Protein 8EWO (pdb70)

Secondary structure (DSSP, 8-state):
--EEEEEEEETTTEEEEEEEETTTTEEEEE--S-HHHHHHHHHHSTT-EEEEEE--S--HHHHTTHHHHHHHH--EEEEETTS--TT-SEEE-TT-EEEETTEEEEEEE--SSSTT-EEEEE-SSS-EEEEETSEETTEE---SSS-HHHHHHHHHHHHTS-TT-EEEESB--HHHHHHHHHHH-TT-HHHHHHHHHHHHHHHTT----SEEHHHHHHH-GGG-TTSHHHHHHHHHHHSS---SHHHHHHHHHHHHHT-/-EEEEEEEETTTEEEEEEEETTTTEEEEE--S-HHHHHHHHHH-TT-EEEEEE-----HHHHTTHHHHHHHH--EEEEETTS--TT--EEE-TT-EEEETTEEEEEEE--SSSTT-EEEEE-SSS-EEEEETSEETTEE---SSS-HHHHHHHHHHHHTS-TT-EEEESB--HHHHHHHHHHH-TT-HHHHHHHHHHHHHHHTT----SEEHHHHHHH-GGG-TTSHHHHHHHHHHHTS---SHHHHHHHHHHHHHH-/---EEEEEEETTTEEEEEEEETTTTEEEEE--S-HHHHHHHHHT-TT-EEEEEE--S--HHHHTTHHHHHHHH-PEEEEETTS--TT--EEE-TT-EEEETTEEEEEEE--SSSSS-EEEEE-SSS-EEEEETSEETTEE---SSS-HHHHHHHHHHHHTS-TT-EEEESB--HHHHHHHHHHH-TT-HHHHHHHHHHHHHHHTT----SEEHHHHHHH-GGG-TTSHHHHHHHHHHH-S---SHHHHHHHHHHHHHH-

Organism: Pseudomonas aeruginosa (strain ATCC 15692 / DSM 22644 / CIP 104116 / JCM 14847 / LMG 12228 / 1C / PRS 101 / PAO1) (NCBI:txid208964)

Sequence (776 aa):
GMIQIDALPAFNDNYIWLLQDATSRRCAVVDPGDAKPVEAWLAAHPDWRLSDILVTHHHHDHVGGVAALKELTGARVLGPANEKIPARDLALEDGERVEVLGLVFEIFHVPGHTLGHIAYYHPAETPLLFCGDTLFAAGCGRLFEGTPAQMHHSLARLAALPANTRVYCTHEYTLSNLRFALAVEPDNAALRERFEEATRLRERDRITLPSEISLELSTNPFLRVSENSVKKKADQRSGQQNRTPEEVFAVLRAWKDQFMIQIDALPAFNDNYIWLLQDATSRRCAVVDPGDAKPVEAWLAAHPDWRLSDILVTHHHHDHVGGVAALKELTGARVLGPANEKIPARDLALEDGERVEVLGLVFEIFHVPGHTLGHIAYYHPAETPLLFCGDTLFAAGCGRLFEGTPAQMHHSLARLAALPANTRVYCTHEYTLSNLRFALAVEPDNAALRERFEEATRLRERDRITLPSEISLELSTNPFLRVSENSVKKKADQRSGQQNRTPEEVFAVLRAWKDQFGMIQIDALPAFNDNYIWLLQDATSRRCAVVDPGDAKPVEAWLAAHPDWRLSDILVTHHHHDHVGGVAALKELTGARVLGPANEKIPARDLALEDGERVEVLGLVFEIFHVPGHTLGHIAYYHPAETPLLFCGDTLFAAGCGRLFEGTPAQMHHSLARLAALPANTRVYCTHEYTLSNLRFALAVEPDNAALRERFEEATRLRERDRITLPSEISLELSTNPFLRVSENSVKKKADQRSGQQNRTPEEVFAVLRAWKDQF

Radius of gyration: 31.12 Å; Cα contacts (8 Å, |Δi|>4): 1729; chains: 3; bounding box: 74×85×74 Å

InterPro domains:
  IPR001279 Metallo-beta-lactamase [PF00753] (14-170)
  IPR001279 Metallo-beta-lactamase [SM00849] (12-170)
  IPR017782 Hydroxyacylglutathione hydrolase [MF_01374] (2-258)
  IPR017782 Hydroxyacylglutathione hydrolase [PIRSF005457] (2-258)
  IPR017782 Hydroxyacylglutathione hydrolase [TIGR03413] (4-258)
  IPR032282 Hydroxyacylglutathione hydrolase, C-terminal domain [PF16123] (171-258)
  IPR035680 Hydroxyacylglutathione hydrolase, MBL domain [cd07723] (6-170)
  IPR036866 Ribonuclease Z/Hydroxyacylglutathione hydrolase-like [G3DSA:3.60.15.10] (1-258)
  IPR036866 Ribonuclease Z/Hydroxyacylglutathione hydrolase-like [SSF56281] (3-258)
  IPR050110 Glyoxalase II family hydroxyacylglutathione hydrolases [PTHR43705] (1-258)

B-factor: mean 32.52, std 9.12, range [14.45, 100.07]

Nearest PDB structures (foldseek):
  8ewo-assembly2_B  TM=1.002E+00  e=4.260E-54  Pseudomonas aeruginosa PAO1
  6s0i-assembly1_A  TM=9.677E-01  e=2.431E-33  Escherichia coli K-12
  2qed-assembly1_A  TM=9.613E-01  e=3.698E-31  Salmonella enterica subsp. enterica serovar Typhimurium str. LT2
  1xm8-assembly2_B  TM=9.574E-01  e=1.861E-28  Arabidopsis thaliana
  1qh5-assembly1_B  TM=9.199E-01  e=3.093E-29  Homo sapiens

Structure (mmCIF, N/CA/C/O backbone):
data_8EWO
#
_entry.id   8EWO
#
_cell.length_a   70.723
_cell.length_b   76.608
_cell.length_c   75.430
_cell.angle_alpha   90.000
_cell.angle_beta   94.630
_cell.angle_gamma   90.000
#
_symmetry.space_group_name_H-M   'P 1 21 1'
#
loop_
_entity.id
_entity.type
_entity.pdbx_description
1 polymer PA1813
2 non-polymer GLYCEROL
3 non-polymer 'ZINC ION'
4 non-polymer 'CHLORIDE ION'
5 water water
#
loop_
_atom_site.group_PDB
_atom_site.id
_atom_site.type_symbol
_atom_site.label_atom_id
_atom_site.label_alt_id
_atom_site.label_comp_id
_atom_site.label_asym_id
_atom_site.label_entity_id
_atom_site.label_seq_id
_atom_site.pdbx_PDB_ins_code
_atom_site.Cartn_x
_atom_site.Cartn_y
_atom_site.Cartn_z
_atom_site.occupancy
_atom_site.B_iso_or_equiv
_atom_site.auth_seq_id
_atom_site.auth_comp_id
_atom_site.auth_asym_id
_atom_site.auth_atom_id
_atom_site.pdbx_PDB_model_num
ATOM 1 N N . GLY A 1 1 ? 26.03900 -15.11500 10.94200 1.000 45.74041 0 GLY A N 1
ATOM 2 C CA . GLY A 1 1 ? 25.91600 -13.70700 10.61400 1.000 52.37103 0 GLY A CA 1
ATOM 3 C C . GLY A 1 1 ? 25.84300 -12.81600 11.83900 1.000 48.20372 0 GLY A C 1
ATOM 4 O O . GLY A 1 1 ? 26.51200 -11.78500 11.91000 1.000 44.32983 0 GLY A O 1
ATOM 5 N N . MET A 1 2 ? 25.02300 -13.21700 12.80700 1.000 50.36693 1 MET A N 1
ATOM 6 C CA . MET A 1 2 ? 24.88100 -12.44600 14.03500 1.000 45.33941 1 MET A CA 1
ATOM 7 C C . MET A 1 2 ? 26.13000 -12.59300 14.89600 1.000 41.62044 1 MET A C 1
ATOM 8 O O . MET A 1 2 ? 26.62800 -13.70400 15.10600 1.000 38.82199 1 MET A O 1
ATOM 13 N N . ILE A 1 3 ? 26.64400 -11.46900 15.38600 1.000 34.33891 2 ILE A N 1
ATOM 14 C CA . ILE A 1 3 ? 27.86800 -11.43800 16.17900 1.000 34.92771 2 ILE A CA 1
ATOM 15 C C . ILE A 1 3 ? 27.52100 -10.89900 17.55900 1.000 30.91222 2 ILE A C 1
ATOM 16 O O . ILE A 1 3 ? 27.14700 -9.72700 17.70000 1.000 28.76166 2 ILE A O 1
ATOM 21 N N . GLN A 1 4 ? 27.63900 -11.75100 18.57400 1.000 30.44444 3 GLN A N 1
ATOM 22 C CA . GLN A 1 4 ? 27.48200 -11.33200 19.95800 1.000 27.87251 3 GLN A CA 1
ATOM 23 C C . GLN A 1 4 ? 28.81300 -10.81700 20.48600 1.000 27.13729 3 GLN A C 1
ATOM 24 O O . GLN A 1 4 ? 29.86300 -11.42700 20.25700 1.000 22.95210 3 GLN A O 1
ATOM 30 N N . ILE A 1 5 ? 28.76600 -9.68700 21.18600 1.000 24.07342 4 ILE A N 1
ATOM 31 C CA . ILE A 1 5 ? 29.95600 -9.02900 21.71400 1.000 25.48971 4 ILE A CA 1
ATOM 32 C C . ILE A 1 5 ? 29.79500 -8.89700 23.22100 1.000 26.23365 4 ILE A C 1
ATOM 33 O O . ILE A 1 5 ? 28.89300 -8.19500 23.69600 1.000 25.48780 4 ILE A O 1
ATOM 38 N N . ASP A 1 6 ? 30.67000 -9.56400 23.97100 1.000 24.57861 5 ASP A N 1
ATOM 39 C CA . ASP A 1 6 ? 30.60600 -9.57300 25.42500 1.000 24.69343 5 ASP A CA 1
ATOM 40 C C . ASP A 1 6 ? 31.97100 -9.23700 26.00700 1.000 28.27263 5 ASP A C 1
ATOM 41 O O . ASP A 1 6 ? 33.01100 -9.58000 25.43800 1.000 28.97415 5 ASP A O 1
ATOM 46 N N . ALA A 1 7 ? 31.95400 -8.56500 27.15600 1.000 23.85748 6 ALA A N 1
ATOM 47 C CA . ALA A 1 7 ? 33.17600 -8.17600 27.84300 1.000 26.01782 6 ALA A CA 1
ATOM 48 C C . ALA A 1 7 ? 33.56500 -9.23700 28.86300 1.000 25.21953 6 ALA A C 1
ATOM 49 O O . ALA A 1 7 ? 32.74200 -9.64600 29.68800 1.000 25.49941 6 ALA A O 1
ATOM 51 N N . LEU A 1 8 ? 34.82000 -9.68100 28.79900 1.000 23.63913 7 LEU A N 1
ATOM 52 C CA . LEU A 1 8 ? 35.37600 -10.54300 29.82900 1.000 26.17906 7 LEU A CA 1
ATOM 53 C C . LEU A 1 8 ? 36.16100 -9.67800 30.80100 1.000 27.32595 7 LEU A C 1
ATOM 54 O O . LEU A 1 8 ? 37.17100 -9.07800 30.40000 1.000 28.36945 7 LEU A O 1
ATOM 59 N N . PRO A 1 9 ? 35.74700 -9.56500 32.06100 1.000 27.13083 8 PRO A N 1
ATOM 60 C CA . PRO A 1 9 ? 36.50200 -8.73500 33.00700 1.000 29.61836 8 PRO A CA 1
ATOM 61 C C . PRO A 1 9 ? 37.88900 -9.31300 33.25100 1.000 26.64251 8 PRO A C 1
ATOM 62 O O . PRO A 1 9 ? 38.08500 -10.53000 33.25800 1.000 24.98024 8 PRO A O 1
ATOM 66 N N . ALA A 1 10 ? 38.86100 -8.42100 33.43100 1.000 27.72516 9 ALA A N 1
ATOM 67 C CA . ALA A 1 10 ? 40.23400 -8.83000 33.69200 1.000 32.37064 9 ALA A CA 1
ATOM 68 C C . ALA A 1 10 ? 40.94700 -7.72000 34.44700 1.000 33.18491 9 ALA A C 1
ATOM 69 O O . ALA A 1 10 ? 40.61200 -6.54000 34.30300 1.000 28.73460 9 ALA A O 1
ATOM 71 N N . PHE A 1 11 ? 41.92600 -8.11600 35.25400 1.000 33.03660 10 PHE A N 1
ATOM 72 C CA . PHE A 1 11 ? 42.78400 -7.18700 36.01200 1.000 32.20544 10 PHE A CA 1
ATOM 73 C C . PHE A 1 11 ? 41.88000 -6.35300 36.92700 1.000 32.50303 10 PHE A C 1
ATOM 74 O O . PHE A 1 11 ? 40.94100 -6.89400 37.53000 1.000 31.85634 10 PHE A O 1
ATOM 82 N N . ASN A 1 12 ? 42.13200 -5.05100 37.05400 1.000 39.77912 11 ASN A N 1
ATOM 83 C CA . ASN A 1 12 ? 41.31600 -4.16700 37.87800 1.000 39.05839 11 ASN A CA 1
ATOM 84 C C . ASN A 1 12 ? 40.13800 -3.59100 37.10000 1.000 40.73185 11 ASN A C 1
ATOM 85 O O . ASN A 1 12 ? 38.99500 -3.63700 37.56700 1.000 41.91535 11 ASN A O 1
ATOM 90 N N . ASP A 1 13 ? 40.40200 -3.04700 35.90900 1.000 30.10603 12 ASP A N 1
ATOM 91 C CA . ASP A 1 13 ? 39.36900 -2.36700 35.13900 1.000 30.26384 12 ASP A CA 1
ATOM 92 C C . ASP A 1 13 ? 39.43300 -2.70500 33.65300 1.000 28.39441 12 ASP A C 1
ATOM 93 O O . ASP A 1 13 ? 38.90900 -1.94300 32.83400 1.000 32.31999 12 ASP A O 1
ATOM 98 N N . ASN A 1 14 ? 40.05400 -3.82000 33.28300 1.000 28.04980 13 ASN A N 1
ATOM 99 C CA . ASN A 1 14 ? 40.21000 -4.18300 31.88400 1.000 27.36273 13 ASN A CA 1
ATOM 100 C C . ASN A 1 14 ? 39.01500 -4.99200 31.39300 1.000 30.82469 13 ASN A C 1
ATOM 101 O O . ASN A 1 14 ? 38.38600 -5.73600 32.15100 1.000 27.79499 13 ASN A O 1
ATOM 106 N N . TYR A 1 15 ? 38.70800 -4.83400 30.10700 1.000 26.48618 14 TYR A N 1
ATOM 107 C CA . TYR A 1 15 ? 37.67400 -5.61000 29.43400 1.000 27.46135 14 TYR A CA 1
ATOM 108 C C . TYR A 1 15 ? 38.29400 -6.28400 28.22000 1.000 25.03472 14 TYR A C 1
ATOM 109 O O . TYR A 1 15 ? 38.87800 -5.61100 27.36400 1.000 23.86993 14 TYR A O 1
ATOM 118 N N . ILE A 1 16 ? 38.17300 -7.60600 28.14900 1.000 24.11330 15 ILE A N 1
ATOM 119 C CA . ILE A 1 16 ? 38.63000 -8.38000 27.00100 1.000 23.57807 15 ILE A CA 1
ATOM 120 C C . ILE A 1 16 ? 37.39300 -8.68200 26.16300 1.000 23.47034 15 ILE A C 1
ATOM 121 O O . ILE A 1 16 ? 36.65900 -9.63600 26.43400 1.000 23.17352 15 ILE A O 1
ATOM 126 N N . TRP A 1 17 ? 37.15700 -7.85900 25.14400 1.000 22.66681 16 TRP A N 1
ATOM 127 C CA . TRP A 1 17 ? 35.97000 -8.01000 24.31500 1.000 23.86787 16 TRP A CA 1
ATOM 128 C C . TRP A 1 17 ? 36.02800 -9.31700 23.53600 1.000 23.69862 16 TRP A C 1
ATOM 129 O O . TRP A 1 17 ? 37.01600 -9.60500 22.85300 1.000 22.84808 16 TRP A O 1
ATOM 140 N N . LEU A 1 18 ? 34.96400 -10.10700 23.64400 1.000 20.65312 17 LEU A N 1
ATOM 141 C CA . LEU A 1 18 ? 34.87700 -11.42300 23.02400 1.000 23.27036 17 LEU A CA 1
ATOM 142 C C . LEU A 1 18 ? 33.79500 -11.38300 21.95000 1.000 22.94491 17 LEU A C 1
ATOM 143 O O . LEU A 1 18 ? 32.60000 -11.34300 22.26300 1.000 21.90441 17 LEU A O 1
ATOM 148 N N . LEU A 1 19 ? 34.21600 -11.38300 20.69000 1.000 23.37393 18 LEU A N 1
ATOM 149 C CA . LEU A 1 19 ? 33.29800 -11.40800 19.56100 1.000 27.51159 18 LEU A CA 1
ATOM 150 C C . LEU A 1 19 ? 32.92400 -12.85500 19.26500 1.000 27.01847 18 LEU A C 1
ATOM 151 O O . LEU A 1 19 ? 33.80300 -13.71700 19.17500 1.000 25.19682 18 LEU A O 1
ATOM 156 N N . GLN A 1 20 ? 31.62500 -13.12100 19.12100 1.000 22.68485 19 GLN A N 1
ATOM 157 C CA . GLN A 1 20 ? 31.11800 -14.48700 19.04000 1.000 25.80515 19 GLN A CA 1
ATOM 158 C C . GLN A 1 20 ? 30.22900 -14.65400 17.81700 1.000 29.30326 19 GLN A C 1
ATOM 159 O O . GLN A 1 20 ? 29.22900 -13.94400 17.66900 1.000 25.11435 19 GLN A O 1
ATOM 165 N N . ASP A 1 21 ? 30.59000 -15.59800 16.95100 1.000 25.59585 20 ASP A N 1
ATOM 166 C CA . ASP A 1 21 ? 29.70400 -16.09800 15.90400 1.000 24.54508 20 ASP A CA 1
ATOM 167 C C . ASP A 1 21 ? 29.14800 -17.42100 16.42000 1.000 31.48568 20 ASP A C 1
ATOM 168 O O . ASP A 1 21 ? 29.79800 -18.46400 16.31400 1.000 29.82140 20 ASP A O 1
ATOM 173 N N . ALA A 1 22 ? 27.94400 -17.37400 16.98900 1.000 29.32149 21 ALA A N 1
ATOM 174 C CA . ALA A 1 22 ? 27.37500 -18.54200 17.64700 1.000 31.58617 21 ALA A CA 1
ATOM 175 C C . ALA A 1 22 ? 26.80300 -19.56600 16.67500 1.000 30.95723 21 ALA A C 1
ATOM 176 O O . ALA A 1 22 ? 26.46800 -20.67600 17.10100 1.000 32.29729 21 ALA A O 1
ATOM 178 N N . THR A 1 23 ? 26.68100 -19.22900 15.39000 1.000 29.44983 22 THR A N 1
ATOM 179 C CA . THR A 1 23 ? 26.22000 -20.21400 14.41700 1.000 29.06517 22 THR A CA 1
ATOM 180 C C . THR A 1 23 ? 27.36900 -21.10500 13.96100 1.000 27.35349 22 THR A C 1
ATOM 181 O O . THR A 1 23 ? 27.27400 -22.33600 14.02600 1.000 30.66002 22 THR A O 1
ATOM 185 N N . SER A 1 24 ? 28.46600 -20.50100 13.50500 1.000 28.47644 23 SER A N 1
ATOM 186 C CA . SER A 1 24 ? 29.66500 -21.25900 13.17300 1.000 29.16250 23 SER A CA 1
ATOM 187 C C . SER A 1 24 ? 30.49000 -21.62100 14.40100 1.000 26.94256 23 SER A C 1
ATOM 188 O O . SER A 1 24 ? 31.45500 -22.38300 14.27400 1.000 27.24952 23 SER A O 1
ATOM 191 N N . ARG A 1 25 ? 30.13300 -21.09500 15.57500 1.000 28.03666 24 ARG A N 1
ATOM 192 C CA . ARG A 1 25 ? 30.81800 -21.40000 16.83300 1.000 31.39874 24 ARG A CA 1
ATOM 193 C C . ARG A 1 25 ? 32.29900 -21.03300 16.76600 1.000 28.65375 24 ARG A C 1
ATOM 194 O O . ARG A 1 25 ? 33.16900 -21.79100 17.19800 1.000 27.97113 24 ARG A O 1
ATOM 202 N N . ARG A 1 26 ? 32.58400 -19.85500 16.21700 1.000 26.36313 25 ARG A N 1
ATOM 203 C CA . ARG A 1 26 ? 33.92400 -19.28900 16.19400 1.000 23.61377 25 ARG A CA 1
ATOM 204 C C . ARG A 1 26 ? 33.91100 -17.95200 16.92000 1.000 23.35635 25 ARG A C 1
ATOM 205 O O . ARG A 1 26 ? 32.94300 -17.19100 16.81900 1.000 28.61074 25 ARG A O 1
ATOM 213 N N . CYS A 1 27 ? 34.98600 -17.66800 17.64800 1.000 26.38770 26 CYS A N 1
ATOM 214 C CA . CYS A 1 27 ? 35.07100 -16.46200 18.45400 1.000 24.42514 26 CYS A CA 1
ATOM 215 C C . CYS A 1 27 ? 36.41400 -15.77500 18.24600 1.000 26.10110 26 CYS A C 1
ATOM 216 O O . CYS A 1 27 ? 37.40200 -16.39300 17.83800 1.000 26.79303 26 CYS A O 1
ATOM 219 N N . ALA A 1 28 ? 36.42500 -14.47300 18.52800 1.000 25.72908 27 ALA A N 1
ATOM 220 C CA . ALA A 1 28 ? 37.62500 -13.65100 18.49800 1.000 22.45789 27 ALA A CA 1
ATOM 221 C C . ALA A 1 28 ? 37.69500 -12.83500 19.78000 1.000 23.98659 27 ALA A C 1
ATOM 222 O O . ALA A 1 28 ? 36.68900 -12.62800 20.46400 1.000 25.69556 27 ALA A O 1
ATOM 224 N N . VAL A 1 29 ? 38.89900 -12.36900 20.10500 1.000 22.90702 28 VAL A N 1
ATOM 225 C CA . VAL A 1 29 ? 39.11900 -11.57200 21.30300 1.000 22.14392 28 VAL A CA 1
ATOM 226 C C . VAL A 1 29 ? 39.94800 -10.34700 20.94100 1.000 23.56136 28 VAL A C 1
ATOM 227 O O . VAL A 1 29 ? 40.75800 -10.37300 20.00900 1.000 20.94282 28 VAL A O 1
ATOM 231 N N . VAL A 1 30 ? 39.73100 -9.26600 21.68700 1.000 23.93664 29 VAL A N 1
ATOM 232 C CA . VAL A 1 30 ? 40.43500 -8.00100 21.49700 1.000 23.03324 29 VAL A CA 1
ATOM 233 C C . VAL A 1 30 ? 41.24400 -7.72000 22.75600 1.000 25.57389 29 VAL A C 1
ATOM 234 O O . VAL A 1 30 ? 40.68100 -7.64800 23.85600 1.000 26.25874 29 VAL A O 1
ATOM 238 N N . ASP A 1 31 ? 42.56000 -7.56500 22.59300 1.000 25.87170 30 ASP A N 1
ATOM 239 C CA . ASP A 1 31 ? 43.48300 -7.20700 23.66700 1.000 24.46777 30 ASP A CA 1
ATOM 240 C C . ASP A 1 31 ? 43.37400 -8.15300 24.86000 1.000 25.38238 30 ASP A C 1
ATOM 241 O O . ASP A 1 31 ? 42.93000 -7.73700 25.93800 1.000 23.67771 30 ASP A O 1
ATOM 246 N N . PRO A 1 32 ? 43.76500 -9.42300 24.72000 1.000 26.76188 31 PRO A N 1
ATOM 247 C CA . PRO A 1 32 ? 43.71000 -10.33000 25.88400 1.000 25.81544 31 PRO A CA 1
ATOM 248 C C . PRO A 1 32 ? 44.94500 -10.20800 26.77400 1.000 27.90536 31 PRO A C 1
ATOM 249 O O . PRO A 1 32 ? 45.89100 -10.99600 26.72400 1.000 28.12786 31 PRO A O 1
ATOM 253 N N . GLY A 1 33 ? 44.94400 -9.17400 27.61900 1.000 26.09924 32 GLY A N 1
ATOM 254 C CA . GLY A 1 33 ? 46.04100 -8.97400 28.54900 1.000 28.94966 32 GLY A CA 1
ATOM 255 C C . GLY A 1 33 ? 46.17100 -10.06800 29.58600 1.000 28.00525 32 GLY A C 1
ATOM 256 O O . GLY A 1 33 ? 47.25400 -10.24700 30.15200 1.000 26.50671 32 GLY A O 1
ATOM 257 N N . ASP A 1 34 ? 45.08900 -10.79400 29.85200 1.000 27.72873 33 ASP A N 1
ATOM 258 C CA . ASP A 1 34 ? 45.10000 -11.94600 30.74400 1.000 27.64559 33 ASP A CA 1
ATOM 259 C C . ASP A 1 34 ? 44.48100 -13.11100 29.99100 1.000 28.42674 33 ASP A C 1
ATOM 260 O O . ASP A 1 34 ? 43.29400 -13.07000 29.65000 1.000 29.00947 33 ASP A O 1
ATOM 265 N N . ALA A 1 35 ? 45.28500 -14.13900 29.71500 1.000 30.91855 34 ALA A N 1
ATOM 266 C CA . ALA A 1 35 ? 44.79600 -15.27300 28.94200 1.000 31.11703 34 ALA A CA 1
ATOM 267 C C . ALA A 1 35 ? 43.81700 -16.13600 29.72400 1.000 27.77960 34 ALA A C 1
ATOM 268 O O . ALA A 1 35 ? 43.09300 -16.93000 29.11800 1.000 29.01013 34 ALA A O 1
ATOM 270 N N . LYS A 1 36 ? 43.76700 -15.99300 31.05200 1.000 31.04221 35 LYS A N 1
ATOM 271 C CA . LYS A 1 36 ? 42.99800 -16.94900 31.84900 1.000 32.75322 35 LYS A CA 1
ATOM 272 C C . LYS A 1 36 ? 41.49400 -16.79700 31.63800 1.000 32.02988 35 LYS A C 1
ATOM 273 O O . LYS A 1 36 ? 40.81500 -17.82600 31.46900 1.000 29.87873 35 LYS A O 1
ATOM 279 N N . PRO A 1 37 ? 40.90600 -15.59200 31.63200 1.000 31.08067 36 PRO A N 1
ATOM 280 C CA . PRO A 1 37 ? 39.46300 -15.50300 31.33200 1.000 30.60542 36 PRO A CA 1
ATOM 281 C C . PRO A 1 37 ? 39.08600 -16.08100 29.97900 1.000 28.63782 36 PRO A C 1
ATOM 282 O O . PRO A 1 37 ? 37.98000 -16.61900 29.83000 1.000 28.49848 36 PRO A O 1
ATOM 286 N N . VAL A 1 38 ? 39.97100 -15.98800 28.98500 1.000 29.17902 37 VAL A N 1
ATOM 287 C CA . VAL A 1 38 ? 39.67000 -16.54400 27.67000 1.000 27.07990 37 VAL A CA 1
ATOM 288 C C . VAL A 1 38 ? 39.75600 -18.06600 27.70000 1.000 29.98731 37 VAL A C 1
ATOM 289 O O . VAL A 1 38 ? 38.89500 -18.76000 27.14400 1.000 28.10755 37 VAL A O 1
ATOM 293 N N . GLU A 1 39 ? 40.79000 -18.61000 28.34900 1.000 29.03434 38 GLU A N 1
ATOM 294 C CA . GLU A 1 39 ? 40.92000 -20.06100 28.44800 1.000 31.16050 38 GLU A CA 1
ATOM 295 C C . GLU A 1 39 ? 39.73500 -20.67300 29.18400 1.000 30.28304 38 GLU A C 1
ATOM 296 O O . GLU A 1 39 ? 39.29300 -21.78000 28.85300 1.000 29.38305 38 GLU A O 1
ATOM 302 N N . ALA A 1 40 ? 39.20700 -19.96600 30.18700 1.000 29.85233 39 ALA A N 1
ATOM 303 C CA . ALA A 1 40 ? 38.05200 -20.47200 30.92000 1.000 27.05012 39 ALA A CA 1
ATOM 304 C C . ALA A 1 40 ? 36.80800 -20.50100 30.04100 1.000 27.74212 39 ALA A C 1
ATOM 305 O O . ALA A 1 40 ? 36.05000 -21.47800 30.06200 1.000 27.37208 39 ALA A O 1
ATOM 307 N N . TRP A 1 41 ? 36.58100 -19.43900 29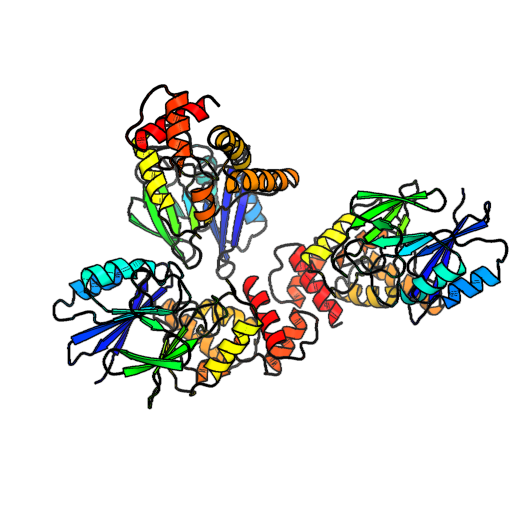.26400 1.000 26.71004 40 TRP A N 1
ATOM 308 C CA . TRP A 1 41 ? 35.43500 -19.41500 28.36100 1.000 26.57749 40 TRP A CA 1
ATOM 309 C C . TRP A 1 41 ? 35.55300 -20.49600 27.29500 1.000 30.06039 40 TRP A C 1
ATOM 310 O O . TRP A 1 41 ? 34.56400 -21.16000 26.96000 1.000 31.06022 40 TRP A O 1
ATOM 321 N N . LEU A 1 42 ? 36.75800 -20.69100 26.75400 1.000 30.08607 41 LEU A N 1
ATOM 322 C CA . LEU A 1 42 ? 36.96000 -21.72900 25.74800 1.000 28.76420 41 LEU A CA 1
ATOM 323 C C . LEU A 1 42 ? 36.78800 -23.11800 26.34800 1.000 31.61359 41 LEU A C 1
ATOM 324 O O . LEU A 1 42 ? 36.27500 -24.02700 25.68400 1.000 30.68662 41 LEU A O 1
ATOM 329 N N . ALA A 1 43 ? 37.21600 -23.30400 27.59900 1.000 29.32729 42 ALA A N 1
ATOM 330 C CA . ALA A 1 43 ? 36.98700 -24.57900 28.27000 1.000 26.52935 42 ALA A CA 1
ATOM 331 C C . ALA A 1 43 ? 35.50000 -24.82000 28.49700 1.000 26.44909 42 ALA A C 1
ATOM 332 O O . ALA A 1 43 ? 35.02700 -25.95700 28.39600 1.000 26.36523 42 ALA A O 1
ATOM 334 N N . ALA A 1 44 ? 34.74600 -23.76300 28.80100 1.000 29.61432 43 ALA A N 1
ATOM 335 C CA . ALA A 1 44 ? 33.31000 -23.91300 28.98900 1.000 29.89413 43 ALA A CA 1
ATOM 336 C C . ALA A 1 44 ? 32.57400 -24.09700 27.66900 1.000 29.26831 43 ALA A C 1
ATOM 337 O O . ALA A 1 44 ? 31.42700 -24.55600 27.67400 1.000 31.52840 43 ALA A O 1
ATOM 339 N N . HIS A 1 45 ? 33.20600 -23.75600 26.54700 1.000 28.97253 44 HIS A N 1
ATOM 340 C CA . HIS A 1 45 ? 32.63700 -23.94500 25.21300 1.000 31.15596 44 HIS A CA 1
ATOM 341 C C . HIS A 1 45 ? 33.62200 -24.74600 24.36900 1.000 32.86525 44 HIS A C 1
ATOM 342 O O . HIS A 1 45 ? 34.24600 -24.21500 23.44100 1.000 26.90508 44 HIS A O 1
ATOM 349 N N . PRO A 1 46 ? 33.78200 -26.04100 24.66600 1.000 33.00662 45 PRO A N 1
ATOM 350 C CA . PRO A 1 46 ? 34.86400 -26.80600 24.02300 1.000 29.71173 45 PRO A CA 1
ATOM 351 C C . PRO A 1 46 ? 34.68600 -26.99100 22.52600 1.000 30.07427 45 PRO A C 1
ATOM 352 O O . PRO A 1 46 ? 35.68800 -27.15500 21.81800 1.000 31.53171 45 PRO A O 1
ATOM 356 N N . ASP A 1 47 ? 33.45600 -26.97200 22.01500 1.000 30.38018 46 ASP A N 1
ATOM 357 C CA . ASP A 1 47 ? 33.24800 -27.12600 20.58000 1.000 28.84279 46 ASP A CA 1
ATOM 358 C C . ASP A 1 47 ? 33.45700 -25.82900 19.80800 1.000 30.39512 46 ASP A C 1
ATOM 359 O O . ASP A 1 47 ? 33.27700 -25.82000 18.58500 1.000 30.82985 46 ASP A O 1
ATOM 364 N N . TRP A 1 48 ? 33.83100 -24.74600 20.48300 1.000 29.18756 47 TRP A N 1
ATOM 365 C CA . TRP A 1 48 ? 34.13600 -23.48200 19.83200 1.000 27.28190 47 TRP A CA 1
ATOM 366 C C . TRP A 1 48 ? 35.61200 -23.42300 19.44900 1.000 29.65043 47 TRP A C 1
ATOM 367 O O . TRP A 1 48 ? 36.43700 -24.20200 19.93100 1.000 28.13347 47 TRP A O 1
ATOM 378 N N . ARG A 1 49 ? 35.93700 -22.47500 18.57200 1.000 29.97693 48 ARG A N 1
ATOM 379 C CA . ARG A 1 49 ? 37.31400 -22.22500 18.16700 1.000 28.17424 48 ARG A CA 1
ATOM 380 C C . ARG A 1 49 ? 37.60600 -20.73600 18.24700 1.000 31.15808 48 ARG A C 1
ATOM 381 O O . ARG A 1 49 ? 36.85300 -19.92200 17.70300 1.000 28.27722 48 ARG A O 1
ATOM 389 N N . LEU A 1 50 ? 38.69700 -20.38400 18.92500 1.000 28.23249 49 LEU A N 1
ATOM 390 C CA . LEU A 1 50 ? 39.19300 -19.01200 18.92300 1.000 29.51814 49 LEU A CA 1
ATOM 391 C C . LEU A 1 50 ? 39.99600 -18.80400 17.64400 1.000 29.45858 49 LEU A C 1
ATOM 392 O O . LEU A 1 50 ? 41.08000 -19.37200 17.48400 1.000 29.20842 49 LEU A O 1
ATOM 397 N N . SER A 1 51 ? 39.46400 -17.99800 16.72800 1.000 28.39995 50 SER A N 1
ATOM 398 C CA . SER A 1 51 ? 40.04300 -17.87400 15.39700 1.000 28.10073 50 SER A CA 1
ATOM 399 C C . SER A 1 51 ? 40.95800 -16.67000 15.23300 1.000 26.64011 50 SER A C 1
ATOM 400 O O . SER A 1 51 ? 41.92700 -16.74900 14.47200 1.000 28.40516 50 SER A O 1
ATOM 403 N N . ASP A 1 52 ? 40.68400 -15.56100 15.91700 1.000 25.19031 51 ASP A N 1
ATOM 404 C CA . ASP A 1 52 ? 41.44600 -14.33900 15.71000 1.000 27.18289 51 ASP A CA 1
ATOM 405 C C . ASP A 1 52 ? 41.68600 -13.62500 17.03100 1.000 24.99278 51 ASP A C 1
ATOM 406 O O . ASP A 1 52 ? 40.80900 -13.58800 17.89800 1.000 22.41304 51 ASP A O 1
ATOM 411 N N . ILE A 1 53 ? 42.88000 -13.05500 17.16900 1.000 24.23270 52 ILE A N 1
ATOM 412 C CA . ILE A 1 53 ? 43.25900 -12.24900 18.32300 1.000 24.47817 52 ILE A CA 1
ATOM 413 C C . ILE A 1 53 ? 43.64000 -10.86900 17.80800 1.000 23.66220 52 ILE A C 1
ATOM 414 O O . ILE A 1 53 ? 44.57700 -10.73700 17.01000 1.000 24.18440 52 ILE A O 1
ATOM 419 N N . LEU A 1 54 ? 42.91700 -9.84800 18.26000 1.000 23.52347 53 LEU A N 1
ATOM 420 C CA . LEU A 1 54 ? 43.07300 -8.48400 17.76800 1.000 24.83248 53 LEU A CA 1
ATOM 421 C C . LEU A 1 54 ? 43.71500 -7.62900 18.85400 1.000 23.50710 53 LEU A C 1
ATOM 422 O O . LEU A 1 54 ? 43.18800 -7.53400 19.96800 1.000 23.56547 53 LEU A O 1
ATOM 427 N N . VAL A 1 55 ? 44.84400 -7.00800 18.52800 1.000 26.49547 54 VAL A N 1
ATOM 428 C CA . VAL A 1 55 ? 45.59300 -6.17400 19.46000 1.000 23.89841 54 VAL A CA 1
ATOM 429 C C . VAL A 1 55 ? 45.54300 -4.73300 18.97400 1.000 24.26225 54 VAL A C 1
ATOM 430 O O . VAL A 1 55 ? 45.63700 -4.47200 17.76900 1.000 29.09407 54 VAL A O 1
ATOM 434 N N . THR A 1 56 ? 45.38400 -3.79700 19.91200 1.000 24.72836 55 THR A N 1
ATOM 435 C CA . THR A 1 56 ? 45.38300 -2.37200 19.60100 1.000 26.28369 55 THR A CA 1
ATOM 436 C C . THR A 1 56 ? 46.75300 -1.73000 19.79000 1.000 26.11694 55 THR A C 1
ATOM 437 O O . THR A 1 56 ? 47.25300 -1.07200 18.87400 1.000 29.95589 55 THR A O 1
ATOM 441 N N . HIS A 1 57 ? 47.37100 -1.89900 20.95900 1.000 26.77078 56 HIS A N 1
ATOM 442 C CA . HIS A 1 57 ? 48.71600 -1.39300 21.20000 1.000 28.82849 56 HIS A CA 1
ATOM 443 C C . HIS A 1 57 ? 49.48000 -2.37200 22.08500 1.000 29.33879 56 HIS A C 1
ATOM 444 O O . HIS A 1 57 ? 48.93100 -3.36000 22.58200 1.000 27.05914 56 HIS A O 1
ATOM 451 N N . HIS A 1 58 ? 50.76400 -2.07700 22.28300 1.000 27.97159 57 HIS A N 1
ATOM 452 C CA . HIS A 1 58 ? 51.73000 -3.02200 22.83300 1.000 29.27540 57 HIS A CA 1
ATOM 453 C C . HIS A 1 58 ? 51.73000 -3.09600 24.35700 1.000 26.79185 57 HIS A C 1
ATOM 454 O O . HIS A 1 58 ? 52.60600 -3.76100 24.92000 1.000 26.16155 57 HIS A O 1
ATOM 461 N N . HIS A 1 59 ? 50.78900 -2.45100 25.03900 1.000 29.39574 58 HIS A N 1
ATOM 462 C CA . HIS A 1 59 ? 50.87000 -2.37200 26.49100 1.000 28.96593 58 HIS A CA 1
ATOM 463 C C . HIS A 1 59 ? 50.57100 -3.72200 27.13700 1.000 30.56185 58 HIS A C 1
ATOM 464 O O . HIS A 1 59 ? 49.85900 -4.56400 26.58300 1.000 29.30395 58 HIS A O 1
ATOM 471 N N . HIS A 1 60 ? 51.13400 -3.91300 28.33500 1.000 31.74187 59 HIS A N 1
ATOM 472 C CA . HIS A 1 60 ? 51.11100 -5.21800 28.99100 1.000 27.84749 59 HIS A CA 1
ATOM 473 C C . HIS A 1 60 ? 49.68800 -5.72300 29.20300 1.000 29.87358 59 HIS A C 1
ATOM 474 O O . HIS A 1 60 ? 49.40700 -6.91000 28.99700 1.000 27.64356 59 HIS A O 1
ATOM 481 N N . ASP A 1 61 ? 48.77700 -4.84300 29.61200 1.000 29.70780 60 ASP A N 1
ATOM 482 C CA . ASP A 1 61 ? 47.41600 -5.27400 29.91700 1.000 28.80942 60 ASP A CA 1
ATOM 483 C C . ASP A 1 61 ? 46.59500 -5.58300 28.67200 1.000 29.98280 60 ASP A C 1
ATOM 484 O O . ASP A 1 61 ? 45.38600 -5.83300 28.78900 1.000 27.54129 60 ASP A O 1
ATOM 489 N N . HIS A 1 62 ? 47.21900 -5.57800 27.49200 1.000 27.76429 61 HIS A N 1
ATOM 490 C CA . HIS A 1 62 ? 46.54700 -5.92500 26.25000 1.000 28.30981 61 HIS A CA 1
ATOM 491 C C . HIS A 1 62 ? 47.17100 -7.10500 25.52000 1.000 27.18057 61 HIS A C 1
ATOM 492 O O . HIS A 1 62 ? 46.48900 -7.72200 24.69500 1.000 26.25574 61 HIS A O 1
ATOM 499 N N . VAL A 1 63 ? 48.43200 -7.44100 25.79900 1.000 25.20709 62 VAL A N 1
ATOM 500 C CA . VAL A 1 63 ? 49.12800 -8.52300 25.11700 1.000 26.69924 62 VAL A CA 1
ATOM 501 C C . VAL A 1 63 ? 49.65400 -9.57100 26.08800 1.000 27.89715 62 VAL A C 1
ATOM 502 O O . VAL A 1 63 ? 50.35400 -10.49400 25.67200 1.000 31.95985 62 VAL A O 1
ATOM 506 N N . GLY A 1 64 ? 49.33100 -9.45000 27.37700 1.000 26.51007 63 GLY A N 1
ATOM 507 C CA . GLY A 1 64 ? 49.90300 -10.34900 28.36600 1.000 29.09924 63 GLY A CA 1
ATOM 508 C C . GLY A 1 64 ? 49.58600 -11.81000 28.11600 1.000 25.96580 63 GLY A C 1
ATOM 509 O O . GLY A 1 64 ? 50.40200 -12.68600 28.41600 1.000 23.52486 63 GLY A O 1
ATOM 510 N N . GLY A 1 65 ? 48.40900 -12.09600 27.56300 1.000 22.60620 64 GLY A N 1
ATOM 511 C CA . GLY A 1 65 ? 48.01300 -13.45800 27.26800 1.000 23.06197 64 GLY A CA 1
ATOM 512 C C . GLY A 1 65 ? 47.96900 -13.82800 25.80300 1.000 26.61318 64 GLY A C 1
ATOM 513 O O . GLY A 1 65 ? 47.40200 -14.87600 25.46500 1.000 27.68809 64 GLY A O 1
ATOM 514 N N . VAL A 1 66 ? 48.55100 -13.02100 24.91500 1.000 31.19565 65 VAL A N 1
ATOM 515 C CA . VAL A 1 66 ? 48.43600 -13.28000 23.48300 1.000 27.65692 65 VAL A CA 1
ATOM 516 C C . VAL A 1 66 ? 49.25000 -14.50900 23.09200 1.000 30.87681 65 VAL A C 1
ATOM 517 O O . VAL A 1 66 ? 48.77200 -15.38200 22.35800 1.000 28.92749 65 VAL A O 1
ATOM 521 N N . ALA A 1 67 ? 50.49100 -14.59700 23.58200 1.000 26.05624 66 ALA A N 1
ATOM 522 C CA . ALA A 1 67 ? 51.36400 -15.70000 23.19100 1.000 28.65525 66 ALA A CA 1
ATOM 523 C C . ALA A 1 67 ? 50.81500 -17.04100 23.66400 1.000 28.02042 66 ALA A C 1
ATOM 524 O O . ALA A 1 67 ? 50.86100 -18.03300 22.92700 1.000 29.75473 66 ALA A O 1
ATOM 526 N N . ALA A 1 68 ? 50.29100 -17.09000 24.89100 1.000 28.60919 67 ALA A N 1
ATOM 527 C CA . ALA A 1 68 ? 49.76300 -18.34400 25.41600 1.000 25.40398 67 ALA A CA 1
ATOM 528 C C . ALA A 1 68 ? 48.48100 -18.75600 24.70800 1.000 26.04878 67 ALA A C 1
ATOM 529 O O . ALA A 1 68 ? 48.21000 -19.95400 24.56700 1.000 28.10111 67 ALA A O 1
ATOM 531 N N . LEU A 1 69 ? 47.68300 -17.78800 24.25600 1.000 26.09447 68 LEU A N 1
ATOM 532 C CA . LEU A 1 69 ? 46.44000 -18.12600 23.57000 1.000 29.56706 68 LEU A CA 1
ATOM 533 C C . LEU A 1 69 ? 46.70900 -18.68100 22.17600 1.000 27.28201 68 LEU A C 1
ATOM 534 O O . LEU A 1 69 ? 46.03100 -19.61800 21.73600 1.000 26.87393 68 LEU A O 1
ATOM 539 N N . LYS A 1 70 ? 47.69400 -18.12100 21.46800 1.000 24.83991 69 LYS A N 1
ATOM 540 C CA . LYS A 1 70 ? 48.04500 -18.64400 20.15000 1.000 28.18541 69 LYS A CA 1
ATOM 541 C C . LYS A 1 70 ? 48.54100 -20.08100 20.24600 1.000 29.51799 69 LYS A C 1
ATOM 542 O O . LYS A 1 70 ? 48.08500 -20.95800 19.50500 1.000 31.18876 69 LYS A O 1
ATOM 548 N N . GLU A 1 71 ? 49.47900 -20.34400 21.15900 1.000 28.41758 70 GLU A N 1
ATOM 549 C CA . GLU A 1 71 ? 49.95600 -21.70800 21.35200 1.000 32.20507 70 GLU A CA 1
ATOM 550 C C . GLU A 1 71 ? 48.83800 -22.64100 21.79800 1.000 32.04166 70 GLU A C 1
ATOM 551 O O . GLU A 1 71 ? 48.94500 -23.85700 21.60900 1.000 36.99915 70 GLU A O 1
ATOM 557 N N . LEU A 1 72 ? 47.76600 -22.10000 22.37300 1.000 29.38187 71 LEU A N 1
ATOM 558 C CA . LEU A 1 72 ? 46.63800 -22.92100 22.79200 1.000 30.11342 71 LEU A CA 1
ATOM 559 C C . LEU A 1 72 ? 45.65500 -23.14500 21.64900 1.000 31.37783 71 LEU A C 1
ATOM 560 O O . LEU A 1 72 ? 45.18900 -24.26900 21.43100 1.000 31.93079 71 LEU A O 1
ATOM 565 N N . THR A 1 73 ? 45.33000 -22.08400 20.90600 1.000 32.03362 72 THR A N 1
ATOM 566 C CA . THR A 1 73 ? 44.27500 -22.13600 19.90500 1.000 28.55257 72 THR A CA 1
ATOM 567 C C . THR A 1 73 ? 44.76600 -22.03400 18.46900 1.000 26.53008 72 THR A C 1
ATOM 568 O O . THR A 1 73 ? 44.02400 -22.41000 17.55700 1.000 26.84822 72 THR A O 1
ATOM 572 N N . GLY A 1 74 ? 45.98200 -21.54300 18.24300 1.000 32.01413 73 GLY A N 1
ATOM 573 C CA . GLY A 1 74 ? 46.44100 -21.30400 16.89000 1.000 26.69877 73 GLY A CA 1
ATOM 574 C C . GLY A 1 74 ? 45.82000 -20.10400 16.21700 1.000 27.50297 73 GLY A C 1
ATOM 575 O O . GLY A 1 74 ? 45.97100 -19.94700 15.00200 1.000 28.95408 73 GLY A O 1
ATOM 576 N N . ALA A 1 75 ? 45.13300 -19.25000 16.97200 1.000 23.22501 74 ALA A N 1
ATOM 577 C CA . ALA A 1 75 ? 44.41700 -18.12600 16.38900 1.000 26.49066 74 ALA A CA 1
ATOM 578 C C . ALA A 1 75 ? 45.37200 -17.17000 15.68500 1.000 24.64894 74 ALA A C 1
ATOM 579 O O . ALA A 1 75 ? 46.53800 -17.02500 16.06200 1.000 28.13790 74 ALA A O 1
ATOM 581 N N . ARG A 1 76 ? 44.86400 -16.51900 14.64300 1.000 26.50376 75 ARG A N 1
ATOM 582 C CA . ARG A 1 76 ? 45.62900 -15.49200 13.95200 1.000 26.32180 75 ARG A CA 1
ATOM 583 C C . ARG A 1 76 ? 45.71900 -14.24600 14.82300 1.000 25.22482 75 ARG A C 1
ATOM 584 O O . ARG A 1 76 ? 44.70100 -13.72800 15.28900 1.000 22.11410 75 ARG A O 1
ATOM 592 N N . VAL A 1 77 ? 46.93900 -13.77100 15.04800 1.000 26.67631 76 VAL A N 1
ATOM 593 C CA . VAL A 1 77 ? 47.18400 -12.60200 15.88300 1.000 25.99934 76 VAL A CA 1
ATOM 594 C C . VAL A 1 77 ? 47.30700 -11.39000 14.97000 1.000 23.96342 76 VAL A C 1
ATOM 595 O O . VAL A 1 77 ? 48.23700 -11.29800 14.16200 1.000 22.17398 76 VAL A O 1
ATOM 599 N N . LEU A 1 78 ? 46.36100 -10.46500 15.09400 1.000 26.34289 77 LEU A N 1
ATOM 600 C CA . LEU A 1 78 ? 46.40600 -9.18800 14.39700 1.000 25.23253 77 LEU A CA 1
ATOM 601 C C . LEU A 1 78 ? 46.95100 -8.13100 15.34600 1.000 21.58234 77 LEU A C 1
ATOM 602 O O . LEU A 1 78 ? 46.52000 -8.04700 16.50100 1.000 21.27521 77 LEU A O 1
ATOM 607 N N . GLY A 1 79 ? 47.89700 -7.33400 14.86200 1.000 21.30854 78 GLY A N 1
ATOM 608 C CA . GLY A 1 79 ? 48.51400 -6.32400 15.68300 1.000 28.00552 78 GLY A CA 1
ATOM 609 C C . GLY A 1 79 ? 48.96100 -5.11500 14.89100 1.000 30.95096 78 GLY A C 1
ATOM 610 O O . GLY A 1 79 ? 49.06700 -5.14500 13.66100 1.000 32.47897 78 GLY A O 1
ATOM 611 N N . PRO A 1 80 ? 49.23300 -4.01700 15.59000 1.000 31.84445 79 PRO A N 1
ATOM 612 C CA . PRO A 1 80 ? 49.71500 -2.81600 14.90500 1.000 31.49908 79 PRO A CA 1
ATOM 613 C C . PRO A 1 80 ? 51.15300 -2.98700 14.44600 1.000 33.59700 79 PRO A C 1
ATOM 614 O O . PRO A 1 80 ? 51.96700 -3.62500 15.11700 1.000 32.13094 79 PRO A O 1
ATOM 618 N N . ALA A 1 81 ? 51.45800 -2.41400 13.28700 1.000 33.91750 80 ALA A N 1
ATOM 619 C CA . ALA A 1 81 ? 52.83400 -2.38500 12.82500 1.000 34.55423 80 ALA A CA 1
ATOM 620 C C . ALA A 1 81 ? 53.63900 -1.37900 13.64200 1.000 36.40750 80 ALA A C 1
ATOM 621 O O . ALA A 1 81 ? 53.08700 -0.51900 14.33700 1.000 36.49135 80 ALA A O 1
ATOM 623 N N . ASN A 1 82 ? 54.96500 -1.50600 13.56000 1.000 34.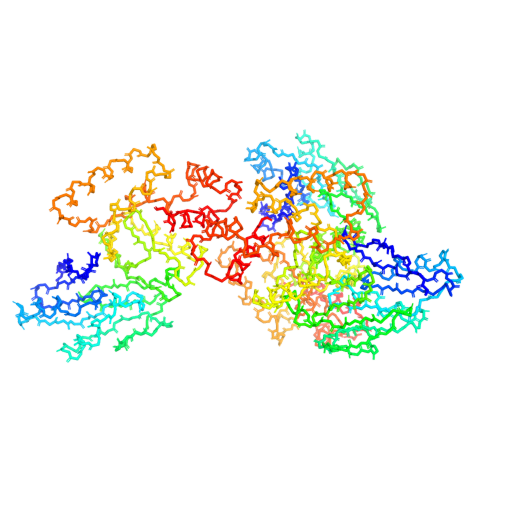83074 81 ASN A N 1
ATOM 624 C CA . ASN A 1 82 ? 55.89800 -0.59500 14.22500 1.000 37.29212 81 ASN A CA 1
ATOM 625 C C . ASN A 1 82 ? 55.74700 -0.62700 15.74500 1.000 37.64187 81 ASN A C 1
ATOM 626 O O . ASN A 1 82 ? 56.05600 0.34900 16.43300 1.000 32.89944 81 ASN A O 1
ATOM 631 N N . GLU A 1 83 ? 55.26000 -1.74800 16.27300 1.000 32.49336 82 GLU A N 1
ATOM 632 C CA . GLU A 1 83 ? 55.25800 -2.02500 17.70100 1.000 33.03801 82 GLU A CA 1
ATOM 633 C C . GLU A 1 83 ? 55.53000 -3.50800 17.89100 1.000 36.02034 82 GLU A C 1
ATOM 634 O O . GLU A 1 83 ? 55.12400 -4.33400 17.06900 1.000 37.28689 82 GLU A O 1
ATOM 640 N N . LYS A 1 84 ? 56.23000 -3.84700 18.96900 1.000 37.39345 83 LYS A N 1
ATOM 641 C CA . LYS A 1 84 ? 56.48900 -5.25000 19.25800 1.000 34.80524 83 LYS A CA 1
ATOM 642 C C . LYS A 1 84 ? 55.22700 -5.86900 19.85200 1.000 36.03338 83 LYS A C 1
ATOM 643 O O . LYS A 1 84 ? 54.74100 -5.43500 20.90300 1.000 36.86857 83 LYS A O 1
ATOM 649 N N . ILE A 1 85 ? 54.66800 -6.84600 19.14900 1.000 35.51337 84 ILE A N 1
ATOM 650 C CA . ILE A 1 85 ? 53.43200 -7.50600 19.54100 1.000 34.09350 84 ILE A CA 1
ATOM 651 C C . ILE A 1 85 ? 53.71000 -9.00300 19.60200 1.000 32.56084 84 ILE A C 1
ATOM 652 O O . ILE A 1 85 ? 54.16400 -9.58600 18.61300 1.000 34.83293 84 ILE A O 1
ATOM 657 N N . PRO A 1 86 ? 53.46500 -9.66400 20.73100 1.000 32.67734 85 PRO A N 1
ATOM 658 C CA . PRO A 1 86 ? 53.81600 -11.08600 20.84600 1.000 31.44673 85 PRO A CA 1
ATOM 659 C C . PRO A 1 86 ? 53.05200 -11.93700 19.84100 1.000 32.46836 85 PRO A C 1
ATOM 660 O O . PRO A 1 86 ? 51.83900 -11.79200 19.67100 1.000 33.35584 85 PRO A O 1
ATOM 664 N N . ALA A 1 87 ? 53.78800 -12.81800 19.16000 1.000 32.31807 86 ALA A N 1
ATOM 665 C CA . ALA A 1 87 ? 53.21900 -13.82000 18.25700 1.000 32.19536 86 ALA A CA 1
ATOM 666 C C . ALA A 1 87 ? 52.36600 -13.19600 17.15600 1.000 32.37378 86 ALA A C 1
ATOM 667 O O . ALA A 1 87 ? 51.41700 -13.81600 16.67200 1.000 34.79235 86 ALA A O 1
ATOM 669 N N . ARG A 1 88 ? 52.70100 -11.97700 16.74000 1.000 32.49556 87 ARG A N 1
ATOM 670 C CA . ARG A 1 88 ? 51.89800 -11.28100 15.74300 1.000 31.62147 87 ARG A CA 1
ATOM 671 C C . ARG A 1 88 ? 52.05300 -11.93300 14.37400 1.000 30.32508 87 ARG A C 1
ATOM 672 O O . ARG A 1 88 ? 53.17200 -12.17200 13.91000 1.000 26.89579 87 ARG A O 1
ATOM 680 N N . ASP A 1 89 ? 50.92100 -12.21800 13.72700 1.000 31.37177 88 ASP A N 1
ATOM 681 C CA . ASP A 1 89 ? 50.90800 -12.77400 12.37800 1.000 26.97207 88 ASP A CA 1
ATOM 682 C C . ASP A 1 89 ? 50.79000 -11.69500 11.30700 1.000 26.26607 88 ASP A C 1
ATOM 683 O O . ASP A 1 89 ? 51.45100 -11.78000 10.26600 1.000 24.91147 88 ASP A O 1
ATOM 688 N N . LEU A 1 90 ? 49.95700 -10.68500 11.53900 1.000 27.97683 89 LEU A N 1
ATOM 689 C CA . LEU A 1 90 ? 49.68100 -9.64500 10.55700 1.000 28.44936 89 LEU A CA 1
ATOM 690 C C . LEU A 1 90 ? 50.00300 -8.28800 11.16400 1.000 29.91247 89 LEU A C 1
ATOM 691 O O . LEU A 1 90 ? 49.40500 -7.89900 12.17300 1.000 29.54530 89 LEU A O 1
ATOM 696 N N . ALA A 1 91 ? 50.94800 -7.57600 10.55400 1.000 33.35947 90 ALA A N 1
ATOM 697 C CA . ALA A 1 91 ? 51.25000 -6.20100 10.92800 1.000 33.55054 90 ALA A CA 1
ATOM 698 C C . ALA A 1 91 ? 50.32200 -5.27400 10.15300 1.000 31.50912 90 ALA A C 1
ATOM 699 O O . ALA A 1 91 ? 50.30900 -5.29400 8.91700 1.000 34.30307 90 ALA A O 1
ATOM 701 N N . LEU A 1 92 ? 49.54800 -4.47000 10.87300 1.000 31.24310 91 LEU A N 1
ATOM 702 C CA . LEU A 1 92 ? 48.48100 -3.67500 10.27900 1.000 30.40911 91 LEU A CA 1
ATOM 703 C C . LEU A 1 92 ? 48.92100 -2.22600 10.12000 1.000 34.41817 91 LEU A C 1
ATOM 704 O O . LEU A 1 92 ? 49.45500 -1.62500 11.05900 1.000 37.21568 91 LEU A O 1
ATOM 709 N N . GLU A 1 93 ? 48.69100 -1.67300 8.93400 1.000 37.66324 92 GLU A N 1
ATOM 710 C CA . GLU A 1 93 ? 48.99200 -0.28600 8.61600 1.000 35.77876 92 GLU A CA 1
ATOM 711 C C . GLU A 1 93 ? 47.69900 0.51100 8.49700 1.000 32.74095 92 GLU A C 1
ATOM 712 O O . GLU A 1 93 ? 46.59800 -0.04300 8.46100 1.000 32.32596 92 GLU A O 1
ATOM 718 N N . ASP A 1 94 ? 47.84500 1.83200 8.42800 1.000 34.06036 93 ASP A N 1
ATOM 719 C CA . ASP A 1 94 ? 46.68600 2.70300 8.28800 1.000 30.58097 93 ASP A CA 1
ATOM 720 C C . ASP A 1 94 ? 46.05500 2.52600 6.91400 1.000 33.71323 93 ASP A C 1
ATOM 721 O O . ASP A 1 94 ? 46.75100 2.51800 5.89300 1.000 35.56448 93 ASP A O 1
ATOM 726 N N . GLY A 1 95 ? 44.73100 2.38700 6.88900 1.000 33.79338 94 GLY A N 1
ATOM 727 C CA . GLY A 1 95 ? 43.99400 2.22100 5.65900 1.000 33.19201 94 GLY A CA 1
ATOM 728 C C . GLY A 1 95 ? 43.75300 0.78500 5.24700 1.000 32.51486 94 GLY A C 1
ATOM 729 O O . GLY A 1 95 ? 42.89700 0.53700 4.39100 1.000 34.74601 94 GLY A O 1
ATOM 730 N N . GLU A 1 96 ? 44.48100 -0.16500 5.82600 1.000 33.27270 95 GLU A N 1
ATOM 731 C CA . GLU A 1 96 ? 44.27800 -1.56400 5.49000 1.000 33.03503 95 GLU A CA 1
ATOM 732 C C . GLU A 1 96 ? 42.95500 -2.06300 6.06300 1.000 32.23751 95 GLU A C 1
ATOM 733 O O . GLU A 1 96 ? 42.36000 -1.45300 6.95600 1.000 34.35034 95 GLU A O 1
ATOM 739 N N . ARG A 1 97 ? 42.49200 -3.19100 5.53100 1.000 27.84515 96 ARG A N 1
ATOM 740 C CA . ARG A 1 97 ? 41.24100 -3.79700 5.95900 1.000 26.77641 96 ARG A CA 1
ATOM 741 C C . ARG A 1 97 ? 41.45800 -5.27900 6.22400 1.000 25.31009 96 ARG A C 1
ATOM 742 O O . ARG A 1 97 ? 42.25500 -5.93100 5.54300 1.000 27.46745 96 ARG A O 1
ATOM 750 N N . VAL A 1 98 ? 40.75500 -5.80100 7.23000 1.000 24.89825 97 VAL A N 1
ATOM 751 C CA . VAL A 1 98 ? 40.83200 -7.20600 7.60100 1.000 23.74789 97 VAL A CA 1
ATOM 752 C C . VAL A 1 98 ? 39.41900 -7.74300 7.77000 1.000 25.15328 97 VAL A C 1
ATOM 753 O O . VAL A 1 98 ? 38.46700 -6.99600 8.00000 1.000 29.41153 97 VAL A O 1
ATOM 757 N N . GLU A 1 99 ? 39.29400 -9.06300 7.65400 1.000 27.72661 98 GLU A N 1
ATOM 758 C CA . GLU A 1 99 ? 38.01800 -9.75400 7.80900 1.000 26.76089 98 GLU A CA 1
ATOM 759 C C . GLU A 1 99 ? 38.11900 -10.67900 9.01500 1.000 24.19360 98 GLU A C 1
ATOM 760 O O . GLU A 1 99 ? 38.89600 -11.64100 9.00500 1.000 23.13455 98 GLU A O 1
ATOM 766 N N . VAL A 1 100 ? 37.33700 -10.38700 10.05000 1.000 23.64775 99 VAL A N 1
ATOM 767 C CA . VAL A 1 100 ? 37.30400 -11.17500 11.27600 1.000 22.29900 99 VAL A CA 1
ATOM 768 C C . VAL A 1 100 ? 35.86500 -11.61100 11.50800 1.000 22.52341 99 VAL A C 1
ATOM 769 O O . VAL A 1 100 ? 34.97200 -10.76500 11.64700 1.000 19.86689 99 VAL A O 1
ATOM 773 N N . LEU A 1 101 ? 35.64400 -12.92700 11.54800 1.000 22.93514 100 LEU A N 1
ATOM 774 C CA . LEU A 1 101 ? 34.30600 -13.50000 11.71400 1.000 23.82084 100 LEU A CA 1
ATOM 775 C C . LEU A 1 101 ? 33.34500 -12.97100 10.65300 1.000 23.72234 100 LEU A C 1
ATOM 776 O O . LEU A 1 101 ? 32.16400 -12.73100 10.91400 1.000 25.70043 100 LEU A O 1
ATOM 781 N N . GLY A 1 102 ? 33.86000 -12.78100 9.43800 1.000 23.56133 101 GLY A N 1
ATOM 782 C CA . GLY A 1 102 ? 33.07300 -12.27100 8.33700 1.000 23.81786 101 GLY A CA 1
ATOM 783 C C . GLY A 1 102 ? 32.87000 -10.77100 8.31800 1.000 26.44243 101 GLY A C 1
ATOM 784 O O . GLY A 1 102 ? 32.31600 -10.25200 7.34000 1.000 28.10263 101 GLY A O 1
ATOM 785 N N . LEU A 1 103 ? 33.29400 -10.05400 9.35600 1.000 23.77429 102 LEU A N 1
ATOM 786 C CA . LEU A 1 103 ? 33.12900 -8.60800 9.43000 1.000 23.56302 102 LEU A CA 1
ATOM 787 C C . LEU A 1 103 ? 34.39000 -7.91500 8.93100 1.000 25.19701 102 LEU A C 1
ATOM 788 O O . LEU A 1 103 ? 35.49500 -8.21300 9.39800 1.000 22.57341 102 LEU A O 1
ATOM 793 N N . VAL A 1 104 ? 34.22000 -6.99100 7.99000 1.000 23.27753 103 VAL A N 1
ATOM 794 C CA . VAL A 1 104 ? 35.33600 -6.19200 7.49800 1.000 25.76241 103 VAL A CA 1
ATOM 795 C C . VAL A 1 104 ? 35.63300 -5.08900 8.50500 1.000 25.29025 103 VAL A C 1
ATOM 796 O O . VAL A 1 104 ? 34.71900 -4.41200 8.99200 1.000 24.79560 103 VAL A O 1
ATOM 800 N N . PHE A 1 105 ? 36.91200 -4.91200 8.82500 1.000 26.57232 104 PHE A N 1
ATOM 801 C CA . PHE A 1 105 ? 37.36000 -3.91300 9.78300 1.000 24.88399 104 PHE A CA 1
ATOM 802 C C . PHE A 1 105 ? 38.37100 -2.99100 9.11800 1.000 29.28248 104 PHE A C 1
ATOM 803 O O . PHE A 1 105 ? 39.36100 -3.45900 8.54600 1.000 29.93905 104 PHE A O 1
ATOM 811 N N . GLU A 1 106 ? 38.11700 -1.68700 9.19000 1.000 29.99139 105 GLU A N 1
ATOM 812 C CA . GLU A 1 106 ? 39.08500 -0.69700 8.74100 1.000 30.19618 105 GLU A CA 1
ATOM 813 C C . GLU A 1 106 ? 40.09200 -0.41800 9.84800 1.000 31.66189 105 GLU A C 1
ATOM 814 O O . GLU A 1 106 ? 39.73200 -0.33100 11.02600 1.000 30.94013 105 GLU A O 1
ATOM 820 N N . ILE A 1 107 ? 41.35800 -0.27600 9.46800 1.000 28.43013 106 ILE A N 1
ATOM 821 C CA . ILE A 1 107 ? 42.44300 -0.05800 10.41900 1.000 29.07638 106 ILE A CA 1
ATOM 822 C C . ILE A 1 107 ? 42.77700 1.42700 10.43600 1.000 27.29446 106 ILE A C 1
ATOM 823 O O . ILE A 1 107 ? 43.22200 1.98500 9.42500 1.000 27.19908 106 ILE A O 1
ATOM 828 N N . PHE A 1 108 ? 42.57000 2.06800 11.58300 1.000 25.59342 107 PHE A N 1
ATOM 829 C CA . PHE A 1 108 ? 42.91400 3.47200 11.77500 1.000 28.61840 107 PHE A CA 1
ATOM 830 C C . PHE A 1 108 ? 44.17500 3.55900 12.62600 1.000 30.29280 107 PHE A C 1
ATOM 831 O O . PHE A 1 108 ? 44.17900 3.11000 13.77700 1.000 29.26409 107 PHE A O 1
ATOM 839 N N . HIS A 1 109 ? 45.23600 4.13800 12.06800 1.000 27.96529 108 HIS A N 1
ATOM 840 C CA . HIS A 1 109 ? 46.43100 4.43600 12.85200 1.000 26.95262 108 HIS A CA 1
ATOM 841 C C . HIS A 1 109 ? 46.14500 5.67500 13.69100 1.000 29.50699 108 HIS A C 1
ATOM 842 O O . HIS A 1 109 ? 45.97500 6.77400 13.15200 1.000 27.39273 108 HIS A O 1
ATOM 849 N N . VAL A 1 110 ? 46.08600 5.50300 15.00800 1.000 29.73013 109 VAL A N 1
ATOM 850 C CA . VAL A 1 110 ? 45.68700 6.58400 15.90500 1.000 31.26124 109 VAL A CA 1
ATOM 851 C C . VAL A 1 110 ? 46.79800 6.85600 16.91300 1.000 30.35801 109 VAL A C 1
ATOM 852 O O . VAL A 1 110 ? 46.73600 6.36800 18.05100 1.000 29.33512 109 VAL A O 1
ATOM 856 N N . PRO A 1 111 ? 47.82300 7.62400 16.54800 1.000 34.63163 110 PRO A N 1
ATOM 857 C CA . PRO A 1 111 ? 48.88900 7.93200 17.50800 1.000 30.60468 110 PRO A CA 1
ATOM 858 C C . PRO A 1 111 ? 48.38000 8.78900 18.65700 1.000 29.71954 110 PRO A C 1
ATOM 859 O O . PRO A 1 111 ? 47.40000 9.52800 18.53000 1.000 29.57053 110 PRO A O 1
ATOM 863 N N . GLY A 1 112 ? 49.06400 8.68000 19.79300 1.000 32.68763 111 GLY A N 1
ATOM 864 C CA . GLY A 1 112 ? 48.69900 9.43900 20.97400 1.000 33.03055 111 GLY A CA 1
ATOM 865 C C . GLY A 1 112 ? 49.02700 8.71800 22.26400 1.000 31.99078 111 GLY A C 1
ATOM 866 O O . GLY A 1 112 ? 50.01500 9.04100 22.93300 1.000 34.25316 111 GLY A O 1
ATOM 867 N N . HIS A 1 113 ? 48.19100 7.74500 22.63200 1.000 34.12300 112 HIS A N 1
ATOM 868 C CA . HIS A 1 113 ? 48.49000 6.90400 23.78600 1.000 32.44354 112 HIS A CA 1
ATOM 869 C C . HIS A 1 113 ? 49.82100 6.19000 23.59800 1.000 32.28298 112 HIS A C 1
ATOM 870 O O . HIS A 1 113 ? 50.69000 6.22200 24.47700 1.000 34.30253 112 HIS A O 1
ATOM 877 N N . THR A 1 114 ? 49.99500 5.53900 22.45100 1.000 32.22159 113 THR A N 1
ATOM 878 C CA . THR A 1 114 ? 51.28000 5.03000 21.99700 1.000 31.42399 113 THR A CA 1
ATOM 879 C C . THR A 1 114 ? 51.49200 5.48800 20.5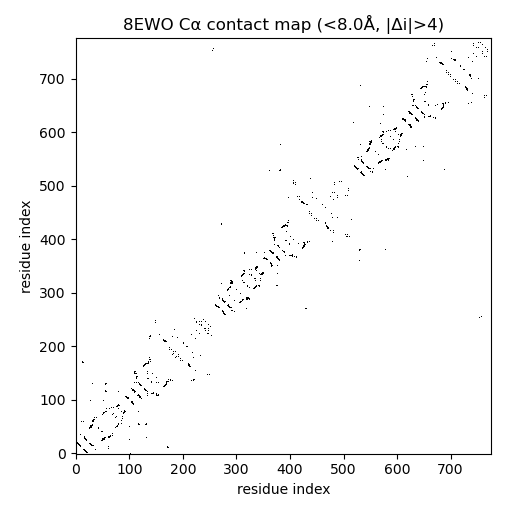6100 1.000 31.85216 113 THR A C 1
ATOM 880 O O . THR A 1 114 ? 50.56600 5.96200 19.89600 1.000 29.62366 113 THR A O 1
ATOM 884 N N . LEU A 1 115 ? 52.72800 5.34500 20.07700 1.000 31.20370 114 LEU A N 1
ATOM 885 C CA . LEU A 1 115 ? 53.04000 5.82500 18.73500 1.000 30.33243 114 LEU A CA 1
ATOM 886 C C . LEU A 1 115 ? 52.40900 4.95200 17.65700 1.000 28.88895 114 LEU A C 1
ATOM 887 O O . LEU A 1 115 ? 52.02800 5.46200 16.59800 1.000 29.44110 114 LEU A O 1
ATOM 892 N N . GLY A 1 116 ? 52.27900 3.65200 17.90300 1.000 28.95402 115 GLY A N 1
ATOM 893 C CA . GLY A 1 116 ? 51.74200 2.72700 16.92900 1.000 28.28545 115 GLY A CA 1
ATOM 894 C C . GLY A 1 116 ? 50.33000 2.24500 17.18300 1.000 30.61666 115 GLY A C 1
ATOM 895 O O . GLY A 1 116 ? 49.88700 1.30900 16.50700 1.000 36.43383 115 GLY A O 1
ATOM 896 N N . HIS A 1 117 ? 49.60900 2.85000 18.12700 1.000 26.79443 116 HIS A N 1
ATOM 897 C CA . HIS A 1 117 ? 48.24600 2.43600 18.44300 1.000 28.65929 116 HIS A CA 1
ATOM 898 C C . HIS A 1 117 ? 47.36500 2.44700 17.19800 1.000 27.02572 116 HIS A C 1
ATOM 899 O O . HIS A 1 117 ? 47.42500 3.37100 16.38300 1.000 26.41923 116 HIS A O 1
ATOM 906 N N . ILE A 1 118 ? 46.55000 1.40300 17.05200 1.000 26.67252 117 ILE A N 1
ATOM 907 C CA . ILE A 1 118 ? 45.59000 1.30000 15.96200 1.000 29.95082 117 ILE A CA 1
ATOM 908 C C . ILE A 1 118 ? 44.19800 1.08700 16.54700 1.000 28.30157 117 ILE A C 1
ATOM 909 O O . ILE A 1 118 ? 44.02900 0.84200 17.74200 1.000 27.85855 117 ILE A O 1
ATOM 914 N N . ALA A 1 119 ? 43.19400 1.17900 15.67600 1.000 28.66194 118 ALA A N 1
ATOM 915 C CA . ALA A 1 119 ? 41.80500 0.96500 16.05400 1.000 23.93995 118 ALA A CA 1
ATOM 916 C C . ALA A 1 119 ? 41.09800 0.18800 14.95100 1.000 24.66030 118 ALA A C 1
ATOM 917 O O . ALA A 1 119 ? 41.41700 0.33200 13.76800 1.000 22.67867 118 ALA A O 1
ATOM 919 N N . TYR A 1 120 ? 40.13200 -0.63500 15.35300 1.000 23.49762 119 TYR A N 1
ATOM 920 C CA . TYR A 1 120 ? 39.39200 -1.50000 14.44100 1.000 21.49844 119 TYR A CA 1
ATOM 921 C C . TYR A 1 120 ? 37.98500 -0.94400 14.25900 1.000 24.98426 119 TYR A C 1
ATOM 922 O O . TYR A 1 120 ? 37.22100 -0.85500 15.22600 1.000 24.72437 119 TYR A O 1
ATOM 931 N N . TYR A 1 121 ? 37.64300 -0.58700 13.02200 1.000 25.47236 120 TYR A N 1
ATOM 932 C CA . TYR A 1 121 ? 36.36300 0.03500 12.70300 1.000 26.56808 120 TYR A CA 1
ATOM 933 C C . TYR A 1 121 ? 35.61600 -0.82800 11.69600 1.000 26.53470 120 TYR A C 1
ATOM 934 O O . TYR A 1 121 ? 36.12500 -1.08900 10.60200 1.000 31.11197 120 TYR A O 1
ATOM 943 N N . HIS A 1 122 ? 34.40600 -1.25200 12.06000 1.000 25.96233 121 HIS A N 1
ATOM 944 C CA . HIS A 1 122 ? 33.56400 -2.05900 11.18400 1.000 27.06674 121 HIS A CA 1
ATOM 945 C C . HIS A 1 122 ? 32.39100 -1.22700 10.69100 1.000 27.92030 121 HIS A C 1
ATOM 946 O O . HIS A 1 122 ? 31.60100 -0.73700 11.51200 1.000 24.44503 121 HIS A O 1
ATOM 953 N N . PRO A 1 123 ? 32.23100 -1.03400 9.38200 1.000 28.11471 122 PRO A N 1
ATOM 954 C CA . PRO A 1 123 ? 31.09400 -0.24600 8.89300 1.000 27.70871 122 PRO A CA 1
ATOM 955 C C . PRO A 1 123 ? 29.85100 -1.09500 8.68100 1.000 30.25357 122 PRO A C 1
ATOM 956 O O . PRO A 1 123 ? 29.92200 -2.18100 8.09600 1.000 30.46636 122 PRO A O 1
ATOM 960 N N . ALA A 1 124 ? 28.71300 -0.60400 9.15900 1.000 28.65052 123 ALA A N 1
ATOM 961 C CA . ALA A 1 124 ? 27.41800 -1.26000 9.00700 1.000 27.04989 123 ALA A CA 1
ATOM 962 C C . ALA A 1 124 ? 26.35400 -0.25900 9.44100 1.000 27.00949 123 ALA A C 1
ATOM 963 O O . ALA A 1 124 ? 26.65700 0.90100 9.73700 1.000 29.31152 123 ALA A O 1
ATOM 965 N N . GLU A 1 125 ? 25.09900 -0.71600 9.47600 1.000 24.87121 124 GLU A N 1
ATOM 966 C CA . GLU A 1 125 ? 24.02500 0.13400 9.98300 1.000 26.45094 124 GLU A CA 1
ATOM 967 C C . GLU A 1 125 ? 24.33600 0.61800 11.39100 1.000 25.66864 124 GLU A C 1
ATOM 968 O O . GLU A 1 125 ? 24.11600 1.79000 11.72000 1.000 25.99307 124 GLU A O 1
ATOM 974 N N . THR A 1 126 ? 24.85300 -0.27100 12.23400 1.000 24.93828 125 THR A N 1
ATOM 975 C CA . THR A 1 126 ? 25.38300 0.09200 13.54700 1.000 25.30916 125 THR A CA 1
ATOM 976 C C . THR A 1 126 ? 26.87300 -0.21100 13.53700 1.000 23.98946 125 THR A C 1
ATOM 977 O O . THR A 1 126 ? 27.27700 -1.37100 13.73400 1.000 24.32435 125 THR A O 1
ATOM 981 N N . PRO A 1 127 ? 27.72400 0.77800 13.28100 1.000 27.85977 126 PRO A N 1
ATOM 982 C CA . PRO A 1 127 ? 29.16400 0.51400 13.21600 1.000 26.02365 126 PRO A CA 1
ATOM 983 C C . PRO A 1 127 ? 29.72600 0.11100 14.57000 1.000 26.03435 126 PRO A C 1
ATOM 984 O O . PRO A 1 127 ? 29.13700 0.35800 15.62500 1.000 24.57314 126 PRO A O 1
ATOM 988 N N . LEU A 1 128 ? 30.89000 -0.53300 14.52000 1.000 27.85489 127 LEU A N 1
ATOM 989 C CA . LEU A 1 128 ? 31.61100 -0.97500 15.70500 1.000 26.80648 127 LEU A CA 1
ATOM 990 C C . LEU A 1 128 ? 33.01600 -0.39300 15.68200 1.000 26.18238 127 LEU A C 1
ATOM 991 O O . LEU A 1 128 ? 33.66500 -0.36100 14.63200 1.000 27.52610 127 LEU A O 1
ATOM 996 N N . LEU A 1 129 ? 33.48300 0.06600 16.84200 1.000 26.56247 128 LEU A N 1
ATOM 997 C CA . LEU A 1 129 ? 34.79800 0.68300 16.96800 1.000 25.64491 128 LEU A CA 1
ATOM 998 C C . LEU A 1 129 ? 35.52100 0.08000 18.16300 1.000 23.56075 128 LEU A C 1
ATOM 999 O O . LEU A 1 129 ? 35.04600 0.18700 19.29800 1.000 23.66732 128 LEU A O 1
ATOM 1004 N N . PHE A 1 130 ? 36.66200 -0.54900 17.90700 1.000 23.55886 129 PHE A N 1
ATOM 1005 C CA . PHE A 1 130 ? 37.53800 -1.07600 18.95000 1.000 23.24702 129 PHE A CA 1
ATOM 1006 C C . PHE A 1 130 ? 38.77700 -0.18600 18.97900 1.000 22.64204 129 PHE A C 1
ATOM 1007 O O . PHE A 1 130 ? 39.68900 -0.35400 18.16500 1.000 21.76475 129 PHE A O 1
ATOM 1015 N N . CYS A 1 131 ? 38.80100 0.76800 19.91100 1.000 24.57471 130 CYS A N 1
ATOM 1016 C CA . CYS A 1 131 ? 39.83300 1.79700 19.95000 1.000 26.57431 130 CYS A CA 1
ATOM 1017 C C . CYS A 1 131 ? 40.78300 1.65200 21.13300 1.000 25.89368 130 CYS A C 1
ATOM 1018 O O . CYS A 1 131 ? 41.58800 2.55700 21.37800 1.000 27.07075 130 CYS A O 1
ATOM 1021 N N . GLY A 1 132 ? 40.70400 0.55100 21.87400 1.000 22.40575 131 GLY A N 1
ATOM 1022 C CA . GLY A 1 132 ? 41.69800 0.26400 22.89800 1.000 23.80012 131 GLY A CA 1
ATOM 1023 C C . GLY A 1 132 ? 41.77100 1.34200 23.96400 1.000 25.68536 131 GLY A C 1
ATOM 1024 O O . GLY A 1 132 ? 40.81200 1.58300 24.70900 1.000 25.21480 131 GLY A O 1
ATOM 1025 N N . ASP A 1 133 ? 42.92700 2.00300 24.04500 1.000 23.59678 132 ASP A N 1
ATOM 1026 C CA . ASP A 1 133 ? 43.18000 3.04000 25.03600 1.000 26.12828 132 ASP A CA 1
ATOM 1027 C C . ASP A 1 133 ? 43.21000 4.44000 24.43600 1.000 30.16912 132 ASP A C 1
ATOM 1028 O O . ASP A 1 133 ? 43.62800 5.38300 25.11500 1.000 31.37214 132 ASP A O 1
ATOM 1033 N N . THR A 1 134 ? 42.78700 4.60200 23.18200 1.000 25.46325 133 THR A N 1
ATOM 1034 C CA . THR A 1 134 ? 42.81700 5.92400 22.55700 1.000 26.49845 133 THR A CA 1
ATOM 1035 C C . THR A 1 134 ? 41.63300 6.76900 23.01900 1.000 27.74487 133 THR A C 1
ATOM 1036 O O . THR A 1 134 ? 41.80600 7.78200 23.70400 1.000 29.78879 133 THR A O 1
ATOM 1040 N N . LEU A 1 135 ? 40.42100 6.36400 22.65300 1.000 27.24031 134 LEU A N 1
ATOM 1041 C CA . LEU A 1 135 ? 39.20500 7.04900 23.07000 1.000 26.52507 134 LEU A CA 1
ATOM 1042 C C . LEU A 1 135 ? 38.51500 6.23800 24.15800 1.000 30.20690 134 LEU A C 1
ATOM 1043 O O . LEU A 1 135 ? 38.24200 5.04700 23.97200 1.000 31.82996 134 LEU A O 1
ATOM 1048 N N . PHE A 1 136 ? 38.24100 6.88000 25.28800 1.000 24.71978 135 PHE A N 1
ATOM 1049 C CA . PHE A 1 136 ? 37.52300 6.27000 26.39500 1.000 25.72929 135 PHE A CA 1
ATOM 1050 C C . PHE A 1 136 ? 36.12400 6.86400 26.49500 1.000 25.39944 135 PHE A C 1
ATOM 1051 O O . PHE A 1 136 ? 35.81200 7.89300 25.89000 1.000 26.26370 135 PHE A O 1
ATOM 1059 N N . ALA A 1 137 ? 35.27600 6.19800 27.27500 1.000 26.51051 136 ALA A N 1
ATOM 1060 C CA . ALA A 1 137 ? 33.94200 6.71600 27.55900 1.000 24.22572 136 ALA A CA 1
ATOM 1061 C C . ALA A 1 137 ? 34.07600 7.99700 28.37000 1.000 27.75311 136 ALA A C 1
ATOM 1062 O O . ALA A 1 137 ? 34.43300 7.95500 29.55300 1.000 27.66272 136 ALA A O 1
ATOM 1064 N N . ALA A 1 138 ? 33.80700 9.13600 27.72700 1.000 30.29817 137 ALA A N 1
ATOM 1065 C CA . ALA A 1 138 ? 33.94100 10.46100 28.33800 1.000 28.56576 137 ALA A CA 1
ATOM 1066 C C . ALA A 1 138 ? 35.38200 10.76000 28.74700 1.000 30.04425 137 ALA A C 1
ATOM 1067 O O . ALA A 1 138 ? 35.62600 11.50200 29.70100 1.000 28.45751 137 ALA A O 1
ATOM 1069 N N . GLY A 1 139 ? 36.34300 10.19800 28.03000 1.000 27.51551 138 GLY A N 1
ATOM 1070 C CA . GLY A 1 139 ? 37.73300 10.46000 28.31100 1.000 28.22076 138 GLY A CA 1
ATOM 1071 C C . GLY A 1 139 ? 38.63000 10.07500 27.15700 1.000 30.37608 138 GLY A C 1
ATOM 1072 O O . GLY A 1 139 ? 38.17900 9.90400 26.02300 1.000 24.74938 138 GLY A O 1
ATOM 1073 N N . CYS A 1 140 ? 39.92000 9.94900 27.46300 1.000 26.35242 139 CYS A N 1
ATOM 1074 C CA . CYS A 1 140 ? 40.91300 9.52000 26.48900 1.000 27.70215 139 CYS A CA 1
ATOM 1075 C C . CYS A 1 140 ? 42.13300 9.02000 27.24800 1.000 30.17029 139 CYS A C 1
ATOM 1076 O O . CYS A 1 140 ? 42.26700 9.23100 28.45600 1.000 32.26482 139 CYS A O 1
ATOM 1079 N N . GLY A 1 141 ? 43.02600 8.34800 26.52200 1.000 27.66603 140 GLY A N 1
ATOM 1080 C CA . GLY A 1 141 ? 44.19600 7.77500 27.14800 1.000 27.66657 140 GLY A CA 1
ATOM 1081 C C . GLY A 1 141 ? 45.26300 8.80600 27.46100 1.000 31.87525 140 GLY A C 1
ATOM 1082 O O . GLY A 1 141 ? 45.29200 9.90600 26.91100 1.000 32.89309 140 GLY A O 1
ATOM 1083 N N . ARG A 1 142 ? 46.15500 8.43500 28.37400 1.000 27.46767 141 ARG A N 1
ATOM 1084 C CA . ARG A 1 142 ? 47.28400 9.28600 28.70900 1.000 32.00037 141 ARG A CA 1
ATOM 1085 C C . ARG A 1 142 ? 48.34200 9.20900 27.61600 1.000 34.54223 141 ARG A C 1
ATOM 1086 O O . ARG A 1 142 ? 48.47600 8.19900 26.91900 1.000 33.04616 141 ARG A O 1
ATOM 1094 N N . LEU A 1 143 ? 49.09700 10.29700 27.46800 1.000 33.40994 142 LEU A N 1
ATOM 1095 C CA . LEU A 1 143 ? 50.09000 10.41000 26.39900 1.000 31.21016 142 LEU A CA 1
ATOM 1096 C C . LEU A 1 143 ? 51.40700 9.77500 26.85000 1.000 34.49458 142 LEU A C 1
ATOM 1097 O O . LEU A 1 143 ? 52.39800 10.44300 27.15100 1.000 35.53490 142 LEU A O 1
ATOM 1102 N N . PHE A 1 144 ? 51.39600 8.44000 26.88800 1.000 33.89379 143 PHE A N 1
ATOM 1103 C CA . PHE A 1 144 ? 52.59900 7.70500 27.26300 1.000 31.52804 143 PHE A CA 1
ATOM 1104 C C . PHE A 1 144 ? 53.71400 7.89700 26.24500 1.000 34.18902 143 PHE A C 1
ATOM 1105 O O . PHE A 1 144 ? 54.89200 7.94000 26.61900 1.000 37.36352 143 PHE A O 1
ATOM 1113 N N . GLU A 1 145 ? 53.37000 8.02200 24.96200 1.000 38.15494 144 GLU A N 1
ATOM 1114 C CA . GLU A 1 145 ? 54.38100 8.08700 23.91200 1.000 36.17865 144 GLU A CA 1
ATOM 1115 C C . GLU A 1 145 ? 54.11800 9.20800 22.91200 1.000 32.41401 144 GLU A C 1
ATOM 1116 O O . GLU A 1 145 ? 55.06200 9.76200 22.34000 1.000 36.24577 144 GLU A O 1
ATOM 1122 N N . GLY A 1 146 ? 52.84600 9.54500 22.68100 1.000 34.33999 145 GLY A N 1
ATOM 1123 C CA . GLY A 1 146 ? 52.50700 10.52200 21.66800 1.000 31.56562 145 GLY A CA 1
ATOM 1124 C C . GLY A 1 146 ? 52.39900 11.94100 22.20500 1.000 33.80382 145 GLY A C 1
ATOM 1125 O O . GLY A 1 146 ? 52.46800 12.19100 23.40700 1.000 36.95918 145 GLY A O 1
ATOM 1126 N N . THR A 1 147 ? 52.22700 12.88100 21.27500 1.000 31.46028 146 THR A N 1
ATOM 1127 C CA . THR A 1 147 ? 52.05500 14.29400 21.56600 1.000 33.36409 146 THR A CA 1
ATOM 1128 C C . THR A 1 147 ? 50.57700 14.65500 21.59200 1.000 32.43543 146 THR A C 1
ATOM 1129 O O . THR A 1 147 ? 49.74100 13.93200 21.04200 1.000 35.24438 146 THR A O 1
ATOM 1133 N N . PRO A 1 148 ? 50.21200 15.76500 22.24200 1.000 32.60541 147 PRO A N 1
ATOM 1134 C CA . PRO A 1 148 ? 48.80100 16.19000 22.20900 1.000 32.40528 147 PRO A CA 1
ATOM 1135 C C . PRO A 1 148 ? 48.29200 16.47400 20.80800 1.000 36.33313 147 PRO A C 1
ATOM 1136 O O . PRO A 1 148 ? 47.10800 16.24700 20.53000 1.000 35.99562 147 PRO A O 1
ATOM 1140 N N . ALA A 1 149 ? 49.15400 16.96500 19.91400 1.000 32.70302 148 ALA A N 1
ATOM 1141 C CA . ALA A 1 149 ? 48.73900 17.17300 18.53100 1.000 35.39251 148 ALA A CA 1
ATOM 1142 C C . ALA A 1 149 ? 48.37900 15.85300 17.86200 1.000 35.05263 148 ALA A C 1
ATOM 1143 O O . ALA A 1 149 ? 47.40900 15.77800 17.09800 1.000 34.80989 148 ALA A O 1
ATOM 1145 N N . GLN A 1 150 ? 49.14500 14.79700 18.14500 1.000 35.47891 149 GLN A N 1
ATOM 1146 C CA . GLN A 1 150 ? 48.84400 13.48700 17.57700 1.000 32.94318 149 GLN A CA 1
ATOM 1147 C C . GLN A 1 150 ? 47.54000 12.93300 18.13600 1.000 35.49790 149 GLN A C 1
ATOM 1148 O O . GLN A 1 150 ? 46.69200 12.43500 17.38600 1.000 35.63132 149 GLN A O 1
ATOM 1154 N N . MET A 1 151 ? 47.36200 13.01000 19.45800 1.000 32.22847 150 MET A N 1
ATOM 1155 C CA . MET A 1 151 ? 46.17800 12.42300 20.07800 1.000 33.85235 150 MET A CA 1
ATOM 1156 C C . MET A 1 151 ? 44.91200 13.17300 19.67900 1.000 32.58823 150 MET A C 1
ATOM 1157 O O . MET A 1 151 ? 43.86500 12.55400 19.45100 1.000 30.21506 150 MET A O 1
ATOM 1162 N N . HIS A 1 152 ? 44.98600 14.50400 19.58400 1.000 33.40898 151 HIS A N 1
ATOM 1163 C CA . HIS A 1 152 ? 43.82800 15.27500 19.14500 1.000 31.71511 151 HIS A CA 1
ATOM 1164 C C . HIS A 1 152 ? 43.43400 14.91700 17.71800 1.000 32.67286 151 HIS A C 1
ATOM 1165 O O . HIS A 1 152 ? 42.24500 14.74900 17.41900 1.000 34.53198 151 HIS A O 1
ATOM 1172 N N . HIS A 1 153 ? 44.41800 14.79500 16.82300 1.000 34.05774 152 HIS A N 1
ATOM 1173 C CA . HIS A 1 153 ? 44.12700 14.38400 15.45300 1.000 35.38349 152 HIS A CA 1
ATOM 1174 C C . HIS A 1 153 ? 43.50600 12.99400 15.42300 1.000 31.51249 152 HIS A C 1
ATOM 1175 O O . HIS A 1 153 ? 42.61200 12.72400 14.61200 1.000 35.43783 152 HIS A O 1
ATOM 1182 N N . SER A 1 154 ? 43.96800 12.09900 16.29600 1.000 30.74935 153 SER A N 1
ATOM 1183 C CA . SER A 1 154 ? 43.42200 10.74600 16.33000 1.000 35.11059 153 SER A CA 1
ATOM 1184 C C . SER A 1 154 ? 41.97300 10.75200 16.80200 1.000 33.10444 153 SER A C 1
ATOM 1185 O O . SER A 1 154 ? 41.10100 10.14700 16.16800 1.000 32.61874 153 SER A O 1
ATOM 1188 N N . LEU A 1 155 ? 41.69800 11.43400 17.91700 1.000 31.71690 154 LEU A N 1
ATOM 1189 C CA . LEU A 1 155 ? 40.32600 11.52300 18.40600 1.000 29.25128 154 LEU A CA 1
ATOM 1190 C C . LEU A 1 155 ? 39.42900 12.26200 17.42300 1.000 32.79451 154 LEU A C 1
ATOM 1191 O O . LEU A 1 155 ? 38.23200 11.96400 17.33100 1.000 34.48058 154 LEU A O 1
ATOM 1196 N N . ALA A 1 156 ? 39.98300 13.22600 16.68300 1.000 31.41848 155 ALA A N 1
ATOM 1197 C CA . ALA A 1 156 ? 39.19400 13.93000 15.67800 1.000 31.01360 155 ALA A CA 1
ATOM 1198 C C . ALA A 1 156 ? 38.73200 12.98100 14.57900 1.000 32.37502 155 ALA A C 1
ATOM 1199 O O . ALA A 1 156 ? 37.61600 13.11400 14.06200 1.000 28.06842 155 ALA A O 1
ATOM 1201 N N . ARG A 1 157 ? 39.57800 12.01500 14.20900 1.000 31.50667 156 ARG A N 1
ATOM 1202 C CA . ARG A 1 157 ? 39.18000 11.02100 13.21700 1.000 29.45489 156 ARG A CA 1
ATOM 1203 C C . ARG A 1 157 ? 38.03800 10.16100 13.74000 1.000 33.26541 156 ARG A C 1
ATOM 1204 O O . ARG A 1 157 ? 37.05300 9.91500 13.03300 1.000 31.34260 156 ARG A O 1
ATOM 1212 N N . LEU A 1 158 ? 38.15300 9.69700 14.98700 1.000 28.33178 157 LEU A N 1
ATOM 1213 C CA . LEU A 1 158 ? 37.11300 8.85100 15.56100 1.000 32.31944 157 LEU A CA 1
ATOM 1214 C C . LEU A 1 158 ? 35.81600 9.62000 15.77800 1.000 28.41473 157 LEU A C 1
ATOM 1215 O O . LEU A 1 158 ? 34.72900 9.04000 15.67000 1.000 25.51434 157 LEU A O 1
ATOM 1220 N N . ALA A 1 159 ? 35.90500 10.91700 16.07800 1.000 26.86076 158 ALA A N 1
ATOM 1221 C CA . ALA A 1 159 ? 34.70200 11.71700 16.27100 1.000 29.30315 158 ALA A CA 1
ATOM 1222 C C . ALA A 1 159 ? 33.92600 11.91600 14.97700 1.000 28.92136 158 ALA A C 1
ATOM 1223 O O . ALA A 1 159 ? 32.71600 12.16100 15.02600 1.000 30.15428 158 ALA A O 1
ATOM 1225 N N . ALA A 1 160 ? 34.59100 11.81600 13.82500 1.000 27.09785 159 ALA A N 1
ATOM 1226 C CA . ALA A 1 160 ? 33.92600 11.96000 12.53700 1.000 27.65591 159 ALA A CA 1
ATOM 1227 C C . ALA A 1 160 ? 33.20000 10.69500 12.09900 1.000 28.05252 159 ALA A C 1
ATOM 1228 O O . ALA A 1 160 ? 32.48400 10.72900 11.09300 1.000 30.25769 159 ALA A O 1
ATOM 1230 N N . LEU A 1 161 ? 33.37000 9.58900 12.82100 1.000 29.27997 160 LEU A N 1
ATOM 1231 C CA . LEU A 1 161 ? 32.66900 8.35800 12.50700 1.000 28.12670 160 LEU A CA 1
ATOM 1232 C C . LEU A 1 161 ? 31.16600 8.53900 12.72900 1.000 28.60307 160 LEU A C 1
ATOM 1233 O O . LEU A 1 161 ? 30.74200 9.49400 13.38500 1.000 28.92365 160 LEU A O 1
ATOM 1238 N N . PRO A 1 162 ? 30.34000 7.64900 12.16700 1.000 28.44306 161 PRO A N 1
ATOM 1239 C CA . PRO A 1 162 ? 28.88500 7.79100 12.32200 1.000 29.44106 161 PRO A CA 1
ATOM 1240 C C . PRO A 1 162 ? 28.47600 7.94100 13.78200 1.000 30.06640 161 PRO A C 1
ATOM 1241 O O . PRO A 1 162 ? 29.12700 7.41800 14.69000 1.000 26.07449 161 PRO A O 1
ATOM 1245 N N . ALA A 1 163 ? 27.37900 8.67300 13.99700 1.000 31.44195 162 ALA A N 1
ATOM 1246 C CA . ALA A 1 163 ? 26.98200 9.04200 15.35300 1.000 26.51816 162 ALA A CA 1
ATOM 1247 C C . ALA A 1 163 ? 26.65600 7.81600 16.19700 1.000 26.52105 162 ALA A C 1
ATOM 1248 O O . ALA A 1 163 ? 26.92800 7.79700 17.40300 1.000 26.93751 162 ALA A O 1
ATOM 1250 N N . ASN A 1 164 ? 26.07800 6.78500 15.58700 1.000 25.98893 163 ASN A N 1
ATOM 1251 C CA . ASN A 1 164 ? 25.68800 5.58200 16.31200 1.000 27.80701 163 ASN A CA 1
ATOM 1252 C C . ASN A 1 164 ? 26.79500 4.53500 16.36500 1.000 27.27912 163 ASN A C 1
ATOM 1253 O O . ASN A 1 164 ? 26.52600 3.38900 16.74000 1.000 26.40065 163 ASN A O 1
ATOM 1258 N N . THR A 1 165 ? 28.02400 4.89900 16.00000 1.000 26.13450 164 THR A N 1
ATOM 1259 C CA . THR A 1 165 ? 29.14200 3.97000 16.10000 1.000 27.38815 164 THR A CA 1
ATOM 1260 C C . THR A 1 165 ? 29.36800 3.58400 17.55600 1.000 24.78953 164 THR A C 1
ATOM 1261 O O . THR A 1 165 ? 29.44500 4.44700 18.43500 1.000 26.00352 164 THR A O 1
ATOM 1265 N N . ARG A 1 166 ? 29.46600 2.28200 17.80900 1.000 22.45277 165 ARG A N 1
ATOM 1266 C CA . ARG A 1 166 ? 29.59300 1.76400 19.16400 1.000 24.96989 165 ARG A CA 1
ATOM 1267 C C . ARG A 1 166 ? 31.06400 1.73500 19.56300 1.000 26.74746 165 ARG A C 1
ATOM 1268 O O . ARG A 1 166 ? 31.88800 1.12300 18.87600 1.000 27.39745 165 ARG A O 1
ATOM 1276 N N . VAL A 1 167 ? 31.38400 2.39100 20.67500 1.000 25.48961 166 VAL A N 1
ATOM 1277 C CA . VAL A 1 167 ? 32.75800 2.57700 21.12600 1.000 26.34365 166 VAL A CA 1
ATOM 1278 C C . VAL A 1 167 ? 33.08500 1.47800 22.12800 1.000 25.54221 166 VAL A C 1
ATOM 1279 O O . VAL A 1 167 ? 32.53200 1.44600 23.23200 1.000 25.38733 166 VAL A O 1
ATOM 1283 N N . TYR A 1 168 ? 33.99600 0.58400 21.75500 1.000 22.60869 167 TYR A N 1
ATOM 1284 C CA . TYR A 1 168 ? 34.42800 -0.50700 22.62100 1.000 23.01082 167 TYR A CA 1
ATOM 1285 C C . TYR A 1 168 ? 35.85400 -0.24400 23.09700 1.000 23.82914 167 TYR A C 1
ATOM 1286 O O . TYR A 1 168 ? 36.81300 -0.87200 22.64300 1.000 24.31327 167 TYR A O 1
ATOM 1295 N N . CYS A 1 169 ? 35.99200 0.69700 24.02700 1.000 25.41587 168 CYS A N 1
ATOM 1296 C CA . CYS A 1 169 ? 37.28900 0.93300 24.64200 1.000 27.18033 168 CYS A CA 1
ATOM 1297 C C . CYS A 1 169 ? 37.59200 -0.18200 25.64100 1.000 26.00261 168 CYS A C 1
ATOM 1298 O O . CYS A 1 169 ? 36.77200 -1.07000 25.89100 1.000 29.32782 168 CYS A O 1
ATOM 1301 N N . THR A 1 170 ? 38.78700 -0.13900 26.22600 1.000 24.36637 169 THR A N 1
ATOM 1302 C CA . THR A 1 170 ? 39.26200 -1.26800 27.01700 1.000 27.01746 169 THR A CA 1
ATOM 1303 C C . THR A 1 170 ? 38.91800 -1.15800 28.49800 1.000 26.67714 169 THR A C 1
ATOM 1304 O O . THR A 1 170 ? 38.54900 -2.16200 29.11800 1.000 30.46011 169 THR A O 1
ATOM 1308 N N . HIS A 1 171 ? 39.02500 0.02900 29.08100 1.000 23.52930 170 HIS A N 1
ATOM 1309 C CA . HIS A 1 171 ? 39.03900 0.16700 30.52900 1.000 27.73468 170 HIS A CA 1
ATOM 1310 C C . HIS A 1 171 ? 37.71900 0.70600 31.06700 1.000 28.45140 170 HIS A C 1
ATOM 1311 O O . HIS A 1 171 ? 37.00100 1.45200 30.39500 1.000 25.16435 170 HIS A O 1
ATOM 1318 N N . GLU A 1 172 ? 37.42000 0.32400 32.30900 1.000 26.33565 171 GLU A N 1
ATOM 1319 C CA . GLU A 1 172 ? 36.25600 0.82500 33.04200 1.000 30.33812 171 GLU A CA 1
ATOM 1320 C C . GLU A 1 172 ? 36.63600 2.12300 33.75900 1.000 27.20488 171 GLU A C 1
ATOM 1321 O O . GLU A 1 172 ? 36.73700 2.19800 34.98500 1.000 28.87971 171 GLU A O 1
ATOM 1327 N N . TYR A 1 173 ? 36.85700 3.16100 32.95300 1.000 28.10931 172 TYR A N 1
ATOM 1328 C CA . TYR A 1 173 ? 37.25400 4.47600 33.44100 1.000 27.64898 172 TYR A CA 1
ATOM 1329 C C . TYR A 1 173 ? 36.10300 5.47600 33.45800 1.000 30.23535 172 TYR A C 1
ATOM 1330 O O . TYR A 1 173 ? 36.32800 6.65300 33.75800 1.000 35.05921 172 TYR A O 1
ATOM 1339 N N . THR A 1 174 ? 34.88000 5.03800 33.15300 1.000 30.64476 173 THR A N 1
ATOM 1340 C CA . THR A 1 174 ? 33.80600 5.97900 32.83700 1.000 33.81033 173 THR A CA 1
ATOM 1341 C C . THR A 1 174 ? 33.47000 6.87800 34.02300 1.000 33.04521 173 THR A C 1
ATOM 1342 O O . THR A 1 174 ? 33.31100 8.09400 33.86400 1.000 33.30015 173 THR A O 1
ATOM 1346 N N . LEU A 1 175 ? 33.34700 6.29900 35.22100 1.000 28.21409 174 LEU A N 1
ATOM 1347 C CA . LEU A 1 175 ? 32.95600 7.09800 36.37900 1.000 32.27998 174 LEU A CA 1
ATOM 1348 C C . LEU A 1 175 ? 34.01400 8.14200 36.71700 1.000 37.37073 174 LEU A C 1
ATOM 1349 O O . LEU A 1 175 ? 33.68400 9.28600 37.05100 1.000 38.63433 174 LEU A O 1
ATOM 1354 N N . SER A 1 176 ? 35.29300 7.76900 36.63700 1.000 35.52731 175 SER A N 1
ATOM 1355 C CA . SER A 1 176 ? 36.35500 8.74300 36.86200 1.000 35.41163 175 SER A CA 1
ATOM 1356 C C . SER A 1 176 ? 36.44000 9.73900 35.71200 1.000 35.22562 175 SER A C 1
ATOM 1357 O O . SER A 1 176 ? 36.71900 10.92400 35.93000 1.000 36.47972 175 SER A O 1
ATOM 1360 N N . ASN A 1 177 ? 36.19900 9.27700 34.48300 1.000 30.54322 176 ASN A N 1
ATOM 1361 C CA . ASN A 1 177 ? 36.25000 10.17000 33.32900 1.000 31.02084 176 ASN A CA 1
ATOM 1362 C C . ASN A 1 177 ? 35.15800 11.23000 33.40000 1.000 29.95432 176 ASN A C 1
ATOM 1363 O O . ASN A 1 177 ? 35.38000 12.38700 33.02600 1.000 29.07587 176 ASN A O 1
ATOM 1368 N N . LEU A 1 178 ? 33.96900 10.85300 33.87500 1.000 31.66259 177 LEU A N 1
ATOM 1369 C CA . LEU A 1 178 ? 32.87600 11.81300 33.96700 1.000 31.97645 177 LEU A CA 1
ATOM 1370 C C . LEU A 1 178 ? 33.08700 12.80100 35.10700 1.000 34.63932 177 LEU A C 1
ATOM 1371 O O . LEU A 1 178 ? 32.63900 13.95000 35.01900 1.000 33.42983 177 LEU A O 1
ATOM 1376 N N . ARG A 1 179 ? 33.76100 12.37600 36.18000 1.000 37.80234 178 ARG A N 1
ATOM 1377 C CA . ARG A 1 179 ? 34.03400 13.28600 37.28700 1.000 34.59303 178 ARG A CA 1
ATOM 1378 C C . ARG A 1 179 ? 34.94000 14.42900 36.84800 1.000 32.61803 178 ARG A C 1
ATOM 1379 O O . ARG A 1 179 ? 34.75500 15.57600 37.27100 1.000 31.51380 178 ARG A O 1
ATOM 1387 N N . PHE A 1 180 ? 35.92700 14.13500 35.99800 1.000 31.64434 179 PHE A N 1
ATOM 1388 C CA . PHE A 1 180 ? 36.76900 15.19600 35.45900 1.000 36.46728 179 PHE A CA 1
ATOM 1389 C C . PHE A 1 180 ? 35.98900 16.08000 34.49700 1.000 37.33028 179 PHE A C 1
ATOM 1390 O O . PHE A 1 180 ? 36.18400 17.30100 34.46900 1.000 39.25639 179 PHE A O 1
ATOM 1398 N N . ALA A 1 181 ? 35.10400 15.47800 33.69800 1.000 35.64177 180 ALA A N 1
ATOM 1399 C CA . ALA A 1 181 ? 34.31500 16.25000 32.74300 1.000 37.20430 180 ALA A CA 1
ATOM 1400 C C . ALA A 1 181 ? 33.44500 17.28000 33.45000 1.000 38.31223 180 ALA A C 1
ATOM 1401 O O . ALA A 1 181 ? 33.24100 18.38700 32.93800 1.000 37.01330 180 ALA A O 1
ATOM 1403 N N . LEU A 1 182 ? 32.92200 16.93400 34.62900 1.000 36.90769 181 LEU A N 1
ATOM 1404 C CA . LEU A 1 182 ? 32.12200 17.88800 35.38800 1.000 38.21257 181 LEU A CA 1
ATOM 1405 C C . LEU A 1 182 ? 32.95600 19.07800 35.84100 1.000 39.13846 181 LEU A C 1
ATOM 1406 O O . LEU A 1 182 ? 32.41400 20.17000 36.04900 1.000 37.54150 181 LEU A O 1
ATOM 1411 N N . ALA A 1 183 ? 34.26900 18.89400 35.99600 1.000 38.14586 182 ALA A N 1
ATOM 1412 C CA . ALA A 1 183 ? 35.13400 20.02100 36.31700 1.000 39.77036 182 ALA A CA 1
ATOM 1413 C C . ALA A 1 183 ? 35.38900 20.90700 35.10600 1.000 39.75878 182 ALA A C 1
ATOM 1414 O O . ALA A 1 183 ? 35.70600 22.08900 35.27400 1.000 40.05473 182 ALA A O 1
ATOM 1416 N N . VAL A 1 184 ? 35.25300 20.36600 33.89400 1.000 39.17371 183 VAL A N 1
ATOM 1417 C CA . VAL A 1 184 ? 35.42800 21.17600 32.69300 1.000 42.29002 183 VAL A CA 1
ATOM 1418 C C . VAL A 1 184 ? 34.13700 21.90100 32.33600 1.000 45.02490 183 VAL A C 1
ATOM 1419 O O . VAL A 1 184 ? 34.15200 23.09400 32.01200 1.000 50.69283 183 VAL A O 1
ATOM 1423 N N . GLU A 1 185 ? 33.00300 21.20300 32.38700 1.000 45.36037 184 GLU A N 1
ATOM 1424 C CA . GLU A 1 185 ? 31.69400 21.78000 32.07800 1.000 47.12331 184 GLU A CA 1
ATOM 1425 C C . GLU A 1 185 ? 30.70800 21.39200 33.17000 1.000 50.13789 184 GLU A C 1
ATOM 1426 O O . GLU A 1 185 ? 29.94900 20.42300 33.02200 1.000 50.21566 184 GLU A O 1
ATOM 1432 N N . PRO A 1 186 ? 30.68400 22.12900 34.28300 1.000 55.29565 185 PRO A N 1
ATOM 1433 C CA . PRO A 1 186 ? 29.67600 21.85600 35.32000 1.000 59.79027 185 PRO A CA 1
ATOM 1434 C C . PRO A 1 186 ? 28.25600 22.18700 34.88900 1.000 60.85737 185 PRO A C 1
ATOM 1435 O O . PRO A 1 186 ? 27.31100 21.76100 35.56600 1.000 63.70969 185 PRO A O 1
ATOM 1439 N N . ASP A 1 187 ? 28.07400 22.92100 33.79000 1.000 60.73884 186 ASP A N 1
ATOM 1440 C CA . ASP A 1 187 ? 26.75500 23.33300 33.32600 1.000 64.34420 186 ASP A CA 1
ATOM 1441 C C . ASP A 1 187 ? 26.30100 22.55700 32.09300 1.000 59.99800 186 ASP A C 1
ATOM 1442 O O . ASP A 1 187 ? 25.36300 22.98000 31.41000 1.000 62.92536 186 ASP A O 1
ATOM 1447 N N . ASN A 1 188 ? 26.94700 21.43300 31.79200 1.000 56.64100 187 ASN A N 1
ATOM 1448 C CA . ASN A 1 188 ? 26.54300 20.59000 30.67200 1.000 51.69629 187 ASN A CA 1
ATOM 1449 C C . ASN A 1 188 ? 25.38700 19.70400 31.12400 1.000 44.96815 187 ASN A C 1
ATOM 1450 O O . ASN A 1 188 ? 25.57400 18.79200 31.93600 1.000 45.01872 187 ASN A O 1
ATOM 1455 N N . ALA A 1 189 ? 24.18900 19.97200 30.59800 1.000 47.32624 188 ALA A N 1
ATOM 1456 C CA . ALA A 1 189 ? 23.01400 19.21000 31.00800 1.000 47.02974 188 ALA A CA 1
ATOM 1457 C C . ALA A 1 189 ? 23.14000 17.74100 30.62200 1.000 47.15131 188 ALA A C 1
ATOM 1458 O O . ALA A 1 189 ? 22.82400 16.85300 31.42300 1.000 47.48582 188 ALA A O 1
ATOM 1460 N N . ALA A 1 190 ? 23.60300 17.46500 29.40100 1.000 42.79784 189 ALA A N 1
ATOM 1461 C CA . ALA A 1 190 ? 23.74900 16.08000 28.96300 1.000 46.77369 189 ALA A CA 1
ATOM 1462 C C . ALA A 1 190 ? 24.82800 15.35700 29.75900 1.000 46.46344 189 ALA A C 1
ATOM 1463 O O . ALA A 1 190 ? 24.65600 14.19000 30.13100 1.000 41.54979 189 ALA A O 1
ATOM 1465 N N . LEU A 1 191 ? 25.94900 16.03100 30.02800 1.000 44.11842 190 LEU A N 1
ATOM 1466 C CA . LEU A 1 191 ? 27.01100 15.40800 30.81100 1.000 44.87709 190 LEU A CA 1
ATOM 1467 C C . LEU A 1 191 ? 26.55200 15.13000 32.23500 1.000 43.53912 190 LEU A C 1
ATOM 1468 O O . LEU A 1 191 ? 26.84800 14.06700 32.79500 1.000 34.94636 190 LEU A O 1
ATOM 1473 N N . ARG A 1 192 ? 25.83100 16.07800 32.84000 1.000 46.75412 191 ARG A N 1
ATOM 1474 C CA . ARG A 1 192 ? 25.29800 15.85200 34.17800 1.000 47.70466 191 ARG A CA 1
ATOM 1475 C C . ARG A 1 192 ? 24.36600 14.64700 34.19500 1.000 46.89941 191 ARG A C 1
ATOM 1476 O O . ARG A 1 192 ? 24.44000 13.81100 35.10200 1.000 44.43739 191 ARG A O 1
ATOM 1484 N N . GLU A 1 193 ? 23.49700 14.53200 33.18800 1.000 52.89076 192 GLU A N 1
ATOM 1485 C CA . GLU A 1 193 ? 22.61700 13.37200 33.09500 1.000 54.90924 192 GLU A CA 1
ATOM 1486 C C . GLU A 1 193 ? 23.41400 12.07900 32.98000 1.000 52.62995 192 GLU A C 1
ATOM 1487 O O . GLU A 1 193 ? 23.08500 11.07700 33.62600 1.000 49.87666 192 GLU A O 1
ATOM 1493 N N . ARG A 1 194 ? 24.47300 12.08300 32.16600 1.000 44.80936 193 ARG A N 1
ATOM 1494 C CA . ARG A 1 194 ? 25.25200 10.86600 31.96400 1.000 45.01243 193 ARG A CA 1
ATOM 1495 C C . ARG A 1 194 ? 25.99400 10.46100 33.23200 1.000 42.52055 193 ARG A C 1
ATOM 1496 O O . ARG A 1 194 ? 26.14700 9.26700 33.51200 1.000 41.86979 193 ARG A O 1
ATOM 1504 N N . PHE A 1 195 ? 26.46400 11.44000 34.01100 1.000 42.13377 194 PHE A N 1
ATOM 1505 C CA . PHE A 1 195 ? 27.19400 11.11900 35.23500 1.000 44.24800 194 PHE A CA 1
ATOM 1506 C C . PHE A 1 195 ? 26.30700 10.38100 36.22900 1.000 43.67917 194 PHE A C 1
ATOM 1507 O O . PHE A 1 195 ? 26.74500 9.41600 36.86600 1.000 43.78787 194 PHE A O 1
ATOM 1515 N N . GLU A 1 196 ? 25.05500 10.82100 36.37800 1.000 43.80936 195 GLU A N 1
ATOM 1516 C CA . GLU A 1 196 ? 24.13600 10.11800 37.26500 1.000 45.81815 195 GLU A CA 1
ATOM 1517 C C . GLU A 1 196 ? 23.77100 8.74600 36.71700 1.000 46.04099 195 GLU A C 1
ATOM 1518 O O . GLU A 1 196 ? 23.52700 7.81900 37.49500 1.000 46.78192 195 GLU A O 1
ATOM 1524 N N . GLU A 1 197 ? 23.73700 8.59300 35.39200 1.000 47.13081 196 GLU A N 1
ATOM 1525 C CA . GLU A 1 197 ? 23.42700 7.29200 34.80700 1.000 47.31091 196 GLU A CA 1
ATOM 1526 C C . GLU A 1 197 ? 24.54600 6.29300 35.07400 1.000 43.44145 196 GLU A C 1
ATOM 1527 O O . GLU A 1 197 ? 24.29200 5.16200 35.50700 1.000 41.18718 196 GLU A O 1
ATOM 1533 N N . ALA A 1 198 ? 25.79500 6.69200 34.82300 1.000 40.78481 197 ALA A N 1
ATOM 1534 C CA . ALA A 1 198 ? 26.91600 5.79400 35.07600 1.000 43.53050 197 ALA A CA 1
ATOM 1535 C C . ALA A 1 198 ? 27.09000 5.52100 36.56400 1.000 44.59204 197 ALA A C 1
ATOM 1536 O O . ALA A 1 198 ? 27.61200 4.46500 36.94100 1.000 45.40950 197 ALA A O 1
ATOM 1538 N N . THR A 1 199 ? 26.66000 6.45200 37.41800 1.000 42.79711 198 THR A N 1
ATOM 1539 C CA . THR A 1 199 ? 26.74600 6.23000 38.85800 1.000 45.56785 198 THR A CA 1
ATOM 1540 C C . THR A 1 199 ? 25.84100 5.08300 39.29400 1.000 49.30666 198 THR A C 1
ATOM 1541 O O . THR A 1 199 ? 26.19300 4.31700 40.19900 1.000 53.39958 198 THR A O 1
ATOM 1545 N N . ARG A 1 200 ? 24.67500 4.94000 38.65900 1.000 48.47705 199 ARG A N 1
ATOM 1546 C CA . ARG A 1 200 ? 23.79200 3.82200 38.97900 1.000 48.22077 199 ARG A CA 1
ATOM 1547 C C . ARG A 1 200 ? 24.36300 2.50600 38.46300 1.000 49.89431 199 ARG A C 1
ATOM 1548 O O . ARG A 1 200 ? 24.35900 1.49600 39.17600 1.000 50.93047 199 ARG A O 1
ATOM 1556 N N . LEU A 1 201 ? 24.85200 2.50000 37.21900 1.000 50.79808 200 LEU A N 1
ATOM 1557 C CA . LEU A 1 201 ? 25.38800 1.27600 36.63000 1.000 46.64375 200 LEU A CA 1
AT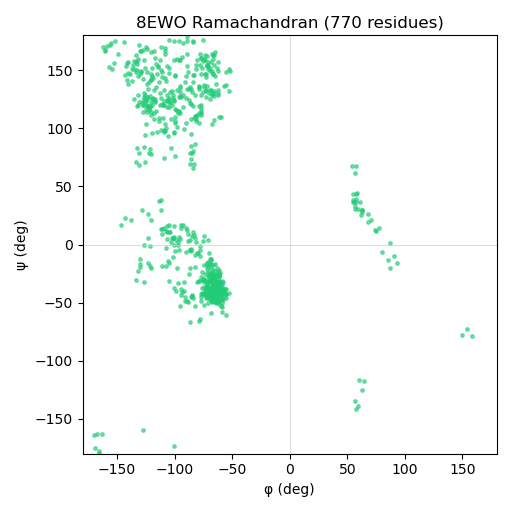OM 1558 C C . LEU A 1 201 ? 26.54000 0.72500 37.45900 1.000 50.04830 200 LEU A C 1
ATOM 1559 O O . LEU A 1 201 ? 26.58700 -0.47300 37.76400 1.000 49.62093 200 LEU A O 1
ATOM 1564 N N . ARG A 1 202 ? 27.48200 1.59200 37.83900 1.000 48.50004 201 ARG A N 1
ATOM 1565 C CA . ARG A 1 202 ? 28.63300 1.13600 38.60900 1.000 48.03233 201 ARG A CA 1
ATOM 1566 C C . ARG A 1 202 ? 28.24200 0.74900 40.03000 1.000 48.36631 201 ARG A C 1
ATOM 1567 O O . ARG A 1 202 ? 28.90600 -0.09400 40.64300 1.000 52.68045 201 ARG A O 1
ATOM 1575 N N . GLU A 1 203 ? 27.17800 1.34800 40.56900 1.000 50.89783 202 GLU A N 1
ATOM 1576 C CA . GLU A 1 203 ? 26.69400 0.93400 41.88200 1.000 49.52588 202 GLU A CA 1
ATOM 1577 C C . GLU A 1 203 ? 26.07500 -0.45600 41.83200 1.000 54.04714 202 GLU A C 1
ATOM 1578 O O . GLU A 1 203 ? 26.11700 -1.18900 42.82700 1.000 50.72364 202 GLU A O 1
ATOM 1584 N N . ARG A 1 204 ? 25.49900 -0.83200 40.69400 1.000 54.65727 203 ARG A N 1
ATOM 1585 C CA . ARG A 1 204 ? 25.05100 -2.19700 40.45500 1.000 53.75118 203 ARG A CA 1
ATOM 1586 C C . ARG A 1 204 ? 26.15000 -3.07300 39.87000 1.000 52.99681 203 ARG A C 1
ATOM 1587 O O . ARG A 1 204 ? 25.89200 -4.24200 39.56000 1.000 52.59895 203 ARG A O 1
ATOM 1595 N N . ASP A 1 205 ? 27.36000 -2.53100 39.71500 1.000 54.04034 204 ASP A N 1
ATOM 1596 C CA . ASP A 1 205 ? 28.49700 -3.24700 39.13200 1.000 51.73040 204 ASP A CA 1
ATOM 1597 C C . ASP A 1 205 ? 28.17500 -3.75600 37.72900 1.000 50.65804 204 ASP A C 1
ATOM 1598 O O . ASP A 1 205 ? 28.50300 -4.88700 37.36500 1.000 54.04474 204 ASP A O 1
ATOM 1603 N N . ARG A 1 206 ? 27.52900 -2.90900 36.93300 1.000 49.26164 205 ARG A N 1
ATOM 1604 C CA . ARG A 1 206 ? 27.23000 -3.20500 35.54200 1.000 43.10904 205 ARG A CA 1
ATOM 1605 C C . ARG A 1 206 ? 28.13200 -2.38200 34.63300 1.000 38.19889 205 ARG A C 1
ATOM 1606 O O . ARG A 1 206 ? 28.60000 -1.30100 35.00400 1.000 39.80537 205 ARG A O 1
ATOM 1614 N N . ILE A 1 207 ? 28.37100 -2.90800 33.43200 1.000 34.72963 206 ILE A N 1
ATOM 1615 C CA . ILE A 1 207 ? 29.31000 -2.28400 32.51100 1.000 32.67033 206 ILE A CA 1
ATOM 1616 C C . ILE A 1 207 ? 28.75200 -0.95700 32.00600 1.000 34.37754 206 ILE A C 1
ATOM 1617 O O . ILE A 1 207 ? 27.53300 -0.76200 31.90200 1.000 39.23219 206 ILE A O 1
ATOM 1622 N N . THR A 1 208 ? 29.65400 -0.02300 31.70900 1.000 32.02946 207 THR A N 1
ATOM 1623 C CA . THR A 1 208 ? 29.29900 1.25300 31.10400 1.000 34.83714 207 THR A CA 1
ATOM 1624 C C . THR A 1 208 ? 29.63600 1.30400 29.61900 1.000 32.74563 207 THR A C 1
ATOM 1625 O O . THR A 1 208 ? 29.57900 2.38000 29.01500 1.000 30.44686 207 THR A O 1
ATOM 1629 N N . LEU A 1 209 ? 29.98300 0.16900 29.02200 1.000 34.38551 208 LEU A N 1
ATOM 1630 C CA . LEU A 1 209 ? 30.40100 0.07900 27.63500 1.000 29.72731 208 LEU A CA 1
ATOM 1631 C C . LEU A 1 209 ? 29.54600 -0.94700 26.90800 1.000 31.93664 208 LEU A C 1
ATOM 1632 O O . LEU A 1 209 ? 29.05600 -1.89900 27.52400 1.000 33.89774 208 LEU A O 1
ATOM 1637 N N . PRO A 1 210 ? 29.35200 -0.78600 25.59100 1.000 29.31164 209 PRO A N 1
ATOM 1638 C CA . PRO A 1 210 ? 29.94100 0.22100 24.69800 1.000 28.90293 209 PRO A CA 1
ATOM 1639 C C . PRO A 1 210 ? 29.24400 1.57500 24.74500 1.000 32.72803 209 PRO A C 1
ATOM 1640 O O . PRO A 1 210 ? 28.06800 1.67700 25.07800 1.000 33.40323 209 PRO A O 1
ATOM 1644 N N . SER A 1 211 ? 29.96000 2.64000 24.40700 1.000 29.01130 210 SER A N 1
ATOM 1645 C CA . SER A 1 211 ? 29.37600 3.96500 24.28700 1.000 28.25678 210 SER A CA 1
ATOM 1646 C C . SER A 1 211 ? 29.01700 4.24100 22.83100 1.000 29.80574 210 SER A C 1
ATOM 1647 O O . SER A 1 211 ? 29.29300 3.44300 21.93200 1.000 28.32403 210 SER A O 1
ATOM 1650 N N . GLU A 1 212 ? 28.37700 5.38300 22.60600 1.000 29.87789 211 GLU A N 1
ATOM 1651 C CA . GLU A 1 212 ? 28.05700 5.84800 21.26700 1.000 28.05549 211 GLU A CA 1
ATOM 1652 C C . GLU A 1 212 ? 28.81100 7.14100 20.99000 1.000 30.40523 211 GLU A C 1
ATOM 1653 O O . GLU A 1 212 ? 29.04800 7.94600 21.89700 1.000 30.99232 211 GLU A O 1
ATOM 1659 N N . ILE A 1 213 ? 29.19400 7.32800 19.72500 1.000 26.03624 212 ILE A N 1
ATOM 1660 C CA . ILE A 1 213 ? 29.98100 8.50000 19.35300 1.000 26.82457 212 ILE A CA 1
ATOM 1661 C C . ILE A 1 213 ? 29.19000 9.77800 19.60100 1.000 29.88385 212 ILE A C 1
ATOM 1662 O O . ILE A 1 213 ? 29.74300 10.79200 20.04400 1.000 27.54110 212 ILE A O 1
ATOM 1667 N N . SER A 1 214 ? 27.88100 9.74500 19.33300 1.000 30.49051 213 SER A N 1
ATOM 1668 C CA . SER A 1 214 ? 27.04900 10.92900 19.53300 1.000 30.82864 213 SER A CA 1
ATOM 1669 C C . SER A 1 214 ? 27.08500 11.38500 20.98500 1.000 31.67318 213 SER A C 1
ATOM 1670 O O . SER A 1 214 ? 27.25600 12.57500 21.27200 1.000 30.98315 213 SER A O 1
ATOM 1673 N N . LEU A 1 215 ? 26.92400 10.44400 21.91900 1.000 29.07731 214 LEU A N 1
ATOM 1674 C CA . LEU A 1 215 ? 27.01000 10.78700 23.33400 1.000 29.60634 214 LEU A CA 1
ATOM 1675 C C . LEU A 1 215 ? 28.39900 11.29400 23.69600 1.000 34.31655 214 LEU A C 1
ATOM 1676 O O . LEU A 1 215 ? 28.53700 12.17200 24.55700 1.000 30.02816 214 LEU A O 1
ATOM 1681 N N . GLU A 1 216 ? 29.43600 10.76300 23.04500 1.000 30.86721 215 GLU A N 1
ATOM 1682 C CA . GLU A 1 216 ? 30.78800 11.25500 23.28200 1.000 30.85946 215 GLU A CA 1
ATOM 1683 C C . GLU A 1 216 ? 30.96400 12.66700 22.73700 1.000 32.80664 215 GLU A C 1
ATOM 1684 O O . GLU A 1 216 ? 31.59500 13.51200 23.38100 1.000 31.97473 215 GLU A O 1
ATOM 1690 N N . LEU A 1 217 ? 30.40500 12.94600 21.55700 1.000 30.29950 216 LEU A N 1
ATOM 1691 C CA . LEU A 1 217 ? 30.52600 14.27900 20.97900 1.000 29.67566 216 LEU A CA 1
ATOM 1692 C C . LEU A 1 217 ? 29.85200 15.34400 21.83400 1.000 31.91832 216 LEU A C 1
ATOM 1693 O O . LEU A 1 217 ? 30.17800 16.52900 21.69800 1.000 36.40955 216 LEU A O 1
ATOM 1698 N N . SER A 1 218 ? 28.93100 14.95300 22.71500 1.000 32.83435 217 SER A N 1
ATOM 1699 C CA . SER A 1 218 ? 28.17900 15.90100 23.52400 1.000 34.50799 217 SER A CA 1
ATOM 1700 C C . SER A 1 218 ? 28.61600 15.95400 24.98200 1.000 35.07590 217 SER A C 1
ATOM 1701 O O . SER A 1 218 ? 28.23800 16.89700 25.68600 1.000 32.90710 217 SER A O 1
ATOM 1704 N N . THR A 1 219 ? 29.39400 14.97800 25.45800 1.000 33.12267 218 THR A N 1
ATOM 1705 C CA . THR A 1 219 ? 29.81300 14.94300 26.85700 1.000 37.49060 218 THR A CA 1
ATOM 1706 C C . THR A 1 219 ? 31.30800 14.73500 27.06900 1.000 35.32835 218 THR A C 1
ATOM 1707 O O . THR A 1 219 ? 31.79700 15.04600 28.16200 1.000 35.71674 218 THR A O 1
ATOM 1711 N N . ASN A 1 220 ? 32.04400 14.22400 26.08700 1.000 37.47474 219 ASN A N 1
ATOM 1712 C CA . ASN A 1 220 ? 33.47300 13.97700 26.26300 1.000 30.10046 219 ASN A CA 1
ATOM 1713 C C . ASN A 1 220 ? 34.24300 15.28400 26.11500 1.000 31.85853 219 ASN A C 1
ATOM 1714 O O . ASN A 1 220 ? 34.19100 15.90100 25.04400 1.000 28.02762 219 ASN A O 1
ATOM 1719 N N . PRO A 1 221 ? 34.97300 15.73100 27.14200 1.000 33.42879 220 PRO A N 1
ATOM 1720 C CA . PRO A 1 221 ? 35.63700 17.04300 27.03700 1.000 32.68790 220 PRO A CA 1
ATOM 1721 C C . PRO A 1 221 ? 36.72900 17.08000 25.98400 1.000 35.04204 220 PRO A C 1
ATOM 1722 O O . PRO A 1 221 ? 36.88600 18.09800 25.29700 1.000 34.86508 220 PRO A O 1
ATOM 1726 N N . PHE A 1 222 ? 37.49300 15.99600 25.83300 1.000 32.37843 221 PHE A N 1
ATOM 1727 C CA . PHE A 1 222 ? 38.57700 15.97800 24.85800 1.000 30.37141 221 PHE A CA 1
ATOM 1728 C C . PHE A 1 222 ? 38.06400 15.99800 23.42400 1.000 27.44682 221 PHE A C 1
ATOM 1729 O O . PHE A 1 222 ? 38.83500 16.29400 22.50500 1.000 24.92600 221 PHE A O 1
ATOM 1737 N N . LEU A 1 223 ? 36.78600 15.69200 23.21300 1.000 33.28837 222 LEU A N 1
ATOM 1738 C CA . LEU A 1 223 ? 36.15600 15.79600 21.90500 1.000 30.61367 222 LEU A CA 1
ATOM 1739 C C . LEU A 1 223 ? 35.40800 17.11100 21.73200 1.000 34.68448 222 LEU A C 1
ATOM 1740 O O . LEU A 1 223 ? 34.72300 17.29800 20.72100 1.000 31.61320 222 LEU A O 1
ATOM 1745 N N . ARG A 1 224 ? 35.52800 18.02700 22.69700 1.000 31.87645 223 ARG A N 1
ATOM 1746 C CA . ARG A 1 224 ? 34.81000 19.29600 22.68600 1.000 36.64731 223 ARG A CA 1
ATOM 1747 C C . ARG A 1 224 ? 35.76000 20.47100 22.88700 1.000 39.26152 223 ARG A C 1
ATOM 1748 O O . ARG A 1 224 ? 35.36600 21.50600 23.43200 1.000 38.86249 223 ARG A O 1
ATOM 1756 N N . VAL A 1 225 ? 37.01400 20.33200 22.44900 1.000 36.47203 224 VAL A N 1
ATOM 1757 C CA . VAL A 1 225 ? 38.00200 21.38900 22.63700 1.000 38.16363 224 VAL A CA 1
ATOM 1758 C C . VAL A 1 225 ? 37.71200 22.62800 21.80500 1.000 41.36798 224 VAL A C 1
ATOM 1759 O O . VAL A 1 225 ? 38.32600 23.67600 22.03900 1.000 40.31901 224 VAL A O 1
ATOM 1763 N N . SER A 1 226 ? 36.79800 22.54000 20.84100 1.000 43.64010 225 SER A N 1
ATOM 1764 C CA . SER A 1 226 ? 36.38200 23.69800 20.06200 1.000 42.54299 225 SER A CA 1
ATOM 1765 C C . SER A 1 226 ? 35.20300 24.43600 20.68200 1.000 42.67584 225 SER A C 1
ATOM 1766 O O . SER A 1 226 ? 34.83200 25.50600 20.18700 1.000 43.77232 225 SER A O 1
ATOM 1769 N N . GLU A 1 227 ? 34.61000 23.89600 21.74300 1.000 45.79216 226 GLU A N 1
ATOM 1770 C CA . GLU A 1 227 ? 33.46900 24.54100 22.37200 1.000 48.13996 226 GLU A CA 1
ATOM 1771 C C . GLU A 1 227 ? 33.91000 25.77700 23.14800 1.000 45.94240 226 GLU A C 1
ATOM 1772 O O . GLU A 1 227 ? 35.01000 25.83200 23.70200 1.000 48.83171 226 GLU A O 1
ATOM 1778 N N . ASN A 1 228 ? 33.02800 26.77900 23.17800 1.000 52.76733 227 ASN A N 1
ATOM 1779 C CA . ASN A 1 228 ? 33.35500 28.03600 23.84500 1.000 51.19069 227 ASN A CA 1
ATOM 1780 C C . ASN A 1 228 ? 33.56000 27.83400 25.34100 1.000 49.03280 227 ASN A C 1
ATOM 1781 O O . ASN A 1 228 ? 34.47900 28.41300 25.93200 1.000 49.79401 227 ASN A O 1
ATOM 1786 N N . SER A 1 229 ? 32.71400 27.01400 25.97000 1.000 49.35045 228 SER A N 1
ATOM 1787 C CA . SER A 1 229 ? 32.82000 26.80400 27.41100 1.000 50.74447 228 SER A CA 1
ATOM 1788 C C . SER A 1 229 ? 34.08700 26.03800 27.77200 1.000 48.76689 228 SER A C 1
ATOM 1789 O O . SER A 1 229 ? 34.74200 26.34900 28.77300 1.000 49.35444 228 SER A O 1
ATOM 1792 N N . VAL A 1 230 ? 34.44500 25.03300 26.97200 1.000 44.82704 229 VAL A N 1
ATOM 1793 C CA . VAL A 1 230 ? 35.64100 24.24600 27.25500 1.000 46.26679 229 VAL A CA 1
ATOM 1794 C C . VAL A 1 230 ? 36.89300 25.08500 27.03400 1.000 50.23043 229 VAL A C 1
ATOM 1795 O O . VAL A 1 230 ? 37.80900 25.09400 27.86500 1.000 52.34450 229 VAL A O 1
ATOM 1799 N N . LYS A 1 231 ? 36.95100 25.79900 25.90700 1.000 51.09017 230 LYS A N 1
ATOM 1800 C CA . LYS A 1 231 ? 38.09100 26.66600 25.63000 1.000 48.20103 230 LYS A CA 1
ATOM 1801 C C . LYS A 1 231 ? 38.23000 27.76000 26.68000 1.000 54.35793 230 LYS A C 1
ATOM 1802 O O . LYS A 1 231 ? 39.34800 28.19700 26.98000 1.000 51.69015 230 LYS A O 1
ATOM 1808 N N . LYS A 1 232 ? 37.11100 28.20800 27.25400 1.000 54.88445 231 LYS A N 1
ATOM 1809 C CA . LYS A 1 232 ? 37.16900 29.24500 28.27800 1.000 54.08812 231 LYS A CA 1
ATOM 1810 C C . LYS A 1 232 ? 37.68500 28.68900 29.59900 1.000 54.32769 231 LYS A C 1
ATOM 1811 O O . LYS A 1 232 ? 38.48500 29.34000 30.28100 1.000 55.14042 231 LYS A O 1
ATOM 1817 N N . LYS A 1 233 ? 37.24000 27.48900 29.97800 1.000 49.38419 232 LYS A N 1
ATOM 1818 C CA . LYS A 1 233 ? 37.79000 26.84500 31.16400 1.000 50.39329 232 LYS A CA 1
ATOM 1819 C C . LYS A 1 233 ? 39.21800 26.36600 30.93800 1.000 53.33607 232 LYS A C 1
ATOM 1820 O O . LYS A 1 233 ? 39.97200 26.22000 31.90700 1.000 55.83072 232 LYS A O 1
ATOM 1826 N N . ALA A 1 234 ? 39.60900 26.12900 29.68400 1.000 51.80090 233 ALA A N 1
ATOM 1827 C CA . ALA A 1 234 ? 40.99000 25.75600 29.39600 1.000 53.27273 233 ALA A CA 1
ATOM 1828 C C . ALA A 1 234 ? 41.93700 26.91800 29.67100 1.000 57.34843 233 ALA A C 1
ATOM 1829 O O . ALA A 1 234 ? 42.99700 26.73700 30.28300 1.000 57.78325 233 ALA A O 1
ATOM 1831 N N . ASP A 1 235 ? 41.57300 28.12200 29.22100 1.000 55.96798 234 ASP A N 1
ATOM 1832 C CA . ASP A 1 235 ? 42.35900 29.30200 29.56600 1.000 57.50629 234 ASP A CA 1
ATOM 1833 C C . ASP A 1 235 ? 42.30700 29.58300 31.06100 1.000 57.48165 234 ASP A C 1
ATOM 1834 O O . ASP A 1 235 ? 43.27300 30.10000 31.63000 1.000 62.66858 234 ASP A O 1
ATOM 1839 N N . GLN A 1 236 ? 41.18900 29.25200 31.71100 1.000 61.05542 235 GLN A N 1
ATOM 1840 C CA . GLN A 1 236 ? 41.07900 29.43900 33.15400 1.000 60.22469 235 GLN A CA 1
ATOM 1841 C C . GLN A 1 236 ? 42.08900 28.57800 33.90100 1.000 60.31668 235 GLN A C 1
ATOM 1842 O O . GLN A 1 236 ? 42.73300 29.04200 34.85000 1.000 58.26297 235 GLN A O 1
ATOM 1848 N N . ARG A 1 237 ? 42.24300 27.31900 33.48600 1.000 60.75698 236 ARG A N 1
ATOM 1849 C CA . ARG A 1 237 ? 43.13600 26.40600 34.19000 1.000 57.90544 236 ARG A CA 1
ATOM 1850 C C . ARG A 1 237 ? 44.59600 26.79300 33.98500 1.000 59.68223 236 ARG A C 1
ATOM 1851 O O . ARG A 1 237 ? 45.38200 26.82100 34.94000 1.000 58.02795 236 ARG A O 1
ATOM 1859 N N . SER A 1 238 ? 44.97600 27.10100 32.74500 1.000 58.84525 237 SER A N 1
ATOM 1860 C CA . SER A 1 238 ? 46.36200 27.41800 32.43100 1.000 58.85137 237 SER A CA 1
ATOM 1861 C C . SER A 1 238 ? 46.70600 28.88500 32.64000 1.000 61.41567 237 SER A C 1
ATOM 1862 O O . SER A 1 238 ? 47.89000 29.21500 32.77600 1.000 66.33464 237 SER A O 1
ATOM 1865 N N . GLY A 1 239 ? 45.71100 29.76800 32.67300 1.000 65.72816 238 GLY A N 1
ATOM 1866 C CA . GLY A 1 239 ? 45.98900 31.18900 32.76200 1.000 59.94329 238 GLY A CA 1
ATOM 1867 C C . GLY A 1 239 ? 46.64000 31.75700 31.52300 1.000 65.66347 238 GLY A C 1
ATOM 1868 O O . GLY A 1 239 ? 47.34600 32.76600 31.60700 1.000 64.91959 238 GLY A O 1
ATOM 1869 N N . GLN A 1 240 ? 46.42000 31.13500 30.37000 1.000 63.67210 239 GLN A N 1
ATOM 1870 C CA . GLN A 1 240 ? 47.08100 31.53500 29.13500 1.000 66.26397 239 GLN A CA 1
ATOM 1871 C C . GLN A 1 240 ? 46.02800 31.76700 28.05400 1.000 71.05324 239 GLN A C 1
ATOM 1872 O O . GLN A 1 240 ? 44.84100 31.98700 28.32600 1.000 72.17843 239 GLN A O 1
ATOM 1878 N N . GLN A 1 241 ? 46.46900 31.72100 26.80000 1.000 72.19007 240 GLN A N 1
ATOM 1879 C CA . GLN A 1 241 ? 45.59600 31.85000 25.63900 1.000 71.31930 240 GLN A CA 1
ATOM 1880 C C . GLN A 1 241 ? 45.81900 30.63300 24.75400 1.000 71.89789 240 GLN A C 1
ATOM 1881 O O . GLN A 1 241 ? 46.83600 30.54400 24.05900 1.000 73.74264 240 GLN A O 1
ATOM 1887 N N . ASN A 1 242 ? 44.87700 29.69600 24.78700 1.000 63.82039 241 ASN A N 1
ATOM 1888 C CA . ASN A 1 242 ? 44.94600 28.49300 23.96100 1.000 58.61397 241 ASN A CA 1
ATOM 1889 C C . ASN A 1 242 ? 44.35200 28.82900 22.59900 1.000 59.85918 241 ASN A C 1
ATOM 1890 O O . ASN A 1 242 ? 43.13800 28.75200 22.39800 1.000 61.58102 241 ASN A O 1
ATOM 1895 N N . ARG A 1 243 ? 45.22300 29.19500 21.65600 1.000 61.53870 242 ARG A N 1
ATOM 1896 C CA . ARG A 1 243 ? 44.78800 29.74600 20.37600 1.000 61.98743 242 ARG A CA 1
ATOM 1897 C C . ARG A 1 243 ? 44.23800 28.68400 19.43100 1.000 62.38661 242 ARG A C 1
ATOM 1898 O O . ARG A 1 243 ? 43.36300 28.98600 18.61400 1.000 63.88191 242 ARG A O 1
ATOM 1906 N N . THR A 1 244 ? 44.73200 27.45500 19.51700 1.000 50.59607 243 THR A N 1
ATOM 1907 C CA . THR A 1 244 ? 44.35300 26.37100 18.62700 1.000 48.35502 243 THR A CA 1
ATOM 1908 C C . THR A 1 244 ? 43.64900 25.26500 19.40400 1.000 49.98672 243 THR A C 1
ATOM 1909 O O . THR A 1 244 ? 43.84900 25.12400 20.61700 1.000 48.74102 243 THR A O 1
ATOM 1913 N N . PRO A 1 245 ? 42.81000 24.46200 18.74000 1.000 50.68205 244 PRO A N 1
ATOM 1914 C CA . PRO A 1 245 ? 42.18400 23.32500 19.44000 1.000 44.90393 244 PRO A CA 1
ATOM 1915 C C . PRO A 1 245 ? 43.18800 22.32100 19.97600 1.000 43.66369 244 PRO A C 1
ATOM 1916 O O . PRO A 1 245 ? 42.87300 21.59700 20.93000 1.000 42.90714 244 PRO A O 1
ATOM 1920 N N . GLU A 1 246 ? 44.38700 22.25000 19.39400 1.000 44.39773 245 GLU A N 1
ATOM 1921 C CA . GLU A 1 246 ? 45.41400 21.35900 19.92200 1.000 43.11186 245 GLU A CA 1
ATOM 1922 C C . GLU A 1 246 ? 45.91100 21.84000 21.28000 1.000 41.40273 245 GLU A C 1
ATOM 1923 O O . GLU A 1 246 ? 46.12000 21.03200 22.19200 1.000 38.23234 245 GLU A O 1
ATOM 1929 N N . GLU A 1 247 ? 46.10200 23.15400 21.43500 1.000 40.75407 246 GLU A N 1
ATOM 1930 C CA . GLU A 1 247 ? 46.55700 23.68900 22.71500 1.000 43.69083 246 GLU A CA 1
ATOM 1931 C C . GLU A 1 247 ? 45.47600 23.56500 23.78300 1.000 44.58222 246 GLU A C 1
ATOM 1932 O O . GLU A 1 247 ? 45.77900 23.28200 24.94800 1.000 39.76972 246 GLU A O 1
ATOM 1938 N N . VAL A 1 248 ? 44.21300 23.78400 23.40600 1.000 45.09249 247 VAL A N 1
ATOM 1939 C CA . VAL A 1 248 ? 43.10700 23.53600 24.32800 1.000 42.92929 247 VAL A CA 1
ATOM 1940 C C . VAL A 1 248 ? 43.13200 22.09000 24.80100 1.000 41.95171 247 VAL A C 1
ATOM 1941 O O . VAL A 1 248 ? 42.88500 21.79800 25.97800 1.000 44.04398 247 VAL A O 1
ATOM 1945 N N . PHE A 1 249 ? 43.43700 21.16400 23.89100 1.000 38.68578 248 PHE A N 1
ATOM 1946 C CA . PHE A 1 249 ? 43.51100 19.75500 24.25800 1.000 35.84787 248 PHE A CA 1
ATOM 1947 C C . PHE A 1 249 ? 44.68400 19.48600 25.19300 1.000 39.92667 248 PHE A C 1
ATOM 1948 O O . PHE A 1 249 ? 44.54600 18.74100 26.17100 1.000 38.84472 248 PHE A O 1
ATOM 1956 N N . ALA A 1 250 ? 45.84600 20.07800 24.90300 1.000 39.71515 249 ALA A N 1
ATOM 1957 C CA . ALA A 1 250 ? 47.04300 19.80200 25.69100 1.000 35.32968 249 ALA A CA 1
ATOM 1958 C C . ALA A 1 250 ? 46.85600 20.20600 27.14700 1.000 37.74715 249 ALA A C 1
ATOM 1959 O O . ALA A 1 250 ? 47.37000 19.54100 28.05500 1.000 32.28572 249 ALA A O 1
ATOM 1961 N N . VAL A 1 251 ? 46.12100 21.29300 27.39100 1.000 37.47551 250 VAL A N 1
ATOM 1962 C CA . VAL A 1 251 ? 45.86400 21.71300 28.76400 1.000 38.61860 250 VAL A CA 1
ATOM 1963 C C . VAL A 1 251 ? 44.91700 20.73700 29.45000 1.000 42.69995 250 VAL A C 1
ATOM 1964 O O . VAL A 1 251 ? 45.10100 20.39400 30.62400 1.000 43.12895 250 VAL A O 1
ATOM 1968 N N . LEU A 1 252 ? 43.90100 20.26100 28.72600 1.000 35.06192 251 LEU A N 1
ATOM 1969 C CA . LEU A 1 252 ? 42.92400 19.35500 29.32200 1.000 35.90466 251 LEU A CA 1
ATOM 1970 C C . LEU A 1 252 ? 43.56600 18.03400 29.73000 1.000 36.79283 251 LEU A C 1
ATOM 1971 O O . LEU A 1 252 ? 43.30700 17.52400 30.82600 1.000 36.18052 251 LEU A O 1
ATOM 1976 N N . ARG A 1 253 ? 44.40300 17.46300 28.86000 1.000 37.94865 252 ARG A N 1
ATOM 1977 C CA . ARG A 1 253 ? 45.04000 16.19000 29.18100 1.000 37.65450 252 ARG A CA 1
ATOM 1978 C C . ARG A 1 253 ? 46.01200 16.33700 30.34500 1.000 34.72062 252 ARG A C 1
ATOM 1979 O O . ARG A 1 253 ? 46.04400 15.48800 31.24300 1.000 32.24900 252 ARG A O 1
ATOM 1987 N N . ALA A 1 254 ? 46.81000 17.40700 30.35000 1.000 39.00043 253 ALA A N 1
ATOM 1988 C CA . ALA A 1 254 ? 47.68300 17.66600 31.49000 1.000 36.30361 253 ALA A CA 1
ATOM 1989 C C . ALA A 1 254 ? 46.88100 17.96900 32.74900 1.000 38.46621 253 ALA A C 1
ATOM 1990 O O . ALA A 1 254 ? 47.32200 17.64400 33.85700 1.000 36.00612 253 ALA A O 1
ATOM 1992 N N . TRP A 1 255 ? 45.70800 18.58800 32.60000 1.000 42.40473 254 TRP A N 1
ATOM 1993 C CA . TRP A 1 255 ? 44.83800 18.83200 33.74600 1.000 38.34611 254 TRP A CA 1
ATOM 1994 C C . TRP A 1 255 ? 44.34000 17.52000 34.33900 1.000 38.89348 254 TRP A C 1
ATOM 1995 O O . TRP A 1 255 ? 44.41900 17.30700 35.55500 1.000 39.06538 254 TRP A O 1
ATOM 2006 N N . LYS A 1 256 ? 43.82700 16.62200 33.49500 1.000 38.70746 255 LYS A N 1
ATOM 2007 C CA . LYS A 1 256 ? 43.33000 15.34800 34.00100 1.000 39.65710 255 LYS A CA 1
ATOM 2008 C C . LYS A 1 256 ? 44.46000 14.46000 34.50100 1.000 37.88230 255 LYS A C 1
ATOM 2009 O O . LYS A 1 256 ? 44.23000 13.59400 35.35200 1.000 40.36360 255 LYS A O 1
ATOM 2015 N N . ASP A 1 257 ? 45.67900 14.65600 33.98700 1.000 35.94465 256 ASP A N 1
ATOM 2016 C CA . ASP A 1 257 ? 46.81400 13.85200 34.43000 1.000 36.24812 256 ASP A CA 1
ATOM 2017 C C . ASP A 1 257 ? 47.08800 14.03600 35.91600 1.000 43.28179 256 ASP A C 1
ATOM 2018 O O . ASP A 1 257 ? 47.66800 13.15100 36.55400 1.000 45.78089 256 ASP A O 1
ATOM 2023 N N . GLN A 1 258 ? 46.69300 15.17800 36.48100 1.000 43.47008 257 GLN A N 1
ATOM 2024 C CA . GLN A 1 258 ? 46.87900 15.45600 37.90000 1.000 46.12356 257 GLN A CA 1
ATOM 2025 C C . GLN A 1 258 ? 45.55200 15.71200 38.60700 1.000 46.29280 257 GLN A C 1
ATOM 2026 O O . GLN A 1 258 ? 45.53200 16.33000 39.67600 1.000 52.43826 257 GLN A O 1
ATOM 2032 N N . PHE A 1 259 ? 44.44700 15.25000 38.03300 1.000 45.58592 258 PHE A N 1
ATOM 2033 C CA . PHE A 1 259 ? 43.13200 15.41900 38.64000 1.000 45.24339 258 PHE A CA 1
ATOM 2034 C C . PHE A 1 259 ? 42.74500 14.16000 39.41100 1.000 46.46335 258 PHE A C 1
ATOM 2035 O O . PHE A 1 259 ? 42.65500 14.16800 40.63800 1.000 43.70656 258 PHE A O 1
ATOM 2044 N N . MET B 1 2 ? 57.55400 38.78800 21.05500 1.000 47.00229 1 MET B N 1
ATOM 2045 C CA . MET B 1 2 ? 57.28500 37.52100 20.38300 1.000 51.53000 1 MET B CA 1
ATOM 2046 C C . MET B 1 2 ? 56.00300 37.61800 19.56200 1.000 47.39584 1 MET B C 1
ATOM 2047 O O . MET B 1 2 ? 54.91800 37.82400 20.10600 1.000 42.17769 1 MET B O 1
ATOM 2052 N N . ILE B 1 3 ? 56.13500 37.46600 18.24700 1.000 41.35835 2 ILE B N 1
ATOM 2053 C CA . ILE B 1 3 ? 55.06200 37.74600 17.30200 1.000 37.48156 2 ILE B CA 1
ATOM 2054 C C . ILE B 1 3 ? 54.60600 36.44000 16.67100 1.000 37.06315 2 ILE B C 1
ATOM 2055 O O . ILE B 1 3 ? 55.43000 35.65600 16.18400 1.000 36.11513 2 ILE B O 1
ATOM 2060 N N . GLN B 1 4 ? 53.29500 36.20900 16.67300 1.000 31.62379 3 GLN B N 1
ATOM 2061 C CA . GLN B 1 4 ? 52.70600 35.09900 15.93700 1.000 28.44300 3 GLN B CA 1
ATOM 2062 C C . GLN B 1 4 ? 52.24500 35.60700 14.57900 1.000 32.50720 3 GLN B C 1
ATOM 2063 O O . GLN B 1 4 ? 51.62200 36.67000 14.48700 1.000 31.92445 3 GLN B O 1
ATOM 2069 N N . ILE B 1 5 ? 52.55700 34.85500 13.52800 1.000 31.00000 4 ILE B N 1
ATOM 2070 C CA . ILE B 1 5 ? 52.25400 35.25000 12.15900 1.000 25.37424 4 ILE B CA 1
ATOM 2071 C C . ILE B 1 5 ? 51.32500 34.21000 11.55000 1.000 28.51703 4 ILE B C 1
ATOM 2072 O O . ILE B 1 5 ? 51.63100 33.01100 11.56700 1.000 28.37643 4 ILE B O 1
ATOM 2077 N N . ASP B 1 6 ? 50.19200 34.67000 11.01900 1.000 27.94339 5 ASP B N 1
ATOM 2078 C CA . ASP B 1 6 ? 49.19100 33.80400 10.41600 1.000 23.01886 5 ASP B CA 1
ATOM 2079 C C . ASP B 1 6 ? 48.74900 34.38500 9.08200 1.000 25.49405 5 ASP B C 1
ATOM 2080 O O . ASP B 1 6 ? 48.72500 35.60500 8.89400 1.000 26.97724 5 ASP B O 1
ATOM 2085 N N . ALA B 1 7 ? 48.39200 33.49900 8.15600 1.000 24.48970 6 ALA B N 1
ATOM 2086 C CA . ALA B 1 7 ? 47.97500 33.88600 6.81500 1.000 26.51421 6 ALA B CA 1
ATOM 2087 C C . ALA B 1 7 ? 46.45500 33.85500 6.72600 1.000 23.07580 6 ALA B C 1
ATOM 2088 O O . ALA B 1 7 ? 45.83500 32.82400 7.00500 1.000 26.68378 6 ALA B O 1
ATOM 2090 N N . LEU B 1 8 ? 45.86200 34.98300 6.33700 1.000 20.65595 7 LEU B N 1
ATOM 2091 C CA . LEU B 1 8 ? 44.43000 35.05000 6.09500 1.000 21.30942 7 LEU B CA 1
ATOM 2092 C C . LEU B 1 8 ? 44.17900 34.87900 4.60600 1.000 24.07822 7 LEU B C 1
ATOM 2093 O O . LEU B 1 8 ? 44.56700 35.75800 3.81800 1.000 22.80278 7 LEU B O 1
ATOM 2098 N N . PRO B 1 9 ? 43.55600 33.78800 4.17000 1.000 19.63338 8 PRO B N 1
ATOM 2099 C CA . PRO B 1 9 ? 43.35800 33.58000 2.73300 1.000 21.85111 8 PRO B CA 1
ATOM 2100 C C . PRO B 1 9 ? 42.39500 34.59700 2.14300 1.000 21.24953 8 PRO B C 1
ATOM 2101 O O . PRO B 1 9 ? 41.47500 35.08200 2.80700 1.000 22.10290 8 PRO B O 1
ATOM 2105 N N . ALA B 1 10 ? 42.62900 34.91800 0.87400 1.000 19.02176 9 ALA B N 1
ATOM 2106 C CA . ALA B 1 10 ? 41.78200 35.84300 0.14000 1.000 23.84212 9 ALA B CA 1
ATOM 2107 C C . ALA B 1 10 ? 41.93500 35.57100 -1.34700 1.000 25.54734 9 ALA B C 1
ATOM 2108 O O . ALA B 1 10 ? 42.97400 35.08200 -1.79900 1.000 22.77522 9 ALA B O 1
ATOM 2110 N N . PHE B 1 11 ? 40.88500 35.89500 -2.09500 1.000 24.30813 10 PHE B N 1
ATOM 2111 C CA . PHE B 1 11 ? 40.85200 35.75100 -3.56100 1.000 25.82793 10 PHE B CA 1
ATOM 2112 C C . PHE B 1 11 ? 41.13700 34.28500 -3.90100 1.000 24.59989 10 PHE B C 1
ATOM 2113 O O . PHE B 1 11 ? 40.67200 33.37900 -3.19100 1.000 26.08555 10 PHE B O 1
ATOM 2121 N N . ASN B 1 12 ? 41.88800 34.02500 -4.97200 1.000 24.59268 11 ASN B N 1
ATOM 2122 C CA . ASN B 1 12 ? 42.17400 32.66100 -5.39900 1.000 24.94266 11 ASN B CA 1
ATOM 2123 C C . ASN B 1 12 ? 43.36200 32.07500 -4.64400 1.000 23.89314 11 ASN B C 1
ATOM 2124 O O . ASN B 1 12 ? 43.30500 30.93500 -4.17100 1.000 27.31290 11 ASN B O 1
ATOM 2129 N N . ASP B 1 13 ? 44.45200 32.84200 -4.52300 1.000 22.68614 12 ASP B N 1
ATOM 2130 C CA . ASP B 1 13 ? 45.64700 32.33400 -3.86100 1.000 23.06466 12 ASP B CA 1
ATOM 2131 C C . ASP B 1 13 ? 46.36400 33.40400 -3.04300 1.000 27.54203 12 ASP B C 1
ATOM 2132 O O . ASP B 1 13 ? 47.56300 33.26300 -2.77700 1.000 28.16377 12 ASP B O 1
ATOM 2137 N N . ASN B 1 14 ? 45.67100 34.46200 -2.63000 1.000 24.97900 13 ASN B N 1
ATOM 2138 C CA . ASN B 1 14 ? 46.30600 35.51500 -1.85000 1.000 26.23553 13 ASN B CA 1
ATOM 2139 C C . ASN B 1 14 ? 46.33300 35.15600 -0.36800 1.000 26.48220 13 ASN B C 1
ATOM 2140 O O . ASN B 1 14 ? 45.42300 34.50600 0.15600 1.000 21.48233 13 ASN B O 1
ATOM 2145 N N . TYR B 1 15 ? 47.39800 35.58900 0.30500 1.000 23.43649 14 TYR B N 1
ATOM 2146 C CA . TYR B 1 15 ? 47.52400 35.48200 1.75200 1.000 22.57712 14 TYR B CA 1
ATOM 2147 C C . TYR B 1 15 ? 47.71900 36.87500 2.32800 1.000 23.67029 14 TYR B C 1
ATOM 2148 O O . TYR B 1 15 ? 48.60100 37.61700 1.88100 1.000 25.70030 14 TYR B O 1
ATOM 2157 N N . ILE B 1 16 ? 46.89500 37.23100 3.30800 1.000 25.06780 15 ILE B N 1
ATOM 2158 C CA . ILE B 1 16 ? 47.04500 38.47700 4.05000 1.000 22.64639 15 ILE B CA 1
ATOM 2159 C C . ILE B 1 16 ? 47.74100 38.11600 5.35500 1.000 23.03304 15 ILE B C 1
ATOM 2160 O O . ILE B 1 16 ? 47.13200 37.53900 6.26100 1.000 22.58535 15 ILE B O 1
ATOM 2165 N N . TRP B 1 17 ? 49.02600 38.44400 5.44900 1.000 26.06710 16 TRP B N 1
ATOM 2166 C CA . TRP B 1 17 ? 49.81000 38.05400 6.61200 1.000 29.38897 16 TRP B CA 1
ATOM 2167 C C . TRP B 1 17 ? 49.40500 38.88100 7.82400 1.000 26.47518 16 TRP B C 1
ATOM 2168 O O . TRP B 1 17 ? 49.27300 40.10600 7.73900 1.000 26.42267 16 TRP B O 1
ATOM 2179 N N . LEU B 1 18 ? 49.19700 38.20400 8.95100 1.000 22.96231 17 LEU B N 1
ATOM 2180 C CA . LEU B 1 18 ? 48.72200 38.82600 10.18100 1.000 23.38848 17 LEU B CA 1
ATOM 2181 C C . LEU B 1 18 ? 49.78600 38.65000 11.25700 1.000 24.34837 17 LEU B C 1
ATOM 2182 O O . LEU B 1 18 ? 49.98600 37.54000 11.76200 1.000 25.49375 17 LEU B O 1
ATOM 2187 N N . LEU B 1 19 ? 50.46300 39.74200 11.60200 1.000 24.30901 18 LEU B N 1
ATOM 2188 C CA . LEU B 1 19 ? 51.44400 39.74500 12.67800 1.000 25.29179 18 LEU B CA 1
ATOM 2189 C C . LEU B 1 19 ? 50.76300 40.19800 13.96200 1.000 27.21682 18 LEU B C 1
ATOM 2190 O O . LEU B 1 19 ? 50.12300 41.25300 13.98700 1.000 28.05978 18 LEU B O 1
ATOM 2195 N N . GLN B 1 20 ? 50.89500 39.40200 15.02200 1.000 28.44202 19 GLN B N 1
ATOM 2196 C CA . GLN B 1 20 ? 50.15700 39.63500 16.25800 1.000 28.15239 19 GLN B CA 1
ATOM 2197 C C . GLN B 1 20 ? 51.10900 39.72300 17.44100 1.000 30.84084 19 GLN B C 1
ATOM 2198 O O . GLN B 1 20 ? 51.93900 38.83100 17.64500 1.000 35.39217 19 GLN B O 1
ATOM 2204 N N . ASP B 1 21 ? 50.97200 40.79100 18.22200 1.000 31.99843 20 ASP B N 1
ATOM 2205 C CA . ASP B 1 21 ? 51.72200 40.99400 19.46000 1.000 31.57335 20 ASP B CA 1
ATOM 2206 C C . ASP B 1 21 ? 50.73700 40.82300 20.61300 1.000 32.76584 20 ASP B C 1
ATOM 2207 O O . ASP B 1 21 ? 50.02200 41.76100 20.97200 1.000 35.23034 20 ASP B O 1
ATOM 2212 N N . ALA B 1 22 ? 50.71200 39.62200 21.19800 1.000 33.79814 21 ALA B N 1
ATOM 2213 C CA . ALA B 1 22 ? 49.75200 39.33900 22.26100 1.000 35.81307 21 ALA B CA 1
ATOM 2214 C C . ALA B 1 22 ? 50.01300 40.18100 23.50300 1.000 37.35094 21 ALA B C 1
ATOM 2215 O O . ALA B 1 22 ? 49.08600 40.44500 24.27800 1.000 35.78427 21 ALA B O 1
ATOM 2217 N N . THR B 1 23 ? 51.26000 40.61300 23.70800 1.000 35.59859 22 THR B N 1
ATOM 2218 C CA . THR B 1 23 ? 51.59400 41.38800 24.89900 1.000 33.42147 22 THR B CA 1
ATOM 2219 C C . THR B 1 23 ? 50.89600 42.74300 24.88900 1.000 37.02073 22 THR B C 1
ATOM 2220 O O . THR B 1 23 ? 50.27600 43.14100 25.88300 1.000 40.26786 22 THR B O 1
ATOM 2224 N N . SER B 1 24 ? 50.98600 43.46400 23.77400 1.000 33.38283 23 SER B N 1
ATOM 2225 C CA . SER B 1 24 ? 50.33800 44.75900 23.61800 1.000 32.54232 23 SER B CA 1
ATOM 2226 C C . SER B 1 24 ? 48.98800 44.66200 22.92000 1.000 35.75502 23 SER B C 1
ATOM 2227 O O . SER B 1 24 ? 48.29500 45.67800 22.80000 1.000 33.29486 23 SER B O 1
ATOM 2230 N N . ARG B 1 25 ? 48.60400 43.46800 22.46200 1.000 38.28804 24 ARG B N 1
ATOM 2231 C CA . ARG B 1 25 ? 47.34100 43.25000 21.75300 1.000 36.90484 24 ARG B CA 1
ATOM 2232 C C . ARG B 1 25 ? 47.21600 44.17800 20.54800 1.000 33.88136 24 ARG B C 1
ATOM 2233 O O . ARG B 1 25 ? 46.16200 44.76400 20.28900 1.000 36.37308 24 ARG B O 1
ATOM 2241 N N . ARG B 1 26 ? 48.31000 44.31200 19.80400 1.000 31.28499 25 ARG B N 1
ATOM 2242 C CA . ARG B 1 26 ? 48.34500 45.07900 18.56900 1.000 30.58431 25 ARG B CA 1
ATOM 2243 C C . ARG B 1 26 ? 48.70500 44.15500 17.41600 1.000 29.18245 25 ARG B C 1
ATOM 2244 O O . ARG B 1 26 ? 49.52400 43.24300 17.57400 1.000 27.62310 25 ARG B O 1
ATOM 2252 N N . CYS B 1 27 ? 48.09300 44.39100 16.25700 1.000 23.98829 26 CYS B N 1
ATOM 2253 C CA . CYS B 1 27 ? 48.33700 43.55800 15.09100 1.000 23.27812 26 CYS B CA 1
ATOM 2254 C C . CYS B 1 27 ? 48.52400 44.43100 13.85900 1.000 23.44957 26 CYS B C 1
ATOM 2255 O O . CYS B 1 27 ? 48.09100 45.58500 13.81300 1.000 22.71572 26 CYS B O 1
ATOM 2258 N N . ALA B 1 28 ? 49.18700 43.85400 12.85800 1.000 25.45748 27 ALA B N 1
ATOM 2259 C CA . ALA B 1 28 ? 49.43000 44.50800 11.58200 1.000 24.97703 27 ALA B CA 1
ATOM 2260 C C . ALA B 1 28 ? 49.18300 43.51100 10.46100 1.000 23.738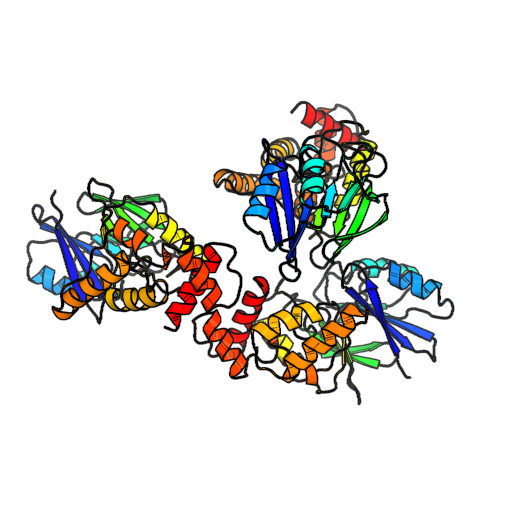36 27 ALA B C 1
ATOM 2261 O O . ALA B 1 28 ? 49.35400 42.30200 10.63700 1.000 25.23919 27 ALA B O 1
ATOM 2263 N N . VAL B 1 29 ? 48.78000 44.02700 9.30400 1.000 23.79424 28 VAL B N 1
ATOM 2264 C CA . VAL B 1 29 ? 48.50700 43.19700 8.13900 1.000 21.80353 28 VAL B CA 1
ATOM 2265 C C . VAL B 1 29 ? 49.41500 43.62900 6.99800 1.000 21.04212 28 VAL B C 1
ATOM 2266 O O . VAL B 1 29 ? 49.76100 44.80700 6.86100 1.000 21.24899 28 VAL B O 1
ATOM 2270 N N . VAL B 1 30 ? 49.80200 42.65900 6.17500 1.000 19.86136 29 VAL B N 1
ATOM 2271 C CA . VAL B 1 30 ? 50.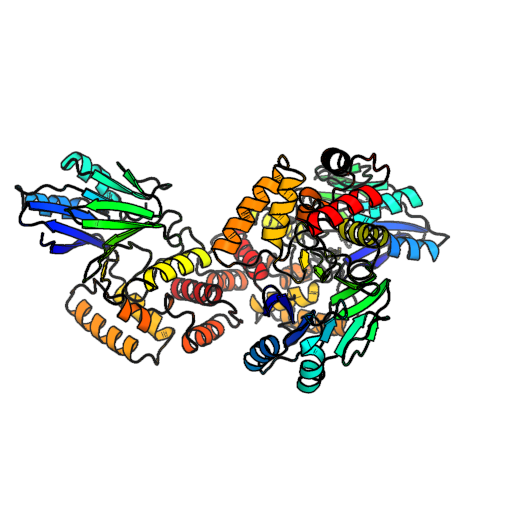59700 42.90300 4.97800 1.000 23.04052 29 VAL B CA 1
ATOM 2272 C C . VAL B 1 30 ? 49.71100 42.66300 3.76300 1.000 24.81025 29 VAL B C 1
ATOM 2273 O O . VAL B 1 30 ? 49.18100 41.55900 3.58000 1.000 23.83399 29 VAL B O 1
ATOM 2277 N N . ASP B 1 31 ? 49.54400 43.70100 2.94000 1.000 24.32944 30 ASP B N 1
ATOM 2278 C CA . ASP B 1 31 ? 48.84900 43.63300 1.65900 1.000 23.99608 30 ASP B CA 1
ATOM 2279 C C . ASP B 1 31 ? 47.41800 43.12700 1.80400 1.000 27.42860 30 ASP B C 1
ATOM 2280 O O . ASP B 1 31 ? 47.09700 42.03200 1.32500 1.000 24.53670 30 ASP B O 1
ATOM 2285 N N . PRO B 1 32 ? 46.52600 43.89100 2.43800 1.000 23.75257 31 PRO B N 1
ATOM 2286 C CA . PRO B 1 32 ? 45.13000 43.43200 2.57100 1.000 21.92814 31 PRO B CA 1
ATOM 2287 C C . PRO B 1 32 ? 44.28500 43.79900 1.35200 1.000 25.97918 31 PRO B C 1
ATOM 2288 O O . PRO B 1 32 ? 43.59100 44.81400 1.29600 1.000 23.72944 31 PRO B O 1
ATOM 2292 N N . GLY B 1 33 ? 44.35300 42.94100 0.33100 1.000 29.01539 32 GLY B N 1
ATOM 2293 C CA . GLY B 1 33 ? 43.57000 43.16700 -0.87200 1.000 27.70381 32 GLY B CA 1
ATOM 2294 C C . GLY B 1 33 ? 42.07800 43.04500 -0.64000 1.000 25.96327 32 GLY B C 1
ATOM 2295 O O . GLY B 1 33 ? 41.28500 43.68900 -1.33300 1.000 26.60472 32 GLY B O 1
ATOM 2296 N N . ASP B 1 34 ? 41.67700 42.22400 0.32700 1.000 27.65754 33 ASP B N 1
ATOM 2297 C CA . ASP B 1 34 ? 40.28700 42.08700 0.74100 1.000 23.47884 33 ASP B CA 1
ATOM 2298 C C . ASP B 1 34 ? 40.19700 42.47400 2.20900 1.000 30.23613 33 ASP B C 1
ATOM 2299 O O . ASP B 1 34 ? 40.92100 41.92300 3.04600 1.000 30.05593 33 ASP B O 1
ATOM 2304 N N . ALA B 1 35 ? 39.31600 43.42700 2.52100 1.000 29.35716 34 ALA B N 1
ATOM 2305 C CA . ALA B 1 35 ? 39.19000 43.89600 3.89600 1.000 28.18233 34 ALA B CA 1
ATOM 2306 C C . ALA B 1 35 ? 38.37200 42.94200 4.75700 1.000 30.69211 34 ALA B C 1
ATOM 2307 O O . ALA B 1 35 ? 38.62800 42.83400 5.96100 1.000 31.08336 34 ALA B O 1
ATOM 2309 N N . LYS B 1 36 ? 37.40400 42.24500 4.16100 1.000 30.24814 35 LYS B N 1
ATOM 2310 C CA . LYS B 1 36 ? 36.52400 41.37700 4.94000 1.000 30.58679 35 LYS B CA 1
ATOM 2311 C C . LYS B 1 36 ? 37.25700 40.31500 5.75800 1.000 32.82883 35 LYS B C 1
ATOM 2312 O O . LYS B 1 36 ? 36.86300 40.10200 6.91900 1.000 32.56207 35 LYS B O 1
ATOM 2318 N N . PRO B 1 37 ? 38.28400 39.61800 5.25000 1.000 29.66769 36 PRO B N 1
ATOM 2319 C CA . PRO B 1 37 ? 38.97900 38.64900 6.12000 1.000 28.39931 36 PRO B CA 1
ATOM 2320 C C . PRO B 1 37 ? 39.64500 39.29100 7.32400 1.000 30.21199 36 PRO B C 1
ATOM 2321 O O . PRO B 1 37 ? 39.66100 38.69500 8.40900 1.000 27.07738 36 PRO B O 1
ATOM 2325 N N . VAL B 1 38 ? 40.20000 40.49500 7.16600 1.000 29.19780 37 VAL B N 1
ATOM 2326 C CA . VAL B 1 38 ? 40.79800 41.18500 8.30500 1.000 27.70382 37 VAL B CA 1
ATOM 2327 C C . VAL B 1 38 ? 39.71600 41.66200 9.26500 1.000 28.55076 37 VAL B C 1
ATOM 2328 O O . VAL B 1 38 ? 39.86300 41.56100 10.48900 1.000 31.12027 37 VAL B O 1
ATOM 2332 N N . GLU B 1 39 ? 38.60800 42.17900 8.72700 1.000 28.67307 38 GLU B N 1
ATOM 2333 C CA . GLU B 1 39 ? 37.50500 42.61600 9.57600 1.000 31.68716 38 GLU B CA 1
ATOM 2334 C C . GLU B 1 39 ? 36.91500 41.45900 10.37100 1.000 31.47436 38 GLU B C 1
ATOM 2335 O O . GLU B 1 39 ? 36.44900 41.65600 11.50000 1.000 30.50856 38 GLU B O 1
ATOM 2341 N N . ALA B 1 40 ? 36.92500 40.25000 9.80500 1.000 28.73892 39 ALA B N 1
ATOM 2342 C CA . ALA B 1 40 ? 36.40300 39.09400 10.52700 1.000 29.56751 39 ALA B CA 1
ATOM 2343 C C . ALA B 1 40 ? 37.27800 38.75000 11.72500 1.000 29.21475 39 ALA B C 1
ATOM 2344 O O . ALA B 1 40 ? 36.76600 38.43000 12.80400 1.000 27.85470 39 ALA B O 1
ATOM 2346 N N . TRP B 1 41 ? 38.60100 38.81000 11.55500 1.000 26.00104 40 TRP B N 1
ATOM 2347 C CA . TRP B 1 41 ? 39.50000 38.53700 12.67100 1.000 27.12980 40 TRP B CA 1
ATOM 2348 C C . TRP B 1 41 ? 39.37000 39.60000 13.75500 1.000 30.57359 40 TRP B C 1
ATOM 2349 O O . TRP B 1 41 ? 39.32800 39.27600 14.94700 1.000 30.89139 40 TRP B O 1
ATOM 2360 N N . LEU B 1 42 ? 39.30000 40.87500 13.35900 1.000 30.15134 41 LEU B N 1
ATOM 2361 C CA . LEU B 1 42 ? 39.16600 41.94800 14.34000 1.000 29.11288 41 LEU B CA 1
ATOM 2362 C C . LEU B 1 42 ? 37.85400 41.83800 15.10400 1.000 29.92054 41 LEU B C 1
ATOM 2363 O O . LEU B 1 42 ? 37.81200 42.07400 16.31700 1.000 30.51515 41 LEU B O 1
ATOM 2368 N N . ALA B 1 43 ? 36.76800 41.48500 14.41000 1.000 27.33028 42 ALA B N 1
ATOM 2369 C CA . ALA B 1 43 ? 35.49200 41.29200 15.09100 1.000 27.78017 42 ALA B CA 1
ATOM 2370 C C . ALA B 1 43 ? 35.54500 40.10900 16.04900 1.000 31.73440 42 ALA B C 1
ATOM 2371 O O . ALA B 1 43 ? 34.84800 40.10900 17.07000 1.000 32.19940 42 ALA B O 1
ATOM 2373 N N . ALA B 1 44 ? 36.35800 39.09700 15.73800 1.000 29.63180 43 ALA B N 1
ATOM 2374 C CA . ALA B 1 44 ? 36.56100 37.97200 16.64100 1.000 31.77160 43 ALA B CA 1
ATOM 2375 C C . ALA B 1 44 ? 37.59400 38.26400 17.71900 1.000 32.38649 43 ALA B C 1
ATOM 2376 O O . ALA B 1 44 ? 37.73800 37.46400 18.65000 1.000 36.04718 43 ALA B O 1
ATOM 2378 N N . HIS B 1 45 ? 38.31200 39.37900 17.61400 1.000 33.03192 44 HIS B N 1
ATOM 2379 C CA . HIS B 1 45 ? 39.28400 39.81100 18.61800 1.000 30.61416 44 HIS B CA 1
ATOM 2380 C C . HIS B 1 45 ? 39.01900 41.27400 18.94600 1.000 33.12991 44 HIS B C 1
ATOM 2381 O O . HIS B 1 45 ? 39.82400 42.15500 18.61900 1.000 33.53957 44 HIS B O 1
ATOM 2388 N N . PRO B 1 46 ? 37.88900 41.57000 19.59700 1.000 37.10077 45 PRO B N 1
ATOM 2389 C CA . PRO B 1 46 ? 37.50300 42.97900 19.78600 1.000 33.31058 45 PRO B CA 1
ATOM 2390 C C . PRO B 1 46 ? 38.47000 43.77300 20.64400 1.000 32.88655 45 PRO B C 1
ATOM 2391 O O . PRO B 1 46 ? 38.55700 44.99700 20.48600 1.000 35.25002 45 PRO B O 1
ATOM 2395 N N . ASP B 1 47 ? 39.20000 43.12200 21.54700 1.000 34.25394 46 ASP B N 1
ATOM 2396 C CA . ASP B 1 47 ? 40.13900 43.82000 22.41500 1.000 37.07772 46 ASP B CA 1
ATOM 2397 C C . ASP B 1 47 ? 41.48400 44.08200 21.74800 1.000 32.35215 46 ASP B C 1
ATOM 2398 O O . ASP B 1 47 ? 42.40200 44.57400 22.41200 1.000 38.07609 46 ASP B O 1
ATOM 2403 N N . TRP B 1 48 ? 41.62100 43.77100 20.46400 1.000 33.39399 47 TRP B N 1
ATOM 2404 C CA . TRP B 1 48 ? 42.84100 44.02200 19.71400 1.000 30.77856 47 TRP B CA 1
ATOM 2405 C C . TRP B 1 48 ? 42.69000 45.27600 18.86100 1.000 33.52056 47 TRP B C 1
ATOM 2406 O O . TRP B 1 48 ? 41.58100 45.71200 18.54100 1.000 36.54556 47 TRP B O 1
ATOM 2417 N N . ARG B 1 49 ? 43.83000 45.85400 18.49100 1.000 31.15160 48 ARG B N 1
ATOM 2418 C CA . ARG B 1 49 ? 43.86800 47.02400 17.62400 1.000 31.91839 48 ARG B CA 1
ATOM 2419 C C . ARG B 1 49 ? 44.78500 46.74800 16.44300 1.000 28.70476 48 ARG B C 1
ATOM 2420 O O . ARG B 1 49 ? 45.91800 46.28900 16.62500 1.000 25.81314 48 ARG B O 1
ATOM 2428 N N . LEU B 1 50 ? 44.29100 47.01900 15.23800 1.000 26.63882 49 LEU B N 1
ATOM 2429 C CA . LEU B 1 50 ? 45.11700 46.96900 14.03700 1.000 24.68894 49 LEU B CA 1
ATOM 2430 C C . LEU B 1 50 ? 45.88200 48.28100 13.93600 1.000 26.35620 49 LEU B C 1
ATOM 2431 O O . LEU B 1 50 ? 45.29700 49.32800 13.63900 1.000 25.80962 49 LEU B O 1
ATOM 2436 N N . SER B 1 51 ? 47.18800 48.23200 14.19100 1.000 21.67059 50 SER B N 1
ATOM 2437 C CA . SER B 1 51 ? 47.98300 49.45100 14.25800 1.000 24.04763 50 SER B CA 1
ATOM 2438 C C . SER B 1 51 ? 48.61700 49.82700 12.92700 1.000 23.03905 50 SER B C 1
ATOM 2439 O O . SER B 1 51 ? 48.77700 51.02100 12.64500 1.000 21.05389 50 SER B O 1
ATOM 2442 N N . ASP B 1 52 ? 48.98000 48.84900 12.10100 1.000 22.33570 51 ASP B N 1
ATOM 2443 C CA . ASP B 1 52 ? 49.75800 49.12400 10.90400 1.000 25.87496 51 ASP B CA 1
ATOM 2444 C C . ASP B 1 52 ? 49.24500 48.30100 9.73200 1.000 23.52948 51 ASP B C 1
ATOM 2445 O O . ASP B 1 52 ? 48.78600 47.16900 9.89800 1.000 24.19284 51 ASP B O 1
ATOM 2450 N N . ILE B 1 53 ? 49.33200 48.89200 8.54300 1.000 20.19233 52 ILE B N 1
ATOM 2451 C CA . ILE B 1 53 ? 49.04400 48.21700 7.28400 1.000 20.58957 52 ILE B CA 1
ATOM 2452 C C . ILE B 1 53 ? 50.28000 48.34800 6.40800 1.000 22.15992 52 ILE B C 1
ATOM 2453 O O . ILE B 1 53 ? 50.69800 49.46600 6.08000 1.000 24.72274 52 ILE B O 1
ATOM 2458 N N . LEU B 1 54 ? 50.86800 47.21300 6.03800 1.000 22.59963 53 LEU B N 1
ATOM 2459 C CA . LEU B 1 54 ? 52.10500 47.17500 5.26600 1.000 21.21707 53 LEU B CA 1
ATOM 2460 C C . LEU B 1 54 ? 51.77800 46.77800 3.83200 1.000 24.72830 53 LEU B C 1
ATOM 2461 O O . LEU B 1 54 ? 51.16900 45.72800 3.59900 1.000 24.06426 53 LEU B O 1
ATOM 2466 N N . VAL B 1 55 ? 52.18200 47.61300 2.87700 1.000 23.42935 54 VAL B N 1
ATOM 2467 C CA . VAL B 1 55 ? 51.90800 47.39500 1.46200 1.000 22.02100 54 VAL B CA 1
ATOM 2468 C C . VAL B 1 55 ? 53.23200 47.24800 0.72700 1.000 24.50387 54 VAL B C 1
ATOM 2469 O O . VAL B 1 55 ? 54.15200 48.04900 0.93000 1.000 27.33300 54 VAL B O 1
ATOM 2473 N N . THR B 1 56 ? 53.32400 46.23000 -0.13100 1.000 23.01743 55 THR B N 1
ATOM 2474 C CA . THR B 1 56 ? 54.52700 45.96400 -0.91600 1.000 26.52170 55 THR B CA 1
ATOM 2475 C C . THR B 1 56 ? 54.48700 46.58600 -2.30700 1.000 27.83991 55 THR B C 1
ATOM 2476 O O . THR B 1 56 ? 55.49400 47.14000 -2.75600 1.000 25.43242 55 THR B O 1
ATOM 2480 N N . HIS B 1 57 ? 53.35800 46.49700 -3.01100 1.000 25.27325 56 HIS B N 1
ATOM 2481 C CA . HIS B 1 57 ? 53.22300 47.14700 -4.30700 1.000 24.80991 56 HIS B CA 1
ATOM 2482 C C . HIS B 1 57 ? 51.75700 47.48600 -4.54600 1.000 25.76863 56 HIS B C 1
ATOM 2483 O O . HIS B 1 57 ? 50.87700 47.13300 -3.75700 1.000 26.65269 56 HIS B O 1
ATOM 2490 N N . HIS B 1 58 ? 51.50400 48.17900 -5.65400 1.000 24.35847 57 HIS B N 1
ATOM 2491 C CA . HIS B 1 58 ? 50.24000 48.86800 -5.89300 1.000 26.78349 57 HIS B CA 1
ATOM 2492 C C . HIS B 1 58 ? 49.15800 47.99400 -6.51600 1.000 26.57167 57 HIS B C 1
ATOM 2493 O O . HIS B 1 58 ? 48.07700 48.50900 -6.82300 1.000 27.33991 57 HIS B O 1
ATOM 2500 N N . HIS B 1 59 ? 49.40700 46.70400 -6.72100 1.000 25.62529 58 HIS B N 1
ATOM 2501 C CA . HIS B 1 59 ? 48.43200 45.87700 -7.41600 1.000 25.03845 58 HIS B CA 1
ATOM 2502 C C . HIS B 1 59 ? 47.18800 45.66400 -6.55700 1.000 27.36152 58 HIS B C 1
ATOM 2503 O O . HIS B 1 59 ? 47.24400 45.67800 -5.32300 1.000 26.49036 58 HIS B O 1
ATOM 2510 N N . HIS B 1 60 ? 46.05300 45.46600 -7.23600 1.000 25.82394 59 HIS B N 1
ATOM 2511 C CA . HIS B 1 60 ? 44.75300 45.49000 -6.56700 1.000 25.87828 59 HIS B CA 1
ATOM 2512 C C . HIS B 1 60 ? 44.64300 44.41500 -5.49300 1.000 24.39971 59 HIS B C 1
ATOM 2513 O O . HIS B 1 60 ? 44.05200 44.64900 -4.43300 1.000 24.97156 59 HIS B O 1
ATOM 2520 N N . ASP B 1 61 ? 45.19600 43.22700 -5.74600 1.000 25.11320 60 ASP B N 1
ATOM 2521 C CA . ASP B 1 61 ? 45.09500 42.14800 -4.77000 1.000 27.21201 60 ASP B CA 1
ATOM 2522 C C . ASP B 1 61 ? 45.95400 42.38700 -3.53600 1.000 28.31994 60 ASP B C 1
ATOM 2523 O O . ASP B 1 61 ? 46.01600 41.51100 -2.66600 1.000 27.34166 60 ASP B O 1
ATOM 2528 N N . HIS B 1 62 ? 46.60900 43.54500 -3.44000 1.000 25.75403 61 HIS B N 1
ATOM 2529 C CA . HIS B 1 62 ? 47.38200 43.91700 -2.26800 1.000 28.78957 61 HIS B CA 1
ATOM 2530 C C . HIS B 1 62 ? 46.91800 45.21000 -1.61400 1.000 28.14449 61 HIS B C 1
ATOM 2531 O O . HIS B 1 62 ? 47.25100 45.44000 -0.44600 1.000 25.77031 61 HIS B O 1
ATOM 2538 N N . VAL B 1 63 ? 46.16100 46.05000 -2.31800 1.000 26.46672 62 VAL B N 1
ATOM 2539 C CA . VAL B 1 63 ? 45.71300 47.33400 -1.79400 1.000 27.23024 62 VAL B CA 1
ATOM 2540 C C . VAL B 1 63 ? 44.19900 47.46600 -1.77500 1.000 27.43697 62 VAL B C 1
ATOM 2541 O O . VAL B 1 63 ? 43.68800 48.49600 -1.32400 1.000 25.93295 62 VAL B O 1
ATOM 2545 N N . GLY B 1 64 ? 43.46500 46.45200 -2.24400 1.000 24.98933 63 GLY B N 1
ATOM 2546 C CA . GLY B 1 64 ? 42.03300 46.60800 -2.45000 1.000 24.47249 63 GLY B CA 1
ATOM 2547 C C . GLY B 1 64 ? 41.25900 46.94900 -1.19100 1.000 25.30817 63 GLY B C 1
ATOM 2548 O O . GLY B 1 64 ? 40.26800 47.68100 -1.24900 1.000 22.38797 63 GLY B O 1
ATOM 2549 N N . GLY B 1 65 ? 41.69000 46.43100 -0.04500 1.000 25.38157 64 GLY B N 1
ATOM 2550 C CA . GLY B 1 65 ? 41.01900 46.67800 1.21300 1.000 24.84606 64 GLY B CA 1
ATOM 2551 C C . GLY B 1 65 ? 41.73300 47.62400 2.15200 1.000 28.69509 64 GLY B C 1
ATOM 2552 O O . GLY B 1 65 ? 41.32400 47.74200 3.31300 1.000 28.73023 64 GLY B O 1
ATOM 2553 N N . VAL B 1 66 ? 42.78000 48.31000 1.69000 1.000 29.91888 65 VAL B N 1
ATOM 2554 C CA . VAL B 1 66 ? 43.55500 49.17500 2.57400 1.000 28.47225 65 VAL B CA 1
ATOM 2555 C C . VAL B 1 66 ? 42.71700 50.35900 3.03900 1.000 30.69638 65 VAL B C 1
ATOM 2556 O O . VAL B 1 66 ? 42.69800 50.69600 4.22900 1.000 33.22402 65 VAL B O 1
ATOM 2560 N N . ALA B 1 67 ? 42.00800 51.00600 2.10900 1.000 28.83204 66 ALA B N 1
ATOM 2561 C CA . ALA B 1 67 ? 41.27200 52.21800 2.45200 1.000 29.93924 66 ALA B CA 1
ATOM 2562 C C . ALA B 1 67 ? 40.14900 51.92900 3.44000 1.000 32.47971 66 ALA B C 1
ATOM 2563 O O . ALA B 1 67 ? 39.93700 52.69100 4.39100 1.000 32.29551 66 ALA B O 1
ATOM 2565 N N . ALA B 1 68 ? 39.41100 50.83700 3.22800 1.000 34.58865 67 ALA B N 1
ATOM 2566 C CA . ALA B 1 68 ? 38.34900 50.48100 4.16300 1.000 31.77642 67 ALA B CA 1
ATOM 2567 C C . ALA B 1 68 ? 38.91100 50.08900 5.52300 1.000 32.04879 67 ALA B C 1
ATOM 2568 O O . ALA B 1 68 ? 38.27600 50.34700 6.55200 1.000 34.90872 67 ALA B O 1
ATOM 2570 N N . LEU B 1 69 ? 40.09700 49.47800 5.54900 1.000 28.52611 68 LEU B N 1
ATOM 2571 C CA . LEU B 1 69 ? 40.68700 49.07400 6.82000 1.000 29.84692 68 LEU B CA 1
ATOM 2572 C C . LEU B 1 69 ? 41.18700 50.28000 7.60700 1.000 30.14522 68 LEU B C 1
ATOM 2573 O O . LEU B 1 69 ? 41.09200 50.30300 8.84000 1.000 31.41652 68 LEU B O 1
ATOM 2578 N N . LYS B 1 70 ? 41.72200 51.29100 6.91700 1.000 28.99445 69 LYS B N 1
ATOM 2579 C CA . LYS B 1 70 ? 42.16000 52.49500 7.61700 1.000 31.26927 69 LYS B CA 1
ATOM 2580 C C . LYS B 1 70 ? 40.97500 53.26800 8.17700 1.000 29.74708 69 LYS B C 1
ATOM 2581 O O . LYS B 1 70 ? 41.03000 53.76700 9.30700 1.000 31.64587 69 LYS B O 1
ATOM 2587 N N . GLU B 1 71 ? 39.89400 53.37800 7.40300 1.000 29.74587 70 GLU B N 1
ATOM 2588 C CA . GLU B 1 71 ? 38.69500 54.04200 7.90200 1.000 30.14653 70 GLU B CA 1
ATOM 2589 C C . GLU B 1 71 ? 38.12700 53.31900 9.11700 1.000 30.43420 70 GLU B C 1
ATOM 2590 O O . GLU B 1 71 ? 37.58000 53.96000 10.02200 1.000 32.48632 70 GLU B O 1
ATOM 2596 N N . LEU B 1 72 ? 38.26900 51.99200 9.16800 1.000 31.16727 71 LEU B N 1
ATOM 2597 C CA . LEU B 1 72 ? 37.79000 51.23100 10.31800 1.000 33.61958 71 LEU B CA 1
ATOM 2598 C C . LEU B 1 72 ? 38.70500 51.41300 11.52400 1.000 32.75506 71 LEU B C 1
ATOM 2599 O O . LEU B 1 72 ? 38.24000 51.75000 12.61700 1.000 36.93615 71 LEU B O 1
ATOM 2604 N N . THR B 1 73 ? 40.00800 51.19500 11.34500 1.000 28.48895 72 THR B N 1
ATOM 2605 C CA . THR B 1 73 ? 40.92000 51.07600 12.47600 1.000 31.51538 72 THR B CA 1
ATOM 2606 C C . THR B 1 73 ? 41.79500 52.30000 12.70100 1.000 28.68846 72 THR B C 1
ATOM 2607 O O . THR B 1 73 ? 42.38200 52.42600 13.78100 1.000 29.14754 72 THR B O 1
ATOM 2611 N N . GLY B 1 74 ? 41.90200 53.19800 11.72600 1.000 31.23751 73 GLY B N 1
ATOM 2612 C CA . GLY B 1 74 ? 42.85300 54.28400 11.84900 1.000 27.75851 73 GLY B CA 1
ATOM 2613 C C . GLY B 1 74 ? 44.29600 53.84400 11.80000 1.000 25.91763 73 GLY B C 1
ATOM 2614 O O . GLY B 1 74 ? 45.17600 54.58600 12.24100 1.000 28.64578 73 GLY B O 1
ATOM 2615 N N . ALA B 1 75 ? 44.56200 52.65300 11.27100 1.000 25.59384 74 ALA B N 1
ATOM 2616 C CA . ALA B 1 75 ? 45.90900 52.10700 11.26500 1.000 26.87460 74 ALA B CA 1
ATOM 2617 C C . ALA B 1 75 ? 46.83000 52.92200 10.36600 1.000 27.70747 74 ALA B C 1
ATOM 2618 O O . ALA B 1 75 ? 46.41400 53.47500 9.34300 1.000 28.35980 74 ALA B O 1
ATOM 2620 N N . ARG B 1 76 ? 48.09700 52.99300 10.76500 1.000 26.59680 75 ARG B N 1
ATOM 2621 C CA . ARG B 1 76 ? 49.11400 53.61100 9.92800 1.000 27.76990 75 ARG B CA 1
ATOM 2622 C C . ARG B 1 76 ? 49.35900 52.74300 8.70100 1.000 25.09122 75 ARG B C 1
ATOM 2623 O O . ARG B 1 76 ? 49.50600 51.52200 8.81200 1.000 23.98686 75 ARG B O 1
ATOM 2631 N N . VAL B 1 77 ? 49.39000 53.36700 7.52800 1.000 23.40917 76 VAL B N 1
ATOM 2632 C CA . VAL B 1 77 ? 49.58300 52.65900 6.26700 1.000 28.50720 76 VAL B CA 1
ATOM 2633 C C . VAL B 1 77 ? 50.99700 52.93400 5.77800 1.000 27.24179 76 VAL B C 1
ATOM 2634 O O . VAL B 1 77 ? 51.38400 54.09400 5.58600 1.000 26.71763 76 VAL B O 1
ATOM 2638 N N . LEU B 1 78 ? 51.76500 51.86800 5.58200 1.000 24.44146 77 LEU B N 1
ATOM 2639 C CA . LEU B 1 78 ? 53.11200 51.94300 5.04000 1.000 28.78793 77 LEU B CA 1
ATOM 2640 C C . LEU B 1 78 ? 53.10400 51.40300 3.61800 1.000 24.84861 77 LEU B C 1
ATOM 2641 O O . LEU B 1 78 ? 52.42300 50.41500 3.32400 1.000 22.76128 77 LEU B O 1
ATOM 2646 N N . GLY B 1 79 ? 53.86100 52.04900 2.73700 1.000 25.75197 78 GLY B N 1
ATOM 2647 C CA . GLY B 1 79 ? 53.90800 51.63900 1.35500 1.000 26.90613 78 GLY B CA 1
ATOM 2648 C C . GLY B 1 79 ? 55.10200 52.19300 0.60800 1.000 27.23598 78 GLY B C 1
ATOM 2649 O O . GLY B 1 79 ? 55.83100 53.05900 1.10200 1.000 29.33677 78 GLY B O 1
ATOM 2650 N N . PRO B 1 80 ? 55.32000 51.69500 -0.60800 1.000 30.95687 79 PRO B N 1
ATOM 2651 C CA . PRO B 1 80 ? 56.43100 52.19400 -1.42400 1.000 31.04119 79 PRO B CA 1
ATOM 2652 C C . PRO B 1 80 ? 56.26700 53.67100 -1.75100 1.000 35.46475 79 PRO B C 1
ATOM 2653 O O . PRO B 1 80 ? 55.16500 54.22300 -1.75100 1.000 35.45231 79 PRO B O 1
ATOM 2657 N N . ALA B 1 81 ? 57.40000 54.31000 -2.04900 1.000 41.96795 80 ALA B N 1
ATOM 2658 C CA . ALA B 1 81 ? 57.42500 55.76100 -2.18100 1.000 45.49928 80 ALA B CA 1
ATOM 2659 C C . ALA B 1 81 ? 56.92900 56.24100 -3.54000 1.000 49.08896 80 ALA B C 1
ATOM 2660 O O . ALA B 1 81 ? 56.33400 57.32100 -3.62400 1.000 52.60462 80 ALA B O 1
ATOM 2662 N N . ASN B 1 82 ? 57.15400 55.47300 -4.60300 1.000 39.97398 81 ASN B N 1
ATOM 2663 C CA . ASN B 1 82 ? 56.88000 55.92100 -5.96400 1.000 39.47977 81 ASN B CA 1
ATOM 2664 C C . ASN B 1 82 ? 55.75300 55.12600 -6.61900 1.000 41.49606 81 ASN B C 1
ATOM 2665 O O . ASN B 1 82 ? 55.79400 54.82800 -7.81400 1.000 38.69884 81 ASN B O 1
ATOM 2670 N N . GLU B 1 83 ? 54.73300 54.77500 -5.83900 1.000 36.75030 82 GLU B N 1
ATOM 2671 C CA . GLU B 1 83 ? 53.54000 54.12500 -6.36000 1.000 34.38384 82 GLU B CA 1
ATOM 2672 C C . GLU B 1 83 ? 52.31900 54.69100 -5.65000 1.000 37.41261 82 GLU B C 1
ATOM 2673 O O . GLU B 1 83 ? 52.41200 55.22700 -4.54200 1.000 37.88285 82 GLU B O 1
ATOM 2679 N N . LYS B 1 84 ? 51.16600 54.57200 -6.30600 1.000 36.34994 83 LYS B N 1
ATOM 2680 C CA . LYS B 1 84 ? 49.90600 55.04200 -5.73900 1.000 35.27383 83 LYS B CA 1
ATOM 2681 C C . LYS B 1 84 ? 49.35400 53.96700 -4.81000 1.000 39.35395 83 LYS B C 1
ATOM 2682 O O . LYS B 1 84 ? 48.90400 52.91100 -5.26600 1.000 35.81940 83 LYS B O 1
ATOM 2688 N N . ILE B 1 85 ? 49.39300 54.23300 -3.50900 1.000 38.26415 84 ILE B N 1
ATOM 2689 C CA . ILE B 1 85 ? 48.87600 53.32900 -2.49100 1.000 34.04272 84 ILE B CA 1
ATOM 2690 C C . ILE B 1 85 ? 47.73500 54.04000 -1.77700 1.000 33.51795 84 ILE B C 1
ATOM 2691 O O . ILE B 1 85 ? 47.93100 55.14900 -1.27700 1.000 32.47112 84 ILE B O 1
ATOM 2696 N N . PRO B 1 86 ? 46.54200 53.45200 -1.71100 1.000 34.47363 85 PRO B N 1
ATOM 2697 C CA . PRO B 1 86 ? 45.40800 54.14900 -1.09000 1.000 31.14503 85 PRO B CA 1
ATOM 2698 C C . PRO B 1 86 ? 45.66700 54.43900 0.38100 1.000 29.44801 85 PRO B C 1
ATOM 2699 O O . PRO B 1 86 ? 46.04800 53.55300 1.15000 1.000 32.32864 85 PRO B O 1
ATOM 2703 N N . ALA B 1 87 ? 45.47100 55.70500 0.75900 1.000 29.81016 86 ALA B N 1
ATOM 2704 C CA . ALA B 1 87 ? 45.53600 56.15000 2.15300 1.000 33.21193 86 ALA B CA 1
ATOM 2705 C C . ALA B 1 87 ? 46.91400 55.91000 2.76400 1.000 28.12644 86 ALA B C 1
ATOM 2706 O O . ALA B 1 87 ? 47.03900 55.58200 3.94500 1.000 29.67801 86 ALA B O 1
ATOM 2708 N N . ARG B 1 88 ? 47.95900 56.09300 1.96000 1.000 29.57986 87 ARG B N 1
ATOM 2709 C CA . ARG B 1 88 ? 49.31600 55.85800 2.43400 1.000 30.72890 87 ARG B CA 1
ATOM 2710 C C . ARG B 1 88 ? 49.77200 56.98500 3.35300 1.000 31.50385 87 ARG B C 1
ATOM 2711 O O . ARG B 1 88 ? 49.56800 58.16800 3.06600 1.000 33.05978 87 ARG B O 1
ATOM 2719 N N . ASP B 1 89 ? 50.39600 56.60800 4.46900 1.000 30.41928 88 ASP B N 1
ATOM 2720 C CA . ASP B 1 89 ? 50.90900 57.56900 5.43600 1.000 32.99144 88 ASP B CA 1
ATOM 2721 C C . ASP B 1 89 ? 52.42200 57.71900 5.39200 1.000 29.55893 88 ASP B C 1
ATOM 2722 O O . ASP B 1 89 ? 52.93200 58.80700 5.67600 1.000 32.63350 88 ASP B O 1
ATOM 2727 N N . LEU B 1 90 ? 53.15100 56.66000 5.04400 1.000 29.72893 89 LEU B N 1
ATOM 2728 C CA . LEU B 1 90 ? 54.61000 56.68100 5.02300 1.000 33.89334 89 LEU B CA 1
ATOM 2729 C C . LEU B 1 90 ? 55.09500 56.20600 3.66200 1.000 35.52294 89 LEU B C 1
ATOM 2730 O O . LEU B 1 90 ? 54.81100 55.07200 3.26000 1.000 31.46546 89 LEU B O 1
ATOM 2735 N N . ALA B 1 91 ? 55.82500 57.07000 2.95900 1.000 35.60878 90 ALA B N 1
ATOM 2736 C CA . ALA B 1 91 ? 56.42200 56.72700 1.67000 1.000 35.90808 90 ALA B CA 1
ATOM 2737 C C . ALA B 1 91 ? 57.83000 56.20700 1.93300 1.000 36.04135 90 ALA B C 1
ATOM 2738 O O . ALA B 1 91 ? 58.76800 56.98500 2.12200 1.000 37.92275 90 ALA B O 1
ATOM 2740 N N . LEU B 1 92 ? 57.97800 54.88500 1.94300 1.000 33.28629 91 LEU B N 1
ATOM 2741 C CA . LEU B 1 92 ? 59.23100 54.24800 2.32200 1.000 36.40773 91 LEU B CA 1
ATOM 2742 C C . LEU B 1 92 ? 60.16200 54.13800 1.12100 1.000 39.05453 91 LEU B C 1
ATOM 2743 O O . LEU B 1 92 ? 59.74100 53.72900 0.03400 1.000 36.44477 91 LEU B O 1
ATOM 2748 N N . GLU B 1 93 ? 61.42400 54.50100 1.32500 1.000 37.83170 92 GLU B N 1
ATOM 2749 C CA . GLU B 1 93 ? 62.46100 54.39500 0.31100 1.000 36.64984 92 GLU B CA 1
ATOM 2750 C C . GLU B 1 93 ? 63.46700 53.32300 0.71200 1.000 37.42590 92 GLU B C 1
ATOM 2751 O O . GLU B 1 93 ? 63.46200 52.82000 1.83800 1.000 39.01628 92 GLU B O 1
ATOM 2757 N N . ASP B 1 94 ? 64.34100 52.98100 -0.23300 1.000 37.13225 93 ASP B N 1
ATOM 2758 C CA . ASP B 1 94 ? 65.31800 51.92500 -0.00200 1.000 36.32691 93 ASP B CA 1
ATOM 2759 C C . ASP B 1 94 ? 66.28300 52.30800 1.11300 1.000 39.10688 93 ASP B C 1
ATOM 2760 O O . ASP B 1 94 ? 66.74800 53.44800 1.19400 1.000 34.03580 93 ASP B O 1
ATOM 2765 N N . GLY B 1 95 ? 66.58900 51.33800 1.97300 1.000 38.84229 94 GLY B N 1
ATOM 2766 C CA . GLY B 1 95 ? 67.48700 51.54800 3.08500 1.000 33.22221 94 GLY B CA 1
ATOM 2767 C C . GLY B 1 95 ? 66.84300 52.10400 4.33600 1.000 37.27889 94 GLY B C 1
ATOM 2768 O O . GLY B 1 95 ? 67.47500 52.07900 5.40000 1.000 42.47304 94 GLY B O 1
ATOM 2769 N N . GLU B 1 96 ? 65.61400 52.60500 4.24800 1.000 34.23316 95 GLU B N 1
ATOM 2770 C CA . GLU B 1 96 ? 64.94300 53.15600 5.41600 1.000 35.40624 95 GLU B CA 1
ATOM 2771 C C . GLU B 1 96 ? 64.54300 52.04600 6.38100 1.000 37.07880 95 GLU B C 1
ATOM 2772 O O . GLU B 1 96 ? 64.34100 50.89300 5.98900 1.000 34.92064 95 GLU B O 1
ATOM 2778 N N . ARG B 1 97 ? 64.43100 52.40600 7.65800 1.000 34.64390 96 ARG B N 1
ATOM 2779 C CA . ARG B 1 97 ? 63.99100 51.48600 8.69600 1.000 34.05044 96 ARG B CA 1
ATOM 2780 C C . ARG B 1 97 ? 62.73300 52.02000 9.36300 1.000 33.66485 96 ARG B C 1
ATOM 2781 O O . ARG B 1 97 ? 62.59700 53.22800 9.58000 1.000 34.38415 96 ARG B O 1
ATOM 2789 N N . VAL B 1 98 ? 61.81500 51.11000 9.68100 1.000 29.70764 97 VAL B N 1
ATOM 2790 C CA . VAL B 1 98 ? 60.59300 51.43400 10.40000 1.000 25.94051 97 VAL B CA 1
ATOM 2791 C C . VAL B 1 98 ? 60.48400 50.50100 11.59800 1.000 27.11135 97 VAL B C 1
ATOM 2792 O O . VAL B 1 98 ? 61.20100 49.50600 11.71000 1.000 27.19169 97 VAL B O 1
ATOM 2796 N N . GLU B 1 99 ? 59.56900 50.84100 12.50200 1.000 29.31994 98 GLU B N 1
ATOM 2797 C CA . GLU B 1 99 ? 59.28600 50.03400 13.68400 1.000 26.68820 98 GLU B CA 1
ATOM 2798 C C . GLU B 1 99 ? 57.82100 49.62300 13.63700 1.000 25.81345 98 GLU B C 1
ATOM 2799 O O . GLU B 1 99 ? 56.92900 50.47300 13.73500 1.000 29.07293 98 GLU B O 1
ATOM 2805 N N . VAL B 1 100 ? 57.57500 48.32500 13.49000 1.000 22.14278 99 VAL B N 1
ATOM 2806 C CA . VAL B 1 100 ? 56.22900 47.76800 13.43000 1.000 23.05343 99 VAL B CA 1
ATOM 2807 C C . VAL B 1 100 ? 56.10300 46.73600 14.54000 1.000 25.81253 99 VAL B C 1
ATOM 2808 O O . VAL B 1 100 ? 56.82700 45.73200 14.54300 1.000 25.87783 99 VAL B O 1
ATOM 2812 N N . LEU B 1 101 ? 55.19000 46.98600 15.48100 1.000 23.90694 100 LEU B N 1
ATOM 2813 C CA . LEU B 1 101 ? 54.93400 46.07500 16.59900 1.000 24.51622 100 LEU B CA 1
ATOM 2814 C C . LEU B 1 101 ? 56.20000 45.83000 17.41900 1.000 32.33263 100 LEU B C 1
ATOM 2815 O O . LEU B 1 101 ? 56.44000 44.72500 17.91300 1.000 32.76009 100 LEU B O 1
ATOM 2820 N N . GLY B 1 102 ? 57.01600 46.87100 17.56800 1.000 28.78815 101 GLY B N 1
ATOM 2821 C CA . GLY B 1 102 ? 58.24500 46.75800 18.32500 1.000 27.36033 101 GLY B CA 1
ATOM 2822 C C . GLY B 1 102 ? 59.36500 46.01800 17.63000 1.000 30.61103 101 GLY B C 1
ATOM 2823 O O . GLY B 1 102 ? 60.36000 45.68400 18.27900 1.000 32.56721 101 GLY B O 1
ATOM 2824 N N . LEU B 1 103 ? 59.23800 45.74800 16.33400 1.000 26.65633 102 LEU B N 1
ATOM 2825 C CA . LEU B 1 103 ? 60.26800 45.06000 15.57100 1.000 27.13847 102 LEU B CA 1
ATOM 2826 C C . LEU B 1 103 ? 60.91200 46.01700 14.57800 1.000 26.95497 102 LEU B C 1
ATOM 2827 O O . LEU B 1 103 ? 60.24000 46.88700 14.01500 1.000 28.70123 102 LEU B O 1
ATOM 2832 N N . VAL B 1 104 ? 62.21200 45.84800 14.36400 1.000 28.14547 103 VAL B N 1
ATOM 2833 C CA . VAL B 1 104 ? 62.92500 46.61100 13.34700 1.000 27.35202 103 VAL B CA 1
ATOM 2834 C C . VAL B 1 104 ? 62.64200 46.00300 11.98200 1.000 27.45978 103 VAL B C 1
ATOM 2835 O O . VAL B 1 104 ? 62.66600 44.77900 11.81100 1.000 27.48445 103 VAL B O 1
ATOM 2839 N N . PHE B 1 105 ? 62.36300 46.85900 11.00100 1.000 28.13342 104 PHE B N 1
ATOM 2840 C CA . PHE B 1 105 ? 62.13200 46.42600 9.62800 1.000 26.69495 104 PHE B CA 1
ATOM 2841 C C . PHE B 1 105 ? 62.97700 47.28000 8.69800 1.000 28.24611 104 PHE B C 1
ATOM 2842 O O . PHE B 1 105 ? 62.86000 48.50900 8.70400 1.000 26.16090 104 PHE B O 1
ATOM 2850 N N . GLU B 1 106 ? 63.83100 46.63100 7.91100 1.000 30.67993 105 GLU B N 1
ATOM 2851 C CA . GLU B 1 106 ? 64.56300 47.30100 6.84700 1.000 31.53582 105 GLU B CA 1
ATOM 2852 C C . GLU B 1 106 ? 63.75200 47.24300 5.56000 1.000 31.39863 105 GLU B C 1
ATOM 2853 O O . GLU B 1 106 ? 63.06100 46.25600 5.29100 1.000 26.44806 105 GLU B O 1
ATOM 2859 N N . ILE B 1 107 ? 63.83900 48.30700 4.76700 1.000 33.75558 106 ILE B N 1
ATOM 2860 C CA . ILE B 1 107 ? 63.07800 48.43100 3.52900 1.000 31.22318 106 ILE B CA 1
ATOM 2861 C C . ILE B 1 107 ? 64.01800 48.18600 2.35700 1.000 29.60019 106 ILE B C 1
ATOM 2862 O O . ILE B 1 107 ? 65.04000 48.86700 2.21500 1.000 30.87294 106 ILE B O 1
ATOM 2867 N N . PHE B 1 108 ? 63.67200 47.21600 1.51700 1.000 30.75171 107 PHE B N 1
ATOM 2868 C CA . PHE B 1 108 ? 64.43300 46.89400 0.31600 1.000 33.14941 107 PHE B CA 1
ATOM 2869 C C . PHE B 1 108 ? 63.61300 47.29400 -0.90300 1.000 31.46634 107 PHE B C 1
ATOM 2870 O O . PHE B 1 108 ? 62.50000 46.79400 -1.09300 1.000 28.61037 107 PHE B O 1
ATOM 2878 N N . HIS B 1 109 ? 64.16000 48.18700 -1.72300 1.000 33.90995 108 HIS B N 1
ATOM 2879 C CA . HIS B 1 109 ? 63.54400 48.51300 -3.00300 1.000 30.48911 108 HIS B CA 1
ATOM 2880 C C . HIS B 1 109 ? 63.85000 47.39300 -3.98900 1.000 29.33656 108 HIS B C 1
ATOM 2881 O O . HIS B 1 109 ? 65.01400 47.16800 -4.33700 1.000 35.00694 108 HIS B O 1
ATOM 2888 N N . VAL B 1 110 ? 62.81400 46.68800 -4.43000 1.000 28.50472 109 VAL B N 1
ATOM 2889 C CA . VAL B 1 110 ? 63.00500 45.51300 -5.27500 1.000 26.96303 109 VAL B CA 1
ATOM 2890 C C . VAL B 1 110 ? 62.25300 45.69000 -6.59000 1.000 28.81687 109 VAL B C 1
ATOM 2891 O O . VAL B 1 110 ? 61.16500 45.12400 -6.76700 1.000 27.84200 109 VAL B O 1
ATOM 2895 N N . PRO B 1 111 ? 62.79000 46.45400 -7.53900 1.000 29.37831 110 PRO B N 1
ATOM 2896 C CA . PRO B 1 111 ? 62.12100 46.59000 -8.83600 1.000 28.24910 110 PRO B CA 1
ATOM 2897 C C . PRO B 1 111 ? 62.13100 45.27800 -9.60400 1.000 27.04333 110 PRO B C 1
ATOM 2898 O O . PRO B 1 111 ? 63.06600 44.47900 -9.50900 1.000 24.39878 110 PRO B O 1
ATOM 2902 N N . GLY B 1 112 ? 61.06500 45.06200 -10.37100 1.000 27.65003 111 GLY B N 1
ATOM 2903 C CA . GLY B 1 112 ? 60.92300 43.84400 -11.14300 1.000 26.63321 111 GLY B CA 1
ATOM 2904 C C . GLY B 1 112 ? 59.48200 43.55000 -11.49800 1.000 27.08822 111 GLY B C 1
ATOM 2905 O O . GLY B 1 112 ? 59.05300 43.79200 -12.63100 1.000 24.46579 111 GLY B O 1
ATOM 2906 N N . HIS B 1 113 ? 58.73000 43.01100 -10.53500 1.000 25.18542 112 HIS B N 1
ATOM 2907 C CA . HIS B 1 113 ? 57.29000 42.85000 -10.70500 1.000 24.10931 112 HIS B CA 1
ATOM 2908 C C . HIS B 1 113 ? 56.64900 44.18800 -11.04700 1.000 27.32334 112 HIS B C 1
ATOM 2909 O O . HIS B 1 113 ? 56.05000 44.35700 -12.11500 1.000 28.35740 112 HIS B O 1
ATOM 2916 N N . THR B 1 114 ? 56.77700 45.15400 -10.14500 1.000 25.82909 113 THR B N 1
ATOM 2917 C CA . THR B 1 114 ? 56.50100 46.55200 -10.42600 1.000 23.64983 113 THR B CA 1
ATOM 2918 C C . THR B 1 114 ? 57.78700 47.34700 -10.23300 1.000 27.61256 113 THR B C 1
ATOM 2919 O O . THR B 1 114 ? 58.77100 46.85500 -9.67300 1.000 26.71747 113 THR B O 1
ATOM 2923 N N . LEU B 1 115 ? 57.77800 48.59100 -10.71300 1.000 26.89890 114 LEU B N 1
ATOM 2924 C CA . LEU B 1 115 ? 58.98300 49.41000 -10.62300 1.000 27.56097 114 LEU B CA 1
ATOM 2925 C C . LEU B 1 115 ? 59.27500 49.81300 -9.18300 1.000 25.00257 114 LEU B C 1
ATOM 2926 O O . LEU B 1 115 ? 60.43000 49.77000 -8.74400 1.000 24.89620 114 LEU B O 1
ATOM 2931 N N . GLY B 1 116 ? 58.24700 50.19700 -8.43300 1.000 24.32478 115 GLY B N 1
ATOM 2932 C CA . GLY B 1 116 ? 58.40000 50.65800 -7.07000 1.000 22.46808 115 GLY B CA 1
ATOM 2933 C C . GLY B 1 116 ? 58.21900 49.60900 -5.99400 1.000 27.49737 115 GLY B C 1
ATOM 2934 O O . GLY B 1 116 ? 58.08500 49.97400 -4.82000 1.000 29.54927 115 GLY B O 1
ATOM 2935 N N . HIS B 1 117 ? 58.21900 48.32500 -6.34800 1.000 25.33429 116 HIS B N 1
ATOM 2936 C CA . HIS B 1 117 ? 58.02700 47.26000 -5.37000 1.000 25.11566 116 HIS B CA 1
ATOM 2937 C C . HIS B 1 117 ? 59.07000 47.34300 -4.25900 1.000 29.23869 116 HIS B C 1
ATOM 2938 O O . HIS B 1 117 ? 60.25800 47.56500 -4.51300 1.000 27.25230 116 HIS B O 1
ATOM 2945 N N . ILE B 1 118 ? 58.61400 47.17400 -3.01700 1.000 26.37115 117 ILE B N 1
ATOM 2946 C CA . ILE B 1 118 ? 59.49000 47.15400 -1.85300 1.000 28.16496 117 ILE B CA 1
ATOM 2947 C C . ILE B 1 118 ? 59.26600 45.85200 -1.08800 1.000 28.59157 117 ILE B C 1
ATOM 2948 O O . ILE B 1 118 ? 58.31300 45.11100 -1.33400 1.000 23.95114 117 ILE B O 1
ATOM 2953 N N . ALA B 1 119 ? 60.16800 45.58400 -0.14300 1.000 31.03689 118 ALA B N 1
ATOM 2954 C CA . ALA B 1 119 ? 60.09700 44.39700 0.69500 1.000 25.04551 118 ALA B CA 1
ATOM 2955 C C . ALA B 1 119 ? 60.49800 44.75800 2.11700 1.000 29.85215 118 ALA B C 1
ATOM 2956 O O . ALA B 1 119 ? 61.45200 45.51200 2.32900 1.000 28.57144 118 ALA B O 1
ATOM 2958 N N . TYR B 1 120 ? 59.76500 44.21500 3.08500 1.000 29.68781 119 TYR B N 1
ATOM 2959 C CA . TYR B 1 120 ? 60.03000 44.44000 4.50000 1.000 25.37364 119 TYR B CA 1
ATOM 2960 C C . TYR B 1 120 ? 60.86100 43.28500 5.04300 1.000 27.12612 119 TYR B C 1
ATOM 2961 O O . TYR B 1 120 ? 60.47900 42.11900 4.89700 1.000 28.95046 119 TYR B O 1
ATOM 2970 N N . TYR B 1 121 ? 61.99000 43.60900 5.67200 1.000 26.22338 120 TYR B N 1
ATOM 2971 C CA . TYR B 1 121 ? 62.91300 42.60400 6.19000 1.000 26.98181 120 TYR B CA 1
ATOM 2972 C C . TYR B 1 121 ? 63.18800 42.88100 7.66000 1.000 26.44961 120 TYR B C 1
ATOM 2973 O O . TYR B 1 121 ? 63.66400 43.96600 8.01000 1.000 23.89058 120 TYR B O 1
ATOM 2982 N N . HIS B 1 122 ? 62.90000 41.89800 8.51400 1.000 25.35039 121 HIS B N 1
ATOM 2983 C CA . HIS B 1 122 ? 63.14300 42.02200 9.94200 1.000 27.18472 121 HIS B CA 1
ATOM 2984 C C . HIS B 1 122 ? 64.38600 41.23000 10.31200 1.000 26.46090 121 HIS B C 1
ATOM 2985 O O . HIS B 1 122 ? 64.33800 39.99100 10.31200 1.000 25.34576 121 HIS B O 1
ATOM 2992 N N . PRO B 1 123 ? 65.50800 41.87800 10.62800 1.000 28.86235 122 PRO B N 1
ATOM 2993 C CA . PRO B 1 123 ? 66.69500 41.12500 11.05600 1.000 25.78909 122 PRO B CA 1
ATOM 2994 C C . PRO B 1 123 ? 66.52900 40.62600 12.48400 1.000 24.61020 122 PRO B C 1
ATOM 2995 O O . PRO B 1 123 ? 66.15400 41.38300 13.38000 1.000 23.42964 122 PRO B O 1
ATOM 2999 N N . ALA B 1 124 ? 66.80600 39.34300 12.68600 1.000 25.48565 123 ALA B N 1
ATOM 3000 C CA . ALA B 1 124 ? 66.67100 38.71400 13.99500 1.000 25.93420 123 ALA B CA 1
ATOM 3001 C C . ALA B 1 124 ? 67.38800 37.37000 13.94600 1.000 28.86988 123 ALA B C 1
ATOM 3002 O O . ALA B 1 124 ? 67.99900 37.00800 12.93500 1.000 28.99383 123 ALA B O 1
ATOM 3004 N N . GLU B 1 125 ? 67.31500 36.63600 15.06100 1.000 31.08160 124 GLU B N 1
ATOM 3005 C CA . GLU B 1 125 ? 67.83400 35.27200 15.09000 1.000 27.76038 124 GLU B CA 1
ATOM 3006 C C . GLU B 1 125 ? 67.20200 34.42700 13.99500 1.000 30.52345 124 GLU B C 1
ATOM 3007 O O . GLU B 1 125 ? 67.88700 33.64600 13.32300 1.000 31.37048 124 GLU B O 1
ATOM 3013 N N . THR B 1 126 ? 65.89400 34.57000 13.80500 1.000 26.19720 125 THR B N 1
ATOM 3014 C CA . THR B 1 126 ? 65.18500 33.99900 12.66200 1.000 27.81836 125 THR B CA 1
ATOM 3015 C C . THR B 1 126 ? 64.56700 35.15400 11.88900 1.000 30.40383 125 THR B C 1
ATOM 3016 O O . THR B 1 126 ? 63.48000 35.63900 12.25500 1.000 28.18890 125 THR B O 1
ATOM 3020 N N . PRO B 1 127 ? 65.22100 35.64600 10.84100 1.000 27.66721 126 PRO B N 1
ATOM 3021 C CA . PRO B 1 127 ? 64.70800 36.82500 10.13500 1.000 25.36657 126 PRO B CA 1
ATOM 3022 C C . PRO B 1 127 ? 63.41200 36.52700 9.39700 1.000 25.74867 126 PRO B C 1
ATOM 3023 O O . PRO B 1 127 ? 63.09700 35.38400 9.06000 1.000 25.62283 126 PRO B O 1
ATOM 3027 N N . LEU B 1 128 ? 62.65300 37.59300 9.15200 1.000 24.79607 127 LEU B N 1
ATOM 3028 C CA . LEU B 1 128 ? 61.39500 37.52700 8.42200 1.000 24.68060 127 LEU B CA 1
ATOM 3029 C C . LEU B 1 128 ? 61.46700 38.44200 7.20900 1.000 24.75638 127 LEU B C 1
ATOM 3030 O O . LEU B 1 128 ? 62.00300 39.55200 7.29000 1.000 26.22213 127 LEU B O 1
ATOM 3035 N N . LEU B 1 129 ? 60.92000 37.97800 6.08800 1.000 23.81338 128 LEU B N 1
ATOM 3036 C CA . LEU B 1 129 ? 60.94900 38.72400 4.83600 1.000 23.79469 128 LEU B CA 1
ATOM 3037 C C . LEU B 1 129 ? 59.55700 38.73500 4.22600 1.000 24.66600 128 LEU B C 1
ATOM 3038 O O . LEU B 1 129 ? 59.00400 37.67500 3.91700 1.000 26.33802 128 LEU B O 1
ATOM 3043 N N . PHE B 1 130 ? 59.00000 39.92900 4.04800 1.000 24.76766 129 PHE B N 1
ATOM 3044 C CA . PHE B 1 130 ? 57.72700 40.12600 3.35800 1.000 22.82020 129 PHE B CA 1
ATOM 3045 C C . PHE B 1 130 ? 58.06000 40.71100 1.98700 1.000 24.25011 129 PHE B C 1
ATOM 3046 O O . PHE B 1 130 ? 58.20900 41.92400 1.83200 1.000 25.34409 129 PHE B O 1
ATOM 3054 N N . CYS B 1 131 ? 58.18500 39.83400 0.99200 1.000 20.98989 130 CYS B N 1
ATOM 3055 C CA . CYS B 1 131 ? 58.65700 40.22000 -0.33100 1.000 23.17053 130 CYS B CA 1
ATOM 3056 C C . CYS B 1 131 ? 57.54400 40.33800 -1.36500 1.000 22.97348 130 CYS B C 1
ATOM 3057 O O . CYS B 1 131 ? 57.83400 40.61900 -2.53200 1.000 21.40836 130 CYS B O 1
ATOM 3060 N N . GLY B 1 132 ? 56.29000 40.12800 -0.97500 1.000 23.15797 131 GLY B N 1
ATOM 3061 C CA . GLY B 1 132 ? 55.18200 40.38000 -1.88500 1.000 22.74670 131 GLY B CA 1
ATOM 3062 C C . GLY B 1 132 ? 55.22700 39.49700 -3.11800 1.000 23.25807 131 GLY B C 1
ATOM 3063 O O . GLY B 1 132 ? 55.28100 38.26500 -3.03100 1.000 25.31985 131 GLY B O 1
ATOM 3064 N N . ASP B 1 133 ? 55.20300 40.13600 -4.28800 1.000 20.42928 132 ASP B N 1
ATOM 3065 C CA . ASP B 1 133 ? 55.18900 39.44700 -5.57100 1.000 24.08033 132 ASP B CA 1
ATOM 3066 C C . ASP B 1 133 ? 56.56200 39.40800 -6.23100 1.000 27.00293 132 ASP B C 1
ATOM 3067 O O . ASP B 1 133 ? 56.65600 39.13800 -7.43300 1.000 26.99356 132 ASP B O 1
ATOM 3072 N N . THR B 1 134 ? 57.62600 39.68200 -5.48100 1.000 24.07984 133 THR B N 1
ATOM 3073 C CA . THR B 1 134 ? 58.98000 39.67300 -6.04600 1.000 24.40626 133 THR B CA 1
ATOM 3074 C C . THR B 1 134 ? 59.55600 38.26100 -5.99400 1.000 24.65220 133 THR B C 1
ATOM 3075 O O . THR B 1 134 ? 59.77700 37.63100 -7.03200 1.000 26.83388 133 THR B O 1
ATOM 3079 N N . LEU B 1 135 ? 59.79900 37.75400 -4.79100 1.000 24.18112 134 LEU B N 1
ATOM 3080 C CA . LEU B 1 135 ? 60.27700 36.39300 -4.60000 1.000 23.17781 134 LEU B CA 1
ATOM 3081 C C . LEU B 1 135 ? 59.11700 35.50400 -4.17700 1.000 27.84627 134 LEU B C 1
ATOM 3082 O O . LEU B 1 135 ? 58.41100 35.81500 -3.21200 1.000 26.94425 134 LEU B O 1
ATOM 3087 N N . PHE B 1 136 ? 58.91900 34.41000 -4.90400 1.000 24.79149 135 PHE B N 1
ATOM 3088 C CA . PHE B 1 136 ? 57.93500 33.39800 -4.55900 1.000 22.24488 135 PHE B CA 1
ATOM 3089 C C . PHE B 1 136 ? 58.64900 32.11400 -4.16300 1.000 24.47245 135 PHE B C 1
ATOM 3090 O O . PHE B 1 136 ? 59.81300 31.89400 -4.50800 1.000 25.30423 135 PHE B O 1
ATOM 3098 N N . ALA B 1 137 ? 57.93700 31.26500 -3.42400 1.000 24.56808 136 ALA B N 1
ATOM 3099 C CA . ALA B 1 137 ? 58.46200 29.94800 -3.09000 1.000 21.22865 136 ALA B CA 1
ATOM 3100 C C . ALA B 1 137 ? 58.73100 29.16700 -4.37000 1.000 26.31049 136 ALA B C 1
ATOM 3101 O O . ALA B 1 137 ? 57.79200 28.78200 -5.07500 1.000 27.72342 136 ALA B O 1
ATOM 3103 N N . ALA B 1 138 ? 60.01300 28.95500 -4.68000 1.000 23.92119 137 ALA B N 1
ATOM 3104 C CA . ALA B 1 138 ? 60.45000 28.27400 -5.90200 1.000 23.40772 137 ALA B CA 1
ATOM 3105 C C . ALA B 1 138 ? 60.03500 29.03200 -7.16200 1.000 25.41136 137 ALA B C 1
ATOM 3106 O O . ALA B 1 138 ? 59.84700 28.43500 -8.22400 1.000 26.14692 137 ALA B O 1
ATOM 3108 N N . GLY B 1 139 ? 59.90000 30.34700 -7.06400 1.000 24.57310 138 GLY B N 1
ATOM 3109 C CA . GLY B 1 139 ? 59.54500 31.13100 -8.22400 1.000 25.41205 138 GLY B CA 1
ATOM 3110 C C . GLY B 1 139 ? 59.74600 32.61000 -7.98800 1.000 25.58763 138 GLY B C 1
ATOM 3111 O O . GLY B 1 139 ? 60.44100 33.02000 -7.05800 1.000 22.27707 138 GLY B O 1
ATOM 3112 N N . CYS B 1 140 ? 59.12700 33.40600 -8.85500 1.000 23.63215 139 CYS B N 1
ATOM 3113 C CA . CYS B 1 140 ? 59.18400 34.85800 -8.75200 1.000 24.31884 139 CYS B CA 1
ATOM 3114 C C . CYS B 1 140 ? 58.03000 35.44000 -9.55600 1.000 28.60471 139 CYS B C 1
ATOM 3115 O O . CYS B 1 140 ? 57.38300 34.74700 -10.34500 1.000 28.72319 139 CYS B O 1
ATOM 3118 N N . GLY B 1 141 ? 57.77600 36.72900 -9.34200 1.000 25.07602 140 GLY B N 1
ATOM 3119 C CA . GLY B 1 141 ? 56.66500 37.37600 -10.00300 1.000 25.76943 140 GLY B CA 1
ATOM 3120 C C . GLY B 1 141 ? 56.92600 37.65000 -11.47100 1.000 26.81539 140 GLY B C 1
ATOM 3121 O O . GLY B 1 141 ? 58.06400 37.69400 -11.93800 1.000 27.52357 140 GLY B O 1
ATOM 3122 N N . ARG B 1 142 ? 55.83700 37.83400 -12.21200 1.000 27.95659 141 ARG B N 1
ATOM 3123 C CA . ARG B 1 142 ? 55.94700 38.18100 -13.61900 1.000 28.51102 141 ARG B CA 1
ATOM 3124 C C . ARG B 1 142 ? 56.44100 39.61500 -13.77400 1.000 25.28779 141 ARG B C 1
ATOM 3125 O O . ARG B 1 142 ? 56.26000 40.45900 -12.89100 1.000 23.66299 141 ARG B O 1
ATOM 3133 N N . LEU B 1 143 ? 57.07600 39.88500 -14.91400 1.000 27.69716 142 LEU B N 1
ATOM 3134 C CA . LEU B 1 143 ? 57.66500 41.19600 -15.18500 1.000 25.22636 142 LEU B CA 1
ATOM 3135 C C . LEU B 1 143 ? 56.58400 42.11400 -15.74900 1.000 26.44564 142 LEU B C 1
ATOM 3136 O O . LEU B 1 143 ? 56.49200 42.36500 -16.95300 1.000 30.17248 142 LEU B O 1
ATOM 3141 N N . PHE B 1 144 ? 55.75000 42.63000 -14.84500 1.000 28.30854 143 PHE B N 1
ATOM 3142 C CA . PHE B 1 144 ? 54.68500 43.53600 -15.26300 1.000 30.39431 143 PHE B CA 1
ATOM 3143 C C . PHE B 1 144 ? 55.24600 44.87000 -15.74000 1.000 27.36019 143 PHE B C 1
ATOM 3144 O O . PHE B 1 144 ? 54.81300 45.39700 -16.77000 1.000 31.36672 143 PHE B O 1
ATOM 3152 N N . GLU B 1 145 ? 56.21200 45.43100 -15.01000 1.000 27.41340 144 GLU B N 1
ATOM 3153 C CA . GLU B 1 145 ? 56.69100 46.77500 -15.31100 1.000 27.19258 144 GLU B CA 1
ATOM 3154 C C . GLU B 1 145 ? 58.20500 46.83500 -15.49000 1.000 28.32728 144 GLU B C 1
ATOM 3155 O O . GLU B 1 145 ? 58.70700 47.64800 -16.27300 1.000 31.59164 144 GLU B O 1
ATOM 3161 N N . GLY B 1 146 ? 58.94200 45.98600 -14.77200 1.000 27.23461 145 GLY B N 1
ATOM 3162 C CA . GLY B 1 146 ? 60.38800 46.05100 -14.76800 1.000 25.59497 145 GLY B CA 1
ATOM 3163 C C . GLY B 1 146 ? 61.03300 45.21200 -15.85800 1.000 27.07925 145 GLY B C 1
ATOM 3164 O O . GLY B 1 146 ? 60.37400 44.52700 -16.64000 1.000 28.84030 145 GLY B O 1
ATOM 3165 N N . THR B 1 147 ? 62.36500 45.27900 -15.89700 1.000 24.44692 146 THR B N 1
ATOM 3166 C CA . THR B 1 147 ? 63.20700 44.53600 -16.82000 1.000 29.15459 146 THR B CA 1
ATOM 3167 C C . THR B 1 147 ? 63.75500 43.28200 -16.15200 1.000 29.46834 146 THR B C 1
ATOM 3168 O O . THR B 1 147 ? 63.77900 43.18000 -14.92200 1.000 26.00741 146 THR B O 1
ATOM 3172 N N . PRO B 1 148 ? 64.18700 42.29100 -16.93800 1.000 30.71550 147 PRO B N 1
ATOM 3173 C CA . PRO B 1 148 ? 64.82900 41.11200 -16.33100 1.000 29.42888 147 PRO B CA 1
ATOM 3174 C C . PRO B 1 148 ? 66.06700 41.44800 -15.51800 1.000 29.53700 147 PRO B C 1
ATOM 3175 O O . PRO B 1 148 ? 66.36000 40.75200 -14.53700 1.000 30.62317 147 PRO B O 1
ATOM 3179 N N . ALA B 1 149 ? 66.80600 42.49600 -15.89200 1.000 27.86882 148 ALA B N 1
ATOM 3180 C CA . ALA B 1 149 ? 67.99800 42.86400 -15.13400 1.000 31.11730 148 ALA B CA 1
ATOM 3181 C C . ALA B 1 149 ? 67.63500 43.38000 -13.74700 1.000 29.89466 148 ALA B C 1
ATOM 3182 O O . ALA B 1 149 ? 68.32200 43.07300 -12.76500 1.000 28.14308 148 ALA B O 1
ATOM 3184 N N . GLN B 1 150 ? 66.55900 44.16400 -13.64600 1.000 30.32172 149 GLN B N 1
ATOM 3185 C CA . GLN B 1 150 ? 66.13600 44.67500 -12.34600 1.000 31.61788 149 GLN B CA 1
ATOM 3186 C C . GLN B 1 150 ? 65.68100 43.54800 -11.43000 1.000 31.27081 149 GLN B C 1
ATOM 3187 O O . GLN B 1 150 ? 66.04200 43.51600 -10.24800 1.000 32.06809 149 GLN B O 1
ATOM 3193 N N . MET B 1 151 ? 64.89200 42.61000 -11.96000 1.000 28.40235 150 MET B N 1
ATOM 3194 C CA . MET B 1 151 ? 64.34800 41.54700 -11.12300 1.000 27.15809 150 MET B CA 1
ATOM 3195 C C . MET B 1 151 ? 65.44300 40.59300 -10.65800 1.000 28.19729 150 MET B C 1
ATOM 3196 O O . MET B 1 151 ? 65.42200 40.13100 -9.51200 1.000 29.31407 150 MET B O 1
ATOM 3201 N N . HIS B 1 152 ? 66.41300 40.29300 -11.52700 1.000 28.71832 151 HIS B N 1
ATOM 3202 C CA . HIS B 1 152 ? 67.52700 39.44600 -11.11100 1.000 28.69878 151 HIS B CA 1
ATOM 3203 C C . HIS B 1 152 ? 68.33900 40.10800 -10.00500 1.000 27.59998 151 HIS B C 1
ATOM 3204 O O . HIS B 1 152 ? 68.71700 39.45400 -9.02600 1.000 26.50650 151 HIS B O 1
ATOM 3211 N N . HIS B 1 153 ? 68.62100 41.40600 -10.14800 1.000 30.04184 152 HIS B N 1
ATOM 3212 C CA . HIS B 1 153 ? 69.31100 42.13400 -9.08900 1.000 32.83783 152 HIS B CA 1
ATOM 3213 C C . HIS B 1 153 ? 68.49800 42.12400 -7.80100 1.000 31.85039 152 HIS B C 1
ATOM 3214 O O . HIS B 1 153 ? 69.05300 41.95900 -6.70800 1.000 30.13900 152 HIS B O 1
ATOM 3221 N N . SER B 1 154 ? 67.17800 42.29200 -7.91300 1.000 30.44522 153 SER B N 1
ATOM 3222 C CA . SER B 1 154 ? 66.31700 42.24500 -6.73600 1.000 30.40458 153 SER B CA 1
ATOM 3223 C C . SER B 1 154 ? 66.36900 40.87300 -6.07600 1.000 29.67206 153 SER B C 1
ATOM 3224 O O . SER B 1 154 ? 66.50500 40.76300 -4.85100 1.000 30.09160 153 SER B O 1
ATOM 3227 N N . LEU B 1 155 ? 66.26300 39.81100 -6.87800 1.000 25.67326 154 LEU B N 1
ATOM 3228 C CA . LEU B 1 155 ? 66.32200 38.46100 -6.33000 1.000 27.75791 154 LEU B CA 1
ATOM 3229 C C . LEU B 1 155 ? 67.69700 38.14900 -5.75400 1.000 29.50473 154 LEU B C 1
ATOM 3230 O O . LEU B 1 155 ? 67.80100 37.41400 -4.76500 1.000 27.96272 154 LEU B O 1
ATOM 3235 N N . ALA B 1 156 ? 68.75900 38.69500 -6.35300 1.000 28.96861 155 ALA B N 1
ATOM 3236 C CA . ALA B 1 156 ? 70.09800 38.48300 -5.81500 1.000 28.22268 155 ALA B CA 1
ATOM 3237 C C . ALA B 1 156 ? 70.23000 39.08200 -4.42000 1.000 29.52595 155 ALA B C 1
ATOM 3238 O O . ALA B 1 156 ? 70.86800 38.49200 -3.54100 1.000 30.64466 155 ALA B O 1
ATOM 3240 N N . ARG B 1 157 ? 69.63500 40.25800 -4.20100 1.000 29.16388 156 ARG B N 1
ATOM 3241 C CA . ARG B 1 157 ? 69.63200 40.85200 -2.86800 1.000 29.72704 156 ARG B CA 1
ATOM 3242 C C . ARG B 1 157 ? 68.91300 39.95100 -1.87400 1.000 28.27901 156 ARG B C 1
ATOM 3243 O O . ARG B 1 157 ? 69.42000 39.67900 -0.77900 1.000 27.79393 156 ARG B O 1
ATOM 3251 N N . LEU B 1 158 ? 67.72300 39.47500 -2.24400 1.000 29.42404 157 LEU B N 1
ATOM 3252 C CA . LEU B 1 158 ? 66.95100 38.62300 -1.34900 1.000 24.48478 157 LEU B CA 1
ATOM 3253 C C . LEU B 1 158 ? 67.64000 37.28400 -1.11900 1.000 25.41370 157 LEU B C 1
ATOM 3254 O O . LEU B 1 158 ? 67.56600 36.73100 -0.01600 1.000 27.95142 157 LEU B O 1
ATOM 3259 N N . ALA B 1 159 ? 68.32400 36.75800 -2.13800 1.000 23.44913 158 ALA B N 1
ATOM 3260 C CA . ALA B 1 159 ? 69.02800 35.48900 -1.99800 1.000 26.81217 158 ALA B CA 1
ATOM 3261 C C . ALA B 1 159 ? 70.26200 35.60100 -1.11300 1.000 25.50533 158 ALA B C 1
ATOM 3262 O O . ALA B 1 159 ? 70.74400 34.57800 -0.61500 1.000 23.42306 158 ALA B O 1
ATOM 3264 N N . ALA B 1 160 ? 70.78200 36.81000 -0.90700 1.000 30.05671 159 ALA B N 1
ATOM 3265 C CA . ALA B 1 160 ? 71.95600 37.01800 -0.07100 1.000 26.92170 159 ALA B CA 1
ATOM 3266 C C . ALA B 1 160 ? 71.62000 37.17400 1.40600 1.000 25.01545 159 ALA B C 1
ATOM 3267 O O . ALA B 1 160 ? 72.53800 37.25400 2.22900 1.000 24.88688 159 ALA B O 1
ATOM 3269 N N . LEU B 1 161 ? 70.33700 37.22100 1.75800 1.000 23.68471 160 LEU B N 1
ATOM 3270 C CA . LEU B 1 161 ? 69.89700 37.32400 3.14400 1.000 25.92246 160 LEU B CA 1
ATOM 3271 C C . LEU B 1 161 ? 70.30400 36.06600 3.90700 1.000 28.45454 160 LEU B C 1
ATOM 3272 O O . LEU B 1 161 ? 70.69600 35.07100 3.28200 1.000 31.28433 160 LEU B O 1
ATOM 3277 N N . PRO B 1 162 ? 70.25200 36.06900 5.24300 1.000 24.38382 161 PRO B N 1
ATOM 3278 C CA . PRO B 1 162 ? 70.61000 34.86100 5.99800 1.000 25.84813 161 PRO B CA 1
ATOM 3279 C C . PRO B 1 162 ? 69.83200 33.63900 5.52600 1.000 24.65306 161 PRO B C 1
ATOM 3280 O O . PRO B 1 162 ? 68.70300 33.74100 5.04200 1.000 26.21106 161 PRO B O 1
ATOM 3284 N N . ALA B 1 163 ? 70.46200 32.47100 5.67500 1.000 26.91996 162 ALA B N 1
ATOM 3285 C CA . ALA B 1 163 ? 69.90000 31.24200 5.12800 1.000 26.92295 162 ALA B CA 1
ATOM 3286 C C . ALA B 1 163 ? 68.59700 30.85300 5.81300 1.000 27.95558 162 ALA B C 1
ATOM 3287 O O . ALA B 1 163 ? 67.73300 30.22600 5.18800 1.000 30.08549 162 ALA B O 1
ATOM 3289 N N . ASN B 1 164 ? 68.43200 31.20400 7.08700 1.000 23.35978 163 ASN B N 1
ATOM 3290 C CA . ASN B 1 164 ? 67.23200 30.84300 7.82800 1.000 28.02867 163 ASN B CA 1
ATOM 3291 C C . ASN B 1 164 ? 66.15800 31.92600 7.77500 1.000 26.41750 163 ASN B C 1
ATOM 3292 O O . ASN B 1 164 ? 65.22500 31.90300 8.58700 1.000 28.50690 163 ASN B O 1
ATOM 3297 N N . THR B 1 165 ? 66.26300 32.86500 6.83700 1.000 25.57451 164 THR B N 1
ATOM 3298 C CA . THR B 1 165 ? 65.24000 33.89100 6.68200 1.000 25.13463 164 THR B CA 1
ATOM 3299 C C . THR B 1 165 ? 63.93900 33.26400 6.19700 1.000 24.61175 164 THR B C 1
ATOM 3300 O O . THR B 1 165 ? 63.92400 32.52700 5.20600 1.000 23.95864 164 THR B O 1
ATOM 3304 N N . ARG B 1 166 ? 62.84600 33.55800 6.89500 1.000 23.73256 165 ARG B N 1
ATOM 3305 C CA . ARG B 1 166 ? 61.54000 33.01300 6.55100 1.000 25.82801 165 ARG B CA 1
ATOM 3306 C C . ARG B 1 166 ? 60.88600 33.89300 5.49100 1.000 25.31178 165 ARG B C 1
ATOM 3307 O O . ARG B 1 166 ? 60.67600 35.09100 5.71100 1.000 24.14451 165 ARG B O 1
ATOM 3315 N N . VAL B 1 167 ? 60.57000 33.29400 4.34400 1.000 24.29331 166 VAL B N 1
ATOM 3316 C CA . VAL B 1 167 ? 60.07300 34.02100 3.18000 1.000 26.68188 166 VAL B CA 1
ATOM 3317 C C . VAL B 1 167 ? 58.55100 34.06600 3.26500 1.000 21.16765 166 VAL B C 1
ATOM 3318 O O . VAL B 1 167 ? 57.87000 33.07500 2.99800 1.000 21.93611 166 VAL B O 1
ATOM 3322 N N . TYR B 1 168 ? 58.01400 35.23200 3.62500 1.000 24.45638 167 TYR B N 1
ATOM 3323 C CA . TYR B 1 168 ? 56.56900 35.44600 3.68000 1.000 26.88565 167 TYR B CA 1
ATOM 3324 C C . TYR B 1 168 ? 56.13600 36.17300 2.41000 1.000 25.14222 167 TYR B C 1
ATOM 3325 O O . TYR B 1 168 ? 55.87200 37.37600 2.40600 1.000 25.39337 167 TYR B O 1
ATOM 3334 N N . CYS B 1 169 ? 56.06900 35.42500 1.31300 1.000 27.33489 168 CYS B N 1
ATOM 3335 C CA . CYS B 1 169 ? 55.49600 35.97300 0.09500 1.000 25.28434 168 CYS B CA 1
ATOM 3336 C C . CYS B 1 169 ? 53.97400 35.82400 0.12300 1.000 23.57609 168 CYS B C 1
ATOM 3337 O O . CYS B 1 169 ? 53.39600 35.22700 1.03500 1.000 25.90088 168 CYS B O 1
ATOM 3340 N N . THR B 1 170 ? 53.31800 36.38100 -0.89500 1.000 25.95217 169 THR B N 1
ATOM 3341 C CA . THR B 1 170 ? 51.87200 36.55700 -0.83000 1.000 25.37290 169 THR B CA 1
ATOM 3342 C C . THR B 1 170 ? 51.08500 35.38300 -1.40200 1.000 25.45190 169 THR B C 1
ATOM 3343 O O . THR B 1 170 ? 50.10600 34.94400 -0.78900 1.000 26.28118 169 THR B O 1
ATOM 3347 N N . HIS B 1 171 ? 51.47700 34.86600 -2.56200 1.000 25.98329 170 HIS B N 1
ATOM 3348 C CA . HIS B 1 171 ? 50.61400 33.98300 -3.33600 1.000 26.30236 170 HIS B CA 1
ATOM 3349 C C . HIS B 1 171 ? 50.96600 32.51500 -3.12800 1.000 27.56363 170 HIS B C 1
ATOM 3350 O O . HIS B 1 171 ? 52.13200 32.15100 -2.95300 1.000 25.56619 170 HIS B O 1
ATOM 3357 N N . GLU B 1 172 ? 49.93100 31.67300 -3.16400 1.000 22.35961 171 GLU B N 1
ATOM 3358 C CA . GLU B 1 172 ? 50.08100 30.22200 -3.06400 1.000 22.45077 171 GLU B CA 1
ATOM 3359 C C . GLU B 1 172 ? 50.40300 29.65600 -4.44900 1.000 26.02006 171 GLU B C 1
ATOM 3360 O O . GLU B 1 172 ? 49.63200 28.91500 -5.06300 1.000 21.99284 171 GLU B O 1
ATOM 3366 N N . TYR B 1 173 ? 51.57700 30.03700 -4.94700 1.000 29.17713 172 TYR B N 1
ATOM 3367 C CA . TYR B 1 173 ? 52.07000 29.57400 -6.23700 1.000 26.72415 172 TYR B CA 1
ATOM 3368 C C . TYR B 1 173 ? 53.03400 28.40200 -6.11600 1.000 25.86708 172 TYR B C 1
ATOM 3369 O O . TYR B 1 173 ? 53.54700 27.93500 -7.13800 1.000 24.53588 172 TYR B O 1
ATOM 3378 N N . THR B 1 174 ? 53.27700 27.90900 -4.89700 1.000 24.18247 173 THR B N 1
ATOM 3379 C CA . THR B 1 174 ? 54.40600 27.01300 -4.65400 1.000 24.34196 173 THR B CA 1
ATOM 3380 C C . THR B 1 174 ? 54.32500 25.75400 -5.51000 1.000 25.46159 173 THR B C 1
ATOM 3381 O O . THR B 1 174 ? 55.27900 25.41300 -6.21900 1.000 26.51354 173 THR B O 1
ATOM 3385 N N . LEU B 1 175 ? 53.19600 25.04300 -5.45000 1.000 22.52413 174 LEU B N 1
ATOM 3386 C CA . LEU B 1 175 ? 53.06900 23.80600 -6.21500 1.000 21.98274 174 LEU B CA 1
ATOM 3387 C C . LEU B 1 175 ? 53.23000 24.06200 -7.70600 1.000 25.34820 174 LEU B C 1
ATOM 3388 O O . LEU B 1 175 ? 53.92000 23.30800 -8.40200 1.000 26.75433 174 LEU B O 1
ATOM 3393 N N . SER B 1 176 ? 52.60800 25.12900 -8.21300 1.000 25.81856 175 SER B N 1
ATOM 3394 C CA . SER B 1 176 ? 52.76600 25.47500 -9.62100 1.000 26.65206 175 SER B CA 1
ATOM 3395 C C . SER B 1 176 ? 54.20300 25.87300 -9.93300 1.000 25.57292 175 SER B C 1
ATOM 3396 O O . SER B 1 176 ? 54.73800 25.52000 -10.99100 1.000 24.19166 175 SER B O 1
ATOM 3399 N N . ASN B 1 177 ? 54.84600 26.60500 -9.01900 1.000 25.22356 176 ASN B N 1
ATOM 3400 C CA . ASN B 1 177 ? 56.23300 27.00700 -9.23300 1.000 24.72180 176 ASN B CA 1
ATOM 3401 C C . ASN B 1 177 ? 57.15500 25.79700 -9.31500 1.000 24.30726 176 ASN B C 1
ATOM 3402 O O . ASN B 1 177 ? 58.12500 25.79800 -10.08300 1.000 25.16265 176 ASN B O 1
ATOM 3407 N N . LEU B 1 178 ? 56.86800 24.75400 -8.53300 1.000 22.35333 177 LEU B N 1
ATOM 3408 C CA . LEU B 1 178 ? 57.73300 23.57800 -8.50800 1.000 26.79137 177 LEU B CA 1
ATOM 3409 C C . LEU B 1 178 ? 57.58100 22.72200 -9.75700 1.000 25.69603 177 LEU B C 1
ATOM 3410 O O . LEU B 1 178 ? 58.53900 22.05600 -10.16200 1.000 26.44698 177 LEU B O 1
ATOM 3415 N N . ARG B 1 179 ? 56.39600 22.71600 -10.37400 1.000 24.38869 178 ARG B N 1
ATOM 3416 C CA . ARG B 1 179 ? 56.22900 21.98200 -11.62400 1.000 27.58631 178 ARG B CA 1
ATOM 3417 C C . ARG B 1 179 ? 57.10300 22.57100 -12.72300 1.000 27.29628 178 ARG B C 1
ATOM 3418 O O . ARG B 1 179 ? 57.71400 21.83300 -13.50400 1.000 26.50754 178 ARG B O 1
ATOM 3426 N N . PHE B 1 180 ? 57.18100 23.90200 -12.79500 1.000 27.90190 179 PHE B N 1
ATOM 3427 C CA . PHE B 1 180 ? 58.07200 24.53500 -13.76200 1.000 28.63217 179 PHE B CA 1
ATOM 3428 C C . PHE B 1 180 ? 59.53100 24.29600 -13.40200 1.000 28.95375 179 PHE B C 1
ATOM 3429 O O . PHE B 1 180 ? 60.35700 24.02100 -14.28100 1.000 28.34196 179 PHE B O 1
ATOM 3437 N N . ALA B 1 181 ? 59.86500 24.39700 -12.11200 1.000 26.65301 180 ALA B N 1
ATOM 3438 C CA . ALA B 1 181 ? 61.23900 24.18000 -11.67300 1.000 28.02903 180 ALA B CA 1
ATOM 3439 C C . ALA B 1 181 ? 61.74000 22.80200 -12.08400 1.000 27.16537 180 ALA B C 1
ATOM 3440 O O . ALA B 1 181 ? 62.90700 22.64400 -12.46300 1.000 27.28609 180 ALA B O 1
ATOM 3442 N N . LEU B 1 182 ? 60.87200 21.79200 -12.01800 1.000 29.66128 181 LEU B N 1
ATOM 3443 C CA . LEU B 1 182 ? 61.27200 20.44900 -12.41400 1.000 30.94015 181 LEU B CA 1
ATOM 3444 C C . LEU B 1 182 ? 61.43200 20.31500 -13.92100 1.000 27.21836 181 LEU B C 1
ATOM 3445 O O . LEU B 1 182 ? 62.12200 19.39800 -14.37700 1.000 28.76591 181 LEU B O 1
ATOM 3450 N N . ALA B 1 183 ? 60.81400 21.20400 -14.70200 1.000 25.04898 182 ALA B N 1
ATOM 3451 C CA . ALA B 1 183 ? 61.10300 21.25700 -16.13000 1.000 27.40018 182 ALA B CA 1
ATOM 3452 C C . ALA B 1 183 ? 62.46900 21.87000 -16.40900 1.000 28.33227 182 ALA B C 1
ATOM 3453 O O . ALA B 1 183 ? 63.07200 21.57000 -17.44500 1.000 27.58488 182 ALA B O 1
ATOM 3455 N N . VAL B 1 184 ? 62.96700 22.71100 -15.50500 1.000 29.58422 183 VAL B N 1
ATOM 3456 C CA . VAL B 1 184 ? 64.29900 23.29400 -15.63800 1.000 30.27693 183 VAL B CA 1
ATOM 3457 C C . VAL B 1 184 ? 65.36700 22.36400 -15.07500 1.000 26.92534 183 VAL B C 1
ATOM 3458 O O . VAL B 1 184 ? 66.42200 22.18200 -15.68500 1.000 27.23770 183 VAL B O 1
ATOM 3462 N N . GLU B 1 185 ? 65.11400 21.76500 -13.91100 1.000 28.05079 184 GLU B N 1
ATOM 3463 C CA . GLU B 1 185 ? 66.07000 20.88300 -13.24000 1.000 29.67657 184 GLU B CA 1
ATOM 3464 C C . GLU B 1 185 ? 65.37200 19.58900 -12.84300 1.000 29.30865 184 GLU B C 1
ATOM 3465 O O . GLU B 1 185 ? 65.00700 19.40000 -11.67400 1.000 28.67766 184 GLU B O 1
ATOM 3471 N N . PRO B 1 186 ? 65.17800 18.66500 -13.78900 1.000 31.50099 185 PRO B N 1
ATOM 3472 C CA . PRO B 1 186 ? 64.54600 17.38200 -13.44100 1.000 31.10025 185 PRO B CA 1
ATOM 3473 C C . PRO B 1 186 ? 65.41900 16.47700 -12.58300 1.000 33.00629 185 PRO B C 1
ATOM 3474 O O . PRO B 1 186 ? 64.92600 15.44400 -12.11300 1.000 31.85464 185 PRO B O 1
ATOM 3478 N N . ASP B 1 187 ? 66.68700 16.82700 -12.35900 1.000 33.85286 186 ASP B N 1
ATOM 3479 C CA . ASP B 1 187 ? 67.60000 16.00000 -11.58100 1.000 34.05849 186 ASP B CA 1
ATOM 3480 C C . ASP B 1 187 ? 67.90500 16.57100 -10.20200 1.000 34.92284 186 ASP B C 1
ATOM 3481 O O . ASP B 1 187 ? 68.62700 15.93100 -9.43100 1.000 38.67181 186 ASP B O 1
ATOM 3486 N N . ASN B 1 188 ? 67.38300 17.75000 -9.87300 1.000 30.25384 187 ASN B N 1
ATOM 3487 C CA . ASN B 1 188 ? 67.62900 18.38600 -8.57900 1.000 31.67576 187 ASN B CA 1
ATOM 3488 C C . ASN B 1 188 ? 66.95400 17.56500 -7.48700 1.000 33.26057 187 ASN B C 1
ATOM 3489 O O . ASN B 1 188 ? 65.73700 17.63500 -7.30500 1.000 33.96106 187 ASN B O 1
ATOM 3494 N N . ALA B 1 189 ? 67.75200 16.79500 -6.74000 1.000 32.34536 188 ALA B N 1
ATOM 3495 C CA . ALA B 1 189 ? 67.19600 15.90200 -5.72700 1.000 31.28585 188 ALA B CA 1
ATOM 3496 C C . ALA B 1 189 ? 66.43800 16.67400 -4.65300 1.000 28.61353 188 ALA B C 1
ATOM 3497 O O . ALA B 1 189 ? 65.36200 16.24800 -4.21600 1.000 30.07907 188 ALA B O 1
ATOM 3499 N N . ALA B 1 190 ? 66.98200 17.81200 -4.21400 1.000 28.34670 189 ALA B N 1
ATOM 3500 C CA . ALA B 1 190 ? 66.29000 18.61700 -3.21300 1.000 30.30045 189 ALA B CA 1
ATOM 3501 C C . ALA B 1 190 ? 64.98500 19.18400 -3.75400 1.000 29.73517 189 ALA B C 1
ATOM 3502 O O . ALA B 1 190 ? 64.00900 19.31400 -3.00400 1.000 27.39447 189 ALA B O 1
ATOM 3504 N N . LEU B 1 191 ? 64.94400 19.52100 -5.04500 1.000 29.88950 190 LEU B N 1
ATOM 3505 C CA . LEU B 1 191 ? 63.71700 20.02900 -5.64700 1.000 26.35285 190 LEU B CA 1
ATOM 3506 C C . LEU B 1 191 ? 62.72000 18.90600 -5.90400 1.000 29.49938 190 LEU B C 1
ATOM 3507 O O . LEU B 1 191 ? 61.51000 19.09500 -5.73300 1.000 26.89962 190 LEU B O 1
ATOM 3512 N N . ARG B 1 192 ? 63.20900 17.73100 -6.31000 1.000 29.85079 191 ARG B N 1
ATOM 3513 C CA . ARG B 1 192 ? 62.32600 16.57900 -6.46100 1.000 31.64192 191 ARG B CA 1
ATOM 3514 C C . ARG B 1 192 ? 61.66600 16.22200 -5.13600 1.000 30.90187 191 ARG B C 1
ATOM 3515 O O . ARG B 1 192 ? 60.48900 15.84200 -5.10200 1.000 29.45597 191 ARG B O 1
ATOM 3523 N N . GLU B 1 193 ? 62.40300 16.35200 -4.03000 1.000 31.72488 192 GLU B N 1
ATOM 3524 C CA . GLU B 1 193 ? 61.82100 16.08800 -2.71900 1.000 33.21187 192 GLU B CA 1
ATOM 3525 C C . GLU B 1 193 ? 60.83800 17.18200 -2.31900 1.000 30.43106 192 GLU B C 1
ATOM 3526 O O . GLU B 1 193 ? 59.80400 16.90000 -1.70100 1.000 27.10109 192 GLU B O 1
ATOM 3532 N N . ARG B 1 194 ? 61.14300 18.43600 -2.66200 1.000 27.96919 193 ARG B N 1
ATOM 3533 C CA . ARG B 1 194 ? 60.25500 19.53500 -2.29800 1.000 28.51768 193 ARG B CA 1
ATOM 3534 C C . ARG B 1 194 ? 58.90400 19.40700 -2.98800 1.000 28.76012 193 ARG B C 1
ATOM 3535 O O . ARG B 1 194 ? 57.86200 19.68000 -2.38000 1.000 31.37762 193 ARG B O 1
ATOM 3543 N N . PHE B 1 195 ? 58.90000 18.99900 -4.26000 1.000 26.34919 194 PHE B N 1
ATOM 3544 C CA . PHE B 1 195 ? 57.63900 18.82200 -4.97200 1.000 28.43832 194 PHE B CA 1
ATOM 3545 C C . PHE B 1 195 ? 56.76800 17.77400 -4.29400 1.000 30.76534 194 PHE B C 1
ATOM 3546 O O . PHE B 1 195 ? 55.53900 17.90700 -4.25500 1.000 33.39923 194 PHE B O 1
ATOM 3554 N N . GLU B 1 196 ? 57.38600 16.71900 -3.75600 1.000 25.86348 195 GLU B N 1
ATOM 3555 C CA . GLU B 1 196 ? 56.62400 15.70600 -3.03500 1.000 26.97430 195 GLU B CA 1
ATOM 3556 C C . GLU B 1 196 ? 56.04100 16.26800 -1.74400 1.000 31.14155 195 GLU B C 1
ATOM 3557 O O . GLU B 1 196 ? 54.89500 15.96700 -1.39000 1.000 30.40228 195 GLU B O 1
ATOM 3563 N N . GLU B 1 197 ? 56.81600 17.08600 -1.02800 1.000 31.16008 196 GLU B N 1
ATOM 3564 C CA . GLU B 1 197 ? 56.32900 17.65900 0.22200 1.000 29.95704 196 GLU B CA 1
ATOM 3565 C C . GLU B 1 197 ? 55.20400 18.65700 -0.02600 1.000 29.49006 196 GLU B C 1
ATOM 3566 O O . GLU B 1 197 ? 54.19000 18.64700 0.68200 1.000 28.96832 196 GLU B O 1
ATOM 3572 N N . ALA B 1 198 ? 55.36100 19.52400 -1.02900 1.000 28.92311 197 ALA B N 1
ATOM 3573 C CA . ALA B 1 198 ? 54.31500 20.49600 -1.32900 1.000 32.89374 197 ALA B CA 1
ATOM 3574 C C . ALA B 1 198 ? 53.06200 19.82400 -1.87300 1.000 29.40534 197 ALA B C 1
ATOM 3575 O O . ALA B 1 198 ? 51.95100 20.32300 -1.66000 1.000 25.48816 197 ALA B O 1
ATOM 3577 N N . THR B 1 199 ? 53.21600 18.70000 -2.57900 1.000 28.54430 198 THR B N 1
ATOM 3578 C CA . THR B 1 199 ? 52.05000 17.94900 -3.03200 1.000 29.06080 198 THR B CA 1
ATOM 3579 C C . THR B 1 199 ? 51.24600 17.42600 -1.84800 1.000 31.78984 198 THR B C 1
ATOM 3580 O O . THR B 1 199 ? 50.01100 17.49600 -1.84400 1.000 29.68462 198 THR B O 1
ATOM 3584 N N . ARG B 1 200 ? 51.93300 16.91400 -0.82400 1.000 32.22353 199 ARG B N 1
ATOM 3585 C CA . ARG B 1 200 ? 51.23800 16.43400 0.36500 1.000 33.39011 199 ARG B CA 1
ATOM 3586 C C . ARG B 1 200 ? 50.58200 17.58300 1.12300 1.000 35.25777 199 ARG B C 1
ATOM 3587 O O . ARG B 1 200 ? 49.48000 17.42600 1.66500 1.000 34.75499 199 ARG B O 1
ATOM 3595 N N . LEU B 1 201 ? 51.23700 18.74600 1.16400 1.000 30.51741 200 LEU B N 1
ATOM 3596 C CA . LEU B 1 201 ? 50.68200 19.88900 1.88600 1.000 31.62509 200 LEU B CA 1
ATOM 3597 C C . LEU B 1 201 ? 49.36900 20.35000 1.26300 1.000 32.36665 200 LEU B C 1
ATOM 3598 O O . LEU B 1 201 ? 48.36500 20.52600 1.96200 1.000 30.15202 200 LEU B O 1
ATOM 3603 N N . ARG B 1 202 ? 49.35800 20.55300 -0.05700 1.000 32.07293 201 ARG B N 1
ATOM 3604 C CA . ARG B 1 202 ? 48.14200 21.01600 -0.71800 1.000 32.14791 201 ARG B CA 1
ATOM 3605 C C . ARG B 1 202 ? 47.06400 19.94000 -0.74000 1.000 32.69274 201 ARG B C 1
ATOM 3606 O O . ARG B 1 202 ? 45.87100 20.26400 -0.77400 1.000 33.49891 201 ARG B O 1
ATOM 3614 N N . GLU B 1 203 ? 47.45600 18.66200 -0.72700 1.000 34.19797 202 GLU B N 1
ATOM 3615 C CA . GLU B 1 203 ? 46.46800 17.59200 -0.64100 1.000 36.26983 202 GLU B CA 1
ATOM 3616 C C . GLU B 1 203 ? 45.70200 17.66000 0.67300 1.000 37.91909 202 GLU B C 1
ATOM 3617 O O . GLU B 1 203 ? 44.48900 17.42200 0.70800 1.000 42.16646 202 GLU B O 1
ATOM 3623 N N . ARG B 1 204 ? 46.39300 17.98300 1.76400 1.000 38.58299 203 ARG B N 1
ATOM 3624 C CA . ARG B 1 204 ? 45.75400 18.22200 3.05100 1.000 38.99015 203 ARG B CA 1
ATOM 3625 C C . ARG B 1 204 ? 45.24400 19.65200 3.19300 1.000 38.29545 203 ARG B C 1
ATOM 3626 O O . ARG B 1 204 ? 44.86400 20.05000 4.30000 1.000 38.23286 203 ARG B O 1
ATOM 3634 N N . ASP B 1 205 ? 45.23600 20.42000 2.09900 1.000 36.97091 204 ASP B N 1
ATOM 3635 C CA . ASP B 1 205 ? 44.78600 21.81400 2.08900 1.000 38.11123 204 ASP B CA 1
ATOM 3636 C C . ASP B 1 205 ? 45.59700 22.68300 3.04800 1.000 39.90648 204 ASP B C 1
ATOM 3637 O O . ASP B 1 205 ? 45.08700 23.66300 3.59800 1.000 42.49680 204 ASP B O 1
ATOM 3642 N N . ARG B 1 206 ? 46.86400 22.34200 3.25000 1.000 32.56479 205 ARG B N 1
ATOM 3643 C CA . ARG B 1 206 ? 47.72800 23.11400 4.12700 1.000 34.92848 205 ARG B CA 1
ATOM 3644 C C . ARG B 1 206 ? 48.53600 24.13300 3.32800 1.000 30.10850 205 ARG B C 1
ATOM 3645 O O . ARG B 1 206 ? 48.72700 24.00600 2.11600 1.000 30.19038 205 ARG B O 1
ATOM 3653 N N . ILE B 1 207 ? 49.00700 25.15700 4.03200 1.000 29.60635 206 ILE B N 1
ATOM 3654 C CA . ILE B 1 207 ? 49.75100 26.24600 3.40900 1.000 23.90684 206 ILE B CA 1
ATOM 3655 C C . ILE B 1 207 ? 51.21200 25.84400 3.25400 1.000 23.66758 206 ILE B C 1
ATOM 3656 O O . ILE B 1 207 ? 51.77300 25.11100 4.07600 1.000 25.45748 206 ILE B O 1
ATOM 3661 N N . THR B 1 208 ? 51.83300 26.31700 2.17700 1.000 24.86358 207 THR B N 1
ATOM 3662 C CA . THR B 1 208 ? 53.22800 26.02600 1.87800 1.000 25.28620 207 THR B CA 1
ATOM 3663 C C . THR B 1 208 ? 54.17100 27.14500 2.29500 1.000 26.43114 207 THR B C 1
ATOM 3664 O O . THR B 1 208 ? 55.37200 27.05500 2.02700 1.000 29.18240 207 THR B O 1
ATOM 3668 N N . LEU B 1 209 ? 53.66000 28.19400 2.93400 1.000 26.71373 208 LEU B N 1
ATOM 3669 C CA . LEU B 1 209 ? 54.45300 29.34500 3.32300 1.000 24.02215 208 LEU B CA 1
ATOM 3670 C C . LEU B 1 209 ? 54.42300 29.51600 4.83800 1.000 24.79726 208 LEU B C 1
ATOM 3671 O O . LEU B 1 209 ? 53.44500 29.13100 5.48600 1.000 25.93929 208 LEU B O 1
ATOM 3676 N N . PRO B 1 210 ? 55.47500 30.09600 5.43600 1.000 27.02151 209 PRO B N 1
ATOM 3677 C CA . PRO B 1 210 ? 56.67100 30.68200 4.81500 1.000 23.99097 209 PRO B CA 1
ATOM 3678 C C . PRO B 1 210 ? 57.72800 29.65900 4.42000 1.000 25.65730 209 PRO B C 1
ATOM 3679 O O . PRO B 1 210 ? 57.76900 28.54200 4.93000 1.000 27.11141 209 PRO B O 1
ATOM 3683 N N . SER B 1 211 ? 58.59600 30.04400 3.49400 1.000 25.81662 210 SER B N 1
ATOM 3684 C CA . SER B 1 211 ? 59.73500 29.24300 3.08000 1.000 24.68070 210 SER B CA 1
ATOM 3685 C C . SER B 1 211 ? 61.00200 29.75700 3.75400 1.000 25.20889 210 SER B C 1
ATOM 3686 O O . SER B 1 211 ? 60.99600 30.76800 4.45800 1.000 25.54951 210 SER B O 1
ATOM 3689 N N . GLU B 1 212 ? 62.09800 29.04000 3.53800 1.000 26.23478 211 GLU B N 1
ATOM 3690 C CA . GLU B 1 212 ? 63.41300 29.47500 3.97900 1.000 25.84838 211 GLU B CA 1
ATOM 3691 C C . GLU B 1 212 ? 64.26100 29.83600 2.76900 1.000 24.79651 211 GLU B C 1
ATOM 3692 O O . GLU B 1 212 ? 64.10300 29.26200 1.68700 1.000 24.86093 211 GLU B O 1
ATOM 3698 N N . ILE B 1 213 ? 65.15700 30.80700 2.95800 1.000 25.08823 212 ILE B N 1
ATOM 3699 C CA . ILE B 1 213 ? 66.06300 31.19600 1.88100 1.000 24.41043 212 ILE B CA 1
ATOM 3700 C C . ILE B 1 213 ? 66.92900 30.01400 1.46800 1.000 26.72159 212 ILE B C 1
ATOM 3701 O O . ILE B 1 213 ? 67.15200 29.77400 0.27400 1.000 26.01100 212 ILE B O 1
ATOM 3706 N N . SER B 1 214 ? 67.41700 29.24700 2.44800 1.000 24.20341 213 SER B N 1
ATOM 3707 C CA . SER B 1 214 ? 68.22300 28.06900 2.14500 1.000 26.01754 213 SER B CA 1
ATOM 3708 C C . SER B 1 214 ? 67.47500 27.11800 1.22000 1.000 23.10640 213 SER B C 1
ATOM 3709 O O . SER B 1 214 ? 68.03400 26.62300 0.23500 1.000 23.56565 213 SER B O 1
ATOM 3712 N N . LEU B 1 215 ? 66.20100 26.85700 1.51900 1.000 22.34207 214 LEU B N 1
ATOM 3713 C CA . LEU B 1 215 ? 65.39600 26.02300 0.63500 1.000 22.19086 214 LEU B CA 1
ATOM 3714 C C . LEU B 1 215 ? 65.23000 26.66700 -0.73500 1.000 27.53522 214 LEU B C 1
ATOM 3715 O O . LEU B 1 215 ? 65.16100 25.96100 -1.74800 1.000 27.96004 214 LEU B O 1
ATOM 3720 N N . GLU B 1 216 ? 65.17300 28.00000 -0.78900 1.000 23.18036 215 GLU B N 1
ATOM 3721 C CA . GLU B 1 216 ? 65.04600 28.67800 -2.07500 1.000 27.00484 215 GLU B CA 1
ATOM 3722 C C . GLU B 1 216 ? 66.35300 28.63000 -2.85600 1.000 25.95268 215 GLU B C 1
ATOM 3723 O O . GLU B 1 216 ? 66.34400 28.45100 -4.07900 1.000 24.92180 215 GLU B O 1
ATOM 3729 N N . LEU B 1 217 ? 67.48800 28.77900 -2.17000 1.000 26.11318 216 LEU B N 1
ATOM 3730 C CA . LEU B 1 217 ? 68.77300 28.73600 -2.86000 1.000 27.60564 216 LEU B CA 1
ATOM 3731 C C . LEU B 1 217 ? 69.00800 27.38900 -3.53200 1.000 26.07865 216 LEU B C 1
ATOM 3732 O O . LEU B 1 217 ? 69.73700 27.31100 -4.52800 1.000 26.25206 216 LEU B O 1
ATOM 3737 N N . SER B 1 218 ? 68.39100 26.32600 -3.01900 1.000 26.69015 217 SER B N 1
ATOM 3738 C CA . SER B 1 218 ? 68.65100 24.97500 -3.49500 1.000 30.27173 217 SER B CA 1
ATOM 3739 C C . SER B 1 218 ? 67.57600 24.43400 -4.43000 1.000 27.04718 217 SER B C 1
ATOM 3740 O O . SER B 1 218 ? 67.79000 23.38200 -5.04200 1.000 28.32538 217 SER B O 1
ATOM 3743 N N . THR B 1 219 ? 66.43200 25.11100 -4.56100 1.000 27.00626 218 THR B N 1
ATOM 3744 C CA . THR B 1 219 ? 65.35100 24.62900 -5.41800 1.000 28.53969 218 THR B CA 1
ATOM 3745 C C . THR B 1 219 ? 64.77300 25.67400 -6.36400 1.000 26.85591 218 THR B C 1
ATOM 3746 O O . THR B 1 219 ? 64.18300 25.28700 -7.37900 1.000 28.89212 218 THR B O 1
ATOM 3750 N N . ASN B 1 220 ? 64.91200 26.96500 -6.07700 1.000 28.87015 219 ASN B N 1
ATOM 3751 C CA . ASN B 1 220 ? 64.31200 28.00300 -6.91400 1.000 24.90989 219 ASN B CA 1
ATOM 3752 C C . ASN B 1 220 ? 65.14500 28.20200 -8.17500 1.000 26.36171 219 ASN B C 1
ATOM 3753 O O . ASN B 1 220 ? 66.32200 28.56500 -8.07500 1.000 26.46986 219 ASN B O 1
ATOM 3758 N N . PRO B 1 221 ? 64.57800 28.00000 -9.37000 1.000 26.39645 220 PRO B N 1
ATOM 3759 C CA . PRO B 1 221 ? 65.39300 28.14500 -10.59100 1.000 28.03065 220 PRO B CA 1
ATOM 3760 C C . PRO B 1 221 ? 65.88800 29.56100 -10.82000 1.000 27.96963 220 PRO B C 1
ATOM 3761 O O . PRO B 1 221 ? 67.02900 29.75100 -11.26200 1.000 27.18543 220 PRO B O 1
ATOM 3765 N N . PHE B 1 222 ? 65.06000 30.56700 -10.53000 1.000 26.53949 221 PHE B N 1
ATOM 3766 C CA . PHE B 1 222 ? 65.46600 31.95100 -10.74500 1.000 27.30316 221 PHE B CA 1
ATOM 3767 C C . PHE B 1 222 ? 66.55200 32.39400 -9.77400 1.000 29.52455 221 PHE B C 1
ATOM 3768 O O . PHE B 1 222 ? 67.21100 33.40900 -10.02300 1.000 29.19356 221 PHE B O 1
ATOM 3776 N N . LEU B 1 223 ? 66.75200 31.66200 -8.68000 1.000 28.77612 222 LEU B N 1
ATOM 3777 C CA . LEU B 1 223 ? 67.86000 31.90300 -7.76600 1.000 25.86936 222 LEU B CA 1
ATOM 3778 C C . LEU B 1 223 ? 69.06400 31.02100 -8.06400 1.000 27.77375 222 LEU B C 1
ATOM 3779 O O . LEU B 1 223 ? 70.04100 31.05100 -7.31000 1.000 33.84723 222 LEU B O 1
ATOM 3784 N N . ARG B 1 224 ? 69.01600 30.23600 -9.14000 1.000 29.00045 223 ARG B N 1
ATOM 3785 C CA . ARG B 1 224 ? 70.08800 29.31800 -9.50400 1.000 29.85094 223 ARG B CA 1
ATOM 3786 C C . ARG B 1 224 ? 70.61200 29.60200 -10.90800 1.000 28.38322 223 ARG B C 1
ATOM 3787 O O . ARG B 1 224 ? 71.15300 28.71300 -11.56900 1.000 25.43934 223 ARG B O 1
ATOM 3795 N N . VAL B 1 225 ? 70.46900 30.85000 -11.36600 1.000 30.25815 224 VAL B N 1
ATOM 3796 C CA . VAL B 1 225 ? 70.83500 31.21200 -12.73100 1.000 29.13056 224 VAL B CA 1
ATOM 3797 C C . VAL B 1 225 ? 72.32800 31.06400 -12.98500 1.000 33.09556 224 VAL B C 1
ATOM 3798 O O . VAL B 1 225 ? 72.75700 31.02600 -14.14300 1.000 37.66450 224 VAL B O 1
ATOM 3802 N N . SER B 1 226 ? 73.13600 30.98300 -11.93100 1.000 34.56222 225 SER B N 1
ATOM 3803 C CA . SER B 1 226 ? 74.57100 30.78500 -12.06800 1.000 32.26724 225 SER B CA 1
ATOM 3804 C C . SER B 1 226 ? 74.98100 29.32500 -11.92100 1.000 34.10789 225 SER B C 1
ATOM 3805 O O . SER B 1 226 ? 76.17200 29.01700 -12.03000 1.000 33.42254 225 SER B O 1
ATOM 3808 N N . GLU B 1 227 ? 74.02900 28.42600 -11.67900 1.000 36.41743 226 GLU B N 1
ATOM 3809 C CA . GLU B 1 227 ? 74.32600 27.00400 -11.56200 1.000 37.55854 226 GLU B CA 1
ATOM 3810 C C . GLU B 1 227 ? 74.50400 26.37900 -12.93800 1.000 38.92671 226 GLU B C 1
ATOM 3811 O O . GLU B 1 227 ? 73.71400 26.62700 -13.85200 1.000 37.12178 226 GLU B O 1
ATOM 3817 N N . ASN B 1 228 ? 75.53600 25.53600 -13.06500 1.000 39.96905 227 ASN B N 1
ATOM 3818 C CA . ASN B 1 228 ? 75.89500 24.95900 -14.35900 1.000 42.71283 227 ASN B CA 1
ATOM 3819 C C . ASN B 1 228 ? 74.70500 24.29200 -15.04200 1.000 39.87625 227 ASN B C 1
ATOM 3820 O O . ASN B 1 228 ? 74.51300 24.44100 -16.25500 1.000 34.04286 227 ASN B O 1
ATOM 3825 N N . SER B 1 229 ? 73.89300 23.55500 -14.27900 1.000 39.04667 228 SER B N 1
ATOM 3826 C CA . SER B 1 229 ? 72.76000 22.85200 -14.87200 1.000 37.80248 228 SER B CA 1
ATOM 3827 C C . SER B 1 229 ? 71.71700 23.82800 -15.40600 1.000 38.33692 228 SER B C 1
ATOM 3828 O O . SER B 1 229 ? 71.11400 23.58500 -16.45800 1.000 36.82531 228 SER B O 1
ATOM 3831 N N . VAL B 1 230 ? 71.49600 24.93700 -14.69900 1.000 33.62360 229 VAL B N 1
ATOM 3832 C CA . VAL B 1 230 ? 70.47400 25.88900 -15.12100 1.000 34.35223 229 VAL B CA 1
ATOM 3833 C C . VAL B 1 230 ? 70.93400 26.66900 -16.34800 1.000 39.68047 229 VAL B C 1
ATOM 3834 O O . VAL B 1 230 ? 70.15200 26.89900 -17.27800 1.000 38.27303 229 VAL B O 1
ATOM 3838 N N . LYS B 1 231 ? 72.20400 27.09400 -16.37100 1.000 37.66783 230 LYS B N 1
ATOM 3839 C CA . LYS B 1 231 ? 72.72200 27.79200 -17.54600 1.000 35.96712 230 LYS B CA 1
ATOM 3840 C C . LYS B 1 231 ? 72.57900 26.93800 -18.79900 1.000 38.01509 230 LYS B C 1
ATOM 3841 O O . LYS B 1 231 ? 72.24600 27.45100 -19.87400 1.000 36.56882 230 LYS B O 1
ATOM 3847 N N . LYS B 1 232 ? 72.82600 25.63300 -18.67700 1.000 39.13960 231 LYS B N 1
ATOM 3848 C CA . LYS B 1 232 ? 72.67100 24.73600 -19.81700 1.000 40.57157 231 LYS B CA 1
ATOM 3849 C C . LYS B 1 232 ? 71.24400 24.77800 -20.34900 1.000 38.58774 231 LYS B C 1
ATOM 3850 O O . LYS B 1 232 ? 71.01400 25.11700 -21.51400 1.000 40.32236 231 LYS B O 1
ATOM 3856 N N . LYS B 1 233 ? 70.26800 24.46700 -19.48800 1.000 38.10340 232 LYS B N 1
ATOM 3857 C CA . LYS B 1 233 ? 68.87200 24.40900 -19.91700 1.000 41.13462 232 LYS B CA 1
ATOM 3858 C C . LYS B 1 233 ? 68.42600 25.71600 -20.56300 1.000 39.42509 232 LYS B C 1
ATOM 3859 O O . LYS B 1 233 ? 67.67000 25.70500 -21.54200 1.000 39.66190 232 LYS B O 1
ATOM 3865 N N . ALA B 1 234 ? 68.88400 26.85300 -20.03300 1.000 34.54952 233 ALA B N 1
ATOM 3866 C CA . ALA B 1 234 ? 68.54300 28.13400 -20.64100 1.000 37.98305 233 ALA B CA 1
ATOM 3867 C C . ALA B 1 234 ? 69.14700 28.27200 -22.03200 1.000 40.36140 233 ALA B C 1
ATOM 3868 O O . ALA B 1 234 ? 68.54600 28.90200 -22.91100 1.000 37.35788 233 ALA B O 1
ATOM 3870 N N . ASP B 1 235 ? 70.32400 27.68400 -22.25400 1.000 41.25634 234 ASP B N 1
ATOM 3871 C CA . ASP B 1 235 ? 70.97700 27.78700 -23.55400 1.000 39.13889 234 ASP B CA 1
ATOM 3872 C C . ASP B 1 235 ? 70.32300 26.88100 -24.59300 1.000 40.02286 234 ASP B C 1
ATOM 3873 O O . ASP B 1 235 ? 70.14000 27.29200 -25.74400 1.000 39.34622 234 ASP B O 1
ATOM 3878 N N . GLN B 1 236 ? 69.96600 25.65000 -24.21100 1.000 40.53452 235 GLN B N 1
ATOM 3879 C CA . GLN B 1 236 ? 69.33500 24.73800 -25.16400 1.000 41.15197 235 GLN B CA 1
ATOM 3880 C C . GLN B 1 236 ? 67.95800 25.23800 -25.58100 1.000 39.36228 235 GLN B C 1
ATOM 3881 O O . GLN B 1 236 ? 67.57900 25.12500 -26.75300 1.000 40.28256 235 GLN B O 1
ATOM 3887 N N . ARG B 1 237 ? 67.19600 25.79600 -24.63900 1.000 37.18464 236 ARG B N 1
ATOM 3888 C CA . ARG B 1 237 ? 65.85500 26.27000 -24.96100 1.000 38.84784 236 ARG B CA 1
ATOM 3889 C C . ARG B 1 237 ? 65.90400 27.53900 -25.80300 1.000 42.95802 236 ARG B C 1
ATOM 3890 O O . ARG B 1 237 ? 65.16200 27.66800 -26.78400 1.000 42.34237 236 ARG B O 1
ATOM 3898 N N . SER B 1 238 ? 66.77900 28.48200 -25.44600 1.000 42.47716 237 SER B N 1
ATOM 3899 C CA . SER B 1 238 ? 66.84700 29.75400 -26.15300 1.000 36.37147 237 SER B CA 1
ATOM 3900 C C . SER B 1 238 ? 67.67700 29.68400 -27.42700 1.000 37.65484 237 SER B C 1
ATOM 3901 O O . SER B 1 238 ? 67.53100 30.55500 -28.29100 1.000 39.97639 237 SER B O 1
ATOM 3904 N N . GLY B 1 239 ? 68.53800 28.67900 -27.56700 1.000 40.80654 238 GLY B N 1
ATOM 3905 C CA . GLY B 1 239 ? 69.39500 28.60700 -28.73300 1.000 37.11126 238 GLY B CA 1
ATOM 3906 C C . GLY B 1 239 ? 70.48700 29.64800 -28.77100 1.000 39.92206 238 GLY B C 1
ATOM 3907 O O . GLY B 1 239 ? 71.00600 29.95100 -29.84900 1.000 40.19904 238 GLY B O 1
ATOM 3908 N N . GLN B 1 240 ? 70.84600 30.21500 -27.62200 1.000 37.73473 239 GLN B N 1
ATOM 3909 C CA . GLN B 1 240 ? 71.89900 31.21300 -27.51400 1.000 41.25932 239 GLN B CA 1
ATOM 3910 C C . GLN B 1 240 ? 72.84100 30.82500 -26.38300 1.000 46.22097 239 GLN B C 1
ATOM 3911 O O . GLN B 1 240 ? 72.58000 29.89500 -25.61500 1.000 46.57615 239 GLN B O 1
ATOM 3917 N N . GLN B 1 241 ? 73.94900 31.55200 -26.28100 1.000 50.94914 240 GLN B N 1
ATOM 3918 C CA . GLN B 1 241 ? 74.89200 31.40000 -25.17600 1.000 48.99825 240 GLN B CA 1
ATOM 3919 C C . GLN B 1 241 ? 74.74800 32.62800 -24.28300 1.000 45.14478 240 GLN B C 1
ATOM 3920 O O . GLN B 1 241 ? 75.28500 33.69700 -24.58800 1.000 48.13886 240 GLN B O 1
ATOM 3926 N N . ASN B 1 242 ? 74.01600 32.47200 -23.18300 1.000 41.34247 241 ASN B N 1
ATOM 3927 C CA . ASN B 1 242 ? 73.78400 33.56300 -22.24300 1.000 42.72055 241 ASN B CA 1
ATOM 3928 C C . ASN B 1 242 ? 74.99500 33.68900 -21.32600 1.000 42.65986 241 ASN B C 1
ATOM 3929 O O . ASN B 1 242 ? 75.20000 32.85700 -20.43600 1.000 39.91285 241 ASN B O 1
ATOM 3934 N N . ARG B 1 243 ? 75.79600 34.73100 -21.53700 1.000 40.52512 242 ARG B N 1
ATOM 3935 C CA . ARG B 1 243 ? 77.07600 34.88800 -20.85800 1.000 43.33660 242 ARG B CA 1
ATOM 3936 C C . ARG B 1 243 ? 76.96600 35.56900 -19.49800 1.000 40.95846 242 ARG B C 1
ATOM 3937 O O . ARG B 1 243 ? 77.98300 35.70100 -18.80900 1.000 48.12669 242 ARG B O 1
ATOM 3945 N N . THR B 1 244 ? 75.78100 36.00700 -19.09800 1.000 38.87743 243 THR B N 1
ATOM 3946 C CA . THR B 1 244 ? 75.55800 36.64700 -17.81200 1.000 39.88709 243 THR B CA 1
ATOM 3947 C C . THR B 1 244 ? 74.34000 36.02900 -17.14700 1.000 39.31527 243 THR B C 1
ATOM 3948 O O . THR B 1 244 ? 73.46700 35.47600 -17.82400 1.000 38.42505 243 THR B O 1
ATOM 3952 N N . PRO B 1 245 ? 74.25300 36.09600 -15.81400 1.000 38.57014 244 PRO B N 1
ATOM 3953 C CA . PRO B 1 245 ? 73.06100 35.55300 -15.14200 1.000 34.22108 244 PRO B CA 1
ATOM 3954 C C . PRO B 1 245 ? 71.78800 36.31000 -15.47600 1.000 33.57848 244 PRO B C 1
ATOM 3955 O O . PRO B 1 245 ? 70.70200 35.71900 -15.42600 1.000 35.81207 244 PRO B O 1
ATOM 3959 N N . GLU B 1 246 ? 71.88500 37.59900 -15.81100 1.000 36.61094 245 GLU B N 1
ATOM 3960 C CA . GLU B 1 246 ? 70.69600 38.35500 -16.19400 1.000 34.15567 245 GLU B CA 1
ATOM 3961 C C . GLU B 1 246 ? 70.05600 37.77000 -17.44600 1.000 33.20487 245 GLU B C 1
ATOM 3962 O O . GLU B 1 246 ? 68.82600 37.68500 -17.54300 1.000 34.33291 245 GLU B O 1
ATOM 3968 N N . GLU B 1 247 ? 70.87600 37.35900 -18.41600 1.000 33.18511 246 GLU B N 1
ATOM 3969 C CA . GLU B 1 247 ? 70.33900 36.75000 -19.62700 1.000 35.44186 246 GLU B CA 1
ATOM 3970 C C . GLU B 1 247 ? 69.78100 35.36100 -19.34300 1.000 33.18218 246 GLU B C 1
ATOM 3971 O O . GLU B 1 247 ? 68.72500 34.99100 -19.87100 1.000 31.39465 246 GLU B O 1
ATOM 3977 N N . VAL B 1 248 ? 70.47900 34.57600 -18.51600 1.000 31.05196 247 VAL B N 1
ATOM 3978 C CA . VAL B 1 248 ? 69.96500 33.26600 -18.12500 1.000 31.40125 247 VAL B CA 1
ATOM 3979 C C . VAL B 1 248 ? 68.62500 33.41500 -17.42100 1.000 29.77230 247 VAL B C 1
ATOM 3980 O O . VAL B 1 248 ? 67.67800 32.66300 -17.68600 1.000 28.74878 247 VAL B O 1
ATOM 3984 N N . PHE B 1 249 ? 68.52100 34.39300 -16.51900 1.000 29.78418 248 PHE B N 1
ATOM 3985 C CA . PHE B 1 249 ? 67.24900 34.64700 -15.85400 1.000 29.64734 248 PHE B CA 1
ATOM 3986 C C . PHE B 1 249 ? 66.17600 35.05800 -16.85400 1.000 27.30256 248 PHE B C 1
ATOM 3987 O O . PHE B 1 249 ? 65.03400 34.59000 -16.77600 1.000 26.19898 248 PHE B O 1
ATOM 3995 N N . ALA B 1 250 ? 66.52500 35.94300 -17.79300 1.000 25.65984 249 ALA B N 1
ATOM 3996 C CA . ALA B 1 250 ? 65.54600 36.43900 -18.75600 1.000 31.97149 249 ALA B CA 1
ATOM 3997 C C . ALA B 1 250 ? 64.94500 35.30200 -19.57200 1.000 26.62011 249 ALA B C 1
ATOM 3998 O O . ALA B 1 250 ? 63.74200 35.30300 -19.85900 1.000 26.43048 249 ALA B O 1
ATOM 4000 N N . VAL B 1 251 ? 65.76600 34.32300 -19.95300 1.000 27.67956 250 VAL B N 1
ATOM 4001 C CA . VAL B 1 251 ? 65.25200 33.16400 -20.67600 1.000 30.52230 250 VAL B CA 1
ATOM 4002 C C . VAL B 1 251 ? 64.29500 32.37100 -19.79500 1.000 26.14183 250 VAL B C 1
ATOM 4003 O O . VAL B 1 251 ? 63.23900 31.91600 -20.25200 1.000 29.09872 250 VAL B O 1
ATOM 4007 N N . LEU B 1 252 ? 64.64000 32.20900 -18.51500 1.000 28.57378 251 LEU B N 1
ATOM 4008 C CA . LEU B 1 252 ? 63.79900 31.43600 -17.60500 1.000 28.65103 251 LEU B CA 1
ATOM 4009 C C . LEU B 1 252 ? 62.45200 32.11200 -17.37900 1.000 28.76453 251 LEU B C 1
ATOM 4010 O O . LEU B 1 252 ? 61.41200 31.44300 -17.36200 1.000 26.51934 251 LEU B O 1
ATOM 4015 N N . ARG B 1 253 ? 62.45200 33.43400 -17.19700 1.000 28.79648 252 ARG B N 1
ATOM 4016 C CA . ARG B 1 253 ? 61.21000 34.14200 -16.90400 1.000 29.08610 252 ARG B CA 1
ATOM 4017 C C . ARG B 1 253 ? 60.26200 34.10700 -18.09700 1.000 29.71954 252 ARG B C 1
ATOM 4018 O O . ARG B 1 253 ? 59.06700 33.82700 -17.94500 1.000 27.90604 252 ARG B O 1
ATOM 4026 N N . ALA B 1 254 ? 60.78100 34.38300 -19.29800 1.000 30.06409 253 ALA B N 1
ATOM 4027 C CA . ALA B 1 254 ? 59.95000 34.30400 -20.49500 1.000 28.04403 253 ALA B CA 1
ATOM 4028 C C . ALA B 1 254 ? 59.48500 32.87800 -20.75800 1.000 32.30992 253 ALA B C 1
ATOM 4029 O O . ALA B 1 254 ? 58.38800 32.67000 -21.29100 1.000 31.83426 253 ALA B O 1
ATOM 4031 N N . TRP B 1 255 ? 60.30600 31.88900 -20.39600 1.000 29.82276 254 TRP B N 1
ATOM 4032 C CA . TRP B 1 255 ? 59.89700 30.49400 -20.51700 1.000 29.36728 254 TRP B CA 1
ATOM 4033 C C . TRP B 1 255 ? 58.69900 30.20200 -19.62200 1.000 32.35667 254 TRP B C 1
ATOM 4034 O O . TRP B 1 255 ? 57.70100 29.62500 -20.07000 1.000 32.15494 254 TRP B O 1
ATOM 4045 N N . LYS B 1 256 ? 58.77400 30.60800 -18.35100 1.000 31.08421 255 LYS B N 1
ATOM 4046 C CA . LYS B 1 256 ? 57.66900 30.35300 -17.43400 1.000 30.49041 255 LYS B CA 1
ATOM 4047 C C . LYS B 1 256 ? 56.42800 31.15100 -17.80900 1.000 32.73342 255 LYS B C 1
ATOM 4048 O O . LYS B 1 256 ? 55.30700 30.72900 -17.49900 1.000 31.88875 255 LYS B O 1
ATOM 4054 N N . ASP B 1 257 ? 56.60300 32.30200 -18.46500 1.000 30.76530 256 ASP B N 1
ATOM 4055 C CA . ASP B 1 257 ? 55.45600 33.05300 -18.96300 1.000 32.80280 256 ASP B CA 1
ATOM 4056 C C . ASP B 1 257 ? 54.61600 32.19600 -19.90200 1.000 34.22871 256 ASP B C 1
ATOM 4057 O O . ASP B 1 257 ? 53.38300 32.17000 -19.80600 1.000 35.16404 256 ASP B O 1
ATOM 4062 N N . GLN B 1 258 ? 55.27100 31.47800 -20.81100 1.000 37.45649 257 GLN B N 1
ATOM 4063 C CA . GLN B 1 258 ? 54.59900 30.60400 -21.76200 1.000 38.04832 257 GLN B CA 1
ATOM 4064 C C . GLN B 1 258 ? 54.34100 29.20800 -21.21100 1.000 37.57837 257 GLN B C 1
ATOM 4065 O O . GLN B 1 258 ? 53.69600 28.40300 -21.89000 1.000 37.40202 257 GLN B O 1
ATOM 4071 N N . PHE B 1 259 ? 54.82500 28.90100 -20.01000 1.000 34.48477 258 PHE B N 1
ATOM 4072 C CA . PHE B 1 259 ? 54.67800 27.56200 -19.44700 1.000 31.93331 258 PHE B CA 1
ATOM 4073 C C . PHE B 1 259 ? 53.22500 27.24700 -19.11400 1.000 34.77013 258 PHE B C 1
ATOM 4074 O O . PHE B 1 259 ? 52.76300 26.12300 -19.31500 1.000 36.56813 258 PHE B O 1
ATOM 4083 N N . GLY C 1 1 ? 95.71300 45.72200 33.50600 1.000 42.35727 0 GLY C N 1
ATOM 4084 C CA . GLY C 1 1 ? 95.02800 46.71300 32.69700 1.000 40.10281 0 GLY C CA 1
ATOM 4085 C C . GLY C 1 1 ? 93.51800 46.61100 32.79800 1.000 56.37304 0 GLY C C 1
ATOM 4086 O O . GLY C 1 1 ? 92.94600 45.53500 32.62600 1.000 56.24084 0 GLY C O 1
ATOM 4087 N N . MET C 1 2 ? 92.87100 47.73900 33.07700 1.000 56.15680 1 MET C N 1
ATOM 4088 C CA . MET C 1 2 ? 91.42500 47.75900 33.23900 1.000 50.34000 1 MET C CA 1
ATOM 4089 C C . MET C 1 2 ? 90.72600 47.70400 31.88700 1.000 48.87706 1 MET C C 1
ATOM 4090 O O . MET C 1 2 ? 91.21700 48.23100 30.88600 1.000 47.83117 1 MET C O 1
ATOM 4095 N N . ILE C 1 3 ? 89.56500 47.05500 31.87100 1.000 40.80382 2 ILE C N 1
ATOM 4096 C CA . ILE C 1 3 ? 88.81800 46.79800 30.64600 1.000 36.20424 2 ILE C CA 1
ATOM 4097 C C . ILE C 1 3 ? 87.39400 47.30300 30.82800 1.000 36.78406 2 ILE C C 1
ATOM 4098 O O . ILE C 1 3 ? 86.67800 46.84100 31.72500 1.000 36.78230 2 ILE C O 1
ATOM 4103 N N . GLN C 1 4 ? 86.98600 48.24300 29.98000 1.000 31.13562 3 GLN C N 1
ATOM 4104 C CA . GLN C 1 4 ? 85.60700 48.70500 29.91900 1.000 34.12194 3 GLN C CA 1
ATOM 4105 C C . GLN C 1 4 ? 84.87200 47.94800 28.82000 1.000 31.66526 3 GLN C C 1
ATOM 4106 O O . GLN C 1 4 ? 85.40400 47.75500 27.72300 1.000 28.73006 3 GLN C O 1
ATOM 4112 N N . ILE C 1 5 ? 83.65100 47.51200 29.12100 1.000 31.77515 4 ILE C N 1
ATOM 4113 C CA . ILE C 1 5 ? 82.86100 46.68500 28.21500 1.000 31.15747 4 ILE C CA 1
ATOM 4114 C C . ILE C 1 5 ? 81.57200 47.42400 27.88500 1.000 26.38725 4 ILE C C 1
ATOM 4115 O O . ILE C 1 5 ? 80.77700 47.72800 28.78400 1.000 25.77151 4 ILE C O 1
ATOM 4120 N N . ASP C 1 6 ? 81.36200 47.70400 26.60000 1.000 23.46031 5 ASP C N 1
ATOM 4121 C CA . ASP C 1 6 ? 80.16000 48.37200 26.12600 1.000 23.26680 5 ASP C CA 1
ATOM 4122 C C . ASP C 1 6 ? 79.52100 47.54700 25.01600 1.000 24.82135 5 ASP C C 1
ATOM 4123 O O . ASP C 1 6 ? 80.17400 46.72600 24.36600 1.000 24.84276 5 ASP C O 1
ATOM 4128 N N . ALA C 1 7 ? 78.23000 47.78100 24.80100 1.000 20.31061 6 ALA C N 1
ATOM 4129 C CA . ALA C 1 7 ? 77.43600 47.02000 23.84500 1.000 24.55126 6 ALA C CA 1
ATOM 4130 C C . ALA C 1 7 ? 77.14900 47.87800 22.62000 1.000 24.75295 6 ALA C C 1
ATOM 4131 O O . ALA C 1 7 ? 76.59300 48.97500 22.74100 1.000 26.05458 6 ALA C O 1
ATOM 4133 N N . LEU C 1 8 ? 77.52700 47.37400 21.44500 1.000 23.29525 7 LEU C N 1
ATOM 4134 C CA . LEU C 1 8 ? 77.15900 47.99800 20.18500 1.000 23.75793 7 LEU C CA 1
ATOM 4135 C C . LEU C 1 8 ? 75.97600 47.24100 19.60000 1.000 23.09619 7 LEU C C 1
ATOM 4136 O O . LEU C 1 8 ? 76.14500 46.09100 19.16800 1.000 23.33505 7 LEU C O 1
ATOM 4141 N N . PRO C 1 9 ? 74.77800 47.82000 19.56900 1.000 21.03062 8 PRO C N 1
ATOM 4142 C CA . PRO C 1 9 ? 73.60400 47.06100 19.12500 1.000 23.71335 8 PRO C CA 1
ATOM 4143 C C . PRO C 1 9 ? 73.61400 46.81000 17.62600 1.000 19.02934 8 PRO C C 1
ATOM 4144 O O . PRO C 1 9 ? 74.20700 47.55800 16.84600 1.000 19.20008 8 PRO C O 1
ATOM 4148 N N . ALA C 1 10 ? 72.93800 45.73300 17.23100 1.000 21.76204 9 ALA C N 1
ATOM 4149 C CA . ALA C 1 10 ? 72.80300 45.37200 15.82800 1.000 22.01541 9 ALA C CA 1
ATOM 4150 C C . ALA C 1 10 ? 71.51000 44.59400 15.64400 1.000 23.12343 9 ALA C C 1
ATOM 4151 O O . ALA C 1 10 ? 70.98700 43.99200 16.58600 1.000 24.20418 9 ALA C O 1
ATOM 4153 N N . PHE C 1 11 ? 71.00000 44.61700 14.41300 1.000 22.55867 10 PHE C N 1
ATOM 4154 C CA . PHE C 1 11 ? 69.76900 43.91300 14.01600 1.000 19.27560 10 PHE C CA 1
ATOM 4155 C C . PHE C 1 11 ? 68.63600 44.39900 14.92000 1.000 19.95197 10 PHE C C 1
ATOM 4156 O O . PHE C 1 11 ? 68.51200 45.61600 15.13700 1.000 21.31731 10 PHE C O 1
ATOM 4164 N N . ASN C 1 12 ? 67.80000 43.51400 15.46100 1.000 20.09247 11 ASN C N 1
ATOM 4165 C CA . ASN C 1 12 ? 66.68400 43.92300 16.30600 1.000 23.84398 11 ASN C CA 1
ATOM 4166 C C . ASN C 1 12 ? 67.03400 43.89300 17.78700 1.000 26.08305 11 ASN C C 1
ATOM 4167 O O . ASN C 1 12 ? 66.59900 44.76700 18.54300 1.000 26.60039 11 ASN C O 1
ATOM 4172 N N . ASP C 1 13 ? 67.81600 42.89400 18.21700 1.000 26.82815 12 ASP C N 1
ATOM 4173 C CA . ASP C 1 13 ? 68.11100 42.74900 19.63800 1.000 25.47741 12 ASP C CA 1
ATOM 4174 C C . ASP C 1 13 ? 69.51100 42.19800 19.89500 1.000 27.30414 12 ASP C C 1
ATOM 4175 O O . ASP C 1 13 ? 69.77800 41.72900 21.00900 1.000 25.90727 12 ASP C O 1
ATOM 4180 N N . ASN C 1 14 ? 70.40400 42.23200 18.91000 1.000 23.52160 13 ASN C N 1
ATOM 4181 C CA . ASN C 1 14 ? 71.76400 41.76000 19.10400 1.000 25.22505 13 ASN C CA 1
ATOM 4182 C C . ASN C 1 14 ? 72.61100 42.82700 19.78600 1.000 26.40576 13 ASN C C 1
ATOM 4183 O O . ASN C 1 14 ? 72.37100 44.03000 19.64200 1.000 22.20272 13 ASN C O 1
ATOM 4188 N N . TYR C 1 15 ? 73.60900 42.37000 20.53800 1.000 24.12623 14 TYR C N 1
ATOM 4189 C CA . TYR C 1 15 ? 74.62100 43.24000 21.11700 1.000 23.24038 14 TYR C CA 1
ATOM 4190 C C . TYR C 1 15 ? 75.99000 42.71700 20.71700 1.000 22.52558 14 TYR C C 1
ATOM 4191 O O . TYR C 1 15 ? 76.28400 41.53200 20.90700 1.000 24.13230 14 TYR C O 1
ATOM 4200 N N . ILE C 1 16 ? 76.81300 43.59100 20.15100 1.000 24.19246 15 ILE C N 1
ATOM 4201 C CA . ILE C 1 16 ? 78.20300 43.28000 19.84500 1.000 23.60084 15 ILE C CA 1
ATOM 4202 C C . ILE C 1 16 ? 79.03100 43.86000 20.98400 1.000 24.86582 15 ILE C C 1
ATOM 4203 O O . ILE C 1 16 ? 79.28100 45.06800 21.03700 1.000 24.04822 15 ILE C O 1
ATOM 4208 N N . TRP C 1 17 ? 79.44400 43.00100 21.91200 1.000 24.39164 16 TRP C N 1
ATOM 4209 C CA . TRP C 1 17 ? 80.17800 43.46100 23.08200 1.000 23.87677 16 TRP C CA 1
ATOM 4210 C C . TRP C 1 17 ? 81.54900 43.98200 22.67500 1.000 24.13998 16 TRP C C 1
ATOM 4211 O O . TRP C 1 17 ? 82.29600 43.30900 21.95800 1.000 23.37311 16 TRP C O 1
ATOM 4222 N N . LEU C 1 18 ? 81.87300 45.18700 23.13200 1.000 23.89654 17 LEU C N 1
ATOM 4223 C CA . LEU C 1 18 ? 83.11100 45.87000 22.77500 1.000 24.47473 17 LEU C CA 1
ATOM 4224 C C . LEU C 1 18 ? 83.97600 45.99000 24.02400 1.000 24.95846 17 LEU C C 1
ATOM 4225 O O . LEU C 1 18 ? 83.66000 46.76300 24.93400 1.000 24.75642 17 LEU C O 1
ATOM 4230 N N . LEU C 1 19 ? 85.06200 45.22300 24.06500 1.000 23.69010 18 LEU C N 1
ATOM 4231 C CA . LEU C 1 19 ? 86.00600 45.26600 25.17300 1.000 24.03307 18 LEU C CA 1
ATOM 4232 C C . LEU C 1 19 ? 87.07800 46.30300 24.86900 1.000 23.09029 18 LEU C C 1
ATOM 4233 O O . LEU C 1 19 ? 87.71500 46.24900 23.81300 1.000 19.78237 18 LEU C O 1
ATOM 4238 N N . GLN C 1 20 ? 87.27600 47.24400 25.79000 1.000 26.37097 19 GLN C N 1
ATOM 4239 C CA . GLN C 1 20 ? 88.14300 48.39300 25.56200 1.000 29.10413 19 GLN C CA 1
ATOM 4240 C C . GLN C 1 20 ? 89.22400 48.46800 26.63100 1.000 29.47005 19 GLN C C 1
ATOM 4241 O O . GLN C 1 20 ? 88.92200 48.46400 27.82900 1.000 28.71662 19 GLN C O 1
ATOM 4247 N N . ASP C 1 21 ? 90.47900 48.54200 26.19000 1.000 31.32515 20 ASP C N 1
ATOM 4248 C CA . ASP C 1 21 ? 91.63800 48.76700 27.05200 1.000 28.90205 20 ASP C CA 1
ATOM 4249 C C . ASP C 1 21 ? 92.12300 50.18500 26.76300 1.000 30.38017 20 ASP C C 1
ATOM 4250 O O . ASP C 1 21 ? 92.85700 50.41100 25.79700 1.000 31.83140 20 ASP C O 1
ATOM 4255 N N . ALA C 1 22 ? 91.71900 51.13600 27.60800 1.000 27.58288 21 ALA C N 1
ATOM 4256 C CA . ALA C 1 22 ? 92.02300 52.54100 27.35900 1.000 26.22629 21 ALA C CA 1
ATOM 4257 C C . ALA C 1 22 ? 93.51200 52.85000 27.44700 1.000 33.08749 21 ALA C C 1
ATOM 4258 O O . ALA C 1 22 ? 93.95500 53.85500 26.88000 1.000 32.49439 21 ALA C O 1
ATOM 4260 N N . THR C 1 23 ? 94.29200 52.02000 28.14200 1.000 37.11642 22 THR C N 1
ATOM 4261 C CA . THR C 1 23 ? 95.72100 52.28600 28.28400 1.000 32.12751 22 THR C CA 1
ATOM 4262 C C . THR C 1 23 ? 96.44500 52.12000 26.95300 1.000 35.25904 22 THR C C 1
ATOM 4263 O O . THR C 1 23 ? 97.07400 53.05800 26.45100 1.000 39.37029 22 THR C O 1
ATOM 4267 N N . SER C 1 24 ? 96.36900 50.92700 26.36700 1.000 35.20661 23 SER C N 1
ATOM 4268 C CA . SER C 1 24 ? 96.96600 50.65900 25.06700 1.000 32.57455 23 SER C CA 1
ATOM 4269 C C . SER C 1 24 ? 96.04300 51.01500 23.90900 1.000 35.78152 23 SER C C 1
ATOM 4270 O O . SER C 1 24 ? 96.45900 50.90900 22.75000 1.000 31.15110 23 SER C O 1
ATOM 4273 N N . ARG C 1 25 ? 94.80800 51.43000 24.19800 1.000 32.43211 24 ARG C N 1
ATOM 4274 C CA . ARG C 1 25 ? 93.82700 51.79500 23.17500 1.000 31.36267 24 ARG C CA 1
ATOM 4275 C C . ARG C 1 25 ? 93.62800 50.66300 22.17000 1.000 33.34177 24 ARG C C 1
ATOM 4276 O O . ARG C 1 25 ? 93.46800 50.88600 20.96800 1.000 32.72761 24 ARG C O 1
ATOM 4284 N N . ARG C 1 26 ? 93.64200 49.43300 22.67200 1.000 34.03007 25 ARG C N 1
ATOM 4285 C CA . ARG C 1 26 ? 93.32600 48.25000 21.88700 1.000 31.31954 25 ARG C CA 1
ATOM 4286 C C . ARG C 1 26 ? 91.97300 47.71100 22.32800 1.000 30.51664 25 ARG C C 1
ATOM 4287 O O . ARG C 1 26 ? 91.63500 47.75400 23.51600 1.000 29.07588 25 ARG C O 1
ATOM 4295 N N . CYS C 1 27 ? 91.19700 47.20900 21.37100 1.000 27.59380 26 CYS C N 1
ATOM 4296 C CA . CYS C 1 27 ? 89.84700 46.74900 21.64800 1.000 27.04145 26 CYS C CA 1
ATOM 4297 C C . CYS C 1 27 ? 89.60200 45.39100 21.00500 1.000 26.53447 26 CYS C C 1
ATOM 4298 O O . CYS C 1 27 ? 90.34400 44.95000 20.12300 1.000 27.78488 26 CYS C O 1
ATOM 4301 N N . ALA C 1 28 ? 88.54500 44.73100 21.47400 1.000 26.37799 27 ALA C N 1
ATOM 4302 C CA . ALA C 1 28 ? 88.11400 43.44400 20.94900 1.000 24.86668 27 ALA C CA 1
ATOM 4303 C C . ALA C 1 28 ? 86.59100 43.41200 20.92200 1.000 23.35047 27 ALA C C 1
ATOM 4304 O O . ALA C 1 28 ? 85.92400 44.13600 21.66500 1.000 23.60727 27 ALA C O 1
ATOM 4306 N N . VAL C 1 29 ? 86.04400 42.56200 20.05500 1.000 22.11513 28 VAL C N 1
ATOM 4307 C CA . VAL C 1 29 ? 84.60200 42.45300 19.87600 1.000 24.80145 28 VAL C CA 1
ATOM 4308 C C . VAL C 1 29 ? 84.19300 40.98900 19.96800 1.000 23.91165 28 VAL C C 1
ATOM 4309 O O . VAL C 1 29 ? 84.95600 40.08600 19.61000 1.000 22.09041 28 VAL C O 1
ATOM 4313 N N . VAL C 1 30 ? 82.97200 40.76200 20.44600 1.000 21.74723 29 VAL C N 1
ATOM 4314 C CA . VAL C 1 30 ? 82.42000 39.42700 20.62900 1.000 22.16088 29 VAL C CA 1
ATOM 4315 C C . VAL C 1 30 ? 81.20100 39.28400 19.73000 1.000 21.94140 29 VAL C C 1
ATOM 4316 O O . VAL C 1 30 ? 80.26300 40.08600 19.82000 1.000 23.81115 29 VAL C O 1
ATOM 4320 N N . ASP C 1 31 ? 81.22100 38.27000 18.86600 1.000 22.66929 30 ASP C N 1
ATOM 4321 C CA . ASP C 1 31 ? 80.08400 37.91100 18.02500 1.000 22.62249 30 ASP C CA 1
ATOM 4322 C C . ASP C 1 31 ? 79.60200 39.07300 17.15100 1.000 25.05989 30 ASP C C 1
ATOM 4323 O O . ASP C 1 31 ? 78.45200 39.50900 17.27000 1.000 25.68446 30 ASP C O 1
ATOM 4328 N N . PRO C 1 32 ? 80.45200 39.59400 16.25500 1.000 22.65737 31 PRO C N 1
ATOM 4329 C CA . PRO C 1 32 ? 80.01100 40.68700 15.37900 1.000 23.65065 31 PRO C CA 1
ATOM 4330 C C . PRO C 1 32 ? 79.23900 40.17900 14.17000 1.000 25.88087 31 PRO C C 1
ATOM 4331 O O . PRO C 1 32 ? 79.81300 39.95100 13.09900 1.000 25.46937 31 PRO C O 1
ATOM 4335 N N . GLY C 1 33 ? 77.92900 39.98600 14.33900 1.000 24.04199 32 GLY C N 1
ATOM 4336 C CA . GLY C 1 33 ? 77.10500 39.55200 13.22500 1.000 24.21649 32 GLY C CA 1
ATOM 4337 C C . GLY C 1 33 ? 76.96400 40.60600 12.14800 1.000 23.66264 32 GLY C C 1
ATOM 4338 O O . GLY C 1 33 ? 76.73300 40.27800 10.98100 1.000 23.89688 32 GLY C O 1
ATOM 4339 N N . ASP C 1 34 ? 77.09500 41.87600 12.52000 1.000 21.72338 33 ASP C N 1
ATOM 4340 C CA . ASP C 1 34 ? 77.08800 42.98900 11.58000 1.000 27.01285 33 ASP C CA 1
ATOM 4341 C C . ASP C 1 34 ? 78.40600 43.73200 11.72700 1.000 25.63209 33 ASP C C 1
ATOM 4342 O O . ASP C 1 34 ? 78.70800 44.25600 12.80500 1.000 29.39529 33 ASP C O 1
ATOM 4347 N N . ALA C 1 35 ? 79.19500 43.76600 10.65200 1.000 22.05377 34 ALA C N 1
ATOM 4348 C CA . ALA C 1 35 ? 80.46800 44.47400 10.69500 1.000 29.22288 34 ALA C CA 1
ATOM 4349 C C . ALA C 1 35 ? 80.28800 45.98600 10.71600 1.000 32.28808 34 ALA C C 1
ATOM 4350 O O . ALA C 1 35 ? 81.22100 46.70300 11.09500 1.000 31.66200 34 ALA C O 1
ATOM 4352 N N . LYS C 1 36 ? 79.10700 46.48200 10.33500 1.000 30.16912 35 LYS C N 1
ATOM 4353 C CA . LYS C 1 36 ? 78.93600 47.92500 10.16900 1.000 29.85262 35 LYS C CA 1
ATOM 4354 C C . LYS C 1 36 ? 79.01900 48.68600 11.48800 1.000 31.00079 35 LYS C C 1
ATOM 4355 O O . LYS C 1 36 ? 79.73800 49.70000 11.54300 1.000 27.15118 35 LYS C O 1
ATOM 4361 N N . PRO C 1 37 ? 78.32800 48.29100 12.56700 1.000 28.10634 36 PRO C N 1
ATOM 4362 C CA . PRO C 1 37 ? 78.43800 49.07600 13.80800 1.000 25.29988 36 PRO C CA 1
ATOM 4363 C C . PRO C 1 37 ? 79.82900 49.06000 14.41600 1.000 27.59917 36 PRO C C 1
ATOM 4364 O O . PRO C 1 37 ? 80.19100 50.00200 15.13100 1.000 27.25191 36 PRO C O 1
ATOM 4368 N N . VAL C 1 38 ? 80.62300 48.02100 14.15700 1.000 25.41826 37 VAL C N 1
ATOM 4369 C CA . VAL C 1 38 ? 81.99500 48.00700 14.65000 1.000 24.34424 37 VAL C CA 1
ATOM 4370 C C . VAL C 1 38 ? 82.87000 48.93800 13.82100 1.000 25.49454 37 VAL C C 1
ATOM 4371 O O . VAL C 1 38 ? 83.69400 49.68200 14.36600 1.000 25.11699 37 VAL C O 1
ATOM 4375 N N . GLU C 1 39 ? 82.70200 48.91900 12.49600 1.000 24.98275 38 GLU C N 1
ATOM 4376 C CA . GLU C 1 39 ? 83.48000 49.80800 11.63800 1.000 28.45268 38 GLU C CA 1
ATOM 4377 C C . GLU C 1 39 ? 83.17100 51.27000 11.93200 1.000 26.79693 38 GLU C C 1
ATOM 4378 O O . GLU C 1 39 ? 84.06500 52.12400 11.87900 1.000 26.53293 38 GLU C O 1
ATOM 4384 N N . ALA C 1 40 ? 81.90900 51.58000 12.24000 1.000 21.90989 39 ALA C N 1
ATOM 4385 C CA . ALA C 1 40 ? 81.54600 52.95300 12.57600 1.000 23.16531 39 ALA C CA 1
ATOM 4386 C C . ALA C 1 40 ? 82.21400 53.39600 13.87200 1.000 25.53279 39 ALA C C 1
ATOM 4387 O O . ALA C 1 40 ? 82.69700 54.53000 13.97200 1.000 27.10765 39 ALA C O 1
ATOM 4389 N N . TRP C 1 41 ? 82.25300 52.51600 14.87600 1.000 23.20133 40 TRP C N 1
ATOM 4390 C CA . TRP C 1 41 ? 82.95700 52.84500 16.10900 1.000 25.56774 40 TRP C CA 1
ATOM 4391 C C . TRP C 1 41 ? 84.45400 52.98200 15.86600 1.000 26.00628 40 TRP C C 1
ATOM 4392 O O . TRP C 1 41 ? 85.10100 53.87100 16.43300 1.000 29.08802 40 TRP C O 1
ATOM 4403 N N . LEU C 1 42 ? 85.02200 52.10900 15.03200 1.000 24.87343 41 LEU C N 1
ATOM 4404 C CA . LEU C 1 42 ? 86.44700 52.19800 14.72700 1.000 27.77903 41 LEU C CA 1
ATOM 4405 C C . LEU C 1 42 ? 86.76600 53.47400 13.96000 1.000 26.83874 41 LEU C C 1
ATOM 4406 O O . LEU C 1 42 ? 87.81500 54.09100 14.17800 1.000 25.18420 41 LEU C O 1
ATOM 4411 N N . ALA C 1 43 ? 85.87200 53.88200 13.05700 1.000 24.33442 42 ALA C N 1
ATOM 4412 C CA . ALA C 1 43 ? 86.08300 55.11900 12.31400 1.000 24.32690 42 ALA C CA 1
ATOM 4413 C C . ALA C 1 43 ? 86.10500 56.32300 13.24400 1.000 24.00498 42 ALA C C 1
ATOM 4414 O O . ALA C 1 43 ? 86.93800 57.22400 13.08800 1.000 23.96638 42 ALA C O 1
ATOM 4416 N N . ALA C 1 44 ? 85.19800 56.35500 14.22100 1.000 26.59932 43 ALA C N 1
ATOM 4417 C CA . ALA C 1 44 ? 85.13000 57.44900 15.18100 1.000 27.36097 43 ALA C CA 1
ATOM 4418 C C . ALA C 1 44 ? 86.19600 57.35600 16.26400 1.000 24.98082 43 ALA C C 1
ATOM 4419 O O . ALA C 1 44 ? 86.26000 58.24200 17.12200 1.000 28.50850 43 ALA C O 1
ATOM 4421 N N . HIS C 1 45 ? 87.02500 56.31400 16.25000 1.000 24.80128 44 HIS C N 1
ATOM 4422 C CA . HIS C 1 45 ? 88.14600 56.17100 17.17900 1.000 28.59199 44 HIS C CA 1
ATOM 4423 C C . HIS C 1 45 ? 89.38700 55.76900 16.39100 1.000 29.83379 44 HIS C C 1
ATOM 4424 O O . HIS C 1 45 ? 89.85900 54.62900 16.48300 1.000 24.64131 44 HIS C O 1
ATOM 4431 N N . PRO C 1 46 ? 89.94600 56.69400 15.60200 1.000 27.97186 45 PRO C N 1
ATOM 4432 C CA . PRO C 1 46 ? 91.09500 56.33500 14.75500 1.000 30.42179 45 PRO C CA 1
ATOM 4433 C C . PRO C 1 46 ? 92.35200 56.00100 15.53900 1.000 34.61664 45 PRO C C 1
ATOM 4434 O O . PRO C 1 46 ? 93.26400 55.38000 14.97900 1.000 33.18581 45 PRO C O 1
ATOM 4438 N N . ASP C 1 47 ? 92.43100 56.38800 16.81000 1.000 30.81161 46 ASP C N 1
ATOM 4439 C CA . ASP C 1 47 ? 93.56900 56.06500 17.65700 1.000 30.98007 46 ASP C CA 1
ATOM 4440 C C . ASP C 1 47 ? 93.44300 54.69400 18.31100 1.000 31.34700 46 ASP C C 1
ATOM 4441 O O . ASP C 1 47 ? 94.26700 54.35000 19.16500 1.000 34.44634 46 ASP C O 1
ATOM 4446 N N . TRP C 1 48 ? 92.43900 53.91000 17.93100 1.000 29.39344 47 TRP C N 1
ATOM 4447 C CA . TRP C 1 48 ? 92.21200 52.58400 18.48400 1.000 27.28012 47 TRP C CA 1
ATOM 4448 C C . TRP C 1 48 ? 92.40600 51.52600 17.40500 1.000 28.71122 47 TRP C C 1
ATOM 4449 O O . TRP C 1 48 ? 92.22300 51.79000 16.21300 1.000 28.33661 47 TRP C O 1
ATOM 4460 N N . ARG C 1 49 ? 92.78100 50.32300 17.83600 1.000 31.19524 48 ARG C N 1
ATOM 4461 C CA . ARG C 1 49 ? 92.93600 49.18300 16.94500 1.000 30.27654 48 ARG C CA 1
ATOM 4462 C C . ARG C 1 49 ? 92.17500 47.98800 17.50000 1.000 29.50375 48 ARG C C 1
ATOM 4463 O O . ARG C 1 49 ? 92.04600 47.82000 18.71600 1.000 28.25688 48 ARG C O 1
ATOM 4471 N N . LEU C 1 50 ? 91.67200 47.15700 16.59100 1.000 30.68777 49 LEU C N 1
ATOM 4472 C CA . LEU C 1 50 ? 90.96100 45.93900 16.95500 1.000 28.68637 49 LEU C CA 1
ATOM 4473 C C . LEU C 1 50 ? 91.94700 44.77700 16.98400 1.000 29.65981 49 LEU C C 1
ATOM 4474 O O . LEU C 1 50 ? 92.55500 44.44700 15.95900 1.000 26.23006 49 LEU C O 1
ATOM 4479 N N . SER C 1 51 ? 92.10400 44.15900 18.15500 1.000 28.70337 50 SER C N 1
ATOM 4480 C CA . SER C 1 51 ? 93.06400 43.07500 18.31700 1.000 25.13111 50 SER C CA 1
ATOM 4481 C C . SER C 1 51 ? 92.44800 41.70800 18.03600 1.000 23.92332 50 SER C C 1
ATOM 4482 O O . SER C 1 51 ? 93.02300 40.90900 17.29100 1.000 23.32977 50 SER C O 1
ATOM 4485 N N . ASP C 1 52 ? 91.28900 41.42200 18.62300 1.000 22.18932 51 ASP C N 1
ATOM 4486 C CA . ASP C 1 52 ? 90.72700 40.08100 18.58200 1.000 23.66836 51 ASP C CA 1
ATOM 4487 C C . ASP C 1 52 ? 89.23800 40.13800 18.27200 1.000 25.43026 51 ASP C C 1
ATOM 4488 O O . ASP C 1 52 ? 88.55200 41.11000 18.59900 1.000 23.73913 51 ASP C O 1
ATOM 4493 N N . ILE C 1 53 ? 88.74900 39.07400 17.64000 1.000 25.86353 52 ILE C N 1
ATOM 4494 C CA . ILE C 1 53 ? 87.33100 38.87900 17.35900 1.000 23.20585 52 ILE C CA 1
ATOM 4495 C C . ILE C 1 53 ? 86.93900 37.54400 17.97800 1.000 26.46157 52 ILE C C 1
ATOM 4496 O O . ILE C 1 53 ? 87.41600 36.48700 17.54400 1.000 24.96191 52 ILE C O 1
ATOM 4501 N N . LEU C 1 54 ? 86.07800 37.58800 18.99000 1.000 29.40407 53 LEU C N 1
ATOM 4502 C CA . LEU C 1 54 ? 85.67100 36.39900 19.72900 1.000 26.83255 53 LEU C CA 1
ATOM 4503 C C . LEU C 1 54 ? 84.29500 35.94800 19.25500 1.000 26.32792 53 LEU C C 1
ATOM 4504 O O . LEU C 1 54 ? 83.35500 36.74800 19.21200 1.000 26.03306 53 LEU C O 1
ATOM 4509 N N . VAL C 1 55 ? 84.17900 34.67000 18.90600 1.000 25.38307 54 VAL C N 1
ATOM 4510 C CA . VAL C 1 55 ? 82.95300 34.10700 18.35400 1.000 23.74747 54 VAL C CA 1
ATOM 4511 C C . VAL C 1 55 ? 82.51800 32.94500 19.23400 1.000 27.16371 54 VAL C C 1
ATOM 4512 O O . VAL C 1 55 ? 83.34200 32.09900 19.60300 1.000 28.61625 54 VAL C O 1
ATOM 4516 N N . THR C 1 56 ? 81.22600 32.90200 19.56800 1.000 23.48743 55 THR C N 1
ATOM 4517 C CA . THR C 1 56 ? 80.68200 31.86100 20.43300 1.000 24.61259 55 THR C CA 1
ATOM 4518 C C . THR C 1 56 ? 79.99800 30.73300 19.67000 1.000 27.76426 55 THR C C 1
ATOM 4519 O O . THR C 1 56 ? 80.14000 29.56700 20.05400 1.000 28.23852 55 THR C O 1
ATOM 4523 N N . HIS C 1 57 ? 79.25500 31.03600 18.60700 1.000 26.96466 56 HIS C N 1
ATOM 4524 C CA . HIS C 1 57 ? 78.65300 29.98700 17.79300 1.000 26.66060 56 HIS C CA 1
ATOM 4525 C C . HIS C 1 57 ? 78.40500 30.52100 16.38700 1.000 27.80544 56 HIS C C 1
ATOM 4526 O O . HIS C 1 57 ? 78.58700 31.70800 16.10700 1.000 31.47672 56 HIS C O 1
ATOM 4533 N N . HIS C 1 58 ? 77.98100 29.61700 15.50400 1.000 28.56081 57 HIS C N 1
ATOM 4534 C CA . HIS C 1 58 ? 78.08800 29.79300 14.06000 1.000 30.89592 57 HIS C CA 1
ATOM 4535 C C . HIS C 1 58 ? 76.88600 30.47800 13.41800 1.000 29.26299 57 HIS C C 1
ATOM 4536 O O . HIS C 1 58 ? 76.76200 30.44000 12.19000 1.000 27.78350 57 HIS C O 1
ATOM 4543 N N . HIS C 1 59 ? 76.00500 31.09800 14.19400 1.000 28.60167 58 HIS C N 1
ATOM 4544 C CA . HIS C 1 59 ? 74.80200 31.67200 13.60900 1.000 25.98700 58 HIS C CA 1
ATOM 4545 C C . HIS C 1 59 ? 75.10300 32.99900 12.92000 1.000 28.55842 58 HIS C C 1
ATOM 4546 O O . HIS C 1 59 ? 76.05900 33.70200 13.26300 1.000 29.39478 58 HIS C O 1
ATOM 4553 N N . HIS C 1 60 ? 74.26400 33.33200 11.93200 1.000 25.01097 59 HIS C N 1
ATOM 4554 C CA . HIS C 1 60 ? 74.51400 34.49600 11.08600 1.000 26.49163 59 HIS C CA 1
ATOM 4555 C C . HIS C 1 60 ? 74.65300 35.77300 11.90600 1.000 24.25063 59 HIS C C 1
ATOM 4556 O O . HIS C 1 60 ? 75.48300 36.63300 11.58900 1.000 24.28508 59 HIS C O 1
ATOM 4563 N N . ASP C 1 61 ? 73.85600 35.91300 12.96500 1.000 21.20082 60 ASP C N 1
ATOM 4564 C CA . ASP C 1 61 ? 73.86500 37.12700 13.77300 1.000 25.90320 60 ASP C CA 1
ATOM 4565 C C . ASP C 1 61 ? 75.08200 37.22800 14.68300 1.000 24.71267 60 ASP C C 1
ATOM 4566 O O . ASP C 1 61 ? 75.18200 38.19200 15.44900 1.000 27.05155 60 ASP C O 1
ATOM 4571 N N . HIS C 1 62 ? 76.00800 36.27000 14.61300 1.000 24.34238 61 HIS C N 1
ATOM 4572 C CA . HIS C 1 62 ? 77.23600 36.31600 15.38900 1.000 26.16067 61 HIS C CA 1
ATOM 4573 C C . HIS C 1 62 ? 78.49800 36.24800 14.54600 1.000 26.75664 61 HIS C C 1
ATOM 4574 O O . HIS C 1 62 ? 79.57400 36.57400 15.05900 1.000 27.73862 61 HIS C O 1
ATOM 4581 N N . VAL C 1 63 ? 78.40400 35.84300 13.27700 1.000 21.80356 62 VAL C N 1
ATOM 4582 C CA . VAL C 1 63 ? 79.57200 35.70900 12.41500 1.000 21.96503 62 VAL C CA 1
ATOM 4583 C C . VAL C 1 63 ? 79.43600 36.47800 11.11200 1.000 23.84534 62 VAL C C 1
ATOM 4584 O O . VAL C 1 63 ? 80.35900 36.45200 10.29600 1.000 23.62797 62 VAL C O 1
ATOM 4588 N N . GLY C 1 64 ? 78.31500 37.16800 10.88500 1.000 25.97470 63 GLY C N 1
ATOM 4589 C CA . GLY C 1 64 ? 78.09000 37.80400 9.59800 1.000 21.12380 63 GLY C CA 1
ATOM 4590 C C . GLY C 1 64 ? 79.12600 38.85200 9.24300 1.000 24.86273 63 GLY C C 1
ATOM 4591 O O . GLY C 1 64 ? 79.39000 39.09400 8.06200 1.000 23.91409 63 GLY C O 1
ATOM 4592 N N . GLY C 1 65 ? 79.73000 39.48500 10.24800 1.000 23.78284 64 GLY C N 1
ATOM 4593 C CA . GLY C 1 65 ? 80.73300 40.50600 10.01900 1.000 21.90435 64 GLY C CA 1
ATOM 4594 C C . GLY C 1 65 ? 82.14600 40.13900 10.41100 1.000 27.11378 64 GLY C C 1
ATOM 4595 O O . GLY C 1 65 ? 83.00300 41.03100 10.47400 1.000 26.13387 64 GLY C O 1
ATOM 4596 N N . VAL C 1 66 ? 82.43500 38.86300 10.66700 1.000 24.83499 65 VAL C N 1
ATOM 4597 C CA . VAL C 1 66 ? 83.76100 38.48400 11.14700 1.000 26.82336 65 VAL C CA 1
ATOM 4598 C C . VAL C 1 66 ? 84.79900 38.63400 10.04000 1.000 26.98387 65 VAL C C 1
ATOM 4599 O O . VAL C 1 66 ? 85.85200 39.25300 10.23400 1.000 27.31890 65 VAL C O 1
ATOM 4603 N N . ALA C 1 67 ? 84.51700 38.07200 8.86100 1.000 24.53149 66 ALA C N 1
ATOM 4604 C CA . ALA C 1 67 ? 85.49400 38.10100 7.77600 1.000 26.47879 66 ALA C CA 1
ATOM 4605 C C . ALA C 1 67 ? 85.80900 39.52800 7.34500 1.000 28.28386 66 ALA C C 1
ATOM 4606 O O . ALA C 1 67 ? 86.97500 39.87000 7.11400 1.000 27.32743 66 ALA C O 1
ATOM 4608 N N . ALA C 1 68 ? 84.78500 40.37700 7.23700 1.000 29.11356 67 ALA C N 1
ATOM 4609 C CA . ALA C 1 68 ? 85.01500 41.75600 6.81800 1.000 28.99767 67 ALA C CA 1
ATOM 4610 C C . ALA C 1 68 ? 85.80900 42.53000 7.86400 1.000 31.80055 67 ALA C C 1
ATOM 4611 O O . ALA C 1 68 ? 86.68200 43.33500 7.51700 1.000 32.69429 67 ALA C O 1
ATOM 4613 N N . LEU C 1 69 ? 85.52400 42.30300 9.14800 1.000 29.37616 68 LEU C N 1
ATOM 4614 C CA . LEU C 1 69 ? 86.26000 42.99900 10.19900 1.000 28.14572 68 LEU C CA 1
ATOM 4615 C C . LEU C 1 69 ? 87.70900 42.53500 10.26000 1.000 31.29652 68 LEU C C 1
ATOM 4616 O O . LEU C 1 69 ? 88.62200 43.35200 10.43400 1.000 32.41771 68 LEU C O 1
ATOM 4621 N N . LYS C 1 70 ? 87.94100 41.22700 10.12500 1.000 29.45869 69 LYS C N 1
ATOM 4622 C CA . LYS C 1 70 ? 89.31000 40.72300 10.14100 1.000 31.35158 69 LYS C CA 1
ATOM 4623 C C . LYS C 1 70 ? 90.09600 41.23700 8.94300 1.000 32.77106 69 LYS C C 1
ATOM 4624 O O . LYS C 1 70 ? 91.26900 41.60900 9.07300 1.000 34.16164 69 LYS C O 1
ATOM 4630 N N . GLU C 1 71 ? 89.46700 41.27200 7.76700 1.000 29.37965 70 GLU C N 1
ATOM 4631 C CA . GLU C 1 71 ? 90.14700 41.80200 6.59000 1.000 34.55785 70 GLU C CA 1
ATOM 4632 C C . GLU C 1 71 ? 90.45000 43.28600 6.74200 1.000 34.40569 70 GLU C C 1
ATOM 4633 O O . GLU C 1 71 ? 91.46900 43.76800 6.23400 1.000 34.93256 70 GLU C O 1
ATOM 4639 N N . LEU C 1 72 ? 89.59400 44.02200 7.45100 1.000 29.97717 71 LEU C N 1
ATOM 4640 C CA . LEU C 1 72 ? 89.81000 45.45400 7.61500 1.000 32.10449 71 LEU C CA 1
ATOM 4641 C C . LEU C 1 72 ? 90.88800 45.75100 8.65200 1.000 30.56181 71 LEU C C 1
ATOM 4642 O O . LEU C 1 72 ? 91.73400 46.62600 8.43300 1.000 29.36416 71 LEU C O 1
ATOM 4647 N N . THR C 1 73 ? 90.88400 45.03300 9.77800 1.000 31.33689 72 THR C N 1
ATOM 4648 C CA . THR C 1 73 ? 91.76000 45.35200 10.89700 1.000 29.18652 72 THR C CA 1
ATOM 4649 C C . THR C 1 73 ? 92.91700 44.38200 11.08800 1.000 29.32231 72 THR C C 1
ATOM 4650 O O . THR C 1 73 ? 93.88700 44.73600 11.76600 1.000 26.48855 72 THR C O 1
ATOM 4654 N N . GLY C 1 74 ? 92.84800 43.18200 10.51900 1.000 31.57099 73 GLY C N 1
ATOM 4655 C CA . GLY C 1 74 ? 93.86300 42.18000 10.76800 1.000 28.55164 73 GLY C CA 1
ATOM 4656 C C . GLY C 1 74 ? 93.74400 41.47700 12.10100 1.000 28.19488 73 GLY C C 1
ATOM 4657 O O . GLY C 1 74 ? 94.69100 40.79900 12.51300 1.000 27.28313 73 GLY C O 1
ATOM 4658 N N . ALA C 1 75 ? 92.61000 41.61200 12.78200 1.000 27.98695 74 ALA C N 1
ATOM 4659 C CA . ALA C 1 75 ? 92.44300 41.04700 14.11000 1.000 26.85347 74 ALA C CA 1
ATOM 4660 C C . ALA C 1 75 ? 92.45600 39.52100 14.06300 1.000 27.95421 74 ALA C C 1
ATOM 4661 O O . ALA C 1 75 ? 92.28700 38.89800 13.01000 1.000 32.39465 74 ALA C O 1
ATOM 4663 N N . ARG C 1 76 ? 92.66600 38.92200 15.23200 1.000 26.61723 75 ARG C N 1
ATOM 4664 C CA . ARG C 1 76 ? 92.67700 37.47400 15.38100 1.000 27.54888 75 ARG C CA 1
ATOM 4665 C C . ARG C 1 76 ? 91.26600 36.98100 15.67600 1.000 24.72968 75 ARG C C 1
ATOM 4666 O O . ARG C 1 76 ? 90.57200 37.54300 16.52800 1.000 25.22803 75 ARG C O 1
ATOM 4674 N N . VAL C 1 77 ? 90.84700 35.93200 14.97600 1.000 23.83531 76 VAL C N 1
ATOM 4675 C CA . VAL C 1 77 ? 89.49500 35.39900 15.09700 1.000 26.36573 76 VAL C CA 1
ATOM 4676 C C . VAL C 1 77 ? 89.53700 34.14500 15.96000 1.000 24.38391 76 VAL C C 1
ATOM 4677 O O . VAL C 1 77 ? 90.21600 33.16800 15.62200 1.000 25.86477 76 VAL C O 1
ATOM 4681 N N . LEU C 1 78 ? 88.80600 34.17500 17.07100 1.000 27.42377 77 LEU C N 1
ATOM 4682 C CA . LEU C 1 78 ? 88.67800 33.04300 17.97900 1.000 26.36996 77 LEU C CA 1
ATOM 4683 C C . LEU C 1 78 ? 87.26700 32.48400 17.87000 1.000 29.61737 77 LEU C C 1
ATOM 4684 O O . LEU C 1 78 ? 86.29200 33.24300 17.90700 1.000 28.90143 77 LEU C O 1
ATOM 4689 N N . GLY C 1 79 ? 87.15700 31.16500 17.74000 1.000 27.69058 78 GLY C N 1
ATOM 4690 C CA . GLY C 1 79 ? 85.86700 30.54000 17.57600 1.000 25.51413 78 GLY C CA 1
ATOM 4691 C C . GLY C 1 79 ? 85.84400 29.09000 18.01000 1.000 31.10873 78 GLY C C 1
ATOM 4692 O O . GLY C 1 79 ? 86.87700 28.48700 18.31900 1.000 30.76266 78 GLY C O 1
ATOM 4693 N N . PRO C 1 80 ? 84.64700 28.50300 18.04300 1.000 33.18236 79 PRO C N 1
ATOM 4694 C CA . PRO C 1 80 ? 84.53100 27.08500 18.40100 1.000 32.77284 79 PRO C CA 1
ATOM 4695 C C . PRO C 1 80 ? 85.24400 26.19700 17.39400 1.000 32.09828 79 PRO C C 1
ATOM 4696 O O . PRO C 1 80 ? 85.37200 26.53100 16.21400 1.000 34.92756 79 PRO C O 1
ATOM 4700 N N . ALA C 1 81 ? 85.70500 25.04200 17.87600 1.000 33.91600 80 ALA C N 1
ATOM 4701 C CA . ALA C 1 81 ? 86.53000 24.16800 17.05200 1.000 36.88348 80 ALA C CA 1
ATOM 4702 C C . ALA C 1 81 ? 85.71300 23.34500 16.06400 1.000 39.98628 80 ALA C C 1
ATOM 4703 O O . ALA C 1 81 ? 86.20600 23.03100 14.97400 1.000 43.22787 80 ALA C O 1
ATOM 4705 N N . ASN C 1 82 ? 84.47900 22.98600 16.41100 1.000 35.14819 81 ASN C N 1
ATOM 4706 C CA . ASN C 1 82 ? 83.67000 22.07800 15.60400 1.000 38.54515 81 ASN C CA 1
ATOM 4707 C C . ASN C 1 82 ? 82.47000 22.78200 14.97900 1.000 39.82737 81 ASN C C 1
ATOM 4708 O O . ASN C 1 82 ? 81.37400 22.22300 14.89100 1.000 36.40679 81 ASN C O 1
ATOM 4713 N N . GLU C 1 83 ? 82.67000 24.02100 14.53700 1.000 37.60486 82 GLU C N 1
ATOM 4714 C CA . GLU C 1 83 ? 81.66700 24.76000 13.78800 1.000 35.59530 82 GLU C CA 1
ATOM 4715 C C . GLU C 1 83 ? 82.36600 25.56600 12.70500 1.000 37.59127 82 GLU C C 1
ATOM 4716 O O . GLU C 1 83 ? 83.54200 25.91700 12.83300 1.000 39.85271 82 GLU C O 1
ATOM 4722 N N . LYS C 1 84 ? 81.63500 25.85000 11.63200 1.000 36.20052 83 LYS C N 1
ATOM 4723 C CA . LYS C 1 84 ? 82.17300 26.64400 10.53100 1.000 33.03068 83 LYS C CA 1
ATOM 4724 C C . LYS C 1 84 ? 82.12400 28.11200 10.93300 1.000 32.19752 83 LYS C C 1
ATOM 4725 O O . LYS C 1 84 ? 81.06000 28.73500 10.93700 1.000 36.34123 83 LYS C O 1
ATOM 4731 N N . ILE C 1 85 ? 83.27700 28.66400 11.27900 1.000 31.90073 84 ILE C N 1
ATOM 4732 C CA . ILE C 1 85 ? 83.42100 30.06800 11.65600 1.000 29.72647 84 ILE C CA 1
ATOM 4733 C C . ILE C 1 85 ? 84.22400 30.76500 10.56600 1.000 29.35631 84 ILE C C 1
ATOM 4734 O O . ILE C 1 85 ? 85.32400 30.30700 10.23700 1.000 30.93715 84 ILE C O 1
ATOM 4739 N N . PRO C 1 86 ? 83.72300 31.85600 9.98600 1.000 30.06226 85 PRO C N 1
ATOM 4740 C CA . PRO C 1 86 ? 84.43200 32.48800 8.86300 1.000 28.22016 85 PRO C CA 1
ATOM 4741 C C . PRO C 1 86 ? 85.77100 33.06100 9.30600 1.000 29.43425 85 PRO C C 1
ATOM 4742 O O . PRO C 1 86 ? 85.85300 33.77900 10.30500 1.000 32.51340 85 PRO C O 1
ATOM 4746 N N . ALA C 1 87 ? 86.82100 32.72400 8.55200 1.000 29.74681 86 ALA C N 1
ATOM 4747 C CA . ALA C 1 87 ? 88.16100 33.28400 8.74700 1.000 26.72536 86 ALA C CA 1
ATOM 4748 C C . ALA C 1 87 ? 88.66800 33.06200 10.17100 1.000 31.52320 86 ALA C C 1
ATOM 4749 O O . ALA C 1 87 ? 89.34400 33.91400 10.75000 1.000 31.08477 86 ALA C O 1
ATOM 4751 N N . ARG C 1 88 ? 88.34200 31.90400 10.73900 1.000 28.53164 87 ARG C N 1
ATOM 4752 C CA . ARG C 1 88 ? 88.77600 31.57600 12.08800 1.000 30.69707 87 ARG C CA 1
ATOM 4753 C C . ARG C 1 88 ? 90.25400 31.21100 12.10200 1.000 29.87855 87 ARG C C 1
ATOM 4754 O O . ARG C 1 88 ? 90.73800 30.48600 11.22800 1.000 32.47326 87 ARG C O 1
ATOM 4762 N N . ASP C 1 89 ? 90.97200 31.72500 13.10000 1.000 28.27368 88 ASP C N 1
ATOM 4763 C CA . ASP C 1 89 ? 92.38600 31.42100 13.28900 1.000 28.18193 88 ASP C CA 1
ATOM 4764 C C . ASP C 1 89 ? 92.62900 30.37200 14.36400 1.000 29.70641 88 ASP C C 1
ATOM 4765 O O . ASP C 1 89 ? 93.52100 29.53200 14.21300 1.000 31.50839 88 ASP C O 1
ATOM 4770 N N . LEU C 1 90 ? 91.85300 30.39800 15.44500 1.000 31.20114 89 LEU C N 1
ATOM 4771 C CA . LEU C 1 90 ? 92.08900 29.55800 16.61500 1.000 29.90376 89 LEU C CA 1
ATOM 4772 C C . LEU C 1 90 ? 90.86800 28.68000 16.85700 1.000 29.44420 89 LEU C C 1
ATOM 4773 O O . LEU C 1 90 ? 89.80100 29.18000 17.22900 1.000 31.16028 89 LEU C O 1
ATOM 4778 N N . ALA C 1 91 ? 91.02400 27.37500 16.65100 1.000 29.89008 90 ALA C N 1
ATOM 4779 C CA . ALA C 1 91 ? 89.98200 26.41100 16.99000 1.000 34.34695 90 ALA C CA 1
ATOM 4780 C C . ALA C 1 91 ? 90.05500 26.13400 18.48600 1.000 32.26306 90 ALA C C 1
ATOM 4781 O O . ALA C 1 91 ? 91.01700 25.52600 18.96600 1.000 39.56078 90 ALA C O 1
ATOM 4783 N N . LEU C 1 92 ? 89.04500 26.58000 19.22600 1.000 31.45373 91 LEU C N 1
ATOM 4784 C CA . LEU C 1 92 ? 89.05800 26.53100 20.68200 1.000 36.28252 91 LEU C CA 1
ATOM 4785 C C . LEU C 1 92 ? 88.34000 25.28200 21.17500 1.000 35.50266 91 LEU C C 1
ATOM 4786 O O . LEU C 1 92 ? 87.22400 24.98500 20.73700 1.000 31.75607 91 LEU C O 1
ATOM 4791 N N . GLU C 1 93 ? 88.98300 24.56000 22.08700 1.000 37.15037 92 GLU C N 1
ATOM 4792 C CA . GLU C 1 93 ? 88.42900 23.36000 22.69300 1.000 38.92412 92 GLU C CA 1
ATOM 4793 C C . GLU C 1 93 ? 88.05500 23.63000 24.14400 1.000 37.39737 92 GLU C C 1
ATOM 4794 O O . GLU C 1 93 ? 88.47900 24.62100 24.74600 1.000 35.42859 92 GLU C O 1
ATOM 4800 N N . ASP C 1 94 ? 87.25000 22.73000 24.70300 1.000 35.69394 93 ASP C N 1
ATOM 4801 C CA . ASP C 1 94 ? 86.85800 22.84600 26.10000 1.000 36.15169 93 ASP C CA 1
ATOM 4802 C C . ASP C 1 94 ? 88.07500 22.67700 27.00000 1.000 40.17582 93 ASP C C 1
ATOM 4803 O O . ASP C 1 94 ? 88.86400 21.74300 26.82800 1.000 40.07350 93 ASP C O 1
ATOM 4808 N N . GLY C 1 95 ? 88.22600 23.58500 27.96200 1.000 37.02156 94 GLY C N 1
ATOM 4809 C CA . GLY C 1 95 ? 89.35000 23.56000 28.86900 1.000 35.95047 94 GLY C CA 1
ATOM 4810 C C . GLY C 1 95 ? 90.55400 24.35800 28.42000 1.000 37.01952 94 GLY C C 1
ATOM 4811 O O . GLY C 1 95 ? 91.48400 24.54400 29.21600 1.000 36.23904 94 GLY C O 1
ATOM 4812 N N . GLU C 1 96 ? 90.57100 24.83400 27.17900 1.000 35.00869 95 GLU C N 1
ATOM 4813 C CA . GLU C 1 96 ? 91.69100 25.61600 26.68400 1.000 36.15041 95 GLU C CA 1
ATOM 4814 C C . GLU C 1 96 ? 91.62200 27.04600 27.21400 1.000 34.01205 95 GLU C C 1
ATOM 4815 O O . GLU C 1 96 ? 90.58800 27.50800 27.70400 1.000 32.78739 95 GLU C O 1
ATOM 4821 N N . ARG C 1 97 ? 92.74800 27.74700 27.11200 1.000 30.65941 96 ARG C N 1
ATOM 4822 C CA . ARG C 1 97 ? 92.87100 29.10700 27.61500 1.000 32.04487 96 ARG C CA 1
ATOM 4823 C C . ARG C 1 97 ? 93.39300 30.02000 26.51600 1.000 29.61960 96 ARG C C 1
ATOM 4824 O O . ARG C 1 97 ? 94.24300 29.62100 25.71500 1.000 32.43763 96 ARG C O 1
ATOM 4832 N N . VAL C 1 98 ? 92.87400 31.24600 26.48300 1.000 28.12325 97 VAL C N 1
ATOM 4833 C CA . VAL C 1 98 ? 93.32900 32.27300 25.55500 1.000 30.60148 97 VAL C CA 1
ATOM 4834 C C . VAL C 1 98 ? 93.47100 33.58200 26.31600 1.000 28.70564 97 VAL C C 1
ATOM 4835 O O . VAL C 1 98 ? 92.82100 33.80100 27.34200 1.000 28.92724 97 VAL C O 1
ATOM 4839 N N . GLU C 1 99 ? 94.33100 34.45600 25.80400 1.000 26.88765 98 GLU C N 1
ATOM 4840 C CA . GLU C 1 99 ? 94.55000 35.77500 26.38200 1.000 31.56201 98 GLU C CA 1
ATOM 4841 C C . GLU C 1 99 ? 94.03200 36.82800 25.41300 1.000 32.06179 98 GLU C C 1
ATOM 4842 O O . GLU C 1 99 ? 94.50000 36.91300 24.27200 1.000 34.10177 98 GLU C O 1
ATOM 4848 N N . VAL C 1 100 ? 93.06800 37.62400 25.86900 1.000 30.12579 99 VAL C N 1
ATOM 4849 C CA . VAL C 1 100 ? 92.47900 38.69800 25.07800 1.000 30.54273 99 VAL C CA 1
ATOM 4850 C C . VAL C 1 100 ? 92.60400 39.98700 25.87500 1.000 27.75524 99 VAL C C 1
ATOM 4851 O O . VAL C 1 100 ? 92.02400 40.10600 26.96200 1.000 28.34948 99 VAL C O 1
ATOM 4855 N N . LEU C 1 101 ? 93.36200 40.94600 25.34000 1.000 23.10068 100 LEU C N 1
ATOM 4856 C CA . LEU C 1 101 ? 93.58500 42.24000 25.98600 1.000 29.36334 100 LEU C CA 1
ATOM 4857 C C . LEU C 1 101 ? 94.16000 42.08400 27.39000 1.000 32.80021 100 LEU C C 1
ATOM 4858 O O . LEU C 1 101 ? 93.86900 42.88200 28.28500 1.000 31.48215 100 LEU C O 1
ATOM 4863 N N . GLY C 1 102 ? 94.98000 41.05400 27.59400 1.000 32.45581 101 GLY C N 1
ATOM 4864 C CA . GLY C 1 102 ? 95.60700 40.81300 28.87500 1.000 28.16015 101 GLY C CA 1
ATOM 4865 C C . GLY C 1 102 ? 94.79900 39.98500 29.84900 1.000 31.99925 101 GLY C C 1
ATOM 4866 O O . GLY C 1 102 ? 95.25900 39.76300 30.97600 1.000 33.29099 101 GLY C O 1
ATOM 4867 N N . LEU C 1 103 ? 93.61500 39.52200 29.46000 1.000 30.23057 102 LEU C N 1
ATOM 4868 C CA . LEU C 1 103 ? 92.76600 38.70900 30.32100 1.000 31.58176 102 LEU C CA 1
ATOM 4869 C C . LEU C 1 103 ? 92.78700 37.26700 29.83900 1.000 31.89547 102 LEU C C 1
ATOM 4870 O O . LEU C 1 103 ? 92.56200 37.00200 28.65300 1.000 31.39578 102 LEU C O 1
ATOM 4875 N N . VAL C 1 104 ? 93.05700 36.34300 30.75500 1.000 31.08652 103 VAL C N 1
ATOM 4876 C CA . VAL C 1 104 ? 93.00500 34.92200 30.43700 1.000 31.91942 103 VAL C CA 1
ATOM 4877 C C . VAL C 1 104 ? 91.55700 34.45800 30.51200 1.000 30.85429 103 VAL C C 1
ATOM 4878 O O . VAL C 1 104 ? 90.86100 34.71100 31.50300 1.000 32.88346 103 VAL C O 1
ATOM 4882 N N . PHE C 1 105 ? 91.09700 33.79000 29.45900 1.000 28.80513 104 PHE C N 1
ATOM 4883 C CA . PHE C 1 105 ? 89.73800 33.27700 29.37400 1.000 30.02807 104 PHE C CA 1
ATOM 4884 C C . PHE C 1 105 ? 89.76900 31.75800 29.30500 1.000 30.94540 104 PHE C C 1
ATOM 4885 O O . PHE C 1 105 ? 90.57900 31.17800 28.57500 1.000 32.00865 104 PHE C O 1
ATOM 4893 N N . GLU C 1 106 ? 88.88800 31.11500 30.06600 1.000 31.65025 105 GLU C N 1
ATOM 4894 C CA . GLU C 1 106 ? 88.68400 29.67900 29.95100 1.000 32.34885 105 GLU C CA 1
ATOM 4895 C C . GLU C 1 106 ? 87.57600 29.40600 28.94200 1.000 32.92204 105 GLU C C 1
ATOM 4896 O O . GLU C 1 106 ? 86.56500 30.11500 28.90600 1.000 33.92981 105 GLU C O 1
ATOM 4902 N N . ILE C 1 107 ? 87.77000 28.37700 28.12200 1.000 32.21965 106 ILE C N 1
ATOM 4903 C CA . ILE C 1 107 ? 86.82600 28.02300 27.06900 1.000 30.92931 106 ILE C CA 1
ATOM 4904 C C . ILE C 1 107 ? 85.94300 26.88800 27.57000 1.000 31.09011 106 ILE C C 1
ATOM 4905 O O . ILE C 1 107 ? 86.42900 25.78300 27.83900 1.000 32.79267 106 ILE C O 1
ATOM 4910 N N . PHE C 1 108 ? 84.64800 27.16400 27.69900 1.000 31.08988 107 PHE C N 1
ATOM 4911 C CA . PHE C 1 108 ? 83.66500 26.17700 28.12900 1.000 29.61385 107 PHE C CA 1
ATOM 4912 C C . PHE C 1 108 ? 82.87400 25.72700 26.90800 1.000 32.59710 107 PHE C C 1
ATOM 4913 O O . PHE C 1 108 ? 82.24500 26.55300 26.23700 1.000 29.92547 107 PHE C O 1
ATOM 4921 N N . HIS C 1 109 ? 82.89900 24.42900 26.61700 1.000 30.31942 108 HIS C N 1
ATOM 4922 C CA . HIS C 1 109 ? 82.04300 23.88300 25.57000 1.000 28.83003 108 HIS C CA 1
ATOM 4923 C C . HIS C 1 109 ? 80.63800 23.73800 26.13800 1.000 28.56066 108 HIS C C 1
ATOM 4924 O O . HIS C 1 109 ? 80.40800 22.93000 27.04400 1.000 28.65213 108 HIS C O 1
ATOM 4931 N N . VAL C 1 110 ? 79.69900 24.51900 25.61400 1.000 27.38727 109 VAL C N 1
ATOM 4932 C CA . VAL C 1 110 ? 78.34100 24.54800 26.15100 1.000 28.87075 109 VAL C CA 1
ATOM 4933 C C . VAL C 1 110 ? 77.34400 24.14000 25.07000 1.000 27.83302 109 VAL C C 1
ATOM 4934 O O . VAL C 1 110 ? 76.66800 25.00400 24.49100 1.000 27.36056 109 VAL C O 1
ATOM 4938 N N . PRO C 1 111 ? 77.21000 22.85000 24.77000 1.000 27.71438 110 PRO C N 1
ATOM 4939 C CA . PRO C 1 111 ? 76.24500 22.43300 23.74800 1.000 28.60360 110 PRO C CA 1
ATOM 4940 C C . PRO C 1 111 ? 74.81300 22.59400 24.23300 1.000 30.61803 110 PRO C C 1
ATOM 4941 O O . PRO C 1 111 ? 74.51800 22.50600 25.42800 1.000 30.94558 110 PRO C O 1
ATOM 4945 N N . GLY C 1 112 ? 73.91500 22.82900 23.27900 1.000 32.11722 111 GLY C N 1
ATOM 4946 C CA . GLY C 1 112 ? 72.51300 23.04200 23.58300 1.000 30.86802 111 GLY C CA 1
ATOM 4947 C C . GLY C 1 112 ? 71.82900 23.87200 22.51900 1.000 29.32703 111 GLY C C 1
ATOM 4948 O O . GLY C 1 112 ? 71.02700 23.35300 21.73600 1.000 30.19750 111 GLY C O 1
ATOM 4949 N N . HIS C 1 113 ? 72.13600 25.17100 22.48800 1.000 29.14493 112 HIS C N 1
ATOM 4950 C CA . HIS C 1 113 ? 71.68300 26.01400 21.38600 1.000 29.03409 112 HIS C CA 1
ATOM 4951 C C . HIS C 1 113 ? 72.22800 25.49700 20.06100 1.000 29.54361 112 HIS C C 1
ATOM 4952 O O . HIS C 1 113 ? 71.47300 25.27000 19.10800 1.000 31.78927 112 HIS C O 1
ATOM 4959 N N . THR C 1 114 ? 73.54200 25.30200 19.98700 1.000 29.14794 113 THR C N 1
ATOM 4960 C CA . THR C 1 114 ? 74.18800 24.57700 18.90500 1.000 29.87284 113 THR C CA 1
ATOM 4961 C C . THR C 1 114 ? 75.10700 23.52800 19.51600 1.000 30.99144 113 THR C C 1
ATOM 4962 O O . THR C 1 114 ? 75.39500 23.54700 20.71600 1.000 26.58551 113 THR C O 1
ATOM 4966 N N . LEU C 1 115 ? 75.57100 22.59700 18.68100 1.000 32.33221 114 LEU C N 1
ATOM 4967 C CA . LEU C 1 115 ? 76.38800 21.50400 19.19300 1.000 28.76445 114 LEU C CA 1
ATOM 4968 C C . LEU C 1 115 ? 77.80700 21.94700 19.52500 1.000 32.87096 114 LEU C C 1
ATOM 4969 O O . LEU C 1 115 ? 78.43000 21.38000 20.43000 1.000 36.99317 114 LEU C O 1
ATOM 4974 N N . GLY C 1 116 ? 78.33100 22.94700 18.82200 1.000 29.58521 115 GLY C N 1
ATOM 4975 C CA . GLY C 1 116 ? 79.67900 23.41800 19.04100 1.000 29.36892 115 GLY C CA 1
ATOM 4976 C C . GLY C 1 116 ? 79.80800 24.69100 19.84500 1.000 31.43129 115 GLY C C 1
ATOM 4977 O O . GLY C 1 116 ? 80.92400 25.19700 19.99200 1.000 32.59282 115 GLY C O 1
ATOM 4978 N N . HIS C 1 117 ? 78.70300 25.21700 20.37500 1.000 30.78022 116 HIS C N 1
ATOM 4979 C CA . HIS C 1 117 ? 78.71600 26.46900 21.12600 1.000 29.82071 116 HIS C CA 1
ATOM 4980 C C . HIS C 1 117 ? 79.75200 26.43400 22.24500 1.000 30.93616 116 HIS C C 1
ATOM 4981 O O . HIS C 1 117 ? 79.83600 25.46400 23.00400 1.000 29.55626 116 HIS C O 1
ATOM 4988 N N . ILE C 1 118 ? 80.54900 27.49800 22.33500 1.000 28.08364 117 ILE C N 1
ATOM 4989 C CA . ILE C 1 118 ? 81.53100 27.65900 23.39600 1.000 28.10226 117 ILE C CA 1
ATOM 4990 C C . ILE C 1 118 ? 81.21600 28.93900 24.16400 1.000 27.28990 117 ILE C C 1
ATOM 4991 O O . ILE C 1 118 ? 80.43900 29.78400 23.71900 1.000 25.52074 117 ILE C O 1
ATOM 4996 N N . ALA C 1 119 ? 81.83600 29.07000 25.33600 1.000 29.53654 118 ALA C N 1
ATOM 4997 C CA . ALA C 1 119 ? 81.64600 30.22900 26.19400 1.000 25.38645 118 ALA C CA 1
ATOM 4998 C C . ALA C 1 119 ? 82.98800 30.66800 26.75500 1.000 30.31608 118 ALA C C 1
ATOM 4999 O O . ALA C 1 119 ? 83.82800 29.83300 27.10300 1.000 31.53513 118 ALA C O 1
ATOM 5001 N N . TYR C 1 120 ? 83.18400 31.98200 26.84100 1.000 31.01441 119 TYR C N 1
ATOM 5002 C CA . TYR C 1 120 ? 84.42000 32.56500 27.34900 1.000 29.06220 119 TYR C CA 1
ATOM 5003 C C . TYR C 1 120 ? 84.20400 32.99700 28.79400 1.000 29.70691 119 TYR C C 1
ATOM 5004 O O . TYR C 1 120 ? 83.30400 33.79400 29.07800 1.000 28.34998 119 TYR C O 1
ATOM 5013 N N . TYR C 1 121 ? 85.03200 32.47800 29.70000 1.000 30.20157 120 TYR C N 1
ATOM 5014 C CA . TYR C 1 121 ? 84.93700 32.79500 31.12000 1.000 28.00780 120 TYR C CA 1
ATOM 5015 C C . TYR C 1 121 ? 86.28900 33.28500 31.61300 1.000 29.26714 120 TYR C C 1
ATOM 5016 O O . TYR C 1 121 ? 87.29900 32.58900 31.45900 1.000 28.29963 120 TYR C O 1
ATOM 5025 N N . HIS C 1 122 ? 86.30600 34.47400 32.21000 1.000 28.05526 121 HIS C N 1
ATOM 5026 C CA . HIS C 1 122 ? 87.52500 35.04400 32.76900 1.000 32.04892 121 HIS C CA 1
ATOM 5027 C C . HIS C 1 122 ? 87.43200 35.05200 34.28700 1.000 30.77681 121 HIS C C 1
ATOM 5028 O O . HIS C 1 122 ? 86.65000 35.83500 34.84900 1.000 28.98410 121 HIS C O 1
ATOM 5035 N N . PRO C 1 123 ? 88.18700 34.21100 34.99000 1.000 28.22255 122 PRO C N 1
ATOM 5036 C CA . PRO C 1 123 ? 88.16600 34.26200 36.45500 1.000 33.00176 122 PRO C CA 1
ATOM 5037 C C . PRO C 1 123 ? 88.88100 35.50000 36.97000 1.000 34.05992 122 PRO C C 1
ATOM 5038 O O . PRO C 1 123 ? 89.95900 35.86200 36.49100 1.000 30.76130 122 PRO C O 1
ATOM 5042 N N . ALA C 1 124 ? 88.26600 36.14900 37.95200 1.000 29.61133 123 ALA C N 1
ATOM 5043 C CA . ALA C 1 124 ? 88.80900 37.35800 38.56300 1.000 30.06970 123 ALA C CA 1
ATOM 5044 C C . ALA C 1 124 ? 88.04300 37.60800 39.85600 1.000 29.59269 123 ALA C C 1
ATOM 5045 O O . ALA C 1 124 ? 87.15000 36.84100 40.22900 1.000 27.77548 123 ALA C O 1
ATOM 5047 N N . GLU C 1 125 ? 88.41100 38.69100 40.54700 1.000 33.47351 124 GLU C N 1
ATOM 5048 C CA . GLU C 1 125 ? 87.63300 39.12500 41.70200 1.000 30.58992 124 GLU C CA 1
ATOM 5049 C C . GLU C 1 125 ? 86.19200 39.41100 41.30800 1.000 33.03901 124 GLU C C 1
ATOM 5050 O O . GLU C 1 125 ? 85.26800 39.16000 42.09100 1.000 33.65807 124 GLU C O 1
ATOM 5056 N N . THR C 1 126 ? 85.98600 39.93200 40.09900 1.000 34.41699 125 THR C N 1
ATOM 5057 C CA . THR C 1 126 ? 84.66600 40.04600 39.48400 1.000 31.20274 125 THR C CA 1
ATOM 5058 C C . THR C 1 126 ? 84.76700 39.36600 38.12600 1.000 30.84559 125 THR C C 1
ATOM 5059 O O . THR C 1 126 ? 85.18700 39.98400 37.13800 1.000 30.03999 125 THR C O 1
ATOM 5063 N N . PRO C 1 127 ? 84.41300 38.08600 38.04200 1.000 29.72788 126 PRO C N 1
ATOM 5064 C CA . PRO C 1 127 ? 84.58800 37.35300 36.78300 1.000 29.46905 126 PRO C CA 1
ATOM 5065 C C . PRO C 1 127 ? 83.60900 37.81300 35.71400 1.000 27.79355 126 PRO C C 1
ATOM 5066 O O . PRO C 1 127 ? 82.54200 38.36400 35.99300 1.000 29.19689 126 PRO C O 1
ATOM 5070 N N . LEU C 1 128 ? 84.00000 37.57500 34.46400 1.000 29.41964 127 LEU C N 1
ATOM 5071 C CA . LEU C 1 128 ? 83.20700 37.93300 33.29800 1.000 27.17027 127 LEU C CA 1
ATOM 5072 C C . LEU C 1 128 ? 82.86900 36.68000 32.50400 1.000 28.60849 127 LEU C C 1
ATOM 5073 O O . LEU C 1 128 ? 83.67100 35.74400 32.42000 1.000 31.26000 127 LEU C O 1
ATOM 5078 N N . LEU C 1 129 ? 81.67600 36.67100 31.91400 1.000 24.74470 128 LEU C N 1
ATOM 5079 C CA . LEU C 1 129 ? 81.19700 35.53000 31.14900 1.000 24.64156 128 LEU C CA 1
ATOM 5080 C C . LEU C 1 129 ? 80.57500 36.00800 29.84600 1.000 24.98778 128 LEU C C 1
ATOM 5081 O O . LEU C 1 129 ? 79.66700 36.84500 29.85700 1.000 23.55705 128 LEU C O 1
ATOM 5086 N N . PHE C 1 130 ? 81.06800 35.47700 28.73000 1.000 21.85818 129 PHE C N 1
ATOM 5087 C CA . PHE C 1 130 ? 80.48700 35.70000 27.40800 1.000 25.41126 129 PHE C CA 1
ATOM 5088 C C . PHE C 1 130 ? 79.90400 34.36700 26.94900 1.000 24.51625 129 PHE C C 1
ATOM 5089 O O . PHE C 1 130 ? 80.63000 33.50100 26.45100 1.000 22.53301 129 PHE C O 1
ATOM 5097 N N . CYS C 1 131 ? 78.59200 34.20400 27.12400 1.000 21.31382 130 CYS C N 1
ATOM 5098 C CA . CYS C 1 131 ? 77.92400 32.93100 26.88400 1.000 24.04050 130 CYS C CA 1
ATOM 5099 C C . CYS C 1 131 ? 77.07300 32.91400 25.62100 1.000 22.89095 130 CYS C C 1
ATOM 5100 O O . CYS C 1 131 ? 76.39100 31.91500 25.36800 1.000 21.86675 130 CYS C O 1
ATOM 5103 N N . GLY C 1 132 ? 77.08600 33.98300 24.83300 1.000 21.27975 131 GLY C N 1
ATOM 5104 C CA . GLY C 1 132 ? 76.42200 33.95800 23.53700 1.000 24.59934 131 GLY C CA 1
ATOM 5105 C C . GLY C 1 132 ? 74.91900 33.78300 23.65500 1.000 23.31882 131 GLY C C 1
ATOM 5106 O O . GLY C 1 132 ? 74.21000 34.62700 24.21600 1.000 24.59389 131 GLY C O 1
ATOM 5107 N N . ASP C 1 133 ? 74.41800 32.67400 23.10900 1.000 22.89586 132 ASP C N 1
ATOM 5108 C CA . ASP C 1 133 ? 72.99500 32.35700 23.12500 1.000 24.72457 132 ASP C CA 1
ATOM 5109 C C . ASP C 1 133 ? 72.67600 31.15700 24.00500 1.000 29.20557 132 ASP C C 1
ATOM 5110 O O . ASP C 1 133 ? 71.57200 30.60800 23.91600 1.000 26.80208 132 ASP C O 1
ATOM 5115 N N . THR C 1 134 ? 73.62100 30.72900 24.84100 1.000 23.25597 133 THR C N 1
ATOM 5116 C CA . THR C 1 134 ? 73.37700 29.61600 25.75000 1.000 23.44800 133 THR C CA 1
ATOM 5117 C C . THR C 1 134 ? 72.55400 30.06900 26.95300 1.000 24.01394 133 THR C C 1
ATOM 5118 O O . THR C 1 134 ? 71.41800 29.62400 27.14700 1.000 22.52653 133 THR C O 1
ATOM 5122 N N . LEU C 1 135 ? 73.10700 30.96700 27.75900 1.000 25.90645 134 LEU C N 1
ATOM 5123 C CA . LEU C 1 135 ? 72.40900 31.53300 28.90400 1.000 26.28728 134 LEU C CA 1
ATOM 5124 C C . LEU C 1 135 ? 71.95000 32.94500 28.56300 1.000 26.62451 134 LEU C C 1
ATOM 5125 O O . LEU C 1 135 ? 72.73200 33.74700 28.04300 1.000 26.13469 134 LEU C O 1
ATOM 5130 N N . PHE C 1 136 ? 70.68400 33.23800 28.84000 1.000 24.64555 135 PHE C N 1
ATOM 5131 C CA . PHE C 1 136 ? 70.12600 34.56800 28.66300 1.000 24.28423 135 PHE C CA 1
ATOM 5132 C C . PHE C 1 136 ? 69.68700 35.11500 30.01400 1.000 27.68335 135 PHE C C 1
ATOM 5133 O O . PHE C 1 136 ? 69.48300 34.36600 30.97400 1.000 29.04018 135 PHE C O 1
ATOM 5141 N N . ALA C 1 137 ? 69.54700 36.43800 30.08100 1.000 27.96999 136 ALA C N 1
ATOM 5142 C CA . ALA C 1 137 ? 69.02000 37.07200 31.28200 1.000 24.67758 136 ALA C CA 1
ATOM 5143 C C . ALA C 1 137 ? 67.60200 36.57900 31.54000 1.000 28.98735 136 ALA C C 1
ATOM 5144 O O . ALA C 1 137 ? 66.67900 36.91000 30.78600 1.000 29.23438 136 ALA C O 1
ATOM 5146 N N . ALA C 1 138 ? 67.43300 35.76900 32.58900 1.000 25.72375 137 ALA C N 1
ATOM 5147 C CA . ALA C 1 138 ? 66.15200 35.15400 32.94200 1.000 24.99930 137 ALA C CA 1
ATOM 5148 C C . ALA C 1 138 ? 65.64900 34.21400 31.84800 1.000 29.06659 137 ALA C C 1
ATOM 5149 O O . ALA C 1 138 ? 64.44100 34.02800 31.68000 1.000 29.39190 137 ALA C O 1
ATOM 5151 N N . GLY C 1 139 ? 66.56300 33.60600 31.10600 1.000 29.33161 138 GLY C N 1
ATOM 5152 C CA . GLY C 1 139 ? 66.16100 32.68200 30.06900 1.000 29.75299 138 GLY C CA 1
ATOM 5153 C C . GLY C 1 139 ? 67.33700 31.91900 29.50600 1.000 27.42584 138 GLY C C 1
ATOM 5154 O O . GLY C 1 139 ? 68.41200 31.86800 30.10400 1.000 27.49321 138 GLY C O 1
ATOM 5155 N N . CYS C 1 140 ? 67.11200 31.31800 28.34200 1.000 24.43933 139 CYS C N 1
ATOM 5156 C CA . CYS C 1 140 ? 68.15400 30.58300 27.63900 1.000 27.96406 139 CYS C CA 1
ATOM 5157 C C . CYS C 1 140 ? 67.76300 30.48900 26.17000 1.000 27.55490 139 CYS C C 1
ATOM 5158 O O . CYS C 1 140 ? 66.64600 30.83800 25.78000 1.000 25.21730 139 CYS C O 1
ATOM 5161 N N . GLY C 1 141 ? 68.70600 30.01800 25.35700 1.000 25.87952 140 GLY C N 1
ATOM 5162 C CA . GLY C 1 141 ? 68.46200 29.91200 23.93600 1.000 26.95123 140 GLY C CA 1
ATOM 5163 C C . GLY C 1 141 ? 67.59900 28.72000 23.57400 1.000 27.98252 140 GLY C C 1
ATOM 5164 O O . GLY C 1 141 ? 67.45500 27.76100 24.33000 1.000 29.07816 140 GLY C O 1
ATOM 5165 N N . ARG C 1 142 ? 67.00800 28.79200 22.38500 1.000 31.45904 141 ARG C N 1
ATOM 5166 C CA . ARG C 1 142 ? 66.21300 27.68400 21.88600 1.000 33.06841 141 ARG C CA 1
ATOM 5167 C C . ARG C 1 142 ? 67.12100 26.53800 21.44700 1.000 32.77757 141 ARG C C 1
ATOM 5168 O O . ARG C 1 142 ? 68.30800 26.71800 21.16500 1.000 31.54965 141 ARG C O 1
ATOM 5176 N N . LEU C 1 143 ? 66.54100 25.33800 21.39500 1.000 36.07682 142 LEU C N 1
ATOM 5177 C CA . LEU C 1 143 ? 67.29000 24.12800 21.05600 1.000 30.94478 142 LEU C CA 1
ATOM 5178 C C . LEU C 1 143 ? 67.31000 23.97900 19.53700 1.000 32.10566 142 LEU C C 1
ATOM 5179 O O . LEU C 1 143 ? 66.55900 23.20400 18.94100 1.000 39.81342 142 LEU C O 1
ATOM 5184 N N . PHE C 1 144 ? 68.19700 24.74700 18.90200 1.000 30.38908 143 PHE C N 1
ATOM 5185 C CA . PHE C 1 144 ? 68.30900 24.68700 17.44900 1.000 34.78653 143 PHE C CA 1
ATOM 5186 C C . PHE C 1 144 ? 68.93600 23.37300 16.99500 1.000 34.41003 143 PHE C C 1
ATOM 5187 O O . PHE C 1 144 ? 68.48700 22.77300 16.01200 1.000 33.31078 143 PHE C O 1
ATOM 5195 N N . GLU C 1 145 ? 69.97100 22.90700 17.69800 1.000 29.58283 144 GLU C N 1
ATOM 5196 C CA . GLU C 1 145 ? 70.69400 21.70400 17.30100 1.000 29.22106 144 GLU C CA 1
ATOM 5197 C C . GLU C 1 145 ? 70.89300 20.68600 18.41500 1.000 33.53917 144 GLU C C 1
ATOM 5198 O O . GLU C 1 145 ? 71.21400 19.53100 18.10900 1.000 28.75364 144 GLU C O 1
ATOM 5204 N N . GLY C 1 146 ? 70.72500 21.06100 19.68300 1.000 33.93306 145 GLY C N 1
ATOM 5205 C CA . GLY C 1 146 ? 71.00300 20.18400 20.79600 1.000 27.74088 145 GLY C CA 1
ATOM 5206 C C . GLY C 1 146 ? 69.75100 19.62700 21.45700 1.000 28.15945 145 GLY C C 1
ATOM 5207 O O . GLY C 1 146 ? 68.61800 19.96200 21.12200 1.000 29.36605 145 GLY C O 1
ATOM 5208 N N . THR C 1 147 ? 69.99400 18.74800 22.42600 1.000 28.79555 146 THR C N 1
ATOM 5209 C CA . THR C 1 147 ? 68.96400 18.09700 23.21700 1.000 31.85720 146 THR C CA 1
ATOM 5210 C C . THR C 1 147 ? 68.70700 18.87500 24.50100 1.000 31.90295 146 THR C C 1
ATOM 5211 O O . THR C 1 147 ? 69.52700 19.70200 24.91300 1.000 30.37195 146 THR C O 1
ATOM 5215 N N . PRO C 1 148 ? 67.56500 18.64700 25.15600 1.000 31.01867 147 PRO C N 1
ATOM 5216 C CA . PRO C 1 148 ? 67.35000 19.27800 26.47000 1.000 32.48309 147 PRO C CA 1
ATOM 5217 C C . PRO C 1 148 ? 68.36400 18.84600 27.51500 1.000 32.90119 147 PRO C C 1
ATOM 5218 O O . PRO C 1 148 ? 68.63200 19.60400 28.45600 1.000 30.72298 147 PRO C O 1
ATOM 5222 N N . ALA C 1 149 ? 68.93800 17.64900 27.37700 1.000 32.08222 148 ALA C N 1
ATOM 5223 C CA . ALA C 1 149 ? 69.94400 17.19400 28.33100 1.000 36.40527 148 ALA C CA 1
ATOM 5224 C C . ALA C 1 149 ? 71.22800 18.00500 28.21200 1.000 32.76091 148 ALA C C 1
ATOM 5225 O O . ALA C 1 149 ? 71.81700 18.39600 29.22700 1.000 28.78557 148 ALA C O 1
ATOM 5227 N N . GLN C 1 150 ? 71.68100 18.25800 26.98200 1.000 32.50206 149 GLN C N 1
ATOM 5228 C CA . GLN C 1 150 ? 72.89200 19.04800 26.78600 1.000 32.92073 149 GLN C CA 1
ATOM 5229 C C . GLN C 1 150 ? 72.69300 20.48000 27.26200 1.000 32.65377 149 GLN C C 1
ATOM 5230 O O . GLN C 1 150 ? 73.59100 21.07100 27.87500 1.000 32.26954 149 GLN C O 1
ATOM 5236 N N . MET C 1 151 ? 71.52000 21.05200 26.98700 1.000 29.35313 150 MET C N 1
ATOM 5237 C CA . MET C 1 151 ? 71.23900 22.41500 27.42100 1.000 31.20035 150 MET C CA 1
ATOM 5238 C C . MET C 1 151 ? 71.23200 22.51800 28.94000 1.000 34.25834 150 MET C C 1
ATOM 5239 O O . MET C 1 151 ? 71.76500 23.47800 29.50900 1.000 32.54065 150 MET C O 1
ATOM 5244 N N . HIS C 1 152 ? 70.63400 21.53200 29.61300 1.000 32.94496 151 HIS C N 1
ATOM 5245 C CA . HIS C 1 152 ? 70.60000 21.54100 31.07100 1.000 33.43312 151 HIS C CA 1
ATOM 5246 C C . HIS C 1 152 ? 71.99800 21.39700 31.66000 1.000 30.66197 151 HIS C C 1
ATOM 5247 O O . HIS C 1 152 ? 72.35000 22.10100 32.61400 1.000 32.59595 151 HIS C O 1
ATOM 5254 N N . HIS C 1 153 ? 72.81000 20.49200 31.10600 1.000 28.86563 152 HIS C N 1
ATOM 5255 C CA . HIS C 1 153 ? 74.15800 20.29900 31.62800 1.000 30.25584 152 HIS C CA 1
ATOM 5256 C C . HIS C 1 153 ? 75.01900 21.53600 31.40500 1.000 30.34596 152 HIS C C 1
ATOM 5257 O O . HIS C 1 153 ? 75.84400 21.88700 32.25700 1.000 27.65247 152 HIS C O 1
ATOM 5264 N N . SER C 1 154 ? 74.84200 22.20900 30.26600 1.000 28.21480 153 SER C N 1
ATOM 5265 C CA . SER C 1 154 ? 75.58700 23.43800 30.01400 1.000 29.57910 153 SER C CA 1
ATOM 5266 C C . SER C 1 154 ? 75.17400 24.54000 30.98100 1.000 29.67628 153 SER C C 1
ATOM 5267 O O . SER C 1 154 ? 76.02800 25.25700 31.51500 1.000 30.22893 153 SER C O 1
ATOM 5270 N N . LEU C 1 155 ? 73.86800 24.69100 31.21600 1.000 30.08094 154 LEU C N 1
ATOM 5271 C CA . LEU C 1 155 ? 73.39500 25.71400 32.14300 1.000 27.84366 154 LEU C CA 1
ATOM 5272 C C . LEU C 1 155 ? 73.86200 25.42800 33.56200 1.000 29.93145 154 LEU C C 1
ATOM 5273 O O . LEU C 1 155 ? 74.24500 26.34800 34.29500 1.000 30.82603 154 LEU C O 1
ATOM 5278 N N . ALA C 1 156 ? 73.82900 24.15700 33.97100 1.000 26.79486 155 ALA C N 1
ATOM 5279 C CA . ALA C 1 156 ? 74.31700 23.79500 35.29800 1.000 26.98989 155 ALA C CA 1
ATOM 5280 C C . ALA C 1 156 ? 75.78500 24.16500 35.46000 1.000 28.02439 155 ALA C C 1
ATOM 5281 O O . ALA C 1 156 ? 76.19900 24.64800 36.52100 1.000 26.23354 155 ALA C O 1
ATOM 5283 N N . ARG C 1 157 ? 76.58500 23.94900 34.41300 1.000 26.97720 156 ARG C N 1
ATOM 5284 C CA . ARG C 1 157 ? 77.98900 24.34000 34.45900 1.000 29.21879 156 ARG C CA 1
ATOM 5285 C C . ARG C 1 157 ? 78.13200 25.84500 34.64800 1.000 28.47897 156 ARG C C 1
ATOM 5286 O O . ARG C 1 157 ? 78.97900 26.30500 35.42300 1.000 26.90022 156 ARG C O 1
ATOM 5294 N N . LEU C 1 158 ? 77.30500 26.62800 33.95300 1.000 28.67895 157 LEU C N 1
ATOM 5295 C CA . LEU C 1 158 ? 77.35300 28.07800 34.10900 1.000 28.62027 157 LEU C CA 1
ATOM 5296 C C . LEU C 1 158 ? 76.77300 28.51500 35.44400 1.000 31.63374 157 LEU C C 1
ATOM 5297 O O . LEU C 1 158 ? 77.20800 29.52600 36.00700 1.000 31.00083 157 LEU C O 1
ATOM 5302 N N . ALA C 1 159 ? 75.78800 27.77800 35.96000 1.000 30.86651 158 ALA C N 1
ATOM 5303 C CA . ALA C 1 159 ? 75.18300 28.14900 37.23300 1.000 27.97375 158 ALA C CA 1
ATOM 5304 C C . ALA C 1 159 ? 76.14400 27.92700 38.39300 1.000 27.47186 158 ALA C C 1
ATOM 5305 O O . ALA C 1 159 ? 76.03000 28.59400 39.42700 1.000 27.62110 158 ALA C O 1
ATOM 5307 N N . ALA C 1 160 ? 77.09600 27.00700 38.23700 1.000 26.54142 159 ALA C N 1
ATOM 5308 C CA . ALA C 1 160 ? 78.09200 26.73500 39.26500 1.000 26.90211 159 ALA C CA 1
ATOM 5309 C C . ALA C 1 160 ? 79.20000 27.77900 39.30500 1.000 27.59521 159 ALA C C 1
ATOM 5310 O O . ALA C 1 160 ? 80.06000 27.71300 40.19000 1.000 28.05939 159 ALA C O 1
ATOM 5312 N N . LEU C 1 161 ? 79.20100 28.73000 38.37500 1.000 31.36942 160 LEU C N 1
ATOM 5313 C CA . LEU C 1 161 ? 80.18400 29.79700 38.38100 1.000 31.15088 160 LEU C CA 1
ATOM 5314 C C . LEU C 1 161 ? 79.95900 30.71500 39.58400 1.000 28.33647 160 LEU C C 1
ATOM 5315 O O . LEU C 1 161 ? 78.90800 30.65900 40.22800 1.000 29.34223 160 LEU C O 1
ATOM 5320 N N . PRO C 1 162 ? 80.94700 31.54800 39.92500 1.000 29.28383 161 PRO C N 1
ATOM 5321 C CA . PRO C 1 162 ? 80.78000 32.46000 41.06500 1.000 29.21947 161 PRO C CA 1
ATOM 5322 C C . PRO C 1 162 ? 79.54300 33.33500 40.92700 1.000 26.54836 161 PRO C C 1
ATOM 5323 O O . PRO C 1 162 ? 79.13700 33.71200 39.82500 1.000 28.06498 161 PRO C O 1
ATOM 5327 N N . ALA C 1 163 ? 78.95000 33.66400 42.07700 1.000 26.24185 162 ALA C N 1
ATOM 5328 C CA . ALA C 1 163 ? 77.68500 34.39000 42.08600 1.000 27.44196 162 ALA C CA 1
ATOM 5329 C C . ALA C 1 163 ? 77.82300 35.79200 41.50600 1.000 29.56950 162 ALA C C 1
ATOM 5330 O O . ALA C 1 163 ? 76.85500 36.33300 40.96100 1.000 32.20981 162 ALA C O 1
ATOM 5332 N N . ASN C 1 164 ? 79.00700 36.39500 41.60700 1.000 28.30800 163 ASN C N 1
ATOM 5333 C CA . ASN C 1 164 ? 79.22700 37.74600 41.11100 1.000 29.54808 163 ASN C CA 1
ATOM 5334 C C . ASN C 1 164 ? 79.78300 37.77000 39.69000 1.000 29.41295 163 ASN C C 1
ATOM 5335 O O . ASN C 1 164 ? 80.30200 38.80400 39.25500 1.000 28.27019 163 ASN C O 1
ATOM 5340 N N . THR C 1 165 ? 79.68300 36.66100 38.96200 1.000 31.48647 164 THR C N 1
ATOM 5341 C CA . THR C 1 165 ? 80.10900 36.63700 37.56900 1.000 28.66690 164 THR C CA 1
ATOM 5342 C C . THR C 1 165 ? 79.16200 37.47500 36.71800 1.000 28.77254 164 THR C C 1
ATOM 5343 O O . THR C 1 165 ? 77.94600 37.26100 36.72900 1.000 24.89913 164 THR C O 1
ATOM 5347 N N . ARG C 1 166 ? 79.72100 38.43400 35.98200 1.000 27.82000 165 ARG C N 1
ATOM 5348 C CA . ARG C 1 166 ? 78.92000 39.28500 35.11200 1.000 28.05479 165 ARG C CA 1
ATOM 5349 C C . ARG C 1 166 ? 78.55000 38.52100 33.84600 1.000 28.06437 165 ARG C C 1
ATOM 5350 O O . ARG C 1 166 ? 79.41800 37.95200 33.17500 1.000 26.84696 165 ARG C O 1
ATOM 5358 N N . VAL C 1 167 ? 77.26100 38.50800 33.52400 1.000 23.87482 166 VAL C N 1
ATOM 5359 C CA . VAL C 1 167 ? 76.72000 37.67300 32.45800 1.000 28.05479 166 VAL C CA 1
ATOM 5360 C C . VAL C 1 167 ? 76.53400 38.53500 31.21700 1.000 24.46939 166 VAL C C 1
ATOM 5361 O O . VAL C 1 167 ? 75.60400 39.34500 31.14600 1.000 27.68401 166 VAL C O 1
ATOM 5365 N N . TYR C 1 168 ? 77.40900 38.35100 30.22700 1.000 21.62767 167 TYR C N 1
ATOM 5366 C CA . TYR C 1 168 ? 77.31800 39.06900 28.95800 1.000 24.17068 167 TYR C CA 1
ATOM 5367 C C . TYR C 1 168 ? 76.74400 38.12400 27.90600 1.000 23.81999 167 TYR C C 1
ATOM 5368 O O . TYR C 1 168 ? 77.46500 37.49800 27.12900 1.000 22.50959 167 TYR C O 1
ATOM 5377 N N . CYS C 1 169 ? 75.41900 38.01700 27.89200 1.000 22.81674 168 CYS C N 1
ATOM 5378 C CA . CYS C 1 169 ? 74.76800 37.29800 26.81100 1.000 24.57464 168 CYS C CA 1
ATOM 5379 C C . CYS C 1 169 ? 74.57200 38.23000 25.61700 1.000 24.84394 168 CYS C C 1
ATOM 5380 O O . CYS C 1 169 ? 74.85100 39.43100 25.67900 1.000 24.15766 168 CYS C O 1
ATOM 5383 N N . THR C 1 170 ? 74.09000 37.66500 24.51200 1.000 24.13268 169 THR C N 1
ATOM 5384 C CA . THR C 1 170 ? 74.06600 38.41400 23.26200 1.000 25.74506 169 THR C CA 1
ATOM 5385 C C . THR C 1 170 ? 72.78800 39.22400 23.07400 1.000 26.59994 169 THR C C 1
ATOM 5386 O O . THR C 1 170 ? 72.85000 40.41000 22.73300 1.000 26.57887 169 THR C O 1
ATOM 5390 N N . HIS C 1 171 ? 71.63200 38.60500 23.28300 1.000 24.35247 170 HIS C N 1
ATOM 5391 C CA . HIS C 1 171 ? 70.36900 39.14500 22.80200 1.000 24.04521 170 HIS C CA 1
ATOM 5392 C C . HIS C 1 171 ? 69.60200 39.86000 23.90600 1.000 25.01269 170 HIS C C 1
ATOM 5393 O O . HIS C 1 171 ? 69.64000 39.45400 25.07100 1.000 26.11271 170 HIS C O 1
ATOM 5400 N N . GLU C 1 172 ? 68.89800 40.92600 23.52100 1.000 26.95244 171 GLU C N 1
ATOM 5401 C CA . GLU C 1 172 ? 68.04100 41.69000 24.42900 1.000 28.50525 171 GLU C CA 1
ATOM 5402 C C . GLU C 1 172 ? 66.68100 40.99600 24.53000 1.000 27.82167 171 GLU C C 1
ATOM 5403 O O . GLU C 1 172 ? 65.65100 41.47300 24.04800 1.000 26.59685 171 GLU C O 1
ATOM 5409 N N . TYR C 1 173 ? 66.69900 39.82500 25.16500 1.000 26.47126 172 TYR C N 1
ATOM 5410 C CA . TYR C 1 173 ? 65.50000 39.03100 25.39400 1.000 27.68272 172 TYR C CA 1
ATOM 5411 C C . TYR C 1 173 ? 64.95900 39.18800 26.80900 1.000 29.17144 172 TYR C C 1
ATOM 5412 O O . TYR C 1 173 ? 64.00700 38.49200 27.17600 1.000 30.45984 172 TYR C O 1
ATOM 5421 N N . THR C 1 174 ? 65.53500 40.09400 27.60400 1.000 29.20201 173 THR C N 1
ATOM 5422 C CA . THR C 1 174 ? 65.31200 40.08100 29.04800 1.000 31.36117 173 THR C CA 1
ATOM 5423 C C . THR C 1 174 ? 63.84400 40.29500 29.39900 1.000 29.60334 173 THR C C 1
ATOM 5424 O O . THR C 1 174 ? 63.27900 39.55800 30.21400 1.000 30.63266 173 THR C O 1
ATOM 5428 N N . LEU C 1 175 ? 63.21200 41.30600 28.80000 1.000 29.97618 174 LEU C N 1
ATOM 5429 C CA . LEU C 1 175 ? 61.81800 41.59800 29.12400 1.000 32.36875 174 LEU C CA 1
ATOM 5430 C C . LEU C 1 175 ? 60.91500 40.41700 28.78500 1.000 32.89954 174 LEU C C 1
ATOM 5431 O O . LEU C 1 175 ? 60.12400 39.96400 29.62200 1.000 29.16170 174 LEU C O 1
ATOM 5436 N N . SER C 1 176 ? 61.02500 39.90000 27.55900 1.000 31.77234 175 SER C N 1
ATOM 5437 C CA . SER C 1 176 ? 60.22100 38.74800 27.16700 1.000 35.01659 175 SER C CA 1
ATOM 5438 C C . SER C 1 176 ? 60.55900 37.51600 27.99800 1.000 32.05016 175 SER C C 1
ATOM 5439 O O . SER C 1 176 ? 59.68600 36.67700 28.24700 1.000 31.75371 175 SER C O 1
ATOM 5442 N N . ASN C 1 177 ? 61.81300 37.38900 28.43800 1.000 30.31284 176 ASN C N 1
ATOM 5443 C CA . ASN C 1 177 ? 62.19100 36.25500 29.27500 1.000 32.76646 176 ASN C CA 1
ATOM 5444 C C . ASN C 1 177 ? 61.52200 36.32700 30.64100 1.000 32.98812 176 ASN C C 1
ATOM 5445 O O . ASN C 1 177 ? 61.01000 35.31900 31.14400 1.000 28.78730 176 ASN C O 1
ATOM 5450 N N . LEU C 1 178 ? 61.52000 37.51100 31.25800 1.000 30.95526 177 LEU C N 1
ATOM 5451 C CA . LEU C 1 178 ? 60.91500 37.66000 32.57700 1.000 28.18819 177 LEU C CA 1
ATOM 5452 C C . LEU C 1 178 ? 59.40600 37.47200 32.52900 1.000 31.86515 177 LEU C C 1
ATOM 5453 O O . LEU C 1 178 ? 58.81100 37.00800 33.50900 1.000 32.66478 177 LEU C O 1
ATOM 5458 N N . ARG C 1 179 ? 58.77200 37.82800 31.40900 1.000 31.25139 178 ARG C N 1
ATOM 5459 C CA . ARG C 1 179 ? 57.33700 37.60700 31.27300 1.000 30.51453 178 ARG C CA 1
ATOM 5460 C C . ARG C 1 179 ? 57.00300 36.12400 31.35900 1.000 31.69322 178 ARG C C 1
ATOM 5461 O O . ARG C 1 179 ? 56.00800 35.73800 31.98400 1.000 32.18054 178 ARG C O 1
ATOM 5469 N N . PHE C 1 180 ? 57.82800 35.27500 30.74100 1.000 31.36983 179 PHE C N 1
ATOM 5470 C CA . PHE C 1 180 ? 57.61900 33.83600 30.85500 1.000 31.95333 179 PHE C CA 1
ATOM 5471 C C . PHE C 1 180 ? 57.98800 33.33600 32.24500 1.000 31.94537 179 PHE C C 1
ATOM 5472 O O . PHE C 1 180 ? 57.35500 32.41100 32.76800 1.000 30.39403 179 PHE C O 1
ATOM 5480 N N . ALA C 1 181 ? 59.01500 33.93200 32.85600 1.000 27.87781 180 ALA C N 1
ATOM 5481 C CA . ALA C 1 181 ? 59.41600 33.52400 34.19800 1.000 28.94225 180 ALA C CA 1
ATOM 5482 C C . ALA C 1 181 ? 58.29800 33.76400 35.20400 1.000 28.89374 180 ALA C C 1
ATOM 5483 O O . ALA C 1 181 ? 58.10000 32.96500 36.12700 1.000 28.70681 180 ALA C O 1
ATOM 5485 N N . LEU C 1 182 ? 57.55300 34.85900 35.03900 1.000 33.14256 181 LEU C N 1
ATOM 5486 C CA . LEU C 1 182 ? 56.43200 35.13700 35.92900 1.000 30.08874 181 LEU C CA 1
ATOM 5487 C C . LEU C 1 182 ? 55.29000 34.15000 35.74000 1.000 31.12073 181 LEU C C 1
ATOM 5488 O O . LEU C 1 182 ? 54.44900 34.01600 36.63600 1.000 31.33397 181 LEU C O 1
ATOM 5493 N N . ALA C 1 183 ? 55.23300 33.46400 34.59700 1.000 33.61023 182 ALA C N 1
ATOM 5494 C CA . ALA C 1 183 ? 54.27500 32.37800 34.43300 1.000 33.25389 182 ALA C CA 1
ATOM 5495 C C . ALA C 1 183 ? 54.71300 31.12800 35.18200 1.000 30.36246 182 ALA C C 1
ATOM 5496 O O . ALA C 1 183 ? 53.86500 30.35200 35.63600 1.000 36.77582 182 ALA C O 1
ATOM 5498 N N . VAL C 1 184 ? 56.02200 30.92200 35.32500 1.000 28.60053 183 VAL C N 1
ATOM 5499 C CA . VAL C 1 184 ? 56.52600 29.77600 36.07400 1.000 32.69092 183 VAL C CA 1
ATOM 5500 C C . VAL C 1 184 ? 56.41100 30.02100 37.57300 1.000 29.24920 183 VAL C C 1
ATOM 5501 O O . VAL C 1 184 ? 55.91200 29.17100 38.32000 1.000 28.93983 183 VAL C O 1
ATOM 5505 N N . GLU C 1 185 ? 56.86900 31.18400 38.03600 1.000 31.86246 184 GLU C N 1
ATOM 5506 C CA . GLU C 1 185 ? 56.85000 31.54600 39.45400 1.000 33.55098 184 GLU C CA 1
ATOM 5507 C C . GLU C 1 185 ? 56.14600 32.88500 39.61500 1.000 32.62190 184 GLU C C 1
ATOM 5508 O O . GLU C 1 185 ? 56.79500 33.93800 39.68000 1.000 34.51212 184 GLU C O 1
ATOM 5514 N N . PRO C 1 186 ? 54.81300 32.88500 39.69300 1.000 32.47429 185 PRO C N 1
ATOM 5515 C CA . PRO C 1 186 ? 54.09500 34.15900 39.86900 1.000 30.12643 185 PRO C CA 1
ATOM 5516 C C . PRO C 1 186 ? 54.35100 34.81700 41.21300 1.000 32.70887 185 PRO C C 1
ATOM 5517 O O . PRO C 1 186 ? 54.21300 36.04200 41.31600 1.000 33.41456 185 PRO C O 1
ATOM 5521 N N . ASP C 1 187 ? 54.73100 34.05400 42.23900 1.000 33.84816 186 ASP C N 1
ATOM 5522 C CA . ASP C 1 187 ? 54.92200 34.58300 43.58300 1.000 34.18165 186 ASP C CA 1
ATOM 5523 C C . ASP C 1 187 ? 56.39500 34.72900 43.95300 1.000 37.52448 186 ASP C C 1
ATOM 5524 O O . ASP C 1 187 ? 56.72400 34.85600 45.13700 1.000 38.53354 186 ASP C O 1
ATOM 5529 N N . ASN C 1 188 ? 57.28900 34.71200 42.96700 1.000 33.40434 187 ASN C N 1
ATOM 5530 C CA . ASN C 1 188 ? 58.70400 34.97600 43.20700 1.000 34.30989 187 ASN C CA 1
ATOM 5531 C C . ASN C 1 188 ? 58.88200 36.48100 43.37400 1.000 32.80812 187 ASN C C 1
ATOM 5532 O O . ASN C 1 188 ? 58.71900 37.24400 42.41600 1.000 28.79407 187 ASN C O 1
ATOM 5537 N N . ALA C 1 189 ? 59.21600 36.90900 44.59400 1.000 38.29284 188 ALA C N 1
ATOM 5538 C CA . ALA C 1 189 ? 59.28100 38.33700 44.89400 1.000 35.62903 188 ALA C CA 1
ATOM 5539 C C . ALA C 1 189 ? 60.40000 39.01900 44.11500 1.000 33.23628 188 ALA C C 1
ATOM 5540 O O . ALA C 1 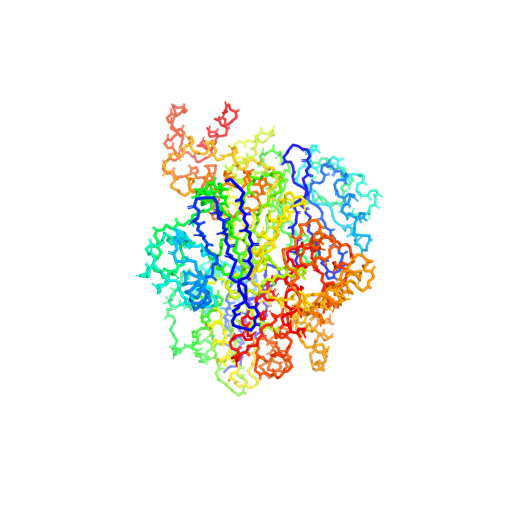189 ? 60.18900 40.07200 43.50200 1.000 34.99827 188 ALA C O 1
ATOM 5542 N N . ALA C 1 190 ? 61.60100 38.43300 44.12800 1.000 33.64680 189 ALA C N 1
ATOM 5543 C CA . ALA C 1 190 ? 62.71500 39.02300 43.39200 1.000 34.45509 189 ALA C CA 1
ATOM 5544 C C . ALA C 1 190 ? 62.46400 39.01800 41.89000 1.000 32.97892 189 ALA C C 1
ATOM 5545 O O . ALA C 1 190 ? 62.95700 39.89900 41.17600 1.000 33.11207 189 ALA C O 1
ATOM 5547 N N . LEU C 1 191 ? 61.70500 38.03900 41.39600 1.000 30.04874 190 LEU C N 1
ATOM 5548 C CA . LEU C 1 191 ? 61.34200 38.01300 39.98300 1.000 34.41655 190 LEU C CA 1
ATOM 5549 C C . LEU C 1 191 ? 60.40200 39.16200 39.63900 1.000 33.05047 190 LEU C C 1
ATOM 5550 O O . LEU C 1 191 ? 60.61100 39.87400 38.65000 1.000 30.46575 190 LEU C O 1
ATOM 5555 N N . ARG C 1 192 ? 59.35100 39.34400 40.44200 1.000 33.90510 191 ARG C N 1
ATOM 5556 C CA . ARG C 1 192 ? 58.44000 40.46600 40.23900 1.000 36.09340 191 ARG C CA 1
ATOM 5557 C C . ARG C 1 192 ? 59.18700 41.79200 40.28700 1.000 40.02801 191 ARG C C 1
ATOM 5558 O O . ARG C 1 192 ? 58.92500 42.69400 39.48300 1.000 36.54795 191 ARG C O 1
ATOM 5566 N N . GLU C 1 193 ? 60.12800 41.92300 41.22600 1.000 36.74275 192 GLU C N 1
ATOM 5567 C CA . GLU C 1 193 ? 60.92200 43.14200 41.32600 1.000 34.46806 192 GLU C CA 1
ATOM 5568 C C . GLU C 1 193 ? 61.80700 43.32700 40.09900 1.000 36.43912 192 GLU C C 1
ATOM 5569 O O . GLU C 1 193 ? 61.94000 44.44400 39.58500 1.000 37.28269 192 GLU C O 1
ATOM 5575 N N . ARG C 1 194 ? 62.41100 42.24100 39.60800 1.000 34.33747 193 ARG C N 1
ATOM 5576 C CA . ARG C 1 194 ? 63.27900 42.34300 38.43900 1.000 34.10294 193 ARG C CA 1
ATOM 5577 C C . ARG C 1 194 ? 62.48500 42.69000 37.18500 1.000 35.89548 193 ARG C C 1
ATOM 5578 O O . ARG C 1 194 ? 62.95100 43.47000 36.34600 1.000 35.62205 193 ARG C O 1
ATOM 5586 N N . PHE C 1 195 ? 61.28600 42.11900 37.03800 1.000 35.26832 194 PHE C N 1
ATOM 5587 C CA . PHE C 1 195 ? 60.45500 42.43900 35.88200 1.000 34.00615 194 PHE C CA 1
ATOM 5588 C C . PHE C 1 195 ? 60.08900 43.91700 35.86000 1.000 35.88442 194 PHE C C 1
ATOM 5589 O O . PHE C 1 195 ? 60.09700 44.55100 34.79800 1.000 37.93773 194 PHE C O 1
ATOM 5597 N N . GLU C 1 196 ? 59.76700 44.48500 37.02300 1.000 39.23985 195 GLU C N 1
ATOM 5598 C CA . GLU C 1 196 ? 59.42000 45.90100 37.07600 1.000 40.75287 195 GLU C CA 1
ATOM 5599 C C . GLU C 1 196 ? 60.61100 46.78600 36.73600 1.000 38.66460 195 GLU C C 1
ATOM 5600 O O . GLU C 1 196 ? 60.43600 47.85100 36.13200 1.000 39.96078 195 GLU C O 1
ATOM 5606 N N . GLU C 1 197 ? 61.82200 46.36700 37.10800 1.000 39.29507 196 GLU C N 1
ATOM 5607 C CA . GLU C 1 197 ? 63.00300 47.16100 36.79000 1.000 38.67106 196 GLU C CA 1
ATOM 5608 C C . GLU C 1 197 ? 63.36500 47.04300 35.31500 1.000 37.38718 196 GLU C C 1
ATOM 5609 O O . GLU C 1 197 ? 63.80100 48.02000 34.69600 1.000 37.28925 196 GLU C O 1
ATOM 5615 N N . ALA C 1 198 ? 63.191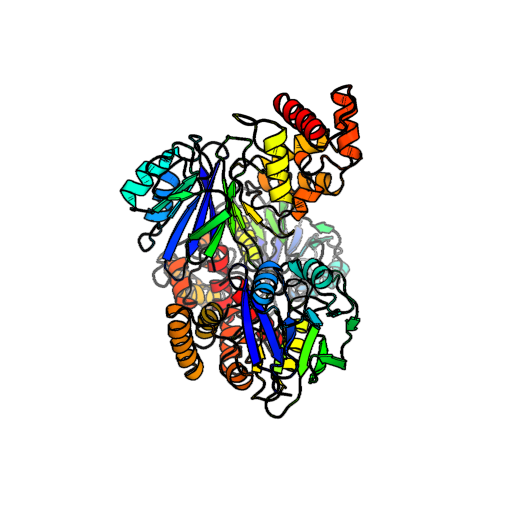00 45.85400 34.73300 1.000 37.22353 197 ALA C N 1
ATOM 5616 C CA . ALA C 1 198 ? 63.44000 45.69500 33.30500 1.000 35.71237 197 ALA C CA 1
ATOM 5617 C C . ALA C 1 198 ? 62.42500 46.46600 32.47200 1.000 38.20697 197 ALA C C 1
ATOM 5618 O O . ALA C 1 198 ? 62.75600 46.94200 31.38000 1.000 32.94308 197 ALA C O 1
ATOM 5620 N N . THR C 1 199 ? 61.19100 46.59500 32.96500 1.000 37.87354 198 THR C N 1
ATOM 5621 C CA . THR C 1 199 ? 60.20200 47.41300 32.27300 1.000 37.66267 198 THR C CA 1
ATOM 5622 C C . THR C 1 199 ? 60.63500 48.87300 32.23000 1.000 41.60195 198 THR C C 1
ATOM 5623 O O . THR C 1 199 ? 60.49500 49.54000 31.19900 1.000 44.40564 198 THR C O 1
ATOM 5627 N N . ARG C 1 200 ? 61.17200 49.38300 33.34200 1.000 37.47622 199 ARG C N 1
ATOM 5628 C CA . ARG C 1 200 ? 61.64000 50.76400 33.37100 1.000 39.50992 199 ARG C CA 1
ATOM 5629 C C . ARG C 1 200 ? 62.84000 50.96000 32.45300 1.000 41.13448 199 ARG C C 1
ATOM 5630 O O . ARG C 1 200 ? 62.95000 51.99000 31.77700 1.000 39.44075 199 ARG C O 1
ATOM 5638 N N . LEU C 1 201 ? 63.74700 49.98100 32.41300 1.000 37.19374 200 LEU C N 1
ATOM 5639 C CA . LEU C 1 201 ? 64.94100 50.10900 31.58400 1.000 38.12671 200 LEU C CA 1
ATOM 5640 C C . LEU C 1 201 ? 64.59100 50.12400 30.10100 1.000 39.30729 200 LEU C C 1
ATOM 5641 O O . LEU C 1 201 ? 65.12400 50.94200 29.34100 1.000 41.47214 200 LEU C O 1
ATOM 5646 N N . ARG C 1 202 ? 63.69700 49.23200 29.66900 1.000 39.68269 201 ARG C N 1
ATOM 5647 C CA . ARG C 1 202 ? 63.36800 49.15100 28.25000 1.000 37.99313 201 ARG C CA 1
ATOM 5648 C C . ARG C 1 202 ? 62.53600 50.34700 27.80200 1.000 37.47105 201 ARG C C 1
ATOM 5649 O O . ARG C 1 202 ? 62.68600 50.82300 26.67100 1.000 36.82328 201 ARG C O 1
ATOM 5657 N N . GLU C 1 203 ? 61.65100 50.84500 28.67200 1.000 40.27278 202 GLU C N 1
ATOM 5658 C CA . GLU C 1 203 ? 60.89500 52.04900 28.34300 1.000 45.38741 202 GLU C CA 1
ATOM 5659 C C . GLU C 1 203 ? 61.81100 53.25500 28.18600 1.000 49.05819 202 GLU C C 1
ATOM 5660 O O . GLU C 1 203 ? 61.51900 54.15900 27.39500 1.000 44.88527 202 GLU C O 1
ATOM 5666 N N . ARG C 1 204 ? 62.91600 53.28700 28.92900 1.000 50.02827 203 ARG C N 1
ATOM 5667 C CA . ARG C 1 204 ? 63.92000 54.33200 28.80500 1.000 49.16695 203 ARG C CA 1
ATOM 5668 C C . ARG C 1 204 ? 64.97900 54.00400 27.75900 1.000 45.71586 203 ARG C C 1
ATOM 5669 O O . ARG C 1 204 ? 65.98700 54.71400 27.67500 1.000 47.23403 203 ARG C O 1
ATOM 5677 N N . ASP C 1 205 ? 64.77100 52.94600 26.97100 1.000 43.00916 204 ASP C N 1
ATOM 5678 C CA . ASP C 1 205 ? 65.71400 52.52100 25.93300 1.000 44.36116 204 ASP C CA 1
ATOM 5679 C C . ASP C 1 205 ? 67.09200 52.22800 26.52600 1.000 45.54972 204 ASP C C 1
ATOM 5680 O O . ASP C 1 205 ? 68.12700 52.54300 25.93400 1.000 41.57410 204 ASP C O 1
ATOM 5685 N N . ARG C 1 206 ? 67.10500 51.62000 27.70700 1.000 42.11108 205 ARG C N 1
ATOM 5686 C CA . ARG C 1 206 ? 68.33900 51.26400 28.38800 1.000 34.86820 205 ARG C CA 1
ATOM 5687 C C . ARG C 1 206 ? 68.58900 49.76600 28.27500 1.000 32.89207 205 ARG C C 1
ATOM 5688 O O . ARG C 1 206 ? 67.65600 48.96100 28.22800 1.000 35.54045 205 ARG C O 1
ATOM 5696 N N . ILE C 1 207 ? 69.87100 49.40200 28.22900 1.000 31.14482 206 ILE C N 1
ATOM 5697 C CA . ILE C 1 207 ? 70.24300 47.99800 28.14300 1.000 26.34951 206 ILE C CA 1
ATOM 5698 C C . ILE C 1 207 ? 70.01000 47.32100 29.49000 1.000 30.17489 206 ILE C C 1
ATOM 5699 O O . ILE C 1 207 ? 70.13400 47.93800 30.55800 1.000 35.01514 206 ILE C O 1
ATOM 5704 N N . THR C 1 208 ? 69.63900 46.04400 29.44100 1.000 28.26909 207 THR C N 1
ATOM 5705 C CA . THR C 1 208 ? 69.43500 45.24400 30.64100 1.000 29.23128 207 THR C CA 1
ATOM 5706 C C . THR C 1 208 ? 70.61900 44.34200 30.94700 1.000 30.20945 207 THR C C 1
ATOM 5707 O O . THR C 1 208 ? 70.58500 43.61000 31.94100 1.000 33.52238 207 THR C O 1
ATOM 5711 N N . LEU C 1 209 ? 71.65600 44.37600 30.12000 1.000 29.04589 208 LEU C N 1
ATOM 5712 C CA . LEU C 1 209 ? 72.83500 43.54500 30.25100 1.000 29.34094 208 LEU C CA 1
ATOM 5713 C C . LEU C 1 209 ? 74.05700 44.40300 30.56500 1.000 32.48874 208 LEU C C 1
ATOM 5714 O O . LEU C 1 209 ? 74.08800 45.59000 30.22400 1.000 34.69678 208 LEU C O 1
ATOM 5719 N N . PRO C 1 210 ? 75.08100 43.84300 31.22600 1.000 30.35508 209 PRO C N 1
ATOM 5720 C CA . PRO C 1 210 ? 75.20300 42.46200 31.71600 1.000 29.06605 209 PRO C CA 1
ATOM 5721 C C . PRO C 1 210 ? 74.37100 42.18400 32.96300 1.000 34.12274 209 PRO C C 1
ATOM 5722 O O . PRO C 1 210 ? 74.00200 43.09100 33.70800 1.000 32.46760 209 PRO C O 1
ATOM 5726 N N . SER C 1 211 ? 74.05900 40.91700 33.20000 1.000 34.60954 210 SER C N 1
ATOM 5727 C CA . SER C 1 211 ? 73.39700 40.48200 34.41400 1.000 29.35978 210 SER C CA 1
ATOM 5728 C C . SER C 1 211 ? 74.43600 39.88300 35.36000 1.000 29.05787 210 SER C C 1
ATOM 5729 O O . SER C 1 211 ? 75.64400 39.94200 35.11200 1.000 29.43175 210 SER C O 1
ATOM 5732 N N . GLU C 1 212 ? 73.96800 39.30400 36.46100 1.000 31.80729 211 GLU C N 1
ATOM 5733 C CA . GLU C 1 212 ? 74.82500 38.61800 37.41300 1.000 30.17690 211 GLU C CA 1
ATOM 5734 C C . GLU C 1 212 ? 74.33200 37.19100 37.59600 1.000 29.62990 211 GLU C C 1
ATOM 5735 O O . GLU C 1 212 ? 73.13300 36.91700 37.49700 1.000 32.18348 211 GLU C O 1
ATOM 5741 N N . ILE C 1 213 ? 75.27200 36.28100 37.86000 1.000 30.22149 212 ILE C N 1
ATOM 5742 C CA . ILE C 1 213 ? 74.91000 34.88500 38.08800 1.000 27.10874 212 ILE C CA 1
ATOM 5743 C C . ILE C 1 213 ? 74.00400 34.76600 39.30700 1.000 30.17145 212 ILE C C 1
ATOM 5744 O O . ILE C 1 213 ? 73.03400 33.99600 39.30700 1.000 26.84386 212 ILE C O 1
ATOM 5749 N N . SER C 1 214 ? 74.29900 35.53400 40.36000 1.000 32.67892 213 SER C N 1
ATOM 5750 C CA . SER C 1 214 ? 73.48100 35.49900 41.56800 1.000 30.58964 213 SER C CA 1
ATOM 5751 C C . SER C 1 214 ? 72.03100 35.85200 41.26100 1.000 29.74130 213 SER C C 1
ATOM 5752 O O . SER C 1 214 ? 71.10500 35.16100 41.70000 1.000 29.66139 213 SER C O 1
ATOM 5755 N N . LEU C 1 215 ? 71.81500 36.93000 40.50300 1.000 27.56726 214 LEU C N 1
ATOM 5756 C CA . LEU C 1 215 ? 70.45700 37.29900 40.12100 1.000 32.60256 214 LEU C CA 1
ATOM 5757 C C . LEU C 1 215 ? 69.82000 36.23500 39.23700 1.000 29.95086 214 LEU C C 1
ATOM 5758 O O . LEU C 1 215 ? 68.60300 36.02600 39.29600 1.000 28.60095 214 LEU C O 1
ATOM 5763 N N . GLU C 1 216 ? 70.62600 35.54500 38.42400 1.000 25.99954 215 GLU C N 1
ATOM 5764 C CA . GLU C 1 216 ? 70.09200 34.47800 37.58500 1.000 26.65336 215 GLU C CA 1
ATOM 5765 C C . GLU C 1 216 ? 69.67100 33.27500 38.42000 1.000 30.84584 215 GLU C C 1
ATOM 5766 O O . GLU C 1 216 ? 68.63600 32.65500 38.14900 1.000 30.53740 215 GLU C O 1
ATOM 5772 N N . LEU C 1 217 ? 70.45800 32.93100 39.44200 1.000 31.67621 216 LEU C N 1
ATOM 5773 C CA . LEU C 1 217 ? 70.10700 31.80700 40.30300 1.000 29.07621 216 LEU C CA 1
ATOM 5774 C C . LEU C 1 217 ? 68.79600 32.03100 41.04500 1.000 28.46033 216 LEU C C 1
ATOM 5775 O O . LEU C 1 217 ? 68.14300 31.05600 41.43200 1.000 30.68585 216 LEU C O 1
ATOM 5780 N N . SER C 1 218 ? 68.39300 33.28600 41.24100 1.000 27.56685 217 SER C N 1
ATOM 5781 C CA . SER C 1 218 ? 67.19700 33.60200 42.00900 1.000 31.60445 217 SER C CA 1
ATOM 5782 C C . SER C 1 218 ? 65.96400 33.86100 41.15400 1.000 30.08965 217 SER C C 1
ATOM 5783 O O . SER C 1 218 ? 64.84700 33.76500 41.67600 1.000 31.22353 217 SER C O 1
ATOM 5786 N N . THR C 1 219 ? 66.12600 34.19000 39.86600 1.000 27.82189 218 THR C N 1
ATOM 5787 C CA . THR C 1 219 ? 64.99000 34.56500 39.02900 1.000 28.90497 218 THR C CA 1
ATOM 5788 C C . THR C 1 219 ? 64.90500 33.84200 37.68800 1.000 27.04663 218 THR C C 1
ATOM 5789 O O . THR C 1 219 ? 63.85800 33.93300 37.03800 1.000 24.74038 218 THR C O 1
ATOM 5793 N N . ASN C 1 220 ? 65.94800 33.14400 37.24900 1.000 28.53534 219 ASN C N 1
ATOM 5794 C CA . ASN C 1 220 ? 65.89900 32.45200 35.96100 1.000 26.89012 219 ASN C CA 1
ATOM 5795 C C . ASN C 1 220 ? 65.24000 31.09000 36.13800 1.000 27.35661 219 ASN C C 1
ATOM 5796 O O . ASN C 1 220 ? 65.75700 30.25900 36.89300 1.000 26.43851 219 ASN C O 1
ATOM 5801 N N . PRO C 1 221 ? 64.11700 30.81500 35.46500 1.000 27.09509 220 PRO C N 1
ATOM 5802 C CA . PRO C 1 221 ? 63.46100 29.50900 35.65700 1.000 25.55710 220 PRO C CA 1
ATOM 5803 C C . PRO C 1 221 ? 64.29700 28.33900 35.17000 1.000 27.46826 220 PRO C C 1
ATOM 5804 O O . PRO C 1 221 ? 64.27200 27.26800 35.78900 1.000 26.45270 220 PRO C O 1
ATOM 5808 N N . PHE C 1 222 ? 65.04000 28.51200 34.07400 1.000 29.20789 221 PHE C N 1
ATOM 5809 C CA . PHE C 1 222 ? 65.82100 27.41100 33.52300 1.000 28.18267 221 PHE C CA 1
ATOM 5810 C C . PHE C 1 222 ? 67.01300 27.04700 34.39900 1.000 29.71359 221 PHE C C 1
ATOM 5811 O O . PHE C 1 222 ? 67.59900 25.97500 34.21000 1.000 30.30585 221 PHE C O 1
ATOM 5819 N N . LEU C 1 223 ? 67.39000 27.91100 35.34200 1.000 26.13791 222 LEU C N 1
ATOM 5820 C CA . LEU C 1 223 ? 68.42000 27.59300 36.31900 1.000 26.36732 222 LEU C CA 1
ATOM 5821 C C . LEU C 1 223 ? 67.84700 27.15900 37.66100 1.000 28.75527 222 LEU C C 1
ATOM 5822 O O . LEU C 1 223 ? 68.61300 26.76400 38.54700 1.000 33.37154 222 LEU C O 1
ATOM 5827 N N . ARG C 1 224 ? 66.52700 27.23000 37.83400 1.000 24.84585 223 ARG C N 1
ATOM 5828 C CA . ARG C 1 224 ? 65.86600 26.86700 39.08100 1.000 26.99509 223 ARG C CA 1
ATOM 5829 C C . ARG C 1 224 ? 65.02100 25.60700 38.92800 1.000 28.59626 223 ARG C C 1
ATOM 5830 O O . ARG C 1 224 ? 64.02000 25.43500 39.62700 1.000 28.01317 223 ARG C O 1
ATOM 5838 N N . VAL C 1 225 ? 65.41900 24.71100 38.02000 1.000 27.62525 224 VAL C N 1
ATOM 5839 C CA . VAL C 1 225 ? 64.63000 23.51600 37.74400 1.000 31.23328 224 VAL C CA 1
ATOM 5840 C C . VAL C 1 225 ? 64.62900 22.52300 38.89300 1.000 30.98427 224 VAL C C 1
ATOM 5841 O O . VAL C 1 225 ? 63.82000 21.58900 38.88800 1.000 31.30444 224 VAL C O 1
ATOM 5845 N N . SER C 1 226 ? 65.50800 22.69700 39.87900 1.000 29.49232 225 SER C N 1
ATOM 5846 C CA . SER C 1 226 ? 65.57300 21.81200 41.03200 1.000 29.97695 225 SER C CA 1
ATOM 5847 C C . SER C 1 226 ? 64.89700 22.39900 42.26600 1.000 35.15254 225 SER C C 1
ATOM 5848 O O . SER C 1 226 ? 64.97500 21.80500 43.34600 1.000 33.01066 225 SER C O 1
ATOM 5851 N N . GLU C 1 227 ? 64.23900 23.54700 42.13200 1.000 33.37430 226 GLU C N 1
ATOM 5852 C CA . GLU C 1 227 ? 63.49400 24.14100 43.23100 1.000 33.26013 226 GLU C CA 1
ATOM 5853 C C . GLU C 1 227 ? 62.06200 23.62000 43.23900 1.000 34.84041 226 GLU C C 1
ATOM 5854 O O . GLU C 1 227 ? 61.51500 23.22800 42.20400 1.000 33.77982 226 GLU C O 1
ATOM 5860 N N . ASN C 1 228 ? 61.45500 23.62200 44.42900 1.000 38.50951 227 ASN C N 1
ATOM 5861 C CA . ASN C 1 228 ? 60.13300 23.02500 44.59100 1.000 36.73597 227 ASN C CA 1
ATOM 5862 C C . ASN C 1 228 ? 59.07900 23.76200 43.77400 1.000 36.47565 227 ASN C C 1
ATOM 5863 O O . ASN C 1 228 ? 58.22200 23.13300 43.14400 1.000 34.90625 227 ASN C O 1
ATOM 5868 N N . SER C 1 229 ? 59.12700 25.09600 43.76900 1.000 37.70871 228 SER C N 1
ATOM 5869 C CA . SER C 1 229 ? 58.10500 25.86800 43.07000 1.000 38.73393 228 SER C CA 1
ATOM 5870 C C . SER C 1 229 ? 58.15600 25.63400 41.56400 1.000 36.62164 228 SER C C 1
ATOM 5871 O O . SER C 1 229 ? 57.11100 25.50400 40.91500 1.000 31.63288 228 SER C O 1
ATOM 5874 N N . VAL C 1 230 ? 59.35900 25.57300 40.99300 1.000 34.43517 229 VAL C N 1
ATOM 5875 C CA . VAL C 1 230 ? 59.48900 25.43000 39.54600 1.000 33.98944 229 VAL C CA 1
ATOM 5876 C C . VAL C 1 230 ? 59.10900 24.01900 39.11200 1.000 36.65548 229 VAL C C 1
ATOM 5877 O O . VAL C 1 230 ? 58.36900 23.82900 38.13900 1.000 37.29456 229 VAL C O 1
ATOM 5881 N N . LYS C 1 231 ? 59.61000 23.00900 39.82700 1.000 35.94092 230 LYS C N 1
ATOM 5882 C CA . LYS C 1 231 ? 59.24600 21.63000 39.51600 1.000 38.11086 230 LYS C CA 1
ATOM 5883 C C . LYS C 1 231 ? 57.75100 21.39700 39.69100 1.000 38.45961 230 LYS C C 1
ATOM 5884 O O . LYS C 1 231 ? 57.15900 20.58000 38.97500 1.000 37.10181 230 LYS C O 1
ATOM 5890 N N . LYS C 1 232 ? 57.12300 22.11500 40.62500 1.000 39.21528 231 LYS C N 1
ATOM 5891 C CA . LYS C 1 232 ? 55.68200 21.99400 40.81900 1.000 38.53472 231 LYS C CA 1
ATOM 5892 C C . LYS C 1 232 ? 54.91800 22.52800 39.61300 1.000 42.34203 231 LYS C C 1
ATOM 5893 O O . LYS C 1 232 ? 54.00000 21.87100 39.10600 1.000 44.44189 231 LYS C O 1
ATOM 5899 N N . LYS C 1 233 ? 55.28500 23.72100 39.13700 1.000 39.45249 232 LYS C N 1
ATOM 5900 C CA . LYS C 1 233 ? 54.60000 24.29300 37.98200 1.000 41.62169 232 LYS C CA 1
ATOM 5901 C C . LYS C 1 233 ? 54.91100 23.52100 36.70700 1.000 40.56581 232 LYS C C 1
ATOM 5902 O O . LYS C 1 233 ? 54.05700 23.42800 35.81700 1.000 41.98069 232 LYS C O 1
ATOM 5908 N N . ALA C 1 234 ? 56.12000 22.96500 36.59800 1.000 35.16665 233 ALA C N 1
ATOM 5909 C CA . ALA C 1 234 ? 56.43600 22.11900 35.45300 1.000 39.05612 233 ALA C CA 1
ATOM 5910 C C . ALA C 1 234 ? 55.61500 20.83800 35.46600 1.000 41.48826 233 ALA C C 1
ATOM 5911 O O . ALA C 1 234 ? 55.24600 20.32700 34.40200 1.000 38.86405 233 ALA C O 1
ATOM 5913 N N . ASP C 1 235 ? 55.31300 20.31300 36.65600 1.000 41.10168 234 ASP C N 1
ATOM 5914 C CA . ASP C 1 235 ? 54.49800 19.10800 36.75100 1.000 41.68687 234 ASP C CA 1
ATOM 5915 C C . ASP C 1 235 ? 53.03300 19.40000 36.45500 1.000 43.08159 234 ASP C C 1
ATOM 5916 O O . ASP C 1 235 ? 52.32900 18.54100 35.91200 1.000 42.95778 234 ASP C O 1
ATOM 5921 N N . GLN C 1 236 ? 52.55600 20.59900 36.80100 1.000 45.53649 235 GLN C N 1
ATOM 5922 C CA . GLN C 1 236 ? 51.18100 20.96600 36.48000 1.000 42.84806 235 GLN C CA 1
ATOM 5923 C C . GLN C 1 236 ? 51.01000 21.20400 34.98600 1.000 44.47775 235 GLN C C 1
ATOM 5924 O O . GLN C 1 236 ? 50.02500 20.75400 34.38700 1.000 42.40218 235 GLN C O 1
ATOM 5930 N N . ARG C 1 237 ? 51.96000 21.91000 34.37000 1.000 43.97187 236 ARG C N 1
ATOM 5931 C CA . ARG C 1 237 ? 51.84200 22.24400 32.95500 1.000 39.87841 236 ARG C CA 1
ATOM 5932 C C . ARG C 1 237 ? 51.96400 21.00400 32.07700 1.000 43.02529 236 ARG C C 1
ATOM 5933 O O . ARG C 1 237 ? 51.24200 20.86700 31.08200 1.000 42.22175 236 ARG C O 1
ATOM 5941 N N . SER C 1 238 ? 52.86600 20.08900 32.43100 1.000 39.96785 237 SER C N 1
ATOM 5942 C CA . SER C 1 238 ? 53.07400 18.88000 31.64400 1.000 41.43633 237 SER C CA 1
ATOM 5943 C C . SER C 1 238 ? 52.14100 17.74500 32.04000 1.000 41.73554 237 SER C C 1
ATOM 5944 O O . SER C 1 238 ? 51.86000 16.87000 31.21400 1.000 39.99913 237 SER C O 1
ATOM 5947 N N . GLY C 1 239 ? 51.66000 17.73500 33.28300 1.000 42.10072 238 GLY C N 1
ATOM 5948 C CA . GLY C 1 239 ? 50.83000 16.66400 33.78200 1.000 40.47559 238 GLY C CA 1
ATOM 5949 C C . GLY C 1 239 ? 51.58800 15.49200 34.36700 1.000 39.50700 238 GLY C C 1
ATOM 5950 O O . GLY C 1 239 ? 51.00900 14.72100 35.14000 1.000 45.03138 238 GLY C O 1
ATOM 5951 N N . GLN C 1 240 ? 52.86500 15.33700 34.02700 1.000 40.97640 239 GLN C N 1
ATOM 5952 C CA . GLN C 1 240 ? 53.67300 14.23700 34.52300 1.000 46.20313 239 GLN C CA 1
ATOM 5953 C C . GLN C 1 240 ? 54.34600 14.62000 35.84000 1.000 45.55996 239 GLN C C 1
ATOM 5954 O O . GLN C 1 240 ? 54.25200 15.75400 36.31400 1.000 43.60623 239 GLN C O 1
ATOM 5960 N N . GLN C 1 241 ? 55.03600 13.65400 36.43900 1.000 50.31434 240 GLN C N 1
ATOM 5961 C CA . GLN C 1 241 ? 55.85700 13.87300 37.62500 1.000 49.17706 240 GLN C CA 1
ATOM 5962 C C . GLN C 1 241 ? 57.31300 13.76600 37.18500 1.000 43.62008 240 GLN C C 1
ATOM 5963 O O . GLN C 1 241 ? 57.82300 12.66500 36.95700 1.000 43.97881 240 GLN C O 1
ATOM 5969 N N . ASN C 1 242 ? 57.97800 14.91200 37.06300 1.000 42.20309 241 ASN C N 1
ATOM 5970 C CA . ASN C 1 242 ? 59.34500 14.97400 36.55800 1.000 44.08897 241 ASN C CA 1
ATOM 5971 C C . ASN C 1 242 ? 60.31000 14.73300 37.71400 1.000 43.75135 241 ASN C C 1
ATOM 5972 O O . ASN C 1 242 ? 60.47700 15.59400 38.58400 1.000 39.59881 241 ASN C O 1
ATOM 5977 N N . ARG C 1 243 ? 60.94800 13.56000 37.71700 1.000 44.43981 242 ARG C N 1
ATOM 5978 C CA . ARG C 1 243 ? 61.80800 13.16500 38.82700 1.000 45.17539 242 ARG C CA 1
ATOM 5979 C C . ARG C 1 243 ? 63.16400 13.86000 38.79400 1.000 49.03671 242 ARG C C 1
ATOM 5980 O O . ARG C 1 243 ? 63.77900 14.05400 39.84900 1.000 49.88401 242 ARG C O 1
ATOM 5988 N N . THR C 1 244 ? 63.64900 14.23100 37.60800 1.000 44.02487 243 THR C N 1
ATOM 5989 C CA . THR C 1 244 ? 64.97700 14.80900 37.48300 1.000 44.49224 243 THR C CA 1
ATOM 5990 C C . THR C 1 244 ? 64.89800 16.28100 37.08200 1.000 45.32281 243 THR C C 1
ATOM 5991 O O . THR C 1 244 ? 63.95400 16.69700 36.40300 1.000 39.08591 243 THR C O 1
ATOM 5995 N N . PRO C 1 245 ? 65.87500 17.09500 37.49300 1.000 45.27994 244 PRO C N 1
ATOM 5996 C CA . PRO C 1 245 ? 65.88200 18.50100 37.05500 1.000 42.13725 244 PRO C CA 1
ATOM 5997 C C . PRO C 1 245 ? 66.00000 18.65800 35.55000 1.000 39.32491 244 PRO C C 1
ATOM 5998 O O . PRO C 1 245 ? 65.53300 19.66500 35.00400 1.000 41.50511 244 PRO C O 1
ATOM 6002 N N . GLU C 1 246 ? 66.61300 17.69400 34.86100 1.000 39.39613 245 GLU C N 1
ATOM 6003 C CA . GLU C 1 246 ? 66.66100 17.74500 33.40400 1.000 36.73425 245 GLU C CA 1
ATOM 6004 C C . GLU C 1 246 ? 65.27000 17.58200 32.80300 1.000 39.74720 245 GLU C C 1
ATOM 6005 O O . GLU C 1 246 ? 64.91800 18.27500 31.84100 1.000 33.19010 245 GLU C O 1
ATOM 6011 N N . GLU C 1 247 ? 64.46700 16.67100 33.35700 1.000 41.01349 246 GLU C N 1
ATOM 6012 C CA . GLU C 1 247 ? 63.10100 16.49700 32.87700 1.000 36.81624 246 GLU C CA 1
ATOM 6013 C C . GLU C 1 247 ? 62.26100 17.73900 33.14900 1.000 38.47190 246 GLU C C 1
ATOM 6014 O O . GLU C 1 247 ? 61.39400 18.09700 32.34400 1.000 39.23821 246 GLU C O 1
ATOM 6020 N N . VAL C 1 248 ? 62.50000 18.40600 34.28100 1.000 37.13744 247 VAL C N 1
ATOM 6021 C CA . VAL C 1 248 ? 61.81400 19.66400 34.55600 1.000 36.45083 247 VAL C CA 1
ATOM 6022 C C . VAL C 1 248 ? 62.21400 20.71600 33.53200 1.000 34.37300 247 VAL C C 1
ATOM 6023 O O . VAL C 1 248 ? 61.37200 21.47300 33.03300 1.000 31.68505 247 VAL C O 1
ATOM 6027 N N . PHE C 1 249 ? 63.50500 20.77100 33.18900 1.000 35.64457 248 PHE C N 1
ATOM 6028 C CA . PHE C 1 249 ? 63.96700 21.75500 32.21500 1.000 34.99503 248 PHE C CA 1
ATOM 6029 C C . PHE C 1 249 ? 63.36000 21.50300 30.84200 1.000 33.73167 248 PHE C C 1
ATOM 6030 O O . PHE C 1 249 ? 62.96800 22.44900 30.14700 1.000 33.17590 248 PHE C O 1
ATOM 6038 N N . ALA C 1 250 ? 63.29800 20.23600 30.42300 1.000 32.93195 249 ALA C N 1
ATOM 6039 C CA . ALA C 1 250 ? 62.74400 19.91500 29.11200 1.000 34.94392 249 ALA C CA 1
ATOM 6040 C C . ALA C 1 250 ? 61.30500 20.39500 28.99200 1.000 33.21971 249 ALA C C 1
ATOM 6041 O O . ALA C 1 250 ? 60.88500 20.86900 27.92900 1.000 34.30051 249 ALA C O 1
ATOM 6043 N N . VAL C 1 251 ? 60.53800 20.29100 30.07700 1.000 32.45570 250 VAL C N 1
ATOM 6044 C CA . VAL C 1 251 ? 59.16300 20.77700 30.06900 1.000 34.87037 250 VAL C CA 1
ATOM 6045 C C . VAL C 1 251 ? 59.13200 22.29000 29.89800 1.000 34.08632 250 VAL C C 1
ATOM 6046 O O . VAL C 1 251 ? 58.32100 22.82600 29.13300 1.000 31.23327 250 VAL C O 1
ATOM 6050 N N . LEU C 1 252 ? 60.02400 23.00200 30.59200 1.000 34.64301 251 LEU C N 1
ATOM 6051 C CA . LEU C 1 252 ? 60.01100 24.46100 30.53800 1.000 33.36274 251 LEU C CA 1
ATOM 6052 C C . LEU C 1 252 ? 60.47300 24.97500 29.18100 1.000 32.91492 251 LEU C C 1
ATOM 6053 O O . LEU C 1 252 ? 59.88400 25.91800 28.63900 1.000 33.72154 251 LEU C O 1
ATOM 6058 N N . ARG C 1 253 ? 61.52600 24.37600 28.61800 1.000 29.92678 252 ARG C N 1
ATOM 6059 C CA . ARG C 1 253 ? 62.02500 24.83600 27.32500 1.000 28.82053 252 ARG C CA 1
ATOM 6060 C C . ARG C 1 253 ? 61.00700 24.58200 26.21800 1.000 30.86445 252 ARG C C 1
ATOM 6061 O O . ARG C 1 253 ? 60.84300 25.41300 25.31700 1.000 28.03000 252 ARG C O 1
ATOM 6069 N N . ALA C 1 254 ? 60.31400 23.44300 26.26800 1.000 33.12104 253 ALA C N 1
ATOM 6070 C CA . ALA C 1 254 ? 59.24100 23.19900 25.31000 1.000 36.00366 253 ALA C CA 1
ATOM 6071 C C . ALA C 1 254 ? 58.04700 24.10700 25.57200 1.000 36.66657 253 ALA C C 1
ATOM 6072 O O . ALA C 1 254 ? 57.34800 24.49900 24.63100 1.000 35.36832 253 ALA C O 1
ATOM 6074 N N . TRP C 1 255 ? 57.80200 24.45000 26.83800 1.000 34.72923 254 TRP C N 1
ATOM 6075 C CA . TRP C 1 255 ? 56.74100 25.39700 27.16500 1.000 35.56126 254 TRP C CA 1
ATOM 6076 C C . TRP C 1 255 ? 57.05100 26.77600 26.59500 1.000 39.07386 254 TRP C C 1
ATOM 6077 O O . TRP C 1 255 ? 56.18900 27.41400 25.98000 1.000 43.01087 254 TRP C O 1
ATOM 6088 N N . LYS C 1 256 ? 58.28800 27.24700 26.77800 1.000 36.08202 255 LYS C N 1
ATOM 6089 C CA . LYS C 1 256 ? 58.64400 28.57800 26.29800 1.000 37.62601 255 LYS C CA 1
ATOM 6090 C C . LYS C 1 256 ? 58.64000 28.65400 24.77700 1.000 37.91112 255 LYS C C 1
ATOM 6091 O O . LYS C 1 256 ? 58.46100 29.74100 24.21600 1.000 42.10638 255 LYS C O 1
ATOM 6097 N N . ASP C 1 257 ? 58.84100 27.52500 24.09400 1.000 35.63644 256 ASP C N 1
ATOM 6098 C CA . ASP C 1 257 ? 58.72300 27.52000 22.64000 1.000 39.49911 256 ASP C CA 1
ATOM 6099 C C . ASP C 1 257 ? 57.31300 27.90200 22.20700 1.000 40.83602 256 ASP C C 1
ATOM 6100 O O . ASP C 1 257 ? 57.12900 28.57600 21.18700 1.000 45.77843 256 ASP C O 1
ATOM 6105 N N . GLN C 1 258 ? 56.30500 27.49200 22.98000 1.000 45.11306 257 GLN C N 1
ATOM 6106 C CA . GLN C 1 258 ? 54.91700 27.79700 22.64800 1.000 46.46490 257 GLN C CA 1
ATOM 6107 C C . GLN C 1 258 ? 54.56300 29.24100 22.98200 1.000 48.79831 257 GLN C C 1
ATOM 6108 O O . GLN C 1 258 ? 53.93000 29.93100 22.17600 1.000 54.36319 257 GLN C O 1
ATOM 6114 N N . PHE C 1 259 ? 54.96000 29.70000 24.16900 1.000 50.51980 258 PHE C N 1
ATOM 6115 C CA . PHE C 1 259 ? 54.57800 31.00300 24.72500 1.000 47.75678 258 PHE C CA 1
ATOM 6116 C C . PHE C 1 259 ? 54.58300 32.15100 23.71900 1.000 53.43123 258 PHE C C 1
ATOM 6117 O O . PHE C 1 259 ? 55.63400 32.59200 23.25600 1.000 49.41485 258 PHE C O 1
#

Solvent-accessible surface area: 32861 Å² total; per-residue (Å²): 85,123,36,84,34,74,28,23,98,10,115,152,40,9,21,1,7,1,0,18,18,42,101,48,111,106,0,0,0,3,1,0,5,41,5,129,33,1,47,63,44,21,78,74,59,113,98,36,123,1,12,10,0,0,0,0,0,56,33,144,15,0,15,56,2,0,54,51,0,64,166,107,37,57,1,75,0,0,0,0,10,136,21,178,15,47,42,83,77,70,41,3,91,72,42,73,141,13,110,0,26,57,26,63,0,33,0,22,66,0,27,0,8,0,99,4,0,3,0,0,16,22,59,59,163,49,2,17,0,0,0,2,5,0,0,7,2,1,0,4,1,93,30,125,70,10,69,42,56,64,0,29,103,1,2,50,78,0,17,89,22,60,58,53,0,104,0,10,0,3,12,26,75,3,38,61,3,0,118,0,0,26,32,2,10,66,142,18,86,46,0,101,95,20,49,80,68,4,38,120,33,68,142,175,115,119,61,18,7,57,7,79,0,50,68,0,76,40,0,0,0,2,24,37,6,90,78,122,61,0,55,122,54,0,25,132,111,28,63,50,110,7,108,55,54,64,44,2,0,24,13,0,3,8,25,41,15,102,139,139,24,56,36,62,26,25,96,10,114,145,32,7,19,1,6,2,0,4,21,51,86,49,120,113,0,0,0,4,1,0,5,26,12,138,32,1,56,64,35,19,81,74,52,113,85,24,122,1,12,9,0,0,0,0,0,60,28,135,16,0,16,53,4,0,52,52,0,54,159,99,30,51,0,78,0,0,0,0,22,124,24,158,5,35,46,84,78,65,44,2,94,71,52,74,186,17,119,0,18,55,20,40,0,49,0,21,68,0,24,0,9,0,94,7,0,3,0,0,12,8,3,14,19,33,0,18,0,0,0,2,7,0,0,4,1,0,0,4,2,123,47,123,76,11,70,46,54,63,0,26,124,2,1,46,86,0,18,87,22,30,57,40,0,107,0,12,0,4,11,26,76,3,39,45,3,0,123,0,0,38,33,2,12,67,117,20,69,45,0,122,128,18,64,121,74,3,43,108,21,80,142,137,117,102,59,15,8,54,5,79,0,51,70,0,70,39,0,0,1,2,26,36,7,74,75,116,59,0,77,126,71,0,30,107,123,39,59,123,132,17,215,55,52,65,80,2,0,30,27,0,4,58,28,36,59,154,136,95,183,34,116,29,58,28,24,90,9,61,42,23,2,19,1,6,2,0,21,10,77,123,55,116,88,0,0,0,4,1,0,6,41,8,138,34,0,41,64,35,21,79,76,58,120,76,36,192,9,28,10,0,0,0,0,0,61,23,44,1,0,15,57,1,0,49,50,0,49,150,107,46,64,4,80,0,0,0,0,23,123,21,194,15,49,45,77,76,66,47,4,81,72,45,73,152,13,110,0,9,59,24,63,0,34,0,15,71,0,25,0,4,0,96,5,0,4,0,0,13,24,59,52,167,48,3,19,0,0,0,2,0,0,0,4,2,0,0,4,2,91,48,84,72,13,69,50,44,59,0,34,135,3,1,49,85,0,20,89,22,57,53,56,0,110,0,11,0,4,1,24,59,3,37,43,2,0,81,1,0,21,19,3,10,70,141,20,83,40,0,127,126,22,33,81,77,5,33,127,51,76,119,174,118,153,62,20,8,56,11,75,0,46,65,0,69,41,0,0,1,2,23,41,7,84,81,132,54,0,67,131,59,0,6,72,60,30,3,84,109,10,212,60,58,63,73,1,0,30,28,0,4,59,11,35,58,86,89

Foldseek 3Di:
DDWDWDWQDDDPFWTWIKIADPVQQEIETFQQLDCVSVVVVCVVVVVHAHAEYHYFAADNSRQNCVQVVCVVHVHAYDDDPPHDHPPHDDHDDAQDWDADPNFIWHWHQQAFLHRGGIKTWTDDPQIEIEREQLDDQLEGHARPHDALVRSLVRVQVVLPPDQRYWYRYTGQCNLVSLVLLCVQPVPQPLSVVVNVVVVVCVVVPHGPGGDTSNSCCRRRLSNCLVPPSNQVVLCVQVVHHQPDSSSSNNSSSVVSVVD/DWDWDWQDDDPFWTWIWTADPVQLEIETFQQLDCVSVVVVCVVVVVHAHAEYEYFAADNSRQNCVQVVCVVHVHAYDYDQPHDHPPHDHHDDAQDWDADSNFIWHKHQQDFLHHRGIKTWTDDPQIEIEREQLDDQLEHHARPDDALVRSLVSVQVVLPPDQRYWYNYTGQCNLVSLVLLCVQPVPLPLSVVVNVVVVVQVVVPHGPGGDTSNSCCRRRLSNCLVPPSLQVSLCVVVVHRDPDSSSSNVSSSVVSVVD/DDWDWDWQDDDPFWTWIWIADPVQQEIETFQQLDQVSVVVVCVVVVSHAYAEYHYFADDSSRQNCVQVNCVVGVHAYHYDQPHDHPPHDDHDDAQDWDADPRFIWGWHQQPFLHRRGIKTWTDDPQIEIEREQLDDQLEGHARPHDDLVSSLVSVQVVLPPDQRYWAHYTGQCNLVSLVLLCVQPVPQPLSVVLNVVVVVQVVVVHGPDGDTSNSCCRRRLLNCLVPPSNQVSLCVQVVHRQPDSSSSNNSSSVVSVVD